Protein 2LHJ (pdb70)

InterPro domains:
  IPR009071 High mobility group box domain [PF00505] (23-92)
  IPR009071 High mobility group box domain [PS50118] (23-93)
  IPR009071 High mobility group box domain [SM00398] (22-94)
  IPR036910 High mobility group box domain superfamily [G3DSA:1.10.30.10] (9-97)
  IPR036910 High mobility group box domain superfamily [SSF47095] (10-92)
  IPR050342 High Mobility Group Box (HMGB) [PTHR48112] (13-94)

Structure (mmCIF, N/CA/C/O backbone):
data_2LHJ
#
_entry.id   2LHJ
#
loop_
_atom_site.group_PDB
_atom_site.id
_atom_site.type_symbol
_atom_site.label_atom_id
_atom_site.label_alt_id
_atom_site.label_comp_id
_atom_site.label_asym_id
_atom_site.label_entity_id
_atom_site.label_seq_id
_atom_site.pdbx_PDB_ins_code
_atom_site.Cartn_x
_atom_site.Cartn_y
_atom_site.Cartn_z
_atom_site.occupancy
_atom_site.B_iso_or_equiv
_atom_site.auth_seq_id
_atom_site.auth_comp_id
_atom_site.auth_asym_id
_atom_site.auth_atom_id
_atom_site.pdbx_PDB_model_num
ATOM 1 N N . MET A 1 1 ? 1.329 0.000 0.000 1.00 0.00 1 MET A N 1
ATOM 2 C CA . MET A 1 1 ? 2.093 -0.001 -1.242 1.00 52.33 1 MET A CA 1
ATOM 3 C C . MET A 1 1 ? 2.522 -1.416 -1.616 1.00 33.10 1 MET A C 1
ATOM 4 O O . MET A 1 1 ? 3.117 -2.128 -0.808 1.00 12.13 1 MET A O 1
ATOM 18 N N . ALA A 1 2 ? 2.215 -1.817 -2.845 1.00 60.43 2 ALA A N 1
ATOM 19 C CA . ALA A 1 2 ? 2.570 -3.147 -3.326 1.00 5.22 2 ALA A CA 1
ATOM 20 C C . ALA A 1 2 ? 4.079 -3.280 -3.508 1.00 54.53 2 ALA A C 1
ATOM 21 O O . ALA A 1 2 ? 4.831 -2.345 -3.237 1.00 42.11 2 ALA A O 1
ATOM 28 N N . GLY A 1 3 ? 4.514 -4.448 -3.969 1.00 71.33 3 GLY A N 1
ATOM 29 C CA . GLY A 1 3 ? 5.931 -4.682 -4.179 1.00 52.21 3 GLY A CA 1
ATOM 30 C C . GLY A 1 3 ? 6.590 -5.353 -2.990 1.00 50.15 3 GLY A C 1
ATOM 31 O O . GLY A 1 3 ? 7.790 -5.197 -2.768 1.00 63.33 3 GLY A O 1
ATOM 35 N N . ALA A 1 4 ? 5.803 -6.100 -2.223 1.00 61.24 4 ALA A N 1
ATOM 36 C CA . ALA A 1 4 ? 6.318 -6.797 -1.051 1.00 74.53 4 ALA A CA 1
ATOM 37 C C . ALA A 1 4 ? 7.303 -7.890 -1.451 1.00 62.24 4 ALA A C 1
ATOM 38 O O . ALA A 1 4 ? 8.172 -8.273 -0.668 1.00 3.50 4 ALA A O 1
ATOM 45 N N . SER A 1 5 ? 7.162 -8.389 -2.675 1.00 75.50 5 SER A N 1
ATOM 46 C CA . SER A 1 5 ? 8.037 -9.442 -3.177 1.00 51.03 5 SER A CA 1
ATOM 47 C C . SER A 1 5 ? 7.884 -10.716 -2.352 1.00 54.00 5 SER A C 1
ATOM 48 O O . SER A 1 5 ? 8.807 -11.526 -2.263 1.00 15.11 5 SER A O 1
ATOM 56 N N . ASP A 1 6 ? 6.711 -10.886 -1.750 1.00 45.24 6 ASP A N 1
ATOM 57 C CA . ASP A 1 6 ? 6.435 -12.061 -0.933 1.00 20.33 6 ASP A CA 1
ATOM 58 C C . ASP A 1 6 ? 5.422 -12.973 -1.617 1.00 71.43 6 ASP A C 1
ATOM 59 O O . ASP A 1 6 ? 5.464 -14.194 -1.459 1.00 10.51 6 ASP A O 1
ATOM 68 N N . ARG A 1 7 ? 4.512 -12.373 -2.377 1.00 72.24 7 ARG A N 1
ATOM 69 C CA . ARG A 1 7 ? 3.486 -13.131 -3.084 1.00 64.21 7 ARG A CA 1
ATOM 70 C C . ARG A 1 7 ? 3.673 -13.021 -4.595 1.00 20.15 7 ARG A C 1
ATOM 71 O O . ARG A 1 7 ? 4.595 -12.358 -5.071 1.00 11.10 7 ARG A O 1
ATOM 92 N N . THR A 1 8 ? 2.792 -13.676 -5.344 1.00 32.40 8 THR A N 1
ATOM 93 C CA . THR A 1 8 ? 2.860 -13.654 -6.800 1.00 10.14 8 THR A CA 1
ATOM 94 C C . THR A 1 8 ? 2.290 -12.355 -7.357 1.00 11.53 8 THR A C 1
ATOM 95 O O . THR A 1 8 ? 2.646 -11.929 -8.455 1.00 24.24 8 THR A O 1
ATOM 106 N N . GLY A 1 9 ? 1.402 -11.727 -6.591 1.00 52.15 9 GLY A N 1
ATOM 107 C CA . GLY A 1 9 ? 0.797 -10.481 -7.026 1.00 21.31 9 GLY A CA 1
ATOM 108 C C . GLY A 1 9 ? 0.150 -9.722 -5.885 1.00 0.13 9 GLY A C 1
ATOM 109 O O . GLY A 1 9 ? -1.075 -9.671 -5.779 1.00 55.33 9 GLY A O 1
ATOM 113 N N . VAL A 1 10 ? 0.975 -9.131 -5.026 1.00 30.32 10 VAL A N 1
ATOM 114 C CA . VAL A 1 10 ? 0.476 -8.371 -3.886 1.00 20.41 10 VAL A CA 1
ATOM 115 C C . VAL A 1 10 ? -0.326 -7.158 -4.343 1.00 31.22 10 VAL A C 1
ATOM 116 O O . VAL A 1 10 ? 0.174 -6.316 -5.089 1.00 13.12 10 VAL A O 1
ATOM 129 N N . ARG A 1 11 ? -1.573 -7.075 -3.890 1.00 22.21 11 ARG A N 1
ATOM 130 C CA . ARG A 1 11 ? -2.445 -5.965 -4.253 1.00 12.12 11 ARG A CA 1
ATOM 131 C C . ARG A 1 11 ? -2.285 -4.805 -3.274 1.00 33.42 11 ARG A C 1
ATOM 132 O O . ARG A 1 11 ? -1.830 -4.991 -2.145 1.00 72.31 11 ARG A O 1
ATOM 153 N N . ARG A 1 12 ? -2.662 -3.610 -3.714 1.00 40.55 12 ARG A N 1
ATOM 154 C CA . ARG A 1 12 ? -2.559 -2.420 -2.878 1.00 43.21 12 ARG A CA 1
ATOM 155 C C . ARG A 1 12 ? -3.942 -1.879 -2.529 1.00 51.11 12 ARG A C 1
ATOM 156 O O . ARG A 1 12 ? -4.916 -2.083 -3.254 1.00 13.51 12 ARG A O 1
ATOM 177 N N . PRO A 1 13 ? -4.032 -1.173 -1.392 1.00 73.10 13 PRO A N 1
ATOM 178 C CA . PRO A 1 13 ? -5.291 -0.588 -0.921 1.00 33.51 13 PRO A CA 1
ATOM 179 C C . PRO A 1 13 ? -5.753 0.573 -1.794 1.00 13.42 13 PRO A C 1
ATOM 180 O O . PRO A 1 13 ? -6.880 1.052 -1.661 1.00 5.54 13 PRO A O 1
ATOM 191 N N . ARG A 1 14 ? -4.877 1.021 -2.687 1.00 11.51 14 ARG A N 1
ATOM 192 C CA . ARG A 1 14 ? -5.196 2.128 -3.581 1.00 63.12 14 ARG A CA 1
ATOM 193 C C . ARG A 1 14 ? -6.112 1.667 -4.711 1.00 13.42 14 ARG A C 1
ATOM 194 O O . ARG A 1 14 ? -6.806 2.474 -5.331 1.00 4.23 14 ARG A O 1
ATOM 215 N N . LYS A 1 15 ? -6.110 0.365 -4.974 1.00 33.14 15 LYS A N 1
ATOM 216 C CA . LYS A 1 15 ? -6.941 -0.205 -6.028 1.00 13.25 15 LYS A CA 1
ATOM 217 C C . LYS A 1 15 ? -8.392 0.242 -5.878 1.00 11.02 15 LYS A C 1
ATOM 218 O O . LYS A 1 15 ? -8.995 0.080 -4.817 1.00 43.41 15 LYS A O 1
ATOM 237 N N . ALA A 1 16 ? -8.947 0.803 -6.947 1.00 51.11 16 ALA A N 1
ATOM 238 C CA . ALA A 1 16 ? -10.328 1.269 -6.935 1.00 50.51 16 ALA A CA 1
ATOM 239 C C . ALA A 1 16 ? -11.294 0.117 -6.681 1.00 54.51 16 ALA A C 1
ATOM 240 O O . ALA A 1 16 ? -12.262 0.258 -5.932 1.00 44.14 16 ALA A O 1
ATOM 247 N N . LYS A 1 17 ? -11.027 -1.022 -7.310 1.00 31.23 17 LYS A N 1
ATOM 248 C CA . LYS A 1 17 ? -11.872 -2.200 -7.152 1.00 53.11 17 LYS A CA 1
ATOM 249 C C . LYS A 1 17 ? -11.920 -2.644 -5.694 1.00 13.25 17 LYS A C 1
ATOM 250 O O . LYS A 1 17 ? -12.881 -3.279 -5.258 1.00 52.32 17 LYS A O 1
ATOM 269 N N . LYS A 1 18 ? -10.878 -2.305 -4.942 1.00 53.30 18 LYS A N 1
ATOM 270 C CA . LYS A 1 18 ? -10.802 -2.665 -3.531 1.00 71.43 18 LYS A CA 1
ATOM 271 C C . LYS A 1 18 ? -11.598 -1.685 -2.675 1.00 61.34 18 LYS A C 1
ATOM 272 O O . LYS A 1 18 ? -11.328 -0.484 -2.677 1.00 71.10 18 LYS A O 1
ATOM 291 N N . ASP A 1 19 ? -12.578 -2.206 -1.945 1.00 3.54 19 ASP A N 1
ATOM 292 C CA . ASP A 1 19 ? -13.411 -1.376 -1.082 1.00 31.33 19 ASP A CA 1
ATOM 293 C C . ASP A 1 19 ? -12.556 -0.588 -0.095 1.00 24.24 19 ASP A C 1
ATOM 294 O O . ASP A 1 19 ? -11.438 -0.978 0.245 1.00 51.40 19 ASP A O 1
ATOM 303 N N . PRO A 1 20 ? -13.091 0.548 0.377 1.00 24.31 20 PRO A N 1
ATOM 304 C CA . PRO A 1 20 ? -12.393 1.415 1.331 1.00 30.33 20 PRO A CA 1
ATOM 305 C C . PRO A 1 20 ? -12.277 0.780 2.713 1.00 3.51 20 PRO A C 1
ATOM 306 O O . PRO A 1 20 ? -11.266 0.939 3.396 1.00 64.22 20 PRO A O 1
ATOM 317 N N . ASN A 1 21 ? -13.318 0.062 3.119 1.00 74.42 21 ASN A N 1
ATOM 318 C CA . ASN A 1 21 ? -13.332 -0.597 4.420 1.00 14.21 21 ASN A CA 1
ATOM 319 C C . ASN A 1 21 ? -12.983 0.388 5.532 1.00 63.12 21 ASN A C 1
ATOM 320 O O . ASN A 1 21 ? -12.268 0.048 6.474 1.00 62.22 21 ASN A O 1
ATOM 331 N N . ALA A 1 22 ? -13.493 1.610 5.415 1.00 63.44 22 ALA A N 1
ATOM 332 C CA . ALA A 1 22 ? -13.237 2.643 6.410 1.00 21.23 22 ALA A CA 1
ATOM 333 C C . ALA A 1 22 ? -14.495 2.954 7.214 1.00 41.52 22 ALA A C 1
ATOM 334 O O . ALA A 1 22 ? -15.615 2.660 6.797 1.00 15.22 22 ALA A O 1
ATOM 341 N N . PRO A 1 23 ? -14.308 3.564 8.394 1.00 35.31 23 PRO A N 1
ATOM 342 C CA . PRO A 1 23 ? -15.417 3.928 9.281 1.00 55.22 23 PRO A CA 1
ATOM 343 C C . PRO A 1 23 ? -16.261 5.066 8.716 1.00 34.20 23 PRO A C 1
ATOM 344 O O . PRO A 1 23 ? -15.731 6.080 8.262 1.00 13.12 23 PRO A O 1
ATOM 355 N N . LYS A 1 24 ? -17.578 4.891 8.747 1.00 12.10 24 LYS A N 1
ATOM 356 C CA . LYS A 1 24 ? -18.497 5.903 8.240 1.00 1.50 24 LYS A CA 1
ATOM 357 C C . LYS A 1 24 ? -19.400 6.425 9.353 1.00 33.31 24 LYS A C 1
ATOM 358 O O . LYS A 1 24 ? -20.514 6.882 9.098 1.00 55.11 24 LYS A O 1
ATOM 377 N N . ARG A 1 25 ? -18.912 6.354 10.587 1.00 32.12 25 ARG A N 1
ATOM 37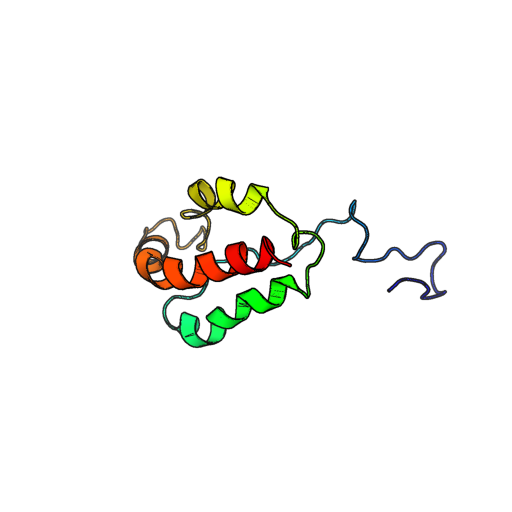8 C CA . ARG A 1 25 ? -19.676 6.819 11.739 1.00 41.03 25 ARG A CA 1
ATOM 379 C C . ARG A 1 25 ? -19.661 8.343 11.821 1.00 32.43 25 ARG A C 1
ATOM 380 O O . ARG A 1 25 ? -18.780 8.996 11.263 1.00 31.23 25 ARG A O 1
ATOM 401 N N . ALA A 1 26 ? -20.643 8.902 12.521 1.00 72.41 26 ALA A N 1
ATOM 402 C CA . ALA A 1 26 ? -20.742 10.347 12.678 1.00 53.32 26 ALA A CA 1
ATOM 403 C C . ALA A 1 26 ? -19.912 10.829 13.863 1.00 52.12 26 ALA A C 1
ATOM 404 O O . ALA A 1 26 ? -19.511 10.037 14.716 1.00 34.44 26 ALA A O 1
ATOM 411 N N . LEU A 1 27 ? -19.657 12.132 13.909 1.00 22.14 27 LEU A N 1
ATOM 412 C CA . LEU A 1 27 ? -18.873 12.720 14.990 1.00 31.34 27 LEU A CA 1
ATOM 413 C C . LEU A 1 27 ? -19.591 12.569 16.328 1.00 70.13 27 LEU A C 1
ATOM 414 O O . LEU A 1 27 ? -20.772 12.895 16.450 1.00 4.31 27 LEU A O 1
ATOM 430 N N . SER A 1 28 ? -18.869 12.074 17.328 1.00 14.24 28 SER A N 1
ATOM 431 C CA . SER A 1 28 ? -19.438 11.879 18.657 1.00 62.20 28 SER A CA 1
ATOM 432 C C . SER A 1 28 ? -20.112 13.155 19.153 1.00 63.34 28 SER A C 1
ATOM 433 O O . SER A 1 28 ? -19.893 14.237 18.609 1.00 45.01 28 SER A O 1
ATOM 441 N N . SER A 1 29 ? -20.933 13.018 20.189 1.00 40.52 29 SER A N 1
ATOM 442 C CA . SER A 1 29 ? -21.643 14.159 20.757 1.00 62.33 29 SER A CA 1
ATOM 443 C C . SER A 1 29 ? -20.697 15.037 21.570 1.00 41.21 29 SER A C 1
ATOM 444 O O . SER A 1 29 ? -20.438 16.187 21.212 1.00 23.54 29 SER A O 1
ATOM 452 N N . TYR A 1 30 ? -20.185 14.488 22.665 1.00 24.33 30 TYR A N 1
ATOM 453 C CA . TYR A 1 30 ? -19.269 15.221 23.532 1.00 73.22 30 TYR A CA 1
ATOM 454 C C . TYR A 1 30 ? -17.844 15.163 22.992 1.00 64.43 30 TYR A C 1
ATOM 455 O O . TYR A 1 30 ? -17.075 16.114 23.133 1.00 74.40 30 TYR A O 1
ATOM 473 N N . MET A 1 31 ? -17.498 14.039 22.372 1.00 71.11 31 MET A N 1
ATOM 474 C CA . MET A 1 31 ? -16.166 13.856 21.808 1.00 4.23 31 MET A CA 1
ATOM 475 C C . MET A 1 31 ? -16.011 14.645 20.512 1.00 43.10 31 MET A C 1
ATOM 476 O O . MET A 1 31 ? -14.927 14.693 19.929 1.00 55.33 31 MET A O 1
ATOM 490 N N . PHE A 1 32 ? -17.100 15.262 20.066 1.00 31.21 32 PHE A N 1
ATOM 491 C CA . PHE A 1 32 ? -17.085 16.048 18.838 1.00 71.53 32 PHE A CA 1
ATOM 492 C C . PHE A 1 32 ? -15.837 16.922 18.767 1.00 42.22 32 PHE A C 1
ATOM 493 O O . PHE A 1 32 ? -15.293 17.161 17.688 1.00 22.04 32 PHE A O 1
ATOM 510 N N . PHE A 1 33 ? -15.388 17.398 19.924 1.00 74.22 33 PHE A N 1
ATOM 511 C CA . PHE A 1 33 ? -14.205 18.248 19.994 1.00 34.51 33 PHE A CA 1
ATOM 512 C C . PHE A 1 33 ? -13.026 17.598 19.276 1.00 50.43 33 PHE A C 1
ATOM 513 O O . PHE A 1 33 ? -12.414 18.201 18.394 1.00 13.45 33 PHE A O 1
ATOM 530 N N . ALA A 1 34 ? -12.713 16.365 19.660 1.00 41.32 34 ALA A N 1
ATOM 531 C CA . ALA A 1 34 ? -11.609 15.633 19.052 1.00 4.23 34 ALA A CA 1
ATOM 532 C C . ALA A 1 34 ? -12.050 14.941 17.767 1.00 21.23 34 ALA A C 1
ATOM 533 O O . ALA A 1 34 ? -11.335 14.954 16.765 1.00 1.41 34 ALA A O 1
ATOM 540 N N . LYS A 1 35 ? -13.232 14.335 17.803 1.00 1.10 35 LYS A N 1
ATOM 541 C CA . LYS A 1 35 ? -13.770 13.637 16.641 1.00 10.15 35 LYS A CA 1
ATOM 542 C C . LYS A 1 35 ? -13.871 14.574 15.442 1.00 12.32 35 LYS A C 1
ATOM 543 O O . LYS A 1 35 ? -13.918 14.127 14.297 1.00 55.42 35 LYS A O 1
ATOM 562 N N . GLU A 1 36 ? -13.903 15.875 15.714 1.00 4.24 36 GLU A N 1
ATOM 563 C CA . GLU A 1 36 ? -13.997 16.874 14.656 1.00 14.14 36 GLU A CA 1
ATOM 564 C C . GLU A 1 36 ? -12.843 16.731 13.668 1.00 14.32 36 GLU A C 1
ATOM 565 O O . GLU A 1 36 ? -12.945 17.144 12.513 1.00 52.12 36 GLU A O 1
ATOM 577 N N . LYS A 1 37 ? -11.745 16.144 14.131 1.00 11.13 37 LYS A N 1
ATOM 578 C CA . LYS A 1 37 ? -10.571 15.945 13.290 1.00 3.14 37 LYS A CA 1
ATOM 579 C C . LYS A 1 37 ? -10.767 14.758 12.353 1.00 34.34 37 LYS A C 1
ATOM 580 O O . LYS A 1 37 ? -9.947 14.510 11.470 1.00 61.23 37 LYS A O 1
ATOM 599 N N . ARG A 1 38 ? -11.860 14.028 12.552 1.00 74.04 38 ARG A N 1
ATOM 600 C CA . ARG A 1 38 ? -12.164 12.867 11.724 1.00 74.02 38 ARG A CA 1
ATOM 601 C C . ARG A 1 38 ? -12.083 13.220 10.242 1.00 75.15 38 ARG A C 1
ATOM 602 O O . ARG A 1 38 ? -11.756 12.375 9.408 1.00 22.13 38 ARG A O 1
ATOM 623 N N . VAL A 1 39 ? -12.385 14.474 9.920 1.00 60.13 39 VAL A N 1
ATOM 624 C CA . VAL A 1 39 ? -12.346 14.939 8.538 1.00 0.25 39 VAL A CA 1
ATOM 625 C C . VAL A 1 39 ? -10.981 14.683 7.911 1.00 45.23 39 VAL A C 1
ATOM 626 O O . VAL A 1 39 ? -10.849 14.632 6.688 1.00 22.14 39 VAL A O 1
ATOM 639 N N . GLU A 1 40 ? -9.967 14.523 8.756 1.00 32.41 40 GLU A N 1
ATOM 640 C CA . GLU A 1 40 ? -8.611 14.272 8.283 1.00 61.01 40 GLU A CA 1
ATOM 641 C C . GLU A 1 40 ? -8.523 12.925 7.570 1.00 14.53 40 GLU A C 1
ATOM 642 O O . GLU A 1 40 ? -7.679 12.728 6.696 1.00 20.11 40 GLU A O 1
ATOM 654 N N . ILE A 1 41 ? -9.401 12.003 7.951 1.00 51.32 41 ILE A N 1
ATOM 655 C CA . ILE A 1 41 ? -9.424 10.676 7.348 1.00 4.24 41 ILE A CA 1
ATOM 656 C C . ILE A 1 41 ? -9.574 10.763 5.833 1.00 24.44 41 ILE A C 1
ATOM 657 O O . ILE A 1 41 ? -9.220 9.831 5.110 1.00 31.55 41 ILE A O 1
ATOM 673 N N . ILE A 1 42 ? -10.098 11.888 5.360 1.00 71.34 42 ILE A N 1
ATOM 674 C CA . ILE A 1 42 ? -10.292 12.097 3.930 1.00 22.02 42 ILE A CA 1
ATOM 675 C C . ILE A 1 42 ? -9.012 11.807 3.154 1.00 61.54 42 ILE A C 1
ATOM 676 O O . ILE A 1 42 ? -9.057 11.394 1.995 1.00 1.11 42 ILE A O 1
ATOM 692 N N . ALA A 1 43 ? -7.872 12.023 3.801 1.00 44.11 43 ALA A N 1
ATOM 693 C CA . ALA A 1 43 ? -6.579 11.781 3.173 1.00 62.13 43 ALA A CA 1
ATOM 694 C C . ALA A 1 43 ? -6.201 10.305 3.246 1.00 43.51 43 ALA A C 1
ATOM 695 O O . ALA A 1 43 ? -5.740 9.725 2.264 1.00 63.40 43 ALA A O 1
ATOM 702 N N . GLU A 1 44 ? -6.398 9.706 4.416 1.00 73.12 44 GLU A N 1
ATOM 703 C CA . GLU A 1 44 ? -6.076 8.298 4.616 1.00 61.01 44 GLU A CA 1
ATOM 704 C C . GLU A 1 44 ? -6.909 7.413 3.693 1.00 22.44 44 GLU A C 1
ATOM 705 O O . GLU A 1 44 ? -6.519 6.290 3.376 1.00 75.24 44 GLU A O 1
ATOM 717 N N . ASN A 1 45 ? -8.058 7.927 3.268 1.00 40.31 45 ASN A N 1
ATOM 718 C CA . ASN A 1 45 ? -8.947 7.184 2.383 1.00 73.31 45 ASN A CA 1
ATOM 719 C C . ASN A 1 45 ? -9.217 7.965 1.101 1.00 42.33 45 ASN A C 1
ATOM 720 O O . ASN A 1 45 ? -10.287 8.544 0.910 1.00 4.45 45 ASN A O 1
ATOM 731 N N . PRO A 1 46 ? -8.224 7.983 0.199 1.00 74.34 46 PRO A N 1
ATOM 732 C CA . PRO A 1 46 ? -8.331 8.688 -1.082 1.00 3.41 46 PRO A CA 1
ATOM 733 C C . PRO A 1 46 ? -9.316 8.018 -2.033 1.00 63.33 46 PRO A C 1
ATOM 734 O O . PRO A 1 46 ? -9.637 8.559 -3.091 1.00 11.15 46 PRO A O 1
ATOM 745 N N . GLU A 1 47 ? -9.791 6.837 -1.650 1.00 71.11 47 GLU A N 1
ATOM 746 C CA . GLU A 1 47 ? -10.740 6.093 -2.471 1.00 4.22 47 GLU A CA 1
ATOM 747 C C . GLU A 1 47 ? -12.033 6.881 -2.656 1.00 53.03 47 GLU A C 1
ATOM 748 O O . GLU A 1 47 ? -12.485 7.096 -3.781 1.00 53.14 47 GLU A O 1
ATOM 760 N N . ILE A 1 48 ? -12.624 7.308 -1.545 1.00 63.41 48 ILE A N 1
ATOM 761 C CA . ILE A 1 48 ? -13.864 8.072 -1.585 1.00 34.52 48 ILE A CA 1
ATOM 762 C C . ILE A 1 48 ? -13.599 9.561 -1.396 1.00 51.34 48 ILE A C 1
ATOM 763 O O . ILE A 1 48 ? -14.529 10.355 -1.260 1.00 52.54 48 ILE A O 1
ATOM 779 N N . ALA A 1 49 ? -12.323 9.933 -1.391 1.00 52.41 49 ALA A N 1
ATOM 780 C CA . ALA A 1 49 ? -11.935 11.328 -1.224 1.00 10.45 49 ALA A CA 1
ATOM 781 C C . ALA A 1 49 ? -12.567 12.207 -2.298 1.00 64.11 49 ALA A C 1
ATOM 782 O O . ALA A 1 49 ? -12.716 13.416 -2.118 1.00 73.40 49 ALA A O 1
ATOM 789 N N . LYS A 1 50 ? -12.935 11.592 -3.417 1.00 12.21 50 LYS A N 1
ATOM 790 C CA . LYS A 1 50 ? -13.551 12.317 -4.522 1.00 14.44 50 LYS A CA 1
ATOM 791 C C . LYS A 1 50 ? -15.036 11.983 -4.631 1.00 43.21 50 LYS A C 1
ATOM 792 O O . LYS A 1 50 ? -15.602 11.983 -5.724 1.00 75.10 50 LYS A O 1
ATOM 811 N N . ASP A 1 51 ? -15.659 11.701 -3.493 1.00 33.23 51 ASP A N 1
ATOM 812 C CA . ASP A 1 51 ? -17.079 11.368 -3.461 1.00 23.42 51 ASP A CA 1
ATOM 813 C C . ASP A 1 51 ? -17.934 12.617 -3.643 1.00 15.22 51 ASP A C 1
ATOM 814 O O . ASP A 1 51 ? -18.278 13.294 -2.673 1.00 61.14 51 ASP A O 1
ATOM 823 N N . VAL A 1 52 ? -18.275 12.918 -4.892 1.00 1.50 52 VAL A N 1
ATOM 824 C CA . VAL A 1 52 ? -19.090 14.087 -5.202 1.00 34.35 52 VAL A CA 1
ATOM 825 C C . VAL A 1 52 ? -20.568 13.809 -4.947 1.00 63.44 52 VAL A C 1
ATOM 826 O O . VAL A 1 52 ? -21.355 14.729 -4.730 1.00 43.43 52 VAL A O 1
ATOM 839 N N . ALA A 1 53 ? -20.937 12.532 -4.975 1.00 52.44 53 ALA A N 1
ATOM 840 C CA . ALA A 1 53 ? -22.320 12.132 -4.746 1.00 1.25 53 ALA A CA 1
ATOM 841 C C . ALA A 1 53 ? -22.636 12.080 -3.255 1.00 25.05 53 ALA A C 1
ATOM 842 O O . ALA A 1 53 ? -23.794 12.184 -2.852 1.00 4.33 53 ALA A O 1
ATOM 849 N N . ALA A 1 54 ? -21.598 11.917 -2.440 1.00 50.21 54 ALA A N 1
ATOM 850 C CA . ALA A 1 54 ? -21.765 11.852 -0.994 1.00 12.44 54 ALA A CA 1
ATOM 851 C C . ALA A 1 54 ? -22.505 13.079 -0.471 1.00 4.41 54 ALA A C 1
ATOM 852 O O . ALA A 1 54 ? -23.237 13.001 0.516 1.00 61.41 54 ALA A O 1
ATOM 859 N N . ILE A 1 55 ? -22.308 14.212 -1.138 1.00 23.42 55 ILE A N 1
ATOM 860 C CA . ILE A 1 55 ? -22.957 15.455 -0.740 1.00 25.31 55 ILE A CA 1
ATOM 861 C C . ILE A 1 55 ? -24.472 15.351 -0.874 1.00 50.21 55 ILE A C 1
ATOM 862 O O . ILE A 1 55 ? -25.216 15.889 -0.056 1.00 14.23 55 ILE A O 1
ATOM 878 N N . GLY A 1 56 ? -24.923 14.654 -1.913 1.00 24.45 56 GLY A N 1
ATOM 879 C CA . GLY A 1 56 ? -26.347 14.490 -2.134 1.00 54.24 56 GLY A CA 1
ATOM 880 C C . GLY A 1 56 ? -26.932 13.348 -1.328 1.00 75.43 56 GLY A C 1
ATOM 881 O O . GLY A 1 56 ? -28.115 13.362 -0.984 1.00 64.42 56 GLY A O 1
ATOM 885 N N . LYS A 1 57 ? -26.104 12.353 -1.027 1.00 12.41 57 LYS A N 1
ATOM 886 C CA . LYS A 1 57 ? -26.545 11.197 -0.257 1.00 30.54 57 LYS A CA 1
ATOM 887 C C . LYS A 1 57 ? -26.502 11.491 1.240 1.00 71.45 57 LYS A C 1
ATOM 888 O O . LYS A 1 57 ? -27.183 10.837 2.030 1.00 41.45 57 LYS A O 1
ATOM 907 N N . MET A 1 58 ? -25.699 12.478 1.621 1.00 42.30 58 MET A N 1
ATOM 908 C CA . MET A 1 58 ? -25.570 12.860 3.023 1.00 51.15 58 MET A CA 1
ATOM 909 C C . MET A 1 58 ? -26.941 13.089 3.652 1.00 43.33 58 MET A C 1
ATOM 910 O O . MET A 1 58 ? -27.129 12.870 4.849 1.00 44.23 58 MET A O 1
ATOM 924 N N . ILE A 1 59 ? -27.894 13.531 2.838 1.00 3.11 59 ILE A N 1
ATOM 925 C CA . ILE A 1 59 ? -29.246 13.789 3.316 1.00 75.31 59 ILE A CA 1
ATOM 926 C C . ILE A 1 59 ? -29.841 12.550 3.978 1.00 2.41 59 ILE A C 1
ATOM 927 O O . ILE A 1 59 ? -30.155 12.560 5.168 1.00 62.24 59 ILE A O 1
ATOM 943 N N . GLY A 1 60 ? -29.991 11.483 3.199 1.00 40.51 60 GLY A N 1
ATOM 944 C CA . GLY A 1 60 ? -30.546 10.251 3.727 1.00 24.14 60 GLY A CA 1
ATOM 945 C C . GLY A 1 60 ? -29.615 9.572 4.713 1.00 51.21 60 GLY A C 1
ATOM 946 O O . GLY A 1 60 ? -30.050 8.762 5.530 1.00 31.42 60 GLY A O 1
ATOM 950 N N . ALA A 1 61 ? -28.330 9.903 4.635 1.00 71.41 61 ALA A N 1
ATOM 951 C CA . ALA A 1 61 ? -27.336 9.319 5.527 1.00 0.42 61 ALA A CA 1
ATOM 952 C C . ALA A 1 61 ? -27.329 10.027 6.878 1.00 24.21 61 ALA A C 1
ATOM 953 O O . ALA A 1 61 ? -26.819 9.496 7.864 1.00 4.14 61 ALA A O 1
ATOM 960 N N . ALA A 1 62 ? -27.897 11.228 6.915 1.00 22.41 62 ALA A N 1
ATOM 961 C CA . ALA A 1 62 ? -27.956 12.007 8.146 1.00 74.15 62 ALA A CA 1
ATOM 962 C C . ALA A 1 62 ? -28.517 11.176 9.295 1.00 41.11 62 ALA A C 1
ATOM 963 O O . ALA A 1 62 ? -28.097 11.324 10.443 1.00 50.45 62 ALA A O 1
ATOM 970 N N . TRP A 1 63 ? -29.467 10.303 8.979 1.00 3.32 63 TRP A N 1
ATOM 971 C CA . TRP A 1 63 ? -30.085 9.449 9.987 1.00 52.21 63 TRP A CA 1
ATOM 972 C C . TRP A 1 63 ? -29.225 8.220 10.261 1.00 12.41 63 TRP A C 1
ATOM 973 O O . TRP A 1 63 ? -29.226 7.686 11.369 1.00 10.02 63 TRP A O 1
ATOM 994 N N . ASN A 1 64 ? -28.492 7.777 9.245 1.00 53.53 64 ASN A N 1
ATOM 995 C CA . ASN A 1 64 ? -27.628 6.611 9.377 1.00 24.53 64 ASN A CA 1
ATOM 996 C C . ASN A 1 64 ? -26.218 7.022 9.790 1.00 43.33 64 ASN A C 1
ATOM 997 O O . ASN A 1 64 ? -25.285 6.222 9.734 1.00 61.41 64 ASN A O 1
ATOM 1008 N N . ALA A 1 65 ? -26.071 8.276 10.204 1.00 2.43 65 ALA A N 1
ATOM 1009 C CA . ALA A 1 65 ? -24.776 8.794 10.629 1.00 50.13 65 ALA A CA 1
ATOM 1010 C C . ALA A 1 65 ? -24.376 8.227 11.987 1.00 74.03 65 ALA A C 1
ATOM 1011 O O . ALA A 1 65 ? -23.202 7.952 12.235 1.00 43.01 65 ALA A O 1
ATOM 1018 N N . LEU A 1 66 ? -25.360 8.055 12.863 1.00 22.21 66 LEU A N 1
ATOM 1019 C CA . LEU A 1 66 ? -25.111 7.521 14.198 1.00 65.45 66 LEU A CA 1
ATOM 1020 C C . LEU A 1 66 ? -25.246 6.001 14.210 1.00 51.40 66 LEU A C 1
ATOM 1021 O O . LEU A 1 66 ? -25.655 5.397 13.219 1.00 70.51 66 LEU A O 1
ATOM 1037 N N . SER A 1 67 ? -24.902 5.391 15.339 1.00 20.14 67 SER A N 1
ATOM 1038 C CA . SER A 1 67 ? -24.984 3.942 15.481 1.00 63.13 67 SER A CA 1
ATOM 1039 C C . SER A 1 67 ? -26.424 3.462 15.333 1.00 14.03 67 SER A C 1
ATOM 1040 O O . SER A 1 67 ? -27.364 4.152 15.729 1.00 2.42 67 SER A O 1
ATOM 1048 N N . ASP A 1 68 ? -26.590 2.275 14.761 1.00 31.31 68 ASP A N 1
ATOM 1049 C CA . ASP A 1 68 ? -27.916 1.700 14.562 1.00 44.45 68 ASP A CA 1
ATOM 1050 C C . ASP A 1 68 ? -28.547 1.315 15.896 1.00 54.15 68 ASP A C 1
ATOM 1051 O O . ASP A 1 68 ? -29.692 1.669 16.176 1.00 50.23 68 ASP A O 1
ATOM 1060 N N . GLU A 1 69 ? -27.793 0.587 16.713 1.00 15.03 69 GLU A N 1
ATOM 1061 C CA . GLU A 1 69 ? -28.281 0.152 18.017 1.00 55.41 69 GLU A CA 1
ATOM 1062 C C . GLU A 1 69 ? -28.702 1.348 18.867 1.00 44.11 69 GLU A C 1
ATOM 1063 O O . GLU A 1 69 ? -29.598 1.243 19.703 1.00 20.03 69 GLU A O 1
ATOM 1075 N N . GLU A 1 70 ? -28.046 2.483 18.646 1.00 54.43 70 GLU A N 1
ATOM 1076 C CA . GLU A 1 70 ? -28.351 3.698 19.392 1.00 10.33 70 GLU A CA 1
ATOM 1077 C C . GLU A 1 70 ? -29.339 4.574 18.627 1.00 44.23 70 GLU A C 1
ATOM 1078 O O . GLU A 1 70 ? -29.761 5.624 19.112 1.00 73.12 70 GLU A O 1
ATOM 1090 N N . LYS A 1 71 ? -29.702 4.135 17.426 1.00 12.44 71 LYS A N 1
ATOM 1091 C CA . LYS A 1 71 ? -30.640 4.877 16.592 1.00 72.11 71 LYS A CA 1
ATOM 1092 C C . LYS A 1 71 ? -32.077 4.458 16.885 1.00 55.50 71 LYS A C 1
ATOM 1093 O O . LYS A 1 71 ? -33.026 5.120 16.462 1.00 31.41 71 LYS A O 1
ATOM 1112 N N . LYS A 1 72 ? -32.232 3.357 17.612 1.00 4.45 72 LYS A N 1
ATOM 1113 C CA . LYS A 1 72 ? -33.553 2.852 17.965 1.00 21.42 72 LYS A CA 1
ATOM 1114 C C . LYS A 1 72 ? -34.275 3.819 18.898 1.00 25.32 72 LYS A C 1
ATOM 1115 O O . LYS A 1 72 ? -35.414 4.217 18.658 1.00 54.03 72 LYS A O 1
ATOM 1134 N N . PRO A 1 73 ? -33.597 4.208 19.988 1.00 24.43 73 PRO A N 1
ATOM 1135 C CA . PRO A 1 73 ? -34.154 5.135 20.978 1.00 25.50 73 PRO A CA 1
ATOM 1136 C C . PRO A 1 73 ? -34.285 6.553 20.434 1.00 74.10 73 PRO A C 1
ATOM 1137 O O . PRO A 1 73 ? -35.008 7.378 20.994 1.00 42.14 73 PRO A O 1
ATOM 1148 N N . TYR A 1 74 ? -33.584 6.830 19.340 1.00 30.54 74 TYR A N 1
ATOM 1149 C CA . TYR A 1 74 ? -33.622 8.149 18.722 1.00 45.42 74 TYR A CA 1
ATOM 1150 C C . TYR A 1 74 ? -33.035 9.205 19.654 1.00 31.13 74 TYR A C 1
ATOM 1151 O O . TYR A 1 74 ? -33.217 10.404 19.444 1.00 34.55 74 TYR A O 1
ATOM 1169 N N . GLU A 1 75 ? -32.329 8.749 20.685 1.00 75.35 75 GLU A N 1
ATOM 1170 C CA . GLU A 1 75 ? -31.716 9.653 21.650 1.00 40.33 75 GLU A CA 1
ATOM 1171 C C . GLU A 1 75 ? -30.390 10.193 21.123 1.00 43.45 75 GLU A C 1
ATOM 1172 O O . GLU A 1 75 ? -30.071 11.369 21.301 1.00 20.15 75 GLU A O 1
ATOM 1184 N N . ARG A 1 76 ? -29.621 9.326 20.472 1.00 22.15 76 ARG A N 1
ATOM 1185 C CA . ARG A 1 76 ? -28.328 9.714 19.921 1.00 55.33 76 ARG A CA 1
ATOM 1186 C C . ARG A 1 76 ? -28.500 10.420 18.579 1.00 72.24 76 ARG A C 1
ATOM 1187 O O . ARG A 1 76 ? -28.027 11.540 18.390 1.00 12.13 76 ARG A O 1
ATOM 1208 N N . MET A 1 77 ? -29.180 9.755 17.649 1.00 4.44 77 MET A N 1
ATOM 1209 C CA . MET A 1 77 ? -29.414 10.319 16.325 1.00 10.42 77 MET A CA 1
ATOM 1210 C C . MET A 1 77 ? -30.024 11.714 16.428 1.00 33.43 77 MET A C 1
ATOM 1211 O O . MET A 1 77 ? -29.835 12.551 15.546 1.00 32.11 77 MET A O 1
ATOM 1225 N N . SER A 1 78 ? -30.757 11.955 17.511 1.00 50.54 78 SER A N 1
ATOM 1226 C CA . SER A 1 78 ? -31.398 13.247 17.726 1.00 14.15 78 SER A CA 1
ATOM 1227 C C . SER A 1 78 ? -30.375 14.299 18.145 1.00 72.33 78 SER A C 1
ATOM 1228 O O . SER A 1 78 ? -30.328 15.393 17.583 1.00 71.04 78 SER A O 1
ATOM 1236 N N . ASP A 1 79 ? -29.558 13.958 19.135 1.00 43.31 79 ASP A N 1
ATOM 1237 C CA . ASP A 1 79 ? -28.534 14.871 19.629 1.00 3.52 79 ASP A CA 1
ATOM 1238 C C . ASP A 1 79 ? -27.560 15.249 18.517 1.00 22.04 79 ASP A C 1
ATOM 1239 O O . ASP A 1 79 ? -26.860 16.257 18.609 1.00 62.31 79 ASP A O 1
ATOM 1248 N N . GLU A 1 80 ? -27.521 14.432 17.469 1.00 2.31 80 GLU A N 1
ATOM 1249 C CA . GLU A 1 80 ? -26.631 14.680 16.341 1.00 42.50 80 GLU A CA 1
ATOM 1250 C C . GLU A 1 80 ? -26.973 16.002 15.659 1.00 44.11 80 GLU A C 1
ATOM 1251 O O . GLU A 1 80 ? -26.179 16.536 14.883 1.00 35.13 80 GLU A O 1
ATOM 1263 N N . ASP A 1 81 ? -28.158 16.523 15.953 1.00 14.43 81 ASP A N 1
ATOM 1264 C CA . ASP A 1 81 ? -28.606 17.783 15.370 1.00 73.43 81 ASP A CA 1
ATOM 1265 C C . ASP A 1 81 ? -27.539 18.862 15.522 1.00 13.22 81 ASP A C 1
ATOM 1266 O O . ASP A 1 81 ? -27.428 19.761 14.688 1.00 64.40 81 ASP A O 1
ATOM 1275 N N . ARG A 1 82 ? -26.758 18.768 16.593 1.00 33.14 82 ARG A N 1
ATOM 1276 C CA . ARG A 1 82 ? -25.702 19.738 16.856 1.00 30.34 82 ARG A CA 1
ATOM 1277 C C . ARG A 1 82 ? -24.421 19.359 16.120 1.00 45.03 82 ARG A C 1
ATOM 1278 O O . ARG A 1 82 ? -23.951 20.094 15.251 1.00 50.21 82 ARG A O 1
ATOM 1299 N N . VAL A 1 83 ? -23.859 18.207 16.473 1.00 10.22 83 VAL A N 1
ATOM 1300 C CA . VAL A 1 83 ? -22.632 17.730 15.846 1.00 54.23 83 VAL A CA 1
ATOM 1301 C C . VAL A 1 83 ? -22.768 17.700 14.327 1.00 4.34 83 VAL A C 1
ATOM 1302 O O . VAL A 1 83 ? -21.774 17.771 13.604 1.00 21.41 83 VAL A O 1
ATOM 1315 N N . ARG A 1 84 ? -24.004 17.596 13.851 1.00 62.11 84 ARG A N 1
ATOM 1316 C CA . ARG A 1 84 ? -24.269 17.556 12.418 1.00 74.01 84 ARG A CA 1
ATOM 1317 C C . ARG A 1 84 ? -23.542 18.688 11.698 1.00 25.34 84 ARG A C 1
ATOM 1318 O O . ARG A 1 84 ? -23.128 18.541 10.548 1.00 61.00 84 ARG A O 1
ATOM 1339 N N . TYR A 1 85 ? -23.389 19.816 12.383 1.00 34.31 85 TYR A N 1
ATOM 1340 C CA . TYR A 1 85 ? -22.714 20.973 11.809 1.00 54.43 85 TYR A CA 1
ATOM 1341 C C . TYR A 1 85 ? -21.248 20.663 11.522 1.00 34.24 85 TYR A C 1
ATOM 1342 O O . TYR A 1 85 ? -20.715 21.041 10.480 1.00 73.01 85 TYR A O 1
ATOM 1360 N N . GLU A 1 86 ? -20.604 19.971 12.456 1.00 24.34 86 GLU A N 1
ATOM 1361 C CA . GLU A 1 86 ? -19.199 19.609 12.305 1.00 71.00 86 GLU A CA 1
ATOM 1362 C C . GLU A 1 86 ? -19.049 18.365 11.434 1.00 24.35 86 GLU A C 1
ATOM 1363 O O . GLU A 1 86 ? -18.062 18.214 10.714 1.00 40.34 86 GLU A O 1
ATOM 1375 N N . ARG A 1 87 ? -20.034 17.476 11.508 1.00 63.31 87 ARG A N 1
ATOM 1376 C CA . ARG A 1 87 ? -20.011 16.244 10.729 1.00 63.33 87 ARG A CA 1
ATOM 1377 C C . ARG A 1 87 ? -20.000 16.546 9.233 1.00 3.42 87 ARG A C 1
ATOM 1378 O O . ARG A 1 87 ? -19.230 15.956 8.477 1.00 63.22 87 ARG A O 1
ATOM 1399 N N . GLU A 1 88 ? -20.860 17.470 8.815 1.00 22.02 88 GLU A N 1
ATOM 1400 C CA . GLU A 1 88 ? -20.949 17.849 7.410 1.00 12.31 88 GLU A CA 1
ATOM 1401 C C . GLU A 1 88 ? -19.596 18.323 6.887 1.00 30.31 88 GLU A C 1
ATOM 1402 O O . GLU A 1 88 ? -19.314 18.235 5.692 1.00 50.32 88 GLU A O 1
ATOM 1414 N N . LYS A 1 89 ? -18.762 18.825 7.791 1.00 10.32 89 LYS A N 1
ATOM 1415 C CA . LYS A 1 89 ? -17.438 19.313 7.424 1.00 62.42 89 LYS A CA 1
ATOM 1416 C C . LYS A 1 89 ? -16.666 18.254 6.642 1.00 52.41 89 LYS A C 1
ATOM 1417 O O . LYS A 1 89 ? -16.023 18.558 5.638 1.00 60.54 89 LYS A O 1
ATOM 1436 N N . ALA A 1 90 ? -16.736 17.012 7.109 1.00 53.04 90 ALA A N 1
ATOM 1437 C CA . ALA A 1 90 ? -16.047 15.909 6.451 1.00 72.23 90 ALA A CA 1
ATOM 1438 C C . ALA A 1 90 ? -16.394 15.851 4.967 1.00 53.50 90 ALA A C 1
ATOM 1439 O O . ALA A 1 90 ? -15.518 15.967 4.111 1.00 71.11 90 ALA A O 1
ATOM 1446 N N . GLU A 1 91 ? -17.678 15.672 4.671 1.00 62.14 91 GLU A N 1
ATOM 1447 C CA . GLU A 1 91 ? -18.139 15.598 3.289 1.00 20.33 91 GLU A CA 1
ATOM 1448 C C . GLU A 1 91 ? -17.772 16.866 2.524 1.00 24.12 91 GLU A C 1
ATOM 1449 O O . GLU A 1 91 ? -17.678 16.858 1.297 1.00 41.24 91 GLU A O 1
ATOM 1461 N N . TYR A 1 92 ? -17.565 17.954 3.258 1.00 34.43 92 TYR A N 1
ATOM 1462 C CA . TYR A 1 92 ? -17.211 19.230 2.650 1.00 53.50 92 TYR A CA 1
ATOM 1463 C C . TYR A 1 92 ? -15.746 19.245 2.227 1.00 63.53 92 TYR A C 1
ATOM 1464 O O . TYR A 1 92 ? -15.404 19.730 1.149 1.00 41.40 92 TYR A O 1
ATOM 1482 N N . ALA A 1 93 ? -14.884 18.707 3.084 1.00 61.13 93 ALA A N 1
ATOM 1483 C CA . ALA A 1 93 ? -13.455 18.654 2.799 1.00 54.30 93 ALA A CA 1
ATOM 1484 C C . ALA A 1 93 ? -13.147 17.612 1.730 1.00 64.40 93 ALA A C 1
ATOM 1485 O O . ALA A 1 93 ? -12.077 17.632 1.122 1.00 51.04 93 ALA A O 1
ATOM 1492 N N . GLN A 1 94 ? -14.090 16.702 1.508 1.00 64.24 94 GLN A N 1
ATOM 1493 C CA . GLN A 1 94 ? -13.916 15.650 0.513 1.00 52.25 94 GLN A CA 1
ATOM 1494 C C . GLN A 1 94 ? -14.132 16.193 -0.896 1.00 74.23 94 GLN A C 1
ATOM 1495 O O . GLN A 1 94 ? -13.351 15.914 -1.806 1.00 32.00 94 GLN A O 1
ATOM 1509 N N . ARG A 1 95 ? -15.198 16.969 -1.069 1.00 65.42 95 ARG A N 1
ATOM 1510 C CA . ARG A 1 95 ? -15.517 17.549 -2.368 1.00 12.01 95 ARG A CA 1
ATOM 1511 C C . ARG A 1 95 ? -14.312 18.286 -2.946 1.00 32.24 95 ARG A C 1
ATOM 1512 O O . ARG A 1 95 ? -14.148 18.372 -4.163 1.00 15.22 95 ARG A O 1
ATOM 1533 N N . LYS A 1 96 ? -13.471 18.816 -2.064 1.00 52.11 96 LYS A N 1
ATOM 1534 C CA . LYS A 1 96 ? -12.281 19.545 -2.485 1.00 4.13 96 LYS A CA 1
ATOM 1535 C C . LYS A 1 96 ? -11.103 18.596 -2.683 1.00 72.23 96 LYS A C 1
ATOM 1536 O O . LYS A 1 96 ? -10.415 18.649 -3.703 1.00 11.03 96 LYS A O 1
ATOM 1555 N N . VAL A 1 97 ? -10.878 17.726 -1.703 1.00 42.52 97 VAL A N 1
ATOM 1556 C CA . VAL A 1 97 ? -9.785 16.763 -1.772 1.00 14.42 97 VAL A CA 1
ATOM 1557 C C . VAL A 1 97 ? -10.312 15.333 -1.758 1.00 32.15 97 VAL A C 1
ATOM 1558 O O . VAL A 1 97 ? -10.115 14.578 -2.710 1.00 11.31 97 VAL A O 1
ATOM 1571 N N . MET A 1 1 ? 4.213 -4.506 0.748 1.00 51.25 1 MET A N 2
ATOM 1572 C CA . MET A 1 1 ? 4.787 -4.173 -0.551 1.00 73.02 1 MET A CA 2
ATOM 1573 C C . MET A 1 1 ? 4.581 -5.312 -1.544 1.00 70.34 1 MET A C 2
ATOM 1574 O O . MET A 1 1 ? 4.625 -6.485 -1.175 1.00 74.43 1 MET A O 2
ATOM 1588 N N . ALA A 1 2 ? 4.357 -4.959 -2.806 1.00 15.53 2 ALA A N 2
ATOM 1589 C CA . ALA A 1 2 ? 4.146 -5.952 -3.852 1.00 12.53 2 ALA A CA 2
ATOM 1590 C C . ALA A 1 2 ? 5.417 -6.754 -4.111 1.00 55.42 2 ALA A C 2
ATOM 1591 O O . ALA A 1 2 ? 6.412 -6.604 -3.404 1.00 41.21 2 ALA A O 2
ATOM 1598 N N . GLY A 1 3 ? 5.375 -7.607 -5.130 1.00 51.33 3 GLY A N 2
ATOM 1599 C CA . GLY A 1 3 ? 6.529 -8.420 -5.464 1.00 61.51 3 GLY A CA 2
ATOM 1600 C C . GLY A 1 3 ? 6.158 -9.861 -5.755 1.00 23.24 3 GLY A C 2
ATOM 1601 O O . GLY A 1 3 ? 6.570 -10.772 -5.036 1.00 54.13 3 GLY A O 2
ATOM 1605 N N . ALA A 1 4 ? 5.377 -10.068 -6.810 1.00 24.43 4 ALA A N 2
ATOM 1606 C CA . ALA A 1 4 ? 4.951 -11.409 -7.193 1.00 43.44 4 ALA A CA 2
ATOM 1607 C C . ALA A 1 4 ? 6.149 -12.337 -7.366 1.00 13.01 4 ALA A C 2
ATOM 1608 O O . ALA A 1 4 ? 6.837 -12.294 -8.385 1.00 65.42 4 ALA A O 2
ATOM 1615 N N . SER A 1 5 ? 6.392 -13.175 -6.363 1.00 15.42 5 SER A N 2
ATOM 1616 C CA . SER A 1 5 ? 7.509 -14.111 -6.402 1.00 1.51 5 SER A CA 2
ATOM 1617 C C . SER A 1 5 ? 7.020 -15.547 -6.248 1.00 31.41 5 SER A C 2
ATOM 1618 O O . SER A 1 5 ? 7.570 -16.470 -6.849 1.00 65.10 5 SER A O 2
ATOM 1626 N N . ASP A 1 6 ? 5.982 -15.729 -5.438 1.00 44.33 6 ASP A N 2
ATOM 1627 C CA . ASP A 1 6 ? 5.417 -17.053 -5.205 1.00 0.52 6 ASP A CA 2
ATOM 1628 C C . ASP A 1 6 ? 4.161 -17.263 -6.045 1.00 63.01 6 ASP A C 2
ATOM 1629 O O . ASP A 1 6 ? 4.150 -18.075 -6.970 1.00 25.40 6 ASP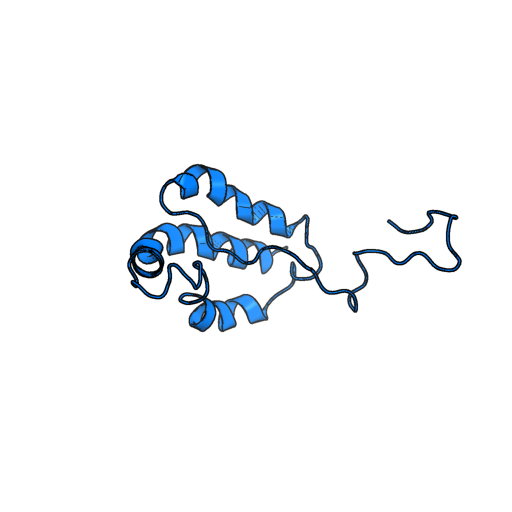 A O 2
ATOM 1638 N N . ARG A 1 7 ? 3.105 -16.527 -5.716 1.00 40.31 7 ARG A N 2
ATOM 1639 C CA . ARG A 1 7 ? 1.844 -16.634 -6.439 1.00 35.51 7 ARG A CA 2
ATOM 1640 C C . ARG A 1 7 ? 2.002 -16.163 -7.882 1.00 35.24 7 ARG A C 2
ATOM 1641 O O . ARG A 1 7 ? 3.103 -15.833 -8.322 1.00 24.32 7 ARG A O 2
ATOM 1662 N N . THR A 1 8 ? 0.893 -16.134 -8.614 1.00 74.33 8 THR A N 2
ATOM 1663 C CA . THR A 1 8 ? 0.908 -15.706 -10.007 1.00 53.51 8 THR A CA 2
ATOM 1664 C C . THR A 1 8 ? 1.023 -14.189 -10.114 1.00 70.34 8 THR A C 2
ATOM 1665 O O . THR A 1 8 ? 1.591 -13.666 -11.072 1.00 74.44 8 THR A O 2
ATOM 1676 N N . GLY A 1 9 ? 0.481 -13.487 -9.124 1.00 32.44 9 GLY A N 2
ATOM 1677 C CA . GLY A 1 9 ? 0.534 -12.037 -9.126 1.00 65.21 9 GLY A CA 2
ATOM 1678 C C . GLY A 1 9 ? 0.072 -11.438 -7.813 1.00 52.30 9 GLY A C 2
ATOM 1679 O O . GLY A 1 9 ? -1.123 -11.230 -7.604 1.00 15.11 9 GLY A O 2
ATOM 1683 N N . VAL A 1 10 ? 1.020 -11.160 -6.924 1.00 64.01 10 VAL A N 2
ATOM 1684 C CA . VAL A 1 10 ? 0.704 -10.581 -5.624 1.00 32.42 10 VAL A CA 2
ATOM 1685 C C . VAL A 1 10 ? 0.169 -9.161 -5.770 1.00 24.13 10 VAL A C 2
ATOM 1686 O O . VAL A 1 10 ? 0.806 -8.308 -6.389 1.00 32.14 10 VAL A O 2
ATOM 1699 N N . ARG A 1 11 ? -1.003 -8.914 -5.195 1.00 73.13 11 ARG A N 2
ATOM 1700 C CA . ARG A 1 11 ? -1.624 -7.597 -5.262 1.00 13.31 11 ARG A CA 2
ATOM 1701 C C . ARG A 1 11 ? -1.148 -6.712 -4.113 1.00 64.35 11 ARG A C 2
ATOM 1702 O O . ARG A 1 11 ? -0.617 -7.204 -3.117 1.00 51.03 11 ARG A O 2
ATOM 1723 N N . ARG A 1 12 ? -1.340 -5.406 -4.261 1.00 11.45 12 ARG A N 2
ATOM 1724 C CA . ARG A 1 12 ? -0.928 -4.453 -3.237 1.00 14.32 12 ARG A CA 2
ATOM 1725 C C . ARG A 1 12 ? -2.129 -3.680 -2.699 1.00 12.10 12 ARG A C 2
ATOM 1726 O O . ARG A 1 12 ? -3.147 -3.518 -3.373 1.00 4.30 12 ARG A O 2
ATOM 1747 N N . PRO A 1 13 ? -2.010 -3.192 -1.455 1.00 52.44 13 PRO A N 2
ATOM 1748 C CA . PRO A 1 13 ? -3.076 -2.428 -0.799 1.00 42.15 13 PRO A CA 2
ATOM 1749 C C . PRO A 1 13 ? -3.273 -1.052 -1.426 1.00 41.12 13 PRO A C 2
ATOM 1750 O O . PRO A 1 13 ? -4.227 -0.344 -1.104 1.00 51.32 13 PRO A O 2
ATOM 1761 N N . ARG A 1 14 ? -2.365 -0.680 -2.323 1.00 13.42 14 ARG A N 2
ATOM 1762 C CA . ARG A 1 14 ? -2.440 0.612 -2.994 1.00 43.50 14 ARG A CA 2
ATOM 1763 C C . ARG A 1 14 ? -3.426 0.565 -4.157 1.00 61.24 14 ARG A C 2
ATOM 1764 O O . ARG A 1 14 ? -3.854 1.601 -4.666 1.00 0.21 14 ARG A O 2
ATOM 1785 N N . LYS A 1 15 ? -3.782 -0.645 -4.575 1.00 33.32 15 LYS A N 2
ATOM 1786 C CA . LYS A 1 15 ? -4.718 -0.830 -5.677 1.00 53.15 15 LYS A CA 2
ATOM 1787 C C . LYS A 1 15 ? -5.988 -0.015 -5.455 1.00 54.02 15 LYS A C 2
ATOM 1788 O O . LYS A 1 15 ? -6.531 0.017 -4.351 1.00 74.13 15 LYS A O 2
ATOM 1807 N N . ALA A 1 16 ? -6.457 0.641 -6.511 1.00 54.35 16 ALA A N 2
ATOM 1808 C CA . ALA A 1 16 ? -7.665 1.453 -6.432 1.00 15.01 16 ALA A CA 2
ATOM 1809 C C . ALA A 1 16 ? -8.886 0.592 -6.123 1.00 41.34 16 ALA A C 2
ATOM 1810 O O . ALA A 1 16 ? -9.881 1.078 -5.585 1.00 21.53 16 ALA A O 2
ATOM 1817 N N . LYS A 1 17 ? -8.804 -0.688 -6.469 1.00 24.11 17 LYS A N 2
ATOM 1818 C CA . LYS A 1 17 ? -9.901 -1.618 -6.229 1.00 2.12 17 LYS A CA 2
ATOM 1819 C C . LYS A 1 17 ? -10.221 -1.709 -4.740 1.00 53.53 17 LYS A C 2
ATOM 1820 O O . LYS A 1 17 ? -11.367 -1.940 -4.354 1.00 72.22 17 LYS A O 2
ATOM 1839 N N . LYS A 1 18 ? -9.202 -1.523 -3.908 1.00 13.00 18 LYS A N 2
ATOM 1840 C CA . LYS A 1 18 ? -9.375 -1.581 -2.461 1.00 51.23 18 LYS A CA 2
ATOM 1841 C C . LYS A 1 18 ? -10.410 -0.562 -1.996 1.00 10.42 18 LYS A C 2
ATOM 1842 O O . LYS A 1 18 ? -10.288 0.632 -2.272 1.00 24.11 18 LYS A O 2
ATOM 1861 N N . ASP A 1 19 ? -11.427 -1.040 -1.288 1.00 13.43 19 ASP A N 2
ATOM 1862 C CA . ASP A 1 19 ? -12.482 -0.169 -0.781 1.00 73.35 19 ASP A CA 2
ATOM 1863 C C . ASP A 1 19 ? -11.900 0.940 0.089 1.00 55.43 19 ASP A C 2
ATOM 1864 O O . ASP A 1 19 ? -10.823 0.807 0.670 1.00 34.20 19 ASP A O 2
ATOM 1873 N N . PRO A 1 20 ? -12.628 2.064 0.181 1.00 61.43 20 PRO A N 2
ATOM 1874 C CA . PRO A 1 20 ? -12.203 3.219 0.977 1.00 34.42 20 PRO A CA 2
ATOM 1875 C C . PRO A 1 20 ? -12.261 2.942 2.476 1.00 42.13 20 PRO A C 2
ATOM 1876 O O . PRO A 1 20 ? -11.501 3.519 3.252 1.00 12.43 20 PRO A O 2
ATOM 1887 N N . ASN A 1 21 ? -13.166 2.055 2.875 1.00 55.02 21 ASN A N 2
ATOM 1888 C CA . ASN A 1 21 ? -13.323 1.702 4.281 1.00 3.12 21 ASN A CA 2
ATOM 1889 C C . ASN A 1 21 ? -13.635 2.937 5.121 1.00 40.35 21 ASN A C 2
ATOM 1890 O O . ASN A 1 21 ? -13.132 3.087 6.233 1.00 3.54 21 ASN A O 2
ATOM 1901 N N . ALA A 1 22 ? -14.469 3.819 4.579 1.00 72.32 22 ALA A N 2
ATOM 1902 C CA . ALA A 1 22 ? -14.851 5.039 5.278 1.00 1.22 22 ALA A CA 2
ATOM 1903 C C . ALA A 1 22 ? -15.441 4.725 6.649 1.00 75.24 22 ALA A C 2
ATOM 1904 O O . ALA A 1 22 ? -15.882 3.608 6.920 1.00 75.22 22 ALA A O 2
ATOM 1911 N N . PRO A 1 23 ? -15.451 5.732 7.535 1.00 62.51 23 PRO A N 2
ATOM 1912 C CA . PRO A 1 23 ? -15.984 5.586 8.892 1.00 15.14 23 PRO A CA 2
ATOM 1913 C C . PRO A 1 23 ? -17.501 5.431 8.905 1.00 33.44 23 PRO A C 2
ATOM 1914 O O . PRO A 1 23 ? -18.194 5.920 8.013 1.00 1.30 23 PRO A O 2
ATOM 1925 N N . LYS A 1 24 ? -18.013 4.746 9.923 1.00 4.11 24 LYS A N 2
ATOM 1926 C CA . LYS A 1 24 ? -19.448 4.527 10.054 1.00 11.01 24 LYS A CA 2
ATOM 1927 C C . LYS A 1 24 ? -19.985 5.181 11.324 1.00 64.25 24 LYS A C 2
ATOM 1928 O O . LYS A 1 24 ? -21.003 4.756 11.869 1.00 30.41 24 LYS A O 2
ATOM 1947 N N . ARG A 1 25 ? -19.294 6.217 11.787 1.00 3.14 25 ARG A N 2
ATOM 1948 C CA . ARG A 1 25 ? -19.702 6.929 12.992 1.00 5.44 25 ARG A CA 2
ATOM 1949 C C . ARG A 1 25 ? -19.743 8.435 12.746 1.00 31.32 25 ARG A C 2
ATOM 1950 O O . ARG A 1 25 ? -18.982 8.962 11.936 1.00 41.41 25 ARG A O 2
ATOM 1971 N N . ALA A 1 26 ? -20.638 9.120 13.451 1.00 63.22 26 ALA A N 2
ATOM 1972 C CA . ALA A 1 26 ? -20.778 10.564 13.310 1.00 24.10 26 ALA A CA 2
ATOM 1973 C C . ALA A 1 26 ? -20.088 11.296 14.456 1.00 13.51 26 ALA A C 2
ATOM 1974 O O . ALA A 1 26 ? -19.792 10.705 15.495 1.00 4.43 26 ALA A O 2
ATOM 1981 N N . LEU A 1 27 ? -19.835 12.586 14.261 1.00 72.25 27 LEU A N 2
ATOM 1982 C CA . LEU A 1 27 ? -19.180 13.400 15.278 1.00 24.23 27 LEU A CA 2
ATOM 1983 C C . LEU A 1 27 ? -19.880 13.255 16.626 1.00 41.14 27 LEU A C 2
ATOM 1984 O O . LEU A 1 27 ? -21.095 13.427 16.727 1.00 64.43 27 LEU A O 2
ATOM 2000 N N . SER A 1 28 ? -19.105 12.941 17.659 1.00 60.43 28 SER A N 2
ATOM 2001 C CA . SER A 1 28 ? -19.651 12.771 19.000 1.00 0.52 28 SER A CA 2
ATOM 2002 C C . SER A 1 28 ? -20.495 13.978 19.400 1.00 45.44 28 SER A C 2
ATOM 2003 O O . SER A 1 28 ? -20.421 15.036 18.773 1.00 21.44 28 SER A O 2
ATOM 2011 N N . SER A 1 29 ? -21.296 13.812 20.447 1.00 61.11 29 SER A N 2
ATOM 2012 C CA . SER A 1 29 ? -22.157 14.885 20.929 1.00 50.52 29 SER A CA 2
ATOM 2013 C C . SER A 1 29 ? -21.342 15.952 21.653 1.00 5.30 29 SER A C 2
ATOM 2014 O O . SER A 1 29 ? -21.249 17.093 21.200 1.00 51.35 29 SER A O 2
ATOM 2022 N N . TYR A 1 30 ? -20.752 15.573 22.781 1.00 30.42 30 TYR A N 2
ATOM 2023 C CA . TYR A 1 30 ? -19.946 16.496 23.571 1.00 40.23 30 TYR A CA 2
ATOM 2024 C C . TYR A 1 30 ? -18.528 16.593 23.016 1.00 30.11 30 TYR A C 2
ATOM 2025 O O . TYR A 1 30 ? -17.890 17.642 23.093 1.00 2.24 30 TYR A O 2
ATOM 2043 N N . MET A 1 31 ? -18.042 15.490 22.456 1.00 33.21 31 MET A N 2
ATOM 2044 C CA . MET A 1 31 ? -16.700 15.450 21.886 1.00 35.23 31 MET A CA 2
ATOM 2045 C C . MET A 1 31 ? -16.662 16.156 20.535 1.00 54.31 31 MET A C 2
ATOM 2046 O O . MET A 1 31 ? -15.598 16.315 19.936 1.00 14.32 31 MET A O 2
ATOM 2060 N N . PHE A 1 32 ? -17.830 16.578 20.060 1.00 64.14 32 PHE A N 2
ATOM 2061 C CA . PHE A 1 32 ? -17.929 17.266 18.778 1.00 54.40 32 PHE A CA 2
ATOM 2062 C C . PHE A 1 32 ? -16.822 18.306 18.632 1.00 54.44 32 PHE A C 2
ATOM 2063 O O . PHE A 1 32 ? -16.324 18.548 17.532 1.00 4.13 32 PHE A O 2
ATOM 2080 N N . PHE A 1 33 ? -16.444 18.920 19.748 1.00 24.41 33 PHE A N 2
ATOM 2081 C CA . PHE A 1 33 ? -15.397 19.935 19.745 1.00 10.02 33 PHE A CA 2
ATOM 2082 C C . PHE A 1 33 ? -14.134 19.413 19.067 1.00 72.45 33 PHE A C 2
ATOM 2083 O O . PHE A 1 33 ? -13.612 20.033 18.141 1.00 75.15 33 PHE A O 2
ATOM 2100 N N . ALA A 1 34 ? -13.648 18.268 19.535 1.00 72.20 34 ALA A N 2
ATOM 2101 C CA . ALA A 1 34 ? -12.448 17.661 18.973 1.00 31.43 34 ALA A CA 2
ATOM 2102 C C . ALA A 1 34 ? -12.782 16.818 17.747 1.00 45.33 34 ALA A C 2
ATOM 2103 O O . ALA A 1 34 ? -12.083 16.873 16.734 1.00 14.41 34 ALA A O 2
ATOM 2110 N N . LYS A 1 35 ? -13.853 16.038 17.844 1.00 44.00 35 LYS A N 2
ATOM 2111 C CA . LYS A 1 35 ? -14.280 15.184 16.742 1.00 30.45 35 LYS A CA 2
ATOM 2112 C C . LYS A 1 35 ? -14.530 16.005 15.482 1.00 14.40 35 LYS A C 2
ATOM 2113 O O . LYS A 1 35 ? -14.505 15.477 14.371 1.00 20.11 35 LYS A O 2
ATOM 2132 N N . GLU A 1 36 ? -14.771 17.300 15.663 1.00 3.31 36 GLU A N 2
ATOM 2133 C CA . GLU A 1 36 ? -15.025 18.194 14.539 1.00 23.12 36 GLU A CA 2
ATOM 2134 C C . GLU A 1 36 ? -13.867 18.161 13.545 1.00 32.33 36 GLU A C 2
ATOM 2135 O O . GLU A 1 36 ? -14.043 18.442 12.360 1.00 73.24 36 GLU A O 2
ATOM 2147 N N . LYS A 1 37 ? -12.682 17.816 14.038 1.00 73.34 37 LYS A N 2
ATOM 2148 C CA . LYS A 1 37 ? -11.494 17.744 13.195 1.00 55.40 37 LYS A CA 2
ATOM 2149 C C . LYS A 1 37 ? -11.518 16.491 12.326 1.00 54.12 37 LYS A C 2
ATOM 2150 O O . LYS A 1 37 ? -10.668 16.313 11.454 1.00 62.12 37 LYS A O 2
ATOM 2169 N N . ARG A 1 38 ? -12.498 15.627 12.568 1.00 34.25 38 ARG A N 2
ATOM 2170 C CA . ARG A 1 38 ? -12.633 14.391 11.807 1.00 23.44 38 ARG A CA 2
ATOM 2171 C C . ARG A 1 38 ? -12.564 14.665 10.308 1.00 44.10 38 ARG A C 2
ATOM 2172 O O . ARG A 1 38 ? -12.119 13.820 9.531 1.00 32.32 38 ARG A O 2
ATOM 2193 N N . VAL A 1 39 ? -13.007 15.853 9.908 1.00 71.31 39 VAL A N 2
ATOM 2194 C CA . VAL A 1 39 ? -12.995 16.239 8.502 1.00 13.21 39 VAL A CA 2
ATOM 2195 C C . VAL A 1 39 ? -11.609 16.057 7.894 1.00 53.13 39 VAL A C 2
ATOM 2196 O O . VAL A 1 39 ? -11.468 15.914 6.680 1.00 71.22 39 VAL A O 2
ATOM 2209 N N . GLU A 1 40 ? -10.589 16.064 8.746 1.00 32.52 40 GLU A N 2
ATOM 2210 C CA . GLU A 1 40 ? -9.214 15.899 8.291 1.00 4.24 40 GLU A CA 2
ATOM 2211 C C . GLU A 1 40 ? -9.021 14.543 7.619 1.00 71.01 40 GLU A C 2
ATOM 2212 O O . GLU A 1 40 ? -8.111 14.364 6.809 1.00 23.44 40 GLU A O 2
ATOM 2224 N N . ILE A 1 41 ? -9.884 13.592 7.961 1.00 41.13 41 ILE A N 2
ATOM 2225 C CA . ILE A 1 41 ? -9.810 12.253 7.390 1.00 24.22 41 ILE A CA 2
ATOM 2226 C C . ILE A 1 41 ? -9.870 12.300 5.867 1.00 31.12 41 ILE A C 2
ATOM 2227 O O . ILE A 1 41 ? -9.439 11.366 5.190 1.00 43.52 41 ILE A O 2
ATOM 2243 N N . ILE A 1 42 ? -10.406 13.393 5.335 1.00 14.15 42 ILE A N 2
ATOM 2244 C CA . ILE A 1 42 ? -10.520 13.563 3.892 1.00 13.13 42 ILE A CA 2
ATOM 2245 C C . ILE A 1 42 ? -9.179 13.333 3.204 1.00 10.31 42 ILE A C 2
ATOM 2246 O O . ILE A 1 42 ? -9.127 12.925 2.044 1.00 1.33 42 ILE A O 2
ATOM 2262 N N . ALA A 1 43 ? -8.096 13.596 3.928 1.00 10.50 43 ALA A N 2
ATOM 2263 C CA . ALA A 1 43 ? -6.754 13.415 3.389 1.00 71.32 43 ALA A CA 2
ATOM 2264 C C . ALA A 1 43 ? -6.337 11.949 3.437 1.00 71.32 43 ALA A C 2
ATOM 2265 O O . ALA A 1 43 ? -5.825 11.408 2.457 1.00 31.23 43 ALA A O 2
ATOM 2272 N N . GLU A 1 44 ? -6.559 11.312 4.583 1.00 52.15 44 GLU A N 2
ATOM 2273 C CA . GLU A 1 44 ? -6.204 9.909 4.757 1.00 34.41 44 GLU A CA 2
ATOM 2274 C C . GLU A 1 44 ? -6.965 9.028 3.769 1.00 2.25 44 GLU A C 2
ATOM 2275 O O . GLU A 1 44 ? -6.499 7.953 3.394 1.00 51.41 44 GLU A O 2
ATOM 2287 N N . ASN A 1 45 ? -8.139 9.493 3.354 1.00 44.02 45 ASN A N 2
ATOM 2288 C CA . ASN A 1 45 ? -8.965 8.748 2.411 1.00 51.11 45 ASN A CA 2
ATOM 2289 C C . ASN A 1 45 ? -9.123 9.515 1.102 1.00 42.44 45 ASN A C 2
ATOM 2290 O O . ASN A 1 45 ? -10.170 10.096 0.816 1.00 74.54 45 ASN A O 2
ATOM 2301 N N . PRO A 1 46 ? -8.058 9.519 0.286 1.00 70.00 46 PRO A N 2
ATOM 2302 C CA . PRO A 1 46 ? -8.054 10.210 -1.007 1.00 24.21 46 PRO A CA 2
ATOM 2303 C C . PRO A 1 46 ? -8.958 9.531 -2.030 1.00 1.10 46 PRO A C 2
ATOM 2304 O O . PRO A 1 46 ? -9.195 10.065 -3.113 1.00 1.42 46 PRO A O 2
ATOM 2315 N N . GLU A 1 47 ? -9.460 8.351 -1.679 1.00 11.32 47 GLU A N 2
ATOM 2316 C CA . GLU A 1 47 ? -10.338 7.600 -2.568 1.00 53.42 47 GLU A CA 2
ATOM 2317 C C . GLU A 1 47 ? -11.605 8.393 -2.879 1.00 3.00 47 GLU A C 2
ATOM 2318 O O . GLU A 1 47 ? -11.954 8.593 -4.043 1.00 13.04 47 GLU A O 2
ATOM 2330 N N . ILE A 1 48 ? -12.287 8.841 -1.831 1.00 34.13 48 ILE A N 2
ATOM 2331 C CA . ILE A 1 48 ? -13.514 9.612 -1.991 1.00 70.33 48 ILE A CA 2
ATOM 2332 C C . ILE A 1 48 ? -13.258 11.101 -1.788 1.00 41.23 48 ILE A C 2
ATOM 2333 O O . ILE A 1 48 ? -14.192 11.899 -1.727 1.00 55.45 48 ILE A O 2
ATOM 2349 N N . ALA A 1 49 ? -11.985 11.468 -1.686 1.00 2.51 49 ALA A N 2
ATOM 2350 C CA . ALA A 1 49 ? -11.605 12.863 -1.494 1.00 20.41 49 ALA A CA 2
ATOM 2351 C C . ALA A 1 49 ? -12.240 13.756 -2.555 1.00 22.54 49 ALA A C 2
ATOM 2352 O O . ALA A 1 49 ? -12.498 14.935 -2.315 1.00 4.32 49 ALA A O 2
ATOM 2359 N N . LYS A 1 50 ? -12.489 13.186 -3.729 1.00 32.12 50 LYS A N 2
ATOM 2360 C CA . LYS A 1 50 ? -13.095 13.930 -4.827 1.00 65.53 50 LYS A CA 2
ATOM 2361 C C . LYS A 1 50 ? -14.539 13.492 -5.050 1.00 2.35 50 LYS A C 2
ATOM 2362 O O . LYS A 1 50 ? -15.037 13.512 -6.175 1.00 60.12 50 LYS A O 2
ATOM 2381 N N . ASP A 1 51 ? -15.206 13.100 -3.970 1.00 60.30 51 ASP A N 2
ATOM 2382 C CA . ASP A 1 51 ? -16.594 12.660 -4.047 1.00 54.10 51 ASP A CA 2
ATOM 2383 C C . ASP A 1 51 ? -17.548 13.841 -3.891 1.00 24.11 51 ASP A C 2
ATOM 2384 O O . ASP A 1 51 ? -17.874 14.246 -2.775 1.00 21.51 51 ASP A O 2
ATOM 2393 N N . VAL A 1 52 ? -17.990 14.390 -5.017 1.00 54.54 52 VAL A N 2
ATOM 2394 C CA . VAL A 1 52 ? -18.906 15.525 -5.006 1.00 71.11 52 VAL A CA 2
ATOM 2395 C C . VAL A 1 52 ? -20.339 15.072 -4.748 1.00 2.10 52 VAL A C 2
ATOM 2396 O O . VAL A 1 52 ? -21.168 15.845 -4.268 1.00 62.31 52 VAL A O 2
ATOM 2409 N N . ALA A 1 53 ? -20.623 13.814 -5.069 1.00 40.34 53 ALA A N 2
ATOM 2410 C CA . ALA A 1 53 ? -21.955 13.257 -4.870 1.00 11.20 53 ALA A CA 2
ATOM 2411 C C . ALA A 1 53 ? -22.171 12.859 -3.414 1.00 32.11 53 ALA A C 2
ATOM 2412 O O . ALA A 1 53 ? -23.304 12.806 -2.937 1.00 13.33 53 ALA A O 2
ATOM 2419 N N . ALA A 1 54 ? -21.077 12.579 -2.713 1.00 73.33 54 ALA A N 2
ATOM 2420 C CA . ALA A 1 54 ? -21.148 12.186 -1.311 1.00 43.52 54 ALA A CA 2
ATOM 2421 C C . ALA A 1 54 ? -21.846 13.255 -0.477 1.00 22.14 54 ALA A C 2
ATOM 2422 O O . ALA A 1 54 ? -22.392 12.965 0.588 1.00 13.11 54 ALA A O 2
ATOM 2429 N N . ILE A 1 55 ? -21.823 14.490 -0.966 1.00 60.11 55 ILE A N 2
ATOM 2430 C CA . ILE A 1 55 ? -22.454 15.601 -0.265 1.00 33.12 55 ILE A CA 2
ATOM 2431 C C . ILE A 1 55 ? -23.972 15.541 -0.394 1.00 55.24 55 ILE A C 2
ATOM 2432 O O . ILE A 1 55 ? -24.699 16.063 0.450 1.00 31.33 55 ILE A O 2
ATOM 2448 N N . GLY A 1 56 ? -24.446 14.900 -1.459 1.00 25.43 56 GLY A N 2
ATOM 2449 C CA . GLY A 1 56 ? -25.875 14.782 -1.679 1.00 31.41 56 GLY A CA 2
ATOM 2450 C C . GLY A 1 56 ? -26.484 13.618 -0.922 1.00 72.23 56 GLY A C 2
ATOM 2451 O O . GLY A 1 56 ? -27.635 13.683 -0.490 1.00 30.44 56 GLY A O 2
ATOM 2455 N N . LYS A 1 57 ? -25.712 12.549 -0.763 1.00 23.40 57 LYS A N 2
ATOM 2456 C CA . LYS A 1 57 ? -26.181 11.364 -0.054 1.00 22.00 57 LYS A CA 2
ATOM 2457 C C . LYS A 1 57 ? -26.011 11.529 1.453 1.00 61.11 57 LYS A C 2
ATOM 2458 O O . LYS A 1 57 ? -26.683 10.862 2.239 1.00 24.31 57 LYS A O 2
ATOM 2477 N N . MET A 1 58 ? -25.110 12.422 1.848 1.00 41.41 58 MET A N 2
ATOM 2478 C CA . MET A 1 58 ? -24.855 12.676 3.261 1.00 5.21 58 MET A CA 2
ATOM 2479 C C . MET A 1 58 ? -26.156 12.947 4.009 1.00 53.14 58 MET A C 2
ATOM 2480 O O . MET A 1 58 ? -26.276 12.641 5.195 1.00 13.34 58 MET A O 2
ATOM 2494 N N . ILE A 1 59 ? -27.127 13.522 3.307 1.00 35.03 59 ILE A N 2
ATOM 2495 C CA . ILE A 1 59 ? -28.420 13.833 3.905 1.00 21.34 59 ILE A CA 2
ATOM 2496 C C . ILE A 1 59 ? -29.083 12.578 4.463 1.00 14.12 59 ILE A C 2
ATOM 2497 O O . ILE A 1 59 ? -29.339 12.479 5.663 1.00 40.35 59 ILE A O 2
ATOM 2513 N N . GLY A 1 60 ? -29.359 11.620 3.584 1.00 65.44 60 GLY A N 2
ATOM 2514 C CA . GLY A 1 60 ? -29.988 10.383 4.007 1.00 33.31 60 GLY A CA 2
ATOM 2515 C C . GLY A 1 60 ? -29.101 9.565 4.925 1.00 71.13 60 GLY A C 2
ATOM 2516 O O . GLY A 1 60 ? -29.585 8.716 5.673 1.00 53.32 60 GLY A O 2
ATOM 2520 N N . ALA A 1 61 ? -27.798 9.819 4.866 1.00 0.23 61 ALA A N 2
ATOM 2521 C CA . ALA A 1 61 ? -26.841 9.100 5.699 1.00 54.53 61 ALA A CA 2
ATOM 2522 C C . ALA A 1 61 ? -26.892 9.591 7.142 1.00 73.42 61 ALA A C 2
ATOM 2523 O O . ALA A 1 61 ? -26.465 8.892 8.060 1.00 32.41 61 ALA A O 2
ATOM 2530 N N . ALA A 1 62 ? -27.417 10.797 7.334 1.00 23.41 62 ALA A N 2
ATOM 2531 C CA . ALA A 1 62 ? -27.524 11.379 8.666 1.00 53.32 62 ALA A CA 2
ATOM 2532 C C . ALA A 1 62 ? -28.198 10.413 9.635 1.00 44.41 62 ALA A C 2
ATOM 2533 O O . ALA A 1 62 ? -27.914 10.423 10.833 1.00 41.03 62 ALA A O 2
ATOM 2540 N N . TRP A 1 63 ? -29.090 9.582 9.109 1.00 11.24 63 TRP A N 2
ATOM 2541 C CA . TRP A 1 63 ? -29.804 8.610 9.929 1.00 15.24 63 TRP A CA 2
ATOM 2542 C C . TRP A 1 63 ? -28.882 7.473 10.354 1.00 43.20 63 TRP A C 2
ATOM 2543 O O . TRP A 1 63 ? -28.935 7.011 11.493 1.00 44.31 63 TRP A O 2
ATOM 2564 N N . ASN A 1 64 ? -28.036 7.027 9.431 1.00 73.33 64 ASN A N 2
ATOM 2565 C CA . ASN A 1 64 ? -27.102 5.943 9.711 1.00 64.34 64 ASN A CA 2
ATOM 2566 C C . ASN A 1 64 ? -25.746 6.492 10.146 1.00 74.20 64 ASN A C 2
ATOM 2567 O O . ASN A 1 64 ? -24.758 5.761 10.200 1.00 44.32 64 ASN A O 2
ATOM 2578 N N . ALA A 1 65 ? -25.709 7.784 10.456 1.00 35.52 65 ALA A N 2
ATOM 2579 C CA . ALA A 1 65 ? -24.477 8.430 10.889 1.00 11.25 65 ALA A CA 2
ATOM 2580 C C . ALA A 1 65 ? -24.100 8.002 12.304 1.00 72.14 65 ALA A C 2
ATOM 2581 O O . ALA A 1 65 ? -22.921 7.841 12.621 1.00 20.40 65 ALA A O 2
ATOM 2588 N N . LEU A 1 66 ? -25.108 7.820 13.150 1.00 61.21 66 LEU A N 2
ATOM 2589 C CA . LEU A 1 66 ? -24.882 7.410 14.532 1.00 50.52 66 LEU A CA 2
ATOM 2590 C C . LEU A 1 66 ? -24.853 5.890 14.652 1.00 53.14 66 LEU A C 2
ATOM 2591 O O . LEU A 1 66 ? -25.097 5.176 13.679 1.00 44.11 66 LEU A O 2
ATOM 2607 N N . SER A 1 67 ? -24.556 5.402 15.852 1.00 74.24 67 SER A N 2
ATOM 2608 C CA . SER A 1 67 ? -24.494 3.966 16.099 1.00 75.03 67 SER A CA 2
ATOM 2609 C C . SER A 1 67 ? -25.854 3.315 15.863 1.00 11.12 67 SER A C 2
ATOM 2610 O O . SER A 1 67 ? -26.896 3.918 16.121 1.00 72.11 67 SER A O 2
ATOM 2618 N N . ASP A 1 68 ? -25.835 2.081 15.372 1.00 41.00 68 ASP A N 2
ATOM 2619 C CA . ASP A 1 68 ? -27.065 1.346 15.102 1.00 13.30 68 ASP A CA 2
ATOM 2620 C C . ASP A 1 68 ? -27.763 0.958 16.402 1.00 3.00 68 ASP A C 2
ATOM 2621 O O . ASP A 1 68 ? -28.961 1.185 16.566 1.00 42.30 68 ASP A O 2
ATOM 2630 N N . GLU A 1 69 ? -27.004 0.370 17.322 1.00 11.41 69 GLU A N 2
ATOM 2631 C CA . GLU A 1 69 ? -27.551 -0.051 18.607 1.00 42.04 69 GLU A CA 2
ATOM 2632 C C . GLU A 1 69 ? -28.180 1.128 19.343 1.00 75.00 69 GLU A C 2
ATOM 2633 O O . GLU A 1 69 ? -29.134 0.960 20.102 1.00 12.32 69 GLU A O 2
ATOM 2645 N N . GLU A 1 70 ? -27.639 2.320 19.112 1.00 23.14 70 GLU A N 2
ATOM 2646 C CA . GLU A 1 70 ? -28.147 3.526 19.755 1.00 45.30 70 GLU A CA 2
ATOM 2647 C C . GLU A 1 70 ? -29.152 4.240 18.855 1.00 24.04 70 GLU A C 2
ATOM 2648 O O . GLU A 1 70 ? -29.730 5.258 19.236 1.00 31.23 70 GLU A O 2
ATOM 2660 N N . LYS A 1 71 ? -29.354 3.699 17.659 1.00 70.01 71 LYS A N 2
ATOM 2661 C CA . LYS A 1 71 ? -30.289 4.282 16.704 1.00 62.55 71 LYS A CA 2
ATOM 2662 C C . LYS A 1 71 ? -31.695 3.729 16.912 1.00 71.40 71 LYS A C 2
ATOM 2663 O O . LYS A 1 71 ? -32.671 4.273 16.394 1.00 24.23 71 LYS A O 2
ATOM 2682 N N . LYS A 1 72 ? -31.793 2.645 17.674 1.00 23.24 72 LYS A N 2
ATOM 2683 C CA . LYS A 1 72 ? -33.080 2.019 17.954 1.00 4.04 72 LYS A CA 2
ATOM 2684 C C . LYS A 1 72 ? -33.966 2.945 18.781 1.00 74.20 72 LYS A C 2
ATOM 2685 O O . LYS A 1 72 ? -35.117 3.214 18.435 1.00 30.53 72 LYS A O 2
ATOM 2704 N N . PRO A 1 73 ? -33.420 3.446 19.899 1.00 53.22 73 PRO A N 2
ATOM 2705 C CA . PRO A 1 73 ? -34.144 4.351 20.796 1.00 13.43 73 PRO A CA 2
ATOM 2706 C C . PRO A 1 73 ? -34.372 5.725 20.174 1.00 31.23 73 PRO A C 2
ATOM 2707 O O . PRO A 1 73 ? -35.194 6.506 20.654 1.00 33.31 73 PRO A O 2
ATOM 2718 N N . TYR A 1 74 ? -33.640 6.013 19.104 1.00 3.23 74 TYR A N 2
ATOM 2719 C CA . TYR A 1 74 ? -33.761 7.294 18.418 1.00 62.22 74 TYR A CA 2
ATOM 2720 C C . TYR A 1 74 ? -33.328 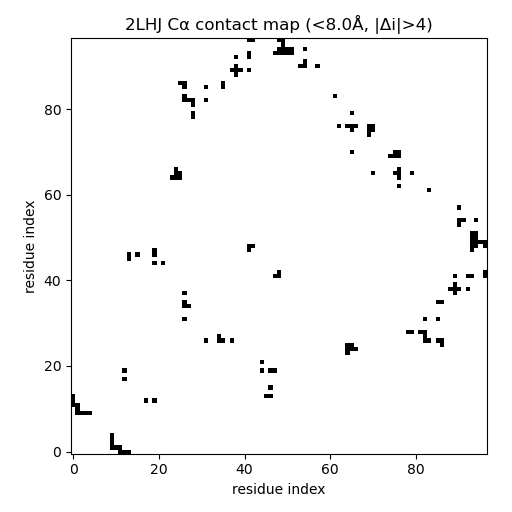8.441 19.325 1.00 44.40 74 TYR A C 2
ATOM 2721 O O . TYR A 1 74 ? -33.614 9.606 19.050 1.00 70.03 74 TYR A O 2
ATOM 2739 N N . GLU A 1 75 ? -32.635 8.102 20.408 1.00 43.14 75 GLU A N 2
ATOM 2740 C CA . GLU A 1 75 ? -32.162 9.104 21.356 1.00 63.30 75 GLU A CA 2
ATOM 2741 C C . GLU A 1 75 ? -30.872 9.753 20.863 1.00 2.21 75 GLU A C 2
ATOM 2742 O O . GLU A 1 75 ? -30.779 10.977 20.764 1.00 30.20 75 GLU A O 2
ATOM 2754 N N . ARG A 1 76 ? -29.879 8.925 20.556 1.00 21.12 76 ARG A N 2
ATOM 2755 C CA . ARG A 1 76 ? -28.594 9.418 20.076 1.00 63.45 76 ARG A CA 2
ATOM 2756 C C . ARG A 1 76 ? -28.742 10.080 18.709 1.00 51.20 76 ARG A C 2
ATOM 2757 O O . ARG A 1 76 ? -28.321 11.220 18.512 1.00 71.41 76 ARG A O 2
ATOM 2778 N N . MET A 1 77 ? -29.343 9.358 17.769 1.00 21.20 77 MET A N 2
ATOM 2779 C CA . MET A 1 77 ? -29.547 9.876 16.421 1.00 11.23 77 MET A CA 2
ATOM 2780 C C . MET A 1 77 ? -30.320 11.191 16.456 1.00 72.32 77 MET A C 2
ATOM 2781 O O . MET A 1 77 ? -30.223 12.003 15.536 1.00 12.01 77 MET A O 2
ATOM 2795 N N . SER A 1 78 ? -31.088 11.393 17.522 1.00 4.11 78 SER A N 2
ATOM 2796 C CA . SER A 1 78 ? -31.880 12.607 17.674 1.00 55.41 78 SER A CA 2
ATOM 2797 C C . SER A 1 78 ? -30.995 13.791 18.050 1.00 4.15 78 SER A C 2
ATOM 2798 O O . SER A 1 78 ? -31.066 14.855 17.435 1.00 74.10 78 SER A O 2
ATOM 2806 N N . ASP A 1 79 ? -30.160 13.598 19.066 1.00 61.44 79 ASP A N 2
ATOM 2807 C CA . ASP A 1 79 ? -29.258 14.648 19.525 1.00 34.20 79 ASP A CA 2
ATOM 2808 C C . ASP A 1 79 ? -28.306 15.073 18.411 1.00 34.52 79 ASP A C 2
ATOM 2809 O O . ASP A 1 79 ? -27.726 16.156 18.458 1.00 1.43 79 ASP A O 2
ATOM 2818 N N . GLU A 1 80 ? -28.151 14.210 17.411 1.00 11.24 80 GLU A N 2
ATOM 2819 C CA . GLU A 1 80 ? -27.268 14.496 16.287 1.00 3.31 80 GLU A CA 2
ATOM 2820 C C . GLU A 1 80 ? -27.732 15.739 15.533 1.00 3.32 80 GLU A C 2
ATOM 2821 O O . GLU A 1 80 ? -26.981 16.319 14.748 1.00 23.43 80 GLU A O 2
ATOM 2833 N N . ASP A 1 81 ? -28.974 16.142 15.777 1.00 3.51 81 ASP A N 2
ATOM 2834 C CA . ASP A 1 81 ? -29.539 17.317 15.122 1.00 21.45 81 ASP A CA 2
ATOM 2835 C C . ASP A 1 81 ? -28.595 18.510 15.237 1.00 60.44 81 ASP A C 2
ATOM 2836 O O . ASP A 1 81 ? -28.550 19.365 14.352 1.00 23.31 81 ASP A O 2
ATOM 2845 N N . ARG A 1 82 ? -27.844 18.561 16.332 1.00 61.42 82 ARG A N 2
ATOM 2846 C CA . ARG A 1 82 ? -26.903 19.650 16.563 1.00 63.13 82 ARG A CA 2
ATOM 2847 C C . ARG A 1 82 ? -25.564 19.364 15.889 1.00 71.24 82 ARG A C 2
ATOM 2848 O O . ARG A 1 82 ? -25.141 20.092 14.991 1.00 3.41 82 ARG A O 2
ATOM 2869 N N . VAL A 1 83 ? -24.902 18.298 16.328 1.00 43.31 83 VAL A N 2
ATOM 2870 C CA . VAL A 1 83 ? -23.612 17.915 15.767 1.00 4.30 83 VAL A CA 2
ATOM 2871 C C . VAL A 1 83 ? -23.685 17.801 14.249 1.00 65.05 83 VAL A C 2
ATOM 2872 O O . VAL A 1 83 ? -22.676 17.942 13.556 1.00 34.21 83 VAL A O 2
ATOM 2885 N N . ARG A 1 84 ? -24.884 17.545 13.737 1.00 52.31 84 ARG A N 2
ATOM 2886 C CA . ARG A 1 84 ? -25.089 17.411 12.300 1.00 50.23 84 ARG A CA 2
ATOM 2887 C C . ARG A 1 84 ? -24.456 18.579 11.549 1.00 1.20 84 ARG A C 2
ATOM 2888 O O . ARG A 1 84 ? -23.982 18.423 10.423 1.00 11.14 84 ARG A O 2
ATOM 2909 N N . TYR A 1 85 ? -24.452 19.748 12.180 1.00 52.35 85 TYR A N 2
ATOM 2910 C CA . TYR A 1 85 ? -23.880 20.943 11.570 1.00 13.34 85 TYR A CA 2
ATOM 2911 C C . TYR A 1 85 ? -22.380 20.777 11.348 1.00 72.30 85 TYR A C 2
ATOM 2912 O O . TYR A 1 85 ? -21.850 21.163 10.307 1.00 71.32 85 TYR A O 2
ATOM 2930 N N . GLU A 1 86 ? -21.703 20.198 12.335 1.00 42.32 86 GLU A N 2
ATOM 2931 C CA . GLU A 1 86 ? -20.264 19.980 12.247 1.00 3.44 86 GLU A CA 2
ATOM 2932 C C . GLU A 1 86 ? -19.952 18.720 11.446 1.00 20.42 86 GLU A C 2
ATOM 2933 O O . GLU A 1 86 ? -18.928 18.640 10.767 1.00 11.22 86 GLU A O 2
ATOM 2945 N N . ARG A 1 87 ? -20.842 17.736 11.531 1.00 11.44 87 ARG A N 2
ATOM 2946 C CA . ARG A 1 87 ? -20.662 16.479 10.816 1.00 21.35 87 ARG A CA 2
ATOM 2947 C C . ARG A 1 87 ? -20.655 16.707 9.308 1.00 42.12 87 ARG A C 2
ATOM 2948 O O . ARG A 1 87 ? -19.785 16.202 8.599 1.00 53.14 87 ARG A O 2
ATOM 2969 N N . GLU A 1 88 ? -21.630 17.471 8.825 1.00 33.44 88 GLU A N 2
ATOM 2970 C CA . GLU A 1 88 ? -21.736 17.764 7.401 1.00 53.00 88 GLU A CA 2
ATOM 2971 C C . GLU A 1 88 ? -20.456 18.413 6.883 1.00 54.55 88 GLU A C 2
ATOM 2972 O O . GLU A 1 88 ? -20.136 18.322 5.697 1.00 22.13 88 GLU A O 2
ATOM 2984 N N . LYS A 1 89 ? -19.729 19.071 7.779 1.00 25.30 89 LYS A N 2
ATOM 2985 C CA . LYS A 1 89 ? -18.483 19.736 7.415 1.00 71.31 89 LYS A CA 2
ATOM 2986 C C . LYS A 1 89 ? -17.552 18.780 6.676 1.00 40.25 89 LYS A C 2
ATOM 2987 O O . LYS A 1 89 ? -16.893 19.164 5.710 1.00 72.15 89 LYS A O 2
ATOM 3006 N N . ALA A 1 90 ? -17.504 17.534 7.135 1.00 2.11 90 ALA A N 2
ATOM 3007 C CA . ALA A 1 90 ? -16.656 16.523 6.515 1.00 53.31 90 ALA A CA 2
ATOM 3008 C C . ALA A 1 90 ? -16.891 16.458 5.010 1.00 51.54 90 ALA A C 2
ATOM 3009 O O . ALA A 1 90 ? -15.943 16.440 4.225 1.00 13.31 90 ALA A O 2
ATOM 3016 N N . GLU A 1 91 ? -18.160 16.423 4.614 1.00 1.21 91 GLU A N 2
ATOM 3017 C CA . GLU A 1 91 ? -18.518 16.359 3.202 1.00 65.41 91 GLU A CA 2
ATOM 3018 C C . GLU A 1 91 ? -18.295 17.707 2.522 1.00 23.51 91 GLU A C 2
ATOM 3019 O O . GLU A 1 91 ? -18.049 17.773 1.318 1.00 44.44 91 GLU A O 2
ATOM 3031 N N . TYR A 1 92 ? -18.384 18.778 3.303 1.00 65.35 92 TYR A N 2
ATOM 3032 C CA . TYR A 1 92 ? -18.195 20.124 2.776 1.00 1.45 92 TYR A CA 2
ATOM 3033 C C . TYR A 1 92 ? -16.754 20.334 2.320 1.00 54.11 92 TYR A C 2
ATOM 3034 O O . TYR A 1 92 ? -16.503 20.949 1.284 1.00 11.42 92 TYR A O 2
ATOM 3052 N N . ALA A 1 93 ? -15.812 19.817 3.101 1.00 22.01 93 ALA A N 2
ATOM 3053 C CA . ALA A 1 93 ? -14.396 19.944 2.777 1.00 14.31 93 ALA A CA 2
ATOM 3054 C C . ALA A 1 93 ? -13.976 18.912 1.736 1.00 34.13 93 ALA A C 2
ATOM 3055 O O . ALA A 1 93 ? -12.899 19.013 1.149 1.00 34.54 93 ALA A O 2
ATOM 3062 N N . GLN A 1 94 ? -14.833 17.920 1.514 1.00 52.53 94 GLN A N 2
ATOM 3063 C CA . GLN A 1 94 ? -14.549 16.869 0.544 1.00 0.13 94 GLN A CA 2
ATOM 3064 C C . GLN A 1 94 ? -14.718 17.383 -0.882 1.00 1.24 94 GLN A C 2
ATOM 3065 O O . GLN A 1 94 ? -13.923 17.063 -1.765 1.00 43.53 94 GLN A O 2
ATOM 3079 N N . ARG A 1 95 ? -15.759 18.181 -1.098 1.00 63.33 95 ARG A N 2
ATOM 3080 C CA . ARG A 1 95 ? -16.033 18.738 -2.417 1.00 62.35 95 ARG A CA 2
ATOM 3081 C C . ARG A 1 95 ? -14.851 19.564 -2.915 1.00 5.20 95 ARG A C 2
ATOM 3082 O O . ARG A 1 95 ? -14.624 19.682 -4.119 1.00 52.04 95 ARG A O 2
ATOM 3103 N N . LYS A 1 96 ? -14.100 20.136 -1.980 1.00 25.44 96 LYS A N 2
ATOM 3104 C CA . LYS A 1 96 ? -12.940 20.951 -2.321 1.00 61.12 96 LYS A CA 2
ATOM 3105 C C . LYS A 1 96 ? -11.883 20.119 -3.041 1.00 1.15 96 LYS A C 2
ATOM 3106 O O . LYS A 1 96 ? -11.516 20.413 -4.178 1.00 60.44 96 LYS A O 2
ATOM 3125 N N . VAL A 1 97 ? -11.398 19.079 -2.370 1.00 63.21 97 VAL A N 2
ATOM 3126 C CA . VAL A 1 97 ? -10.385 18.203 -2.947 1.00 22.24 97 VAL A CA 2
ATOM 3127 C C . VAL A 1 97 ? -10.980 17.314 -4.033 1.00 14.31 97 VAL A C 2
ATOM 3128 O O . VAL A 1 97 ? -10.841 17.594 -5.223 1.00 71.35 97 VAL A O 2
ATOM 3141 N N . MET A 1 1 ? 3.021 0.126 1.974 1.00 2.05 1 MET A N 3
ATOM 3142 C CA . MET A 1 1 ? 2.624 0.856 0.776 1.00 14.13 1 MET A CA 3
ATOM 3143 C C . MET A 1 1 ? 3.006 0.084 -0.483 1.00 2.34 1 MET A C 3
ATOM 3144 O O . MET A 1 1 ? 3.987 -0.659 -0.492 1.00 32.10 1 MET A O 3
ATOM 3158 N N . ALA A 1 2 ? 2.226 0.266 -1.543 1.00 34.22 2 ALA A N 3
ATOM 3159 C CA . ALA A 1 2 ? 2.484 -0.412 -2.807 1.00 23.21 2 ALA A CA 3
ATOM 3160 C C . ALA A 1 2 ? 3.802 0.051 -3.418 1.00 63.55 2 ALA A C 3
ATOM 3161 O O . ALA A 1 2 ? 4.505 0.882 -2.846 1.00 4.00 2 ALA A O 3
ATOM 3168 N N . GLY A 1 3 ? 4.132 -0.495 -4.586 1.00 12.43 3 GLY A N 3
ATOM 3169 C CA . GLY A 1 3 ? 5.366 -0.126 -5.255 1.00 15.42 3 GLY A CA 3
ATOM 3170 C C . GLY A 1 3 ? 6.548 -0.952 -4.788 1.00 53.40 3 GLY A C 3
ATOM 3171 O O . GLY A 1 3 ? 7.261 -0.560 -3.865 1.00 62.01 3 GLY A O 3
ATOM 3175 N N . ALA A 1 4 ? 6.755 -2.099 -5.426 1.00 53.00 4 ALA A N 3
ATOM 3176 C CA . ALA A 1 4 ? 7.859 -2.982 -5.071 1.00 35.10 4 ALA A CA 3
ATOM 3177 C C . ALA A 1 4 ? 8.500 -3.587 -6.315 1.00 75.33 4 ALA A C 3
ATOM 3178 O O . ALA A 1 4 ? 7.972 -3.461 -7.420 1.00 63.44 4 ALA A O 3
ATOM 3185 N N . SER A 1 5 ? 9.640 -4.244 -6.128 1.00 40.21 5 SER A N 3
ATOM 3186 C CA . SER A 1 5 ? 10.355 -4.865 -7.237 1.00 4.33 5 SER A CA 3
ATOM 3187 C C . SER A 1 5 ? 10.379 -6.383 -7.086 1.00 2.33 5 SER A C 3
ATOM 3188 O O . SER A 1 5 ? 11.419 -7.019 -7.260 1.00 53.33 5 SER A O 3
ATOM 3196 N N . ASP A 1 6 ? 9.226 -6.956 -6.760 1.00 62.40 6 ASP A N 3
ATOM 3197 C CA . ASP A 1 6 ? 9.113 -8.400 -6.586 1.00 54.20 6 ASP A CA 3
ATOM 3198 C C . ASP A 1 6 ? 8.092 -8.986 -7.557 1.00 43.41 6 ASP A C 3
ATOM 3199 O O . ASP A 1 6 ? 8.274 -10.088 -8.074 1.00 23.23 6 ASP A O 3
ATOM 3208 N N . ARG A 1 7 ? 7.019 -8.241 -7.800 1.00 14.12 7 ARG A N 3
ATOM 3209 C CA . ARG A 1 7 ? 5.968 -8.688 -8.707 1.00 2.52 7 ARG A CA 3
ATOM 3210 C C . ARG A 1 7 ? 5.718 -7.653 -9.800 1.00 60.13 7 ARG A C 3
ATOM 3211 O O . ARG A 1 7 ? 6.299 -6.567 -9.789 1.00 23.45 7 ARG A O 3
ATOM 3232 N N . THR A 1 8 ? 4.849 -7.997 -10.746 1.00 30.12 8 THR A N 3
ATOM 3233 C CA . THR A 1 8 ? 4.523 -7.100 -11.847 1.00 71.22 8 THR A CA 3
ATOM 3234 C C . THR A 1 8 ? 3.221 -6.353 -11.581 1.00 5.44 8 THR A C 3
ATOM 3235 O O . THR A 1 8 ? 2.535 -5.931 -12.510 1.00 74.22 8 THR A O 3
ATOM 3246 N N . GLY A 1 9 ? 2.888 -6.191 -10.304 1.00 1.54 9 GLY A N 3
ATOM 3247 C CA . GLY A 1 9 ? 1.669 -5.493 -9.938 1.00 4.41 9 GLY A CA 3
ATOM 3248 C C . GLY A 1 9 ? 1.258 -5.757 -8.503 1.00 43.11 9 GLY A C 3
ATOM 3249 O O . GLY A 1 9 ? 0.193 -6.320 -8.248 1.00 43.43 9 GLY A O 3
ATOM 3253 N N . VAL A 1 10 ? 2.105 -5.352 -7.562 1.00 41.51 10 VAL A N 3
ATOM 3254 C CA . VAL A 1 10 ? 1.825 -5.548 -6.145 1.00 34.21 10 VAL A CA 3
ATOM 3255 C C . VAL A 1 10 ? 0.524 -4.863 -5.742 1.00 11.41 10 VAL A C 3
ATOM 3256 O O . VAL A 1 10 ? 0.428 -3.635 -5.753 1.00 31.31 10 VAL A O 3
ATOM 3269 N N . ARG A 1 11 ? -0.475 -5.664 -5.386 1.00 10.43 11 ARG A N 3
ATOM 3270 C CA . ARG A 1 11 ? -1.771 -5.134 -4.979 1.00 72.14 11 ARG A CA 3
ATOM 3271 C C . ARG A 1 11 ? -1.647 -4.320 -3.695 1.00 35.13 11 ARG A C 3
ATOM 3272 O O . ARG A 1 11 ? -0.808 -4.611 -2.843 1.00 1.35 11 ARG A O 3
ATOM 3293 N N . ARG A 1 12 ? -2.489 -3.300 -3.564 1.00 2.34 12 ARG A N 3
ATOM 3294 C CA . ARG A 1 12 ? -2.472 -2.443 -2.384 1.00 54.32 12 ARG A CA 3
ATOM 3295 C C . ARG A 1 12 ? -3.800 -2.522 -1.636 1.00 21.10 12 ARG A C 3
ATOM 3296 O O . ARG A 1 12 ? -4.836 -2.881 -2.196 1.00 62.11 12 ARG A O 3
ATOM 3317 N N . PRO A 1 13 ? -3.770 -2.180 -0.339 1.00 50.04 13 PRO A N 3
ATOM 3318 C CA . PRO A 1 13 ? -4.962 -2.204 0.513 1.00 31.44 13 PRO A CA 3
ATOM 3319 C C . PRO A 1 13 ? -5.960 -1.111 0.147 1.00 44.12 13 PRO A C 3
ATOM 3320 O O . PRO A 1 13 ? -7.120 -1.153 0.557 1.00 63.22 13 PRO A O 3
ATOM 3331 N N . ARG A 1 14 ? -5.501 -0.133 -0.627 1.00 63.15 14 ARG A N 3
ATOM 3332 C CA . ARG A 1 14 ? -6.353 0.972 -1.048 1.00 53.05 14 ARG A CA 3
ATOM 3333 C C . ARG A 1 14 ? -6.940 0.710 -2.433 1.00 25.34 14 ARG A C 3
ATOM 3334 O O . ARG A 1 14 ? -7.327 1.639 -3.141 1.00 75.00 14 ARG A O 3
ATOM 3355 N N . LYS A 1 15 ? -7.001 -0.562 -2.812 1.00 64.12 15 LYS A N 3
ATOM 3356 C CA . LYS A 1 15 ? -7.540 -0.949 -4.111 1.00 3.43 15 LYS A CA 3
ATOM 3357 C C . LYS A 1 15 ? -8.952 -0.403 -4.297 1.00 70.55 15 LYS A C 3
ATOM 3358 O O . LYS A 1 15 ? -9.716 -0.292 -3.339 1.00 40.32 15 LYS A O 3
ATOM 3377 N N . ALA A 1 16 ? -9.292 -0.067 -5.537 1.00 74.13 16 ALA A N 3
ATOM 3378 C CA . ALA A 1 16 ? -10.614 0.463 -5.850 1.00 20.34 16 ALA A CA 3
ATOM 3379 C C . ALA A 1 16 ? -11.680 -0.622 -5.738 1.00 54.40 16 ALA A C 3
ATOM 3380 O O . ALA A 1 16 ? -12.717 -0.425 -5.103 1.00 40.24 16 ALA A O 3
ATOM 3387 N N . LYS A 1 17 ? -11.420 -1.767 -6.359 1.00 53.13 17 LYS A N 3
ATOM 3388 C CA . LYS A 1 17 ? -12.357 -2.884 -6.330 1.00 12.20 17 LYS A CA 3
ATOM 3389 C C . LYS A 1 17 ? -12.607 -3.347 -4.898 1.00 52.32 17 LYS A C 3
ATOM 3390 O O . LYS A 1 17 ? -13.655 -3.917 -4.593 1.00 63.20 17 LYS A O 3
ATOM 3409 N N . LYS A 1 18 ? -11.640 -3.096 -4.023 1.00 25.32 18 LYS A N 3
ATOM 3410 C CA . LYS A 1 18 ? -11.755 -3.485 -2.622 1.00 40.51 18 LYS A CA 3
ATOM 3411 C C . LYS A 1 18 ? -12.674 -2.529 -1.867 1.00 25.42 18 LYS A C 3
ATOM 3412 O O . LYS A 1 18 ? -12.524 -1.310 -1.954 1.00 73.42 18 LYS A O 3
ATOM 3431 N N . ASP A 1 19 ? -13.622 -3.091 -1.125 1.00 2.30 19 ASP A N 3
ATOM 3432 C CA . ASP A 1 19 ? -14.563 -2.289 -0.352 1.00 10.40 19 ASP A CA 3
ATOM 3433 C C . ASP A 1 19 ? -13.828 -1.403 0.649 1.00 1.12 19 ASP A C 3
ATOM 3434 O O . ASP A 1 19 ? -12.710 -1.697 1.072 1.00 64.52 19 ASP A O 3
ATOM 3443 N N . PRO A 1 20 ? -14.469 -0.291 1.038 1.00 42.40 20 PRO A N 3
ATOM 3444 C CA . PRO A 1 20 ? -13.894 0.661 1.993 1.00 12.15 20 PRO A CA 3
ATOM 3445 C C . PRO A 1 20 ? -13.821 0.092 3.406 1.00 33.32 20 PRO A C 3
ATOM 3446 O O . PRO A 1 20 ? -12.830 0.279 4.111 1.00 53.25 20 PRO A O 3
ATOM 3457 N N . ASN A 1 21 ? -14.877 -0.605 3.814 1.00 53.03 21 ASN A N 3
ATOM 3458 C CA . ASN A 1 21 ? -14.932 -1.202 5.143 1.00 14.12 21 ASN A CA 3
ATOM 3459 C C . ASN A 1 21 ? -14.605 -0.169 6.217 1.00 23.12 21 ASN A C 3
ATOM 3460 O O . ASN A 1 21 ? -13.819 -0.433 7.127 1.00 44.54 21 ASN A O 3
ATOM 3471 N N . ALA A 1 22 ? -15.214 1.007 6.105 1.00 65.20 22 ALA A N 3
ATOM 3472 C CA . ALA A 1 22 ? -14.989 2.078 7.067 1.00 1.33 22 ALA A CA 3
ATOM 3473 C C . ALA A 1 22 ? -16.196 2.256 7.982 1.00 3.43 22 ALA A C 3
ATOM 3474 O O . ALA A 1 22 ? -17.308 1.827 7.674 1.00 64.20 22 ALA A O 3
ATOM 3481 N N . PRO A 1 23 ? -15.974 2.904 9.136 1.00 53.13 23 PRO A N 3
ATOM 3482 C CA . PRO A 1 23 ? -17.032 3.153 10.119 1.00 13.53 23 PRO A CA 3
ATOM 3483 C C . PRO A 1 23 ? -18.052 4.175 9.628 1.00 42.34 23 PRO A C 3
ATOM 3484 O O . PRO A 1 23 ? -17.719 5.083 8.865 1.00 22.03 23 PRO A O 3
ATOM 3495 N N . LYS A 1 24 ? -19.296 4.022 10.069 1.00 42.52 24 LYS A N 3
ATOM 3496 C CA . LYS A 1 24 ? -20.365 4.933 9.676 1.00 62.34 24 LYS A CA 3
ATOM 3497 C C . LYS A 1 24 ? -20.885 5.713 10.879 1.00 40.05 24 LYS A C 3
ATOM 3498 O O . LYS A 1 24 ? -22.028 6.170 10.887 1.00 51.04 24 LYS A O 3
ATOM 3517 N N . ARG A 1 25 ? -20.038 5.863 11.892 1.00 74.10 25 ARG A N 3
ATOM 3518 C CA . ARG A 1 25 ? -20.413 6.588 13.100 1.00 52.53 25 ARG A CA 3
ATOM 3519 C C . ARG A 1 25 ? -20.111 8.077 12.955 1.00 2.15 25 ARG A C 3
ATOM 3520 O O . ARG A 1 25 ? -19.128 8.462 12.322 1.00 15.53 25 ARG A O 3
ATOM 3541 N N . ALA A 1 26 ? -20.962 8.909 13.547 1.00 72.41 26 ALA A N 3
ATOM 3542 C CA . ALA A 1 26 ? -20.785 10.354 13.486 1.00 54.23 26 ALA A CA 3
ATOM 3543 C C . ALA A 1 26 ? -19.936 10.853 14.650 1.00 52.22 26 ALA A C 3
ATOM 3544 O O . ALA A 1 26 ? -19.724 10.136 15.629 1.00 45.33 26 ALA A O 3
ATOM 3551 N N . LEU A 1 27 ? -19.452 12.085 14.538 1.00 54.25 27 LEU A N 3
ATOM 3552 C CA . LEU A 1 27 ? -18.625 12.680 15.581 1.00 1.42 27 LEU A CA 3
ATOM 3553 C C . LEU A 1 27 ? -19.370 12.719 16.911 1.00 34.14 27 LEU A C 3
ATOM 3554 O O . LEU A 1 27 ? -20.509 13.181 16.983 1.00 1.42 27 LEU A O 3
ATOM 3570 N N . SER A 1 28 ? -18.720 12.232 17.963 1.00 64.40 28 SER A N 3
ATOM 3571 C CA . SER A 1 28 ? -19.321 12.209 19.291 1.00 34.20 28 SER A CA 3
ATOM 3572 C C . SER A 1 28 ? -19.857 13.587 19.668 1.00 20.45 28 SER A C 3
ATOM 3573 O O . SER A 1 28 ? -19.560 14.582 19.009 1.00 45.40 28 SER A O 3
ATOM 3581 N N . SER A 1 29 ? -20.649 13.635 20.735 1.00 71.22 29 SER A N 3
ATOM 3582 C CA . SER A 1 29 ? -21.230 14.889 21.199 1.00 33.02 29 SER A CA 3
ATOM 3583 C C . SER A 1 29 ? -20.184 15.742 21.911 1.00 34.30 29 SER A C 3
ATOM 3584 O O . SER A 1 29 ? -19.818 16.818 21.438 1.00 61.30 29 SER A O 3
ATOM 3592 N N . TYR A 1 30 ? -19.708 15.253 23.051 1.00 71.04 30 TYR A N 3
ATOM 3593 C CA . TYR A 1 30 ? -18.706 15.970 23.830 1.00 12.23 30 TYR A CA 3
ATOM 3594 C C . TYR A 1 30 ? -17.305 15.712 23.285 1.00 3.24 30 TYR A C 3
ATOM 3595 O O . TYR A 1 30 ? -16.448 16.595 23.303 1.00 42.20 30 TYR A O 3
ATOM 3613 N N . MET A 1 31 ? -17.080 14.495 22.801 1.00 11.12 31 MET A N 3
ATOM 3614 C CA . MET A 1 31 ? -15.784 14.120 22.249 1.00 45.11 31 MET A CA 3
ATOM 3615 C C . MET A 1 31 ? -15.573 14.754 20.877 1.00 21.35 31 MET A C 3
ATOM 3616 O O . MET A 1 31 ? -14.499 14.636 20.287 1.00 51.33 31 MET A O 3
ATOM 3630 N N . PHE A 1 32 ? -16.604 15.425 20.376 1.00 14.11 32 PHE A N 3
ATOM 3631 C CA . PHE A 1 32 ? -16.532 16.076 19.073 1.00 12.22 32 PHE A CA 3
ATOM 3632 C C . PHE A 1 32 ? -15.212 16.824 18.911 1.00 12.45 32 PHE A C 3
ATOM 3633 O O . PHE A 1 32 ? -14.666 16.913 17.811 1.00 35.33 32 PHE A O 3
ATOM 3650 N N . PHE A 1 33 ? -14.705 17.362 20.016 1.00 43.24 33 PHE A N 3
ATOM 3651 C CA . PHE A 1 33 ? -13.450 18.105 19.997 1.00 23.53 33 PHE A CA 3
ATOM 3652 C C . PHE A 1 33 ? -12.348 17.293 19.322 1.00 3.13 33 PHE A C 3
ATOM 3653 O O . PHE A 1 33 ? -11.680 17.774 18.407 1.00 73.21 33 PHE A O 3
ATOM 3670 N N . ALA A 1 34 ? -12.163 16.060 19.782 1.00 30.11 34 ALA A N 3
ATOM 3671 C CA . ALA A 1 34 ? -11.144 15.181 19.223 1.00 62.22 34 ALA A CA 3
ATOM 3672 C C . ALA A 1 34 ? -11.661 14.461 17.982 1.00 22.51 34 ALA A C 3
ATOM 3673 O O . ALA A 1 34 ? -10.944 14.315 16.992 1.00 41.23 34 ALA A O 3
ATOM 3680 N N . LYS A 1 35 ? -12.909 14.010 18.042 1.00 14.23 35 LYS A N 3
ATOM 3681 C CA . LYS A 1 35 ? -13.524 13.305 16.924 1.00 62.02 35 LYS A CA 3
ATOM 3682 C C . LYS A 1 35 ? -13.535 14.176 15.672 1.00 62.15 35 LYS A C 3
ATOM 3683 O O . LYS A 1 35 ? -13.640 13.670 14.555 1.00 45.44 35 LYS A O 3
ATOM 3702 N N . GLU A 1 36 ? -13.425 15.486 15.866 1.00 4.34 36 GLU A N 3
ATOM 3703 C CA . GLU A 1 36 ? -13.421 16.426 14.752 1.00 54.15 36 GLU A CA 3
ATOM 3704 C C . GLU A 1 36 ? -12.298 16.102 13.770 1.00 15.43 36 GLU A C 3
ATOM 3705 O O . GLU A 1 36 ? -12.367 16.454 12.592 1.00 21.23 36 GLU A O 3
ATOM 3717 N N . LYS A 1 37 ? -11.264 15.430 14.265 1.00 53.43 37 LYS A N 3
ATOM 3718 C CA . LYS A 1 37 ? -10.126 15.058 13.434 1.00 63.43 37 LYS A CA 3
ATOM 3719 C C . LYS A 1 37 ? -10.458 13.848 12.566 1.00 32.34 37 LYS A C 3
ATOM 3720 O O . LYS A 1 37 ? -9.679 13.466 11.693 1.00 73.41 37 LYS A O 3
ATOM 3739 N N . ARG A 1 38 ? -11.620 13.250 12.812 1.00 5.23 38 ARG A N 3
ATOM 3740 C CA . ARG A 1 38 ? -12.055 12.084 12.053 1.00 25.13 38 ARG A CA 3
ATOM 3741 C C . ARG A 1 38 ? -11.946 12.340 10.553 1.00 43.10 38 ARG A C 3
ATOM 3742 O O . ARG A 1 38 ? -11.724 11.417 9.769 1.00 34.23 38 ARG A O 3
ATOM 3763 N N . VAL A 1 39 ? -12.103 13.600 10.160 1.00 12.20 39 VAL A N 3
ATOM 3764 C CA . VAL A 1 39 ? -12.022 13.978 8.754 1.00 11.42 39 VAL A CA 3
ATOM 3765 C C . VAL A 1 39 ? -10.713 13.506 8.133 1.00 44.23 39 VAL A C 3
ATOM 3766 O O . VAL A 1 39 ? -10.612 13.352 6.916 1.00 11.11 39 VAL A O 3
ATOM 3779 N N . GLU A 1 40 ? -9.712 13.278 8.977 1.00 25.22 40 GLU A N 3
ATOM 3780 C CA . GLU A 1 40 ? -8.407 12.823 8.510 1.00 53.14 40 GLU A CA 3
ATOM 3781 C C . GLU A 1 40 ? -8.513 11.450 7.852 1.00 55.32 40 GLU A C 3
ATOM 3782 O O . GLU A 1 40 ? -7.690 11.088 7.011 1.00 50.10 40 GLU A O 3
ATOM 3794 N N . ILE A 1 41 ? -9.532 10.691 8.241 1.00 12.43 41 ILE A N 3
ATOM 3795 C CA . ILE A 1 41 ? -9.747 9.359 7.690 1.00 45.33 41 ILE A CA 3
ATOM 3796 C C . ILE A 1 41 ? -9.899 9.410 6.173 1.00 10.33 41 ILE A C 3
ATOM 3797 O O . ILE A 1 41 ? -9.715 8.405 5.487 1.00 64.22 41 ILE A O 3
ATOM 3813 N N . ILE A 1 42 ? -10.235 10.588 5.657 1.00 20.33 42 ILE A N 3
ATOM 3814 C CA . ILE A 1 42 ? -10.409 10.770 4.222 1.00 51.43 42 ILE A CA 3
ATOM 3815 C C . ILE A 1 42 ? -9.198 10.255 3.451 1.00 13.11 42 ILE A C 3
ATOM 3816 O O . ILE A 1 42 ? -9.319 9.814 2.309 1.00 63.33 42 ILE A O 3
ATOM 3832 N N . ALA A 1 43 ? -8.032 10.313 4.085 1.00 2.12 43 ALA A N 3
ATOM 3833 C CA . ALA A 1 43 ? -6.799 9.849 3.461 1.00 31.20 43 ALA A CA 3
ATOM 3834 C C . ALA A 1 43 ? -6.678 8.331 3.547 1.00 1.22 43 ALA A C 3
ATOM 3835 O O . ALA A 1 43 ? -6.444 7.661 2.542 1.00 20.44 43 ALA A O 3
ATOM 3842 N N . GLU A 1 44 ? -6.838 7.797 4.754 1.00 71.11 44 GLU A N 3
ATOM 3843 C CA . GLU A 1 44 ? -6.745 6.358 4.970 1.00 64.21 44 GLU A CA 3
ATOM 3844 C C . GLU A 1 44 ? -7.761 5.612 4.110 1.00 23.51 44 GLU A C 3
ATOM 3845 O O . GLU A 1 44 ? -7.569 4.443 3.777 1.00 25.13 44 GLU A O 3
ATOM 3857 N N . ASN A 1 45 ? -8.843 6.296 3.755 1.00 41.43 45 ASN A N 3
ATOM 3858 C CA . ASN A 1 45 ? -9.891 5.699 2.935 1.00 65.23 45 ASN A CA 3
ATOM 3859 C C . ASN A 1 45 ? -10.017 6.426 1.599 1.00 31.43 45 ASN A C 3
ATOM 3860 O O . ASN A 1 45 ? -10.951 7.194 1.368 1.00 32.43 45 ASN A O 3
ATOM 3871 N N . PRO A 1 46 ? -9.055 6.178 0.698 1.00 54.24 46 PRO A N 3
ATOM 3872 C CA . PRO A 1 46 ? -9.037 6.798 -0.631 1.00 33.03 46 PRO A CA 3
ATOM 3873 C C . PRO A 1 46 ? -10.152 6.274 -1.530 1.00 64.12 46 PRO A C 3
ATOM 3874 O O . PRO A 1 46 ? -10.378 6.796 -2.621 1.00 44.22 46 PRO A O 3
ATOM 3885 N N . GLU A 1 47 ? -10.845 5.240 -1.064 1.00 62.45 47 GLU A N 3
ATOM 3886 C CA . GLU A 1 47 ? -11.936 4.646 -1.829 1.00 25.45 47 GLU A CA 3
ATOM 3887 C C . GLU A 1 47 ? -13.044 5.664 -2.076 1.00 15.43 47 GLU A C 3
ATOM 3888 O O . GLU A 1 47 ? -13.463 5.878 -3.214 1.00 4.30 47 GLU A O 3
ATOM 3900 N N . ILE A 1 48 ? -13.516 6.289 -1.002 1.00 32.32 48 ILE A N 3
ATOM 3901 C CA . ILE A 1 48 ? -14.576 7.285 -1.102 1.00 23.33 48 ILE A CA 3
ATOM 3902 C C . ILE A 1 48 ? -14.015 8.698 -0.982 1.00 21.32 48 ILE A C 3
ATOM 3903 O O . ILE A 1 48 ? -14.765 9.668 -0.886 1.00 54.33 48 ILE A O 3
ATOM 3919 N N . ALA A 1 49 ? -12.690 8.805 -0.989 1.00 53.32 49 ALA A N 3
ATOM 3920 C CA . ALA A 1 49 ? -12.028 10.100 -0.885 1.00 74.22 49 ALA A CA 3
ATOM 3921 C C . ALA A 1 49 ? -12.590 11.087 -1.903 1.00 61.21 49 ALA A C 3
ATOM 3922 O O . ALA A 1 49 ? -13.066 12.164 -1.543 1.00 23.45 49 ALA A O 3
ATOM 3929 N N . LYS A 1 50 ? -12.531 10.714 -3.177 1.00 21.51 50 LYS A N 3
ATOM 3930 C CA . LYS A 1 50 ? -13.034 11.565 -4.248 1.00 42.13 50 LYS A CA 3
ATOM 3931 C C . LYS A 1 50 ? -14.445 11.152 -4.655 1.00 2.24 50 LYS A C 3
ATOM 3932 O O . LYS A 1 50 ? -14.830 11.284 -5.816 1.00 52.34 50 LYS A O 3
ATOM 3951 N N . ASP A 1 51 ? -15.211 10.653 -3.691 1.00 1.53 51 ASP A N 3
ATOM 3952 C CA . ASP A 1 51 ? -16.581 10.224 -3.948 1.00 24.21 51 ASP A CA 3
ATOM 3953 C C . ASP A 1 51 ? -17.491 11.424 -4.187 1.00 0.34 51 ASP A C 3
ATOM 3954 O O . ASP A 1 51 ? -17.814 12.166 -3.259 1.00 5.43 51 ASP A O 3
ATOM 3963 N N . VAL A 1 52 ? -17.901 11.610 -5.437 1.00 75.02 52 VAL A N 3
ATOM 3964 C CA . VAL A 1 52 ? -18.775 12.720 -5.798 1.00 43.34 52 VAL A CA 3
ATOM 3965 C C . VAL A 1 52 ? -20.227 12.413 -5.451 1.00 21.12 52 VAL A C 3
ATOM 3966 O O . VAL A 1 52 ? -21.032 13.321 -5.246 1.00 31.43 52 VAL A O 3
ATOM 3979 N N . ALA A 1 53 ? -20.554 11.127 -5.386 1.00 34.43 53 ALA A N 3
ATOM 3980 C CA . ALA A 1 53 ? -21.909 10.699 -5.060 1.00 73.12 53 ALA A CA 3
ATOM 3981 C C . ALA A 1 53 ? -22.158 10.760 -3.557 1.00 11.00 53 ALA A C 3
ATOM 3982 O O . ALA A 1 53 ? -23.300 10.874 -3.111 1.00 65.24 53 ALA A O 3
ATOM 3989 N N . ALA A 1 54 ? -21.082 10.683 -2.780 1.00 55.02 54 ALA A N 3
ATOM 3990 C CA . ALA A 1 54 ? -21.185 10.731 -1.327 1.00 44.00 54 ALA A CA 3
ATOM 3991 C C . ALA A 1 54 ? -21.846 12.025 -0.866 1.00 14.04 54 ALA A C 3
ATOM 3992 O O . ALA A 1 54 ? -22.397 12.094 0.234 1.00 64.11 54 ALA A O 3
ATOM 3999 N N . ILE A 1 55 ? -21.789 13.048 -1.712 1.00 24.14 55 ILE A N 3
ATOM 4000 C CA . ILE A 1 55 ? -22.383 14.339 -1.390 1.00 10.32 55 ILE A CA 3
ATOM 4001 C C . ILE A 1 55 ? -23.905 14.278 -1.465 1.00 42.24 55 ILE A C 3
ATOM 4002 O O . ILE A 1 55 ? -24.602 14.985 -0.739 1.00 21.24 55 ILE A O 3
ATOM 4018 N N . GLY A 1 56 ? -24.414 13.426 -2.350 1.00 54.20 56 GLY A N 3
ATOM 4019 C CA . GLY A 1 56 ? -25.851 13.287 -2.503 1.00 63.34 56 GLY A CA 3
ATOM 4020 C C . GLY A 1 56 ? -26.451 12.329 -1.494 1.00 33.31 56 GLY A C 3
ATOM 4021 O O . GLY A 1 56 ? -27.603 12.484 -1.088 1.00 32.22 56 GLY A O 3
ATOM 4025 N N . LYS A 1 57 ? -25.670 11.333 -1.088 1.00 12.41 57 LYS A N 3
ATOM 4026 C CA . LYS A 1 57 ? -26.131 10.345 -0.120 1.00 25.12 57 LYS A CA 3
ATOM 4027 C C . LYS A 1 57 ? -25.963 10.861 1.306 1.00 74.21 57 LYS A C 3
ATOM 4028 O O . LYS A 1 57 ? -26.619 10.381 2.230 1.00 13.21 57 LYS A O 3
ATOM 4047 N N . MET A 1 58 ? -25.083 11.841 1.476 1.00 3.41 58 MET A N 3
ATOM 4048 C CA . MET A 1 58 ? -24.832 12.424 2.789 1.00 33.34 58 MET A CA 3
ATOM 4049 C C . MET A 1 58 ? -26.141 12.808 3.472 1.00 50.50 58 MET A C 3
ATOM 4050 O O . MET A 1 58 ? -26.243 12.781 4.699 1.00 51.22 58 MET A O 3
ATOM 4064 N N . ILE A 1 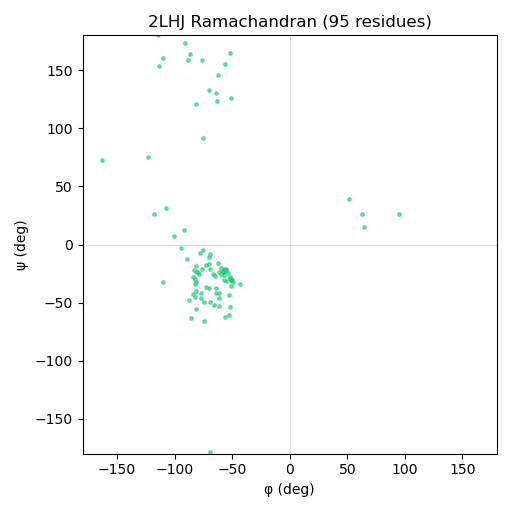59 ? -27.138 13.167 2.670 1.00 33.43 59 ILE A N 3
ATOM 4065 C CA . ILE A 1 59 ? -28.440 13.556 3.198 1.00 20.11 59 ILE A CA 3
ATOM 4066 C C . ILE A 1 59 ? -28.987 12.496 4.148 1.00 11.24 59 ILE A C 3
ATOM 4067 O O . ILE A 1 59 ? -29.192 12.756 5.333 1.00 13.32 59 ILE A O 3
ATOM 4083 N N . GLY A 1 60 ? -29.220 11.298 3.620 1.00 41.40 60 GLY A N 3
ATOM 4084 C CA . GLY A 1 60 ? -29.739 10.216 4.435 1.00 14.23 60 GLY A CA 3
ATOM 4085 C C . GLY A 1 60 ? -28.722 9.703 5.435 1.00 1.40 60 GLY A C 3
ATOM 4086 O O . GLY A 1 60 ? -29.082 9.086 6.437 1.00 74.15 60 GLY A O 3
ATOM 4090 N N . ALA A 1 61 ? -27.446 9.958 5.162 1.00 14.22 61 ALA A N 3
ATOM 4091 C CA . ALA A 1 61 ? -26.374 9.518 6.046 1.00 44.34 61 ALA A CA 3
ATOM 4092 C C . ALA A 1 61 ? -26.228 10.454 7.241 1.00 50.33 61 ALA A C 3
ATOM 4093 O O . ALA A 1 61 ? -25.608 10.103 8.244 1.00 43.41 61 ALA A O 3
ATOM 4100 N N . ALA A 1 62 ? -26.803 11.647 7.126 1.00 71.11 62 ALA A N 3
ATOM 4101 C CA . ALA A 1 62 ? -26.738 12.633 8.198 1.00 71.44 62 ALA A CA 3
ATOM 4102 C C . ALA A 1 62 ? -27.290 12.064 9.501 1.00 42.14 62 ALA A C 3
ATOM 4103 O O . ALA A 1 62 ? -26.591 12.015 10.513 1.00 45.44 62 ALA A O 3
ATOM 4110 N N . TRP A 1 63 ? -28.547 11.636 9.468 1.00 4.45 63 TRP A N 3
ATOM 4111 C CA . TRP A 1 63 ? -29.192 11.072 10.648 1.00 20.33 63 TRP A CA 3
ATOM 4112 C C . TRP A 1 63 ? -28.850 9.594 10.801 1.00 72.32 63 TRP A C 3
ATOM 4113 O O . TRP A 1 63 ? -28.881 9.051 11.904 1.00 10.04 63 TRP A O 3
ATOM 4134 N N . ASN A 1 64 ? -28.524 8.948 9.686 1.00 74.12 64 ASN A N 3
ATOM 4135 C CA . ASN A 1 64 ? -28.177 7.531 9.697 1.00 51.53 64 ASN A CA 3
ATOM 4136 C C . ASN A 1 64 ? -26.731 7.329 10.140 1.00 52.44 64 ASN A C 3
ATOM 4137 O O . ASN A 1 64 ? -26.267 6.198 10.281 1.00 10.52 64 ASN A O 3
ATOM 4148 N N . ALA A 1 65 ? -26.025 8.434 10.357 1.00 21.13 65 ALA A N 3
ATOM 4149 C CA . ALA A 1 65 ? -24.633 8.378 10.787 1.00 51.42 65 ALA A CA 3
ATOM 4150 C C . ALA A 1 65 ? -24.525 7.934 12.242 1.00 43.54 65 ALA A C 3
ATOM 4151 O O . ALA A 1 65 ? -23.518 7.355 12.651 1.00 31.33 65 ALA A O 3
ATOM 4158 N N . LEU A 1 66 ? -25.566 8.210 13.019 1.00 53.55 66 LEU A N 3
ATOM 4159 C CA . LEU A 1 66 ? -25.588 7.840 14.429 1.00 30.23 66 LEU A CA 3
ATOM 4160 C C . LEU A 1 66 ? -25.911 6.359 14.598 1.00 32.23 66 LEU A C 3
ATOM 4161 O O . LEU A 1 66 ? -26.166 5.653 13.622 1.00 2.42 66 LEU A O 3
ATOM 4177 N N . SER A 1 67 ? -25.901 5.894 15.844 1.00 41.52 67 SER A N 3
ATOM 4178 C CA . SER A 1 67 ? -26.191 4.497 16.141 1.00 74.31 67 SER A CA 3
ATOM 4179 C C . SER A 1 67 ? -27.613 4.136 15.720 1.00 22.10 67 SER A C 3
ATOM 4180 O O . SER A 1 67 ? -28.515 4.973 15.759 1.00 62.22 67 SER A O 3
ATOM 4188 N N . ASP A 1 68 ? -27.804 2.884 15.318 1.00 11.30 68 ASP A N 3
ATOM 4189 C CA . ASP A 1 68 ? -29.115 2.411 14.890 1.00 33.54 68 ASP A CA 3
ATOM 4190 C C . ASP A 1 68 ? -30.033 2.195 16.090 1.00 61.21 68 ASP A C 3
ATOM 4191 O O . ASP A 1 68 ? -31.151 2.708 16.128 1.00 63.32 68 ASP A O 3
ATOM 4200 N N . GLU A 1 69 ? -29.552 1.432 17.067 1.00 73.34 69 GLU A N 3
ATOM 4201 C CA . GLU A 1 69 ? -30.331 1.147 18.266 1.00 20.01 69 GLU A CA 3
ATOM 4202 C C . GLU A 1 69 ? -30.733 2.438 18.973 1.00 5.23 69 GLU A C 3
ATOM 4203 O O . GLU A 1 69 ? -31.759 2.494 19.649 1.00 33.21 69 GLU A O 3
ATOM 4215 N N . GLU A 1 70 ? -29.914 3.474 18.812 1.00 73.50 70 GLU A N 3
ATOM 4216 C CA . GLU A 1 70 ? -30.184 4.764 19.436 1.00 24.41 70 GLU A CA 3
ATOM 4217 C C . GLU A 1 70 ? -30.921 5.690 18.474 1.00 50.24 70 GLU A C 3
ATOM 4218 O O . GLU A 1 70 ? -31.276 6.815 18.826 1.00 15.10 70 GLU A O 3
ATOM 4230 N N . LYS A 1 71 ? -31.147 5.210 17.256 1.00 73.33 71 LYS A N 3
ATOM 4231 C CA . LYS A 1 71 ? -31.843 5.992 16.241 1.00 44.41 71 LYS A CA 3
ATOM 4232 C C . LYS A 1 71 ? -33.352 5.792 16.338 1.00 4.15 71 LYS A C 3
ATOM 4233 O O . LYS A 1 71 ? -34.128 6.547 15.753 1.00 1.40 71 LYS A O 3
ATOM 4252 N N . LYS A 1 72 ? -33.761 4.771 17.083 1.00 73.41 72 LYS A N 3
ATOM 4253 C CA . LYS A 1 72 ? -35.177 4.472 17.260 1.00 34.02 72 LYS A CA 3
ATOM 4254 C C . LYS A 1 72 ? -35.878 5.591 18.024 1.00 51.34 72 LYS A C 3
ATOM 4255 O O . LYS A 1 72 ? -36.902 6.123 17.593 1.00 20.52 72 LYS A O 3
ATOM 4274 N N . PRO A 1 73 ? -35.315 5.961 19.183 1.00 23.45 73 PRO A N 3
ATOM 4275 C CA . PRO A 1 73 ? -35.868 7.022 20.030 1.00 70.12 73 PRO A CA 3
ATOM 4276 C C . PRO A 1 73 ? -35.714 8.403 19.402 1.00 11.15 73 PRO A C 3
ATOM 4277 O O . PRO A 1 73 ? -36.331 9.371 19.849 1.00 74.54 73 PRO A O 3
ATOM 4288 N N . TYR A 1 74 ? -34.888 8.488 18.366 1.00 41.11 74 TYR A N 3
ATOM 4289 C CA . TYR A 1 74 ? -34.652 9.752 17.678 1.00 24.04 74 TYR A CA 3
ATOM 4290 C C . TYR A 1 74 ? -33.967 10.755 18.602 1.00 30.10 74 TYR A C 3
ATOM 4291 O O . TYR A 1 74 ? -33.918 11.949 18.311 1.00 52.50 74 TYR A O 3
ATOM 4309 N N . GLU A 1 75 ? -33.439 10.258 19.717 1.00 51.54 75 GLU A N 3
ATOM 4310 C CA . GLU A 1 75 ? -32.757 11.111 20.684 1.00 73.35 75 GLU A CA 3
ATOM 4311 C C . GLU A 1 75 ? -31.316 11.374 20.256 1.00 53.13 75 GLU A C 3
ATOM 4312 O O . GLU A 1 75 ? -30.881 12.523 20.178 1.00 2.02 75 GLU A O 3
ATOM 4324 N N . ARG A 1 76 ? -30.582 10.301 19.980 1.00 42.52 76 ARG A N 3
ATOM 4325 C CA . ARG A 1 76 ? -29.190 10.416 19.562 1.00 62.43 76 ARG A CA 3
ATOM 4326 C C . ARG A 1 76 ? -29.077 11.193 18.254 1.00 40.24 76 ARG A C 3
ATOM 4327 O O . ARG A 1 76 ? -28.380 12.205 18.180 1.00 74.12 76 ARG A O 3
ATOM 4348 N N . MET A 1 77 ? -29.767 10.713 17.224 1.00 23.53 77 MET A N 3
ATOM 4349 C CA . MET A 1 77 ? -29.744 11.363 15.919 1.00 12.13 77 MET A CA 3
ATOM 4350 C C . MET A 1 77 ? -30.175 12.822 16.032 1.00 52.03 77 MET A C 3
ATOM 4351 O O . MET A 1 77 ? -29.832 13.647 15.185 1.00 10.33 77 MET A O 3
ATOM 4365 N N . SER A 1 78 ? -30.929 13.133 17.081 1.00 31.44 78 SER A N 3
ATOM 4366 C CA . SER A 1 78 ? -31.410 14.491 17.302 1.00 52.44 78 SER A CA 3
ATOM 4367 C C . SER A 1 78 ? -30.281 15.396 17.786 1.00 30.32 78 SER A C 3
ATOM 4368 O O . SER A 1 78 ? -30.060 16.478 17.242 1.00 72.44 78 SER A O 3
ATOM 4376 N N . ASP A 1 79 ? -29.570 14.944 18.813 1.00 4.32 79 ASP A N 3
ATOM 4377 C CA . ASP A 1 79 ? -28.462 15.711 19.372 1.00 60.11 79 ASP A CA 3
ATOM 4378 C C . ASP A 1 79 ? -27.388 15.962 18.318 1.00 72.53 79 ASP A C 3
ATOM 4379 O O . ASP A 1 79 ? -26.570 16.870 18.456 1.00 22.23 79 ASP A O 3
ATOM 4388 N N . GLU A 1 80 ? -27.398 15.149 17.265 1.00 0.24 80 GLU A N 3
ATOM 4389 C CA . GLU A 1 80 ? -26.423 15.283 16.189 1.00 32.42 80 GLU A CA 3
ATOM 4390 C C . GLU A 1 80 ? -26.558 16.636 15.498 1.00 3.40 80 GLU A C 3
ATOM 4391 O O . GLU A 1 80 ? -25.663 17.065 14.769 1.00 71.43 80 GLU A O 3
ATOM 4403 N N . ASP A 1 81 ? -27.682 17.304 15.733 1.00 43.54 81 ASP A N 3
ATOM 4404 C CA . ASP A 1 81 ? -27.934 18.610 15.134 1.00 74.13 81 ASP A CA 3
ATOM 4405 C C . ASP A 1 81 ? -26.751 19.547 15.353 1.00 22.23 81 ASP A C 3
ATOM 4406 O O . ASP A 1 81 ? -26.485 20.429 14.537 1.00 14.40 81 ASP A O 3
ATOM 4415 N N . ARG A 1 82 ? -26.044 19.349 16.461 1.00 2.21 82 ARG A N 3
ATOM 4416 C CA . ARG A 1 82 ? -24.890 20.178 16.789 1.00 20.21 82 ARG A CA 3
ATOM 4417 C C . ARG A 1 82 ? -23.630 19.650 16.109 1.00 32.51 82 ARG A C 3
ATOM 4418 O O . ARG A 1 82 ? -23.034 20.326 15.272 1.00 43.45 82 ARG A O 3
ATOM 4439 N N . VAL A 1 83 ? -23.231 18.436 16.476 1.00 64.12 83 VAL A N 3
ATOM 4440 C CA . VAL A 1 83 ? -22.042 17.816 15.901 1.00 14.23 83 VAL A CA 3
ATOM 4441 C C . VAL A 1 83 ? -22.103 17.820 14.378 1.00 43.10 83 VAL A C 3
ATOM 4442 O O . VAL A 1 83 ? -21.071 17.803 13.706 1.00 54.42 83 VAL A O 3
ATOM 4455 N N . ARG A 1 84 ? -23.317 17.843 13.839 1.00 34.24 84 ARG A N 3
ATOM 4456 C CA . ARG A 1 84 ? -23.513 17.848 12.395 1.00 44.34 84 ARG A CA 3
ATOM 4457 C C . ARG A 1 84 ? -22.637 18.907 11.732 1.00 44.34 84 ARG A C 3
ATOM 4458 O O . ARG A 1 84 ? -22.171 18.727 10.606 1.00 75.00 84 ARG A O 3
ATOM 4479 N N . TYR A 1 85 ? -22.416 20.011 12.437 1.00 54.33 85 TYR A N 3
ATOM 4480 C CA . TYR A 1 85 ? -21.599 21.101 11.916 1.00 60.52 85 TYR A CA 3
ATOM 4481 C C . TYR A 1 85 ? -20.169 20.634 11.660 1.00 51.34 85 TYR A C 3
ATOM 4482 O O . TYR A 1 85 ? -19.574 20.960 10.633 1.00 5.13 85 TYR A O 3
ATOM 4500 N N . GLU A 1 86 ? -19.626 19.869 12.601 1.00 64.22 86 GLU A N 3
ATOM 4501 C CA . GLU A 1 86 ? -18.266 19.357 12.477 1.00 4.34 86 GLU A CA 3
ATOM 4502 C C . GLU A 1 86 ? -18.231 18.108 11.601 1.00 14.51 86 GLU A C 3
ATOM 4503 O O . GLU A 1 86 ? -17.263 17.870 10.880 1.00 62.13 86 GLU A O 3
ATOM 4515 N N . ARG A 1 87 ? -19.295 17.315 11.670 1.00 32.03 87 ARG A N 3
ATOM 4516 C CA . ARG A 1 87 ? -19.387 16.090 10.885 1.00 21.24 87 ARG A CA 3
ATOM 4517 C C . ARG A 1 87 ? -19.372 16.399 9.391 1.00 4.12 87 ARG A C 3
ATOM 4518 O O . ARG A 1 87 ? -18.638 15.774 8.626 1.00 31.23 87 ARG A O 3
ATOM 4539 N N . GLU A 1 88 ? -20.187 17.367 8.984 1.00 3.10 88 GLU A N 3
ATOM 4540 C CA . GLU A 1 88 ? -20.267 17.757 7.581 1.00 11.53 88 GLU A CA 3
ATOM 4541 C C . GLU A 1 88 ? -18.887 18.111 7.035 1.00 2.00 88 GLU A C 3
ATOM 4542 O O . GLU A 1 88 ? -18.629 17.985 5.838 1.00 52.34 88 GLU A O 3
ATOM 4554 N N . LYS A 1 89 ? -18.002 18.555 7.921 1.00 31.35 89 LYS A N 3
ATOM 4555 C CA . LYS A 1 89 ? -16.647 18.927 7.531 1.00 74.41 89 LYS A CA 3
ATOM 4556 C C . LYS A 1 89 ? -15.971 17.793 6.767 1.00 61.21 89 LYS A C 3
ATOM 4557 O O . LYS A 1 89 ? -15.289 18.025 5.769 1.00 73.42 89 LYS A O 3
ATOM 4576 N N . ALA A 1 90 ? -16.165 16.567 7.242 1.00 72.13 90 ALA A N 3
ATOM 4577 C CA . ALA A 1 90 ? -15.577 15.397 6.601 1.00 43.30 90 ALA A CA 3
ATOM 4578 C C . ALA A 1 90 ? -15.916 15.357 5.115 1.00 71.51 90 ALA A C 3
ATOM 4579 O O . ALA A 1 90 ? -15.026 15.358 4.266 1.00 44.02 90 ALA A O 3
ATOM 4586 N N . GLU A 1 91 ? -17.209 15.319 4.809 1.00 52.44 91 GLU A N 3
ATOM 4587 C CA . GLU A 1 91 ? -17.665 15.276 3.424 1.00 3.41 91 GLU A CA 3
ATOM 4588 C C . GLU A 1 91 ? -17.192 16.508 2.657 1.00 14.45 91 GLU A C 3
ATOM 4589 O O . GLU A 1 91 ? -17.137 16.504 1.427 1.00 2.15 91 GLU A O 3
ATOM 4601 N N . TYR A 1 92 ? -16.854 17.561 3.393 1.00 41.51 92 TYR A N 3
ATOM 4602 C CA . TYR A 1 92 ? -16.389 18.802 2.783 1.00 32.14 92 TYR A CA 3
ATOM 4603 C C . TYR A 1 92 ? -14.913 18.706 2.410 1.00 20.13 92 TYR A C 3
ATOM 4604 O O . TYR A 1 92 ? -14.461 19.335 1.454 1.00 61.41 92 TYR A O 3
ATOM 4622 N N . ALA A 1 93 ? -14.167 17.913 3.173 1.00 51.21 93 ALA A N 3
ATOM 4623 C CA . ALA A 1 93 ? -12.743 17.732 2.922 1.00 23.41 93 ALA A CA 3
ATOM 4624 C C . ALA A 1 93 ? -12.504 16.654 1.870 1.00 44.23 93 ALA A C 3
ATOM 4625 O O . ALA A 1 93 ? -11.430 16.585 1.273 1.00 43.43 93 ALA A O 3
ATOM 4632 N N . GLN A 1 94 ? -13.511 15.816 1.649 1.00 63.53 94 GLN A N 3
ATOM 4633 C CA . GLN A 1 94 ? -13.408 14.741 0.669 1.00 60.41 94 GLN A CA 3
ATOM 4634 C C . GLN A 1 94 ? -13.528 15.285 -0.751 1.00 24.22 94 GLN A C 3
ATOM 4635 O O . GLN A 1 94 ? -12.911 14.763 -1.680 1.00 4.32 94 GLN A O 3
ATOM 4649 N N . ARG A 1 95 ? -14.325 16.335 -0.911 1.00 53.52 95 ARG A N 3
ATOM 4650 C CA . ARG A 1 95 ? -14.527 16.949 -2.218 1.00 40.22 95 ARG A CA 3
ATOM 4651 C C . ARG A 1 95 ? -13.333 17.820 -2.600 1.00 15.12 95 ARG A C 3
ATOM 4652 O O . ARG A 1 95 ? -13.067 18.045 -3.781 1.00 14.14 95 ARG A O 3
ATOM 4673 N N . LYS A 1 96 ? -12.618 18.308 -1.592 1.00 42.34 96 LYS A N 3
ATOM 4674 C CA . LYS A 1 96 ? -11.452 19.154 -1.821 1.00 31.15 96 LYS A CA 3
ATOM 4675 C C . LYS A 1 96 ? -10.163 18.346 -1.707 1.00 53.10 96 LYS A C 3
ATOM 4676 O O . LYS A 1 96 ? -9.065 18.899 -1.768 1.00 61.35 96 LYS A O 3
ATOM 4695 N N . VAL A 1 97 ? -10.305 17.035 -1.542 1.00 63.45 97 VAL A N 3
ATOM 4696 C CA . VAL A 1 97 ? -9.152 16.150 -1.423 1.00 45.32 97 VAL A CA 3
ATOM 4697 C C . VAL A 1 97 ? -8.173 16.366 -2.572 1.00 5.02 97 VAL A C 3
ATOM 4698 O O . VAL A 1 97 ? -8.568 16.738 -3.677 1.00 21.15 97 VAL A O 3
ATOM 4711 N N . MET A 1 1 ? 3.655 -4.474 -3.861 1.00 10.42 1 MET A N 4
ATOM 4712 C CA . MET A 1 1 ? 4.559 -5.588 -3.601 1.00 42.13 1 MET A CA 4
ATOM 4713 C C . MET A 1 1 ? 3.796 -6.793 -3.060 1.00 50.32 1 MET A C 4
ATOM 4714 O O . MET A 1 1 ? 3.960 -7.174 -1.902 1.00 3.13 1 MET A O 4
ATOM 4728 N N . ALA A 1 2 ? 2.961 -7.387 -3.906 1.00 63.51 2 ALA A N 4
ATOM 4729 C CA . ALA A 1 2 ? 2.174 -8.550 -3.513 1.00 5.33 2 ALA A CA 4
ATOM 4730 C C . ALA A 1 2 ? 3.001 -9.828 -3.601 1.00 42.05 2 ALA A C 4
ATOM 4731 O O . ALA A 1 2 ? 4.170 -9.798 -3.985 1.00 53.32 2 ALA A O 4
ATOM 4738 N N . GLY A 1 3 ? 2.386 -10.951 -3.243 1.00 65.31 3 GLY A N 4
ATOM 4739 C CA . GLY A 1 3 ? 3.082 -12.224 -3.289 1.00 35.42 3 GLY A CA 4
ATOM 4740 C C . GLY A 1 3 ? 3.964 -12.447 -2.077 1.00 4.31 3 GLY A C 4
ATOM 4741 O O . GLY A 1 3 ? 5.101 -12.900 -2.204 1.00 24.22 3 GLY A O 4
ATOM 4745 N N . ALA A 1 4 ? 3.441 -12.125 -0.898 1.00 70.24 4 ALA A N 4
ATOM 4746 C CA . ALA A 1 4 ? 4.189 -12.293 0.341 1.00 3.22 4 ALA A CA 4
ATOM 4747 C C . ALA A 1 4 ? 3.888 -13.641 0.986 1.00 22.41 4 ALA A C 4
ATOM 4748 O O . ALA A 1 4 ? 4.725 -14.203 1.693 1.00 10.43 4 ALA A O 4
ATOM 4755 N N . SER A 1 5 ? 2.688 -14.156 0.738 1.00 10.02 5 SER A N 4
ATOM 4756 C CA . SER A 1 5 ? 2.275 -15.437 1.299 1.00 71.21 5 SER A CA 4
ATOM 4757 C C . SER A 1 5 ? 2.236 -15.376 2.823 1.00 54.12 5 SER A C 4
ATOM 4758 O O . SER A 1 5 ? 2.595 -16.337 3.503 1.00 4.22 5 SER A O 4
ATOM 4766 N N . ASP A 1 6 ? 1.796 -14.239 3.352 1.00 61.35 6 ASP A N 4
ATOM 4767 C CA . ASP A 1 6 ? 1.708 -14.051 4.795 1.00 61.20 6 ASP A CA 4
ATOM 4768 C C . ASP A 1 6 ? 0.253 -13.944 5.241 1.00 3.13 6 ASP A C 4
ATOM 4769 O O . ASP A 1 6 ? -0.155 -14.572 6.218 1.00 25.32 6 ASP A O 4
ATOM 4778 N N . ARG A 1 7 ? -0.524 -13.143 4.520 1.00 51.02 7 ARG A N 4
ATOM 4779 C CA . ARG A 1 7 ? -1.933 -12.951 4.843 1.00 62.50 7 ARG A CA 4
ATOM 4780 C C . ARG A 1 7 ? -2.825 -13.615 3.798 1.00 33.33 7 ARG A C 4
ATOM 4781 O O . ARG A 1 7 ? -2.341 -14.149 2.800 1.00 64.20 7 ARG A O 4
ATOM 4802 N N . THR A 1 8 ? -4.133 -13.579 4.035 1.00 10.23 8 THR A N 4
ATOM 4803 C CA . THR A 1 8 ? -5.093 -14.178 3.117 1.00 52.31 8 THR A CA 4
ATOM 4804 C C . THR A 1 8 ? -4.982 -13.562 1.727 1.00 63.53 8 THR A C 4
ATOM 4805 O O . THR A 1 8 ? -5.333 -14.191 0.729 1.00 1.11 8 THR A O 4
ATOM 4816 N N . GLY A 1 9 ? -4.489 -12.329 1.668 1.00 14.41 9 GLY A N 4
ATOM 4817 C CA . GLY A 1 9 ? -4.340 -11.649 0.394 1.00 20.34 9 GLY A CA 4
ATOM 4818 C C . GLY A 1 9 ? -3.591 -10.337 0.521 1.00 34.44 9 GLY A C 4
ATOM 4819 O O . GLY A 1 9 ? -4.196 -9.289 0.746 1.00 3.41 9 GLY A O 4
ATOM 4823 N N . VAL A 1 10 ? -2.271 -10.395 0.379 1.00 50.12 10 VAL A N 4
ATOM 4824 C CA . VAL A 1 10 ? -1.439 -9.202 0.480 1.00 65.25 10 VAL A CA 4
ATOM 4825 C C . VAL A 1 10 ? -1.939 -8.103 -0.450 1.00 51.43 10 VAL A C 4
ATOM 4826 O O . VAL A 1 10 ? -2.122 -8.323 -1.648 1.00 25.44 10 VAL A O 4
ATOM 4839 N N . ARG A 1 11 ? -2.159 -6.917 0.109 1.00 61.12 11 ARG A N 4
ATOM 4840 C CA . ARG A 1 11 ? -2.639 -5.782 -0.670 1.00 72.22 11 ARG A CA 4
ATOM 4841 C C . ARG A 1 11 ? -1.574 -5.309 -1.656 1.00 33.54 11 ARG A C 4
ATOM 4842 O O . ARG A 1 11 ? -0.383 -5.312 -1.346 1.00 1.25 11 ARG A O 4
ATOM 4863 N N . ARG A 1 12 ? -2.012 -4.905 -2.843 1.00 73.44 12 ARG A N 4
ATOM 4864 C CA . ARG A 1 12 ? -1.097 -4.432 -3.875 1.00 1.24 12 ARG A CA 4
ATOM 4865 C C . ARG A 1 12 ? -1.531 -3.067 -4.402 1.00 73.52 12 ARG A C 4
ATOM 4866 O O . ARG A 1 12 ? -2.694 -2.676 -4.300 1.00 32.35 12 ARG A O 4
ATOM 4887 N N . PRO A 1 13 ? -0.576 -2.325 -4.980 1.00 43.34 13 PRO A N 4
ATOM 4888 C CA . PRO A 1 13 ? -0.835 -0.993 -5.535 1.00 75.04 13 PRO A CA 4
ATOM 4889 C C . PRO A 1 13 ? -1.693 -1.047 -6.795 1.00 64.34 13 PRO A C 4
ATOM 4890 O O . PRO A 1 13 ? -2.289 -0.047 -7.195 1.00 62.14 13 PRO A O 4
ATOM 4901 N N . ARG A 1 14 ? -1.750 -2.221 -7.416 1.00 52.12 14 ARG A N 4
ATOM 4902 C CA . ARG A 1 14 ? -2.534 -2.405 -8.632 1.00 13.44 14 ARG A CA 4
ATOM 4903 C C . ARG A 1 14 ? -3.859 -3.096 -8.324 1.00 55.13 14 ARG A C 4
ATOM 4904 O O . ARG A 1 14 ? -4.471 -3.708 -9.200 1.00 63.23 14 ARG A O 4
ATOM 4925 N N . LYS A 1 15 ? -4.298 -2.994 -7.074 1.00 60.12 15 LYS A N 4
ATOM 4926 C CA . LYS A 1 15 ? -5.551 -3.608 -6.650 1.00 24.11 15 LYS A CA 4
ATOM 4927 C C . LYS A 1 15 ? -6.697 -3.196 -7.568 1.00 0.33 15 LYS A C 4
ATOM 4928 O O . LYS A 1 15 ? -7.111 -2.037 -7.577 1.00 45.32 15 LYS A O 4
ATOM 4947 N N . ALA A 1 16 ? -7.207 -4.152 -8.337 1.00 22.23 16 ALA A N 4
ATOM 4948 C CA . ALA A 1 16 ? -8.308 -3.889 -9.255 1.00 3.41 16 ALA A CA 4
ATOM 4949 C C . ALA A 1 16 ? -9.535 -3.377 -8.508 1.00 60.32 16 ALA A C 4
ATOM 4950 O O . ALA A 1 16 ? -10.413 -2.744 -9.095 1.00 43.00 16 ALA A O 4
ATOM 4957 N N . LYS A 1 17 ? -9.591 -3.656 -7.210 1.00 61.43 17 LYS A N 4
ATOM 4958 C CA . LYS A 1 17 ? -10.710 -3.225 -6.382 1.00 14.51 17 LYS A CA 4
ATOM 4959 C C . LYS A 1 17 ? -10.403 -1.894 -5.702 1.00 24.31 17 LYS A C 4
ATOM 4960 O O . LYS A 1 17 ? -10.739 -1.689 -4.535 1.00 41.14 17 LYS A O 4
ATOM 4979 N N . LYS A 1 18 ? -9.763 -0.993 -6.439 1.00 4.45 18 LYS A N 4
ATOM 4980 C CA . LYS A 1 18 ? -9.412 0.320 -5.908 1.00 64.54 18 LYS A CA 4
ATOM 4981 C C . LYS A 1 18 ? -10.629 1.001 -5.292 1.00 32.32 18 LYS A C 4
ATOM 4982 O O . LYS A 1 18 ? -11.532 1.443 -6.003 1.00 64.42 18 LYS A O 4
ATOM 5001 N N . ASP A 1 19 ? -10.647 1.083 -3.966 1.00 40.21 19 ASP A N 4
ATOM 5002 C CA . ASP A 1 19 ? -11.753 1.713 -3.254 1.00 2.10 19 ASP A CA 4
ATOM 5003 C C . ASP A 1 19 ? -11.236 2.686 -2.199 1.00 3.11 19 ASP A C 4
ATOM 5004 O O . ASP A 1 19 ? -10.117 2.562 -1.700 1.00 43.54 19 ASP A O 4
ATOM 5013 N N . PRO A 1 20 ? -12.068 3.679 -1.850 1.00 62.43 20 PRO A N 4
ATOM 5014 C CA . PRO A 1 20 ? -11.716 4.693 -0.852 1.00 31.42 20 PRO A CA 4
ATOM 5015 C C . PRO A 1 20 ? -11.652 4.119 0.560 1.00 70.45 20 PRO A C 4
ATOM 5016 O O . PRO A 1 20 ? -10.774 4.473 1.344 1.00 4.14 20 PRO A O 4
ATOM 5027 N N . ASN A 1 21 ? -12.589 3.230 0.875 1.00 65.20 21 ASN A N 4
ATOM 5028 C CA . ASN A 1 21 ? -12.638 2.607 2.193 1.00 60.34 21 ASN A CA 4
ATOM 5029 C C . ASN A 1 21 ? -12.615 3.662 3.295 1.00 72.35 21 ASN A C 4
ATOM 5030 O O . ASN A 1 21 ? -12.096 3.424 4.385 1.00 51.13 21 ASN A O 4
ATOM 5041 N N . ALA A 1 22 ? -13.182 4.827 3.002 1.00 52.52 22 ALA A N 4
ATOM 5042 C CA . ALA A 1 22 ? -13.230 5.918 3.968 1.00 64.11 22 ALA A CA 4
ATOM 5043 C C . ALA A 1 22 ? -14.125 5.565 5.151 1.00 70.13 22 ALA A C 4
ATOM 5044 O O . ALA A 1 22 ? -14.969 4.672 5.077 1.00 61.55 22 ALA A O 4
ATOM 5051 N N . PRO A 1 23 ? -13.939 6.281 6.269 1.00 3.14 23 PRO A N 4
ATOM 5052 C CA . PRO A 1 23 ? -14.721 6.061 7.490 1.00 65.14 23 PRO A CA 4
ATOM 5053 C C . PRO A 1 23 ? -16.173 6.499 7.334 1.00 20.44 23 PRO A C 4
ATOM 5054 O O . PRO A 1 23 ? -16.469 7.469 6.636 1.00 21.34 23 PRO A O 4
ATOM 5065 N N . LYS A 1 24 ? -17.077 5.778 7.990 1.00 65.44 24 LYS A N 4
ATOM 5066 C CA . LYS A 1 24 ? -18.499 6.092 7.926 1.00 21.14 24 LYS A CA 4
ATOM 5067 C C . LYS A 1 24 ? -19.069 6.315 9.323 1.00 35.13 24 LYS A C 4
ATOM 5068 O O . LYS A 1 24 ? -20.268 6.145 9.549 1.00 63.20 24 LYS A O 4
ATOM 5087 N N . ARG A 1 25 ? -18.204 6.698 10.257 1.00 73.23 25 ARG A N 4
ATOM 5088 C CA . ARG A 1 25 ? -18.623 6.944 11.631 1.00 1.43 25 ARG A CA 4
ATOM 5089 C C . ARG A 1 25 ? -18.712 8.442 11.912 1.00 32.41 25 ARG A C 4
ATOM 5090 O O . ARG A 1 25 ? -17.722 9.164 11.801 1.00 53.12 25 ARG A O 4
ATOM 5111 N N . ALA A 1 26 ? -19.905 8.900 12.276 1.00 74.10 26 ALA A N 4
ATOM 5112 C CA . ALA A 1 26 ? -20.124 10.310 12.574 1.00 23.00 26 ALA A CA 4
ATOM 5113 C C . ALA A 1 26 ? -19.346 10.736 13.815 1.00 61.34 26 ALA A C 4
ATOM 5114 O O . ALA A 1 26 ? -19.045 9.916 14.683 1.00 64.41 26 ALA A O 4
ATOM 5121 N N . LEU A 1 27 ? -19.023 12.022 13.892 1.00 64.21 27 LEU A N 4
ATOM 5122 C CA . LEU A 1 27 ? -18.278 12.557 15.027 1.00 74.21 27 LEU A CA 4
ATOM 5123 C C . LEU A 1 27 ? -18.939 12.165 16.345 1.00 71.03 27 LEU A C 4
ATOM 5124 O O . LEU A 1 27 ? -20.127 12.411 16.552 1.00 12.22 27 LEU A O 4
ATOM 5140 N N . SER A 1 28 ? -18.160 11.555 17.233 1.00 55.51 28 SER A N 4
ATOM 5141 C CA . SER A 1 28 ? -18.670 11.128 18.531 1.00 53.15 28 SER A CA 4
ATOM 5142 C C . SER A 1 28 ? -19.383 12.276 19.239 1.00 2.11 28 SER A C 4
ATOM 5143 O O . SER A 1 28 ? -19.295 13.430 18.818 1.00 34.44 28 SER A O 4
ATOM 5151 N N . SER A 1 29 ? -20.088 11.951 20.318 1.00 71.32 29 SER A N 4
ATOM 5152 C CA . SER A 1 29 ? -20.819 12.953 21.084 1.00 74.01 29 SER A CA 4
ATOM 5153 C C . SER A 1 29 ? -19.866 13.793 21.929 1.00 35.41 29 SER A C 4
ATOM 5154 O O . SER A 1 29 ? -19.707 14.992 21.699 1.00 31.31 29 SER A O 4
ATOM 5162 N N . TYR A 1 30 ? -19.235 13.154 22.908 1.00 14.11 30 TYR A N 4
ATOM 5163 C CA . TYR A 1 30 ? -18.300 13.841 23.790 1.00 2.33 30 TYR A CA 4
ATOM 5164 C C . TYR A 1 30 ? -16.919 13.942 23.148 1.00 34.33 30 TYR A C 4
ATOM 5165 O O . TYR A 1 30 ? -16.204 14.924 23.340 1.00 42.42 30 TYR A O 4
ATOM 5183 N N . MET A 1 31 ? -16.553 12.917 22.385 1.00 11.31 31 MET A N 4
ATOM 5184 C CA . MET A 1 31 ? -15.259 12.890 21.713 1.00 54.04 31 MET A CA 4
ATOM 5185 C C . MET A 1 31 ? -15.247 13.839 20.518 1.00 13.05 31 MET A C 4
ATOM 5186 O O . MET A 1 31 ? -14.214 14.033 19.878 1.00 51.32 31 MET A O 4
ATOM 5200 N N . PHE A 1 32 ? -16.402 14.427 20.224 1.00 0.43 32 PHE A N 4
ATOM 5201 C CA . PHE A 1 32 ? -16.524 15.355 19.106 1.00 50.31 32 PHE A CA 4
ATOM 5202 C C . PHE A 1 32 ? -15.348 16.328 19.075 1.00 35.32 32 PHE A C 4
ATOM 5203 O O . PHE A 1 32 ? -14.910 16.756 18.007 1.00 20.43 32 PHE A O 4
ATOM 5220 N N . PHE A 1 33 ? -14.843 16.673 20.255 1.00 60.13 33 PHE A N 4
ATOM 5221 C CA . PHE A 1 33 ? -13.719 17.596 20.364 1.00 33.13 33 PHE A CA 4
ATOM 5222 C C . PHE A 1 33 ? -12.561 17.150 19.477 1.00 41.43 33 PHE A C 4
ATOM 5223 O O . PHE A 1 33 ? -12.033 17.933 18.688 1.00 41.24 33 PHE A O 4
ATOM 5240 N N . ALA A 1 34 ? -12.171 15.887 19.613 1.00 41.21 34 ALA A N 4
ATOM 5241 C CA . ALA A 1 34 ? -11.077 15.336 18.823 1.00 4.22 34 ALA A CA 4
ATOM 5242 C C . ALA A 1 34 ? -11.569 14.859 17.461 1.00 23.42 34 ALA A C 4
ATOM 5243 O O . ALA A 1 34 ? -10.922 15.091 16.439 1.00 33.43 34 ALA A O 4
ATOM 5250 N N . LYS A 1 35 ? -12.717 14.189 17.453 1.00 4.44 35 LYS A N 4
ATOM 5251 C CA . LYS A 1 35 ? -13.297 13.679 16.217 1.00 23.20 35 LYS A CA 4
ATOM 5252 C C . LYS A 1 35 ? -13.554 14.811 15.228 1.00 2.43 35 LYS A C 4
ATOM 5253 O O . LYS A 1 35 ? -13.672 14.582 14.025 1.00 23.32 35 LYS A O 4
ATOM 5272 N N . GLU A 1 36 ? -13.638 16.034 15.744 1.00 31.32 36 GLU A N 4
ATOM 5273 C CA . GLU A 1 36 ? -13.880 17.201 14.905 1.00 15.30 36 GLU A CA 4
ATOM 5274 C C . GLU A 1 36 ? -12.808 17.329 13.827 1.00 21.31 36 GLU A C 4
ATOM 5275 O O . GLU A 1 36 ? -13.032 17.938 12.781 1.00 44.20 36 GLU A O 4
ATOM 5287 N N . LYS A 1 37 ? -11.641 16.750 14.090 1.00 33.43 37 LYS A N 4
ATOM 5288 C CA . LYS A 1 37 ? -10.533 16.796 13.144 1.00 3.34 37 LYS A CA 4
ATOM 5289 C C . LYS A 1 37 ? -10.730 15.780 12.024 1.00 21.34 37 LYS A C 4
ATOM 5290 O O . LYS A 1 37 ? -9.974 15.758 11.053 1.00 52.43 37 LYS A O 4
ATOM 5309 N N . ARG A 1 38 ? -11.750 14.940 12.166 1.00 31.15 38 ARG A N 4
ATOM 5310 C CA . ARG A 1 38 ? -12.046 13.921 11.166 1.00 12.43 38 ARG A CA 4
ATOM 5311 C C . ARG A 1 38 ? -12.131 14.536 9.773 1.00 52.55 38 ARG A C 4
ATOM 5312 O O . ARG A 1 38 ? -11.819 13.886 8.775 1.00 32.21 38 ARG A O 4
ATOM 5333 N N . VAL A 1 39 ? -12.556 15.795 9.711 1.00 33.54 39 VAL A N 4
ATOM 5334 C CA . VAL A 1 39 ? -12.682 16.498 8.441 1.00 51.14 39 VAL A CA 4
ATOM 5335 C C . VAL A 1 39 ? -11.357 16.512 7.687 1.00 40.22 39 VAL A C 4
ATOM 5336 O O . VAL A 1 39 ? -11.325 16.710 6.473 1.00 60.43 39 VAL A O 4
ATOM 5349 N N . GLU A 1 40 ? -10.265 16.301 8.416 1.00 54.14 40 GLU A N 4
ATOM 5350 C CA . GLU A 1 40 ? -8.937 16.290 7.815 1.00 41.02 40 GLU A CA 4
ATOM 5351 C C . GLU A 1 40 ? -8.779 15.105 6.866 1.00 43.52 40 GLU A C 4
ATOM 5352 O O . GLU A 1 40 ? -7.989 15.154 5.922 1.00 20.23 40 GLU A O 4
ATOM 5364 N N . ILE A 1 41 ? -9.535 14.044 7.124 1.00 64.44 41 ILE A N 4
ATOM 5365 C CA . ILE A 1 41 ? -9.479 12.847 6.293 1.00 50.11 41 ILE A CA 4
ATOM 5366 C C . ILE A 1 41 ? -9.744 13.182 4.829 1.00 61.41 41 ILE A C 4
ATOM 5367 O O . ILE A 1 41 ? -9.351 12.436 3.931 1.00 51.42 41 ILE A O 4
ATOM 5383 N N . ILE A 1 42 ? -10.411 14.307 4.596 1.00 5.22 42 ILE A N 4
ATOM 5384 C CA . ILE A 1 42 ? -10.725 14.742 3.241 1.00 70.21 42 ILE A CA 4
ATOM 5385 C C . ILE A 1 42 ? -9.480 14.743 2.361 1.00 24.00 42 ILE A C 4
ATOM 5386 O O . ILE A 1 42 ? -9.563 14.542 1.150 1.00 42.12 42 ILE A O 4
ATOM 5402 N N . ALA A 1 43 ? -8.325 14.969 2.979 1.00 31.14 43 ALA A N 4
ATOM 5403 C CA . ALA A 1 43 ? -7.061 14.992 2.253 1.00 14.24 43 ALA A CA 4
ATOM 5404 C C . ALA A 1 43 ? -6.528 13.581 2.035 1.00 23.50 43 ALA A C 4
ATOM 5405 O O . ALA A 1 43 ? -6.121 13.226 0.929 1.00 22.23 43 ALA A O 4
ATOM 5412 N N . GLU A 1 44 ? -6.532 12.780 3.097 1.00 40.34 44 GLU A N 4
ATOM 5413 C CA . GLU A 1 44 ? -6.046 11.408 3.019 1.00 32.55 44 GLU A CA 4
ATOM 5414 C C . GLU A 1 44 ? -6.842 10.606 1.994 1.00 60.44 44 GLU A C 4
ATOM 5415 O O . GLU A 1 44 ? -6.351 9.621 1.444 1.00 60.30 44 GLU A O 4
ATOM 5427 N N . ASN A 1 45 ? -8.074 11.036 1.742 1.00 72.41 45 ASN A N 4
ATOM 5428 C CA . ASN A 1 45 ? -8.939 10.358 0.783 1.00 33.43 45 ASN A CA 4
ATOM 5429 C C . ASN A 1 45 ? -9.365 11.307 -0.332 1.00 45.53 45 ASN A C 4
ATOM 5430 O O . ASN A 1 45 ? -10.494 11.797 -0.368 1.00 4.11 45 ASN A O 4
ATOM 5441 N N . PRO A 1 46 ? -8.440 11.575 -1.266 1.00 62.34 46 PRO A N 4
ATOM 5442 C CA . PRO A 1 46 ? -8.696 12.467 -2.401 1.00 63.43 46 PRO A CA 4
ATOM 5443 C C . PRO A 1 46 ? -9.675 11.864 -3.403 1.00 22.01 46 PRO A C 4
ATOM 5444 O O . PRO A 1 46 ? -10.117 12.537 -4.333 1.00 54.01 46 PRO A O 4
ATOM 5455 N N . GLU A 1 47 ? -10.009 10.592 -3.205 1.00 42.45 47 GLU A N 4
ATOM 5456 C CA . GLU A 1 47 ? -10.936 9.900 -4.093 1.00 1.20 47 GLU A CA 4
ATOM 5457 C C . GLU A 1 47 ? -12.305 10.575 -4.083 1.00 64.23 47 GLU A C 4
ATOM 5458 O O . GLU A 1 47 ? -12.840 10.931 -5.133 1.00 41.14 47 GLU A O 4
ATOM 5470 N N . ILE A 1 48 ? -12.865 10.746 -2.891 1.00 22.13 48 ILE A N 4
ATOM 5471 C CA . ILE A 1 48 ? -14.170 11.378 -2.744 1.00 32.31 48 ILE A CA 4
ATOM 5472 C C . ILE A 1 48 ? -14.032 12.822 -2.276 1.00 12.33 48 ILE A C 4
ATOM 5473 O O . ILE A 1 48 ? -15.023 13.482 -1.965 1.00 13.04 48 ILE A O 4
ATOM 5489 N N . ALA A 1 49 ? -12.796 13.308 -2.230 1.00 10.22 49 ALA A N 4
ATOM 5490 C CA . ALA A 1 49 ? -12.528 14.676 -1.804 1.00 12.15 49 ALA A CA 4
ATOM 5491 C C . ALA A 1 49 ? -13.422 15.666 -2.542 1.00 14.31 49 ALA A C 4
ATOM 5492 O O . ALA A 1 49 ? -14.120 16.470 -1.923 1.00 40.21 49 ALA A O 4
ATOM 5499 N N . LYS A 1 50 ? -13.397 15.604 -3.869 1.00 21.41 50 LYS A N 4
ATOM 5500 C CA . LYS A 1 50 ? -14.205 16.494 -4.693 1.00 55.11 50 LYS A CA 4
ATOM 5501 C C . LYS A 1 50 ? -15.492 15.805 -5.138 1.00 44.31 50 LYS A C 4
ATOM 5502 O O . LYS A 1 50 ? -16.011 16.079 -6.220 1.00 14.40 50 LYS A O 4
ATOM 5521 N N . ASP A 1 51 ? -16.000 14.912 -4.297 1.00 33.21 51 ASP A N 4
ATOM 5522 C CA . ASP A 1 51 ? -17.227 14.186 -4.603 1.00 34.32 51 ASP A CA 4
ATOM 5523 C C . ASP A 1 51 ? -18.441 15.104 -4.504 1.00 14.33 51 ASP A C 4
ATOM 5524 O O . ASP A 1 51 ? -18.828 15.524 -3.413 1.00 32.22 51 ASP A O 4
ATOM 5533 N N . VAL A 1 52 ? -19.038 15.414 -5.650 1.00 71.14 52 VAL A N 4
ATOM 5534 C CA . VAL A 1 52 ? -20.208 16.283 -5.693 1.00 71.22 52 VAL A CA 4
ATOM 5535 C C . VAL A 1 52 ? -21.469 15.527 -5.290 1.00 71.22 52 VAL A C 4
ATOM 5536 O O . VAL A 1 52 ? -22.413 16.112 -4.759 1.00 62.45 52 VAL A O 4
ATOM 5549 N N . ALA A 1 53 ? -21.478 14.223 -5.546 1.00 25.43 53 ALA A N 4
ATOM 5550 C CA . ALA A 1 53 ? -22.622 13.385 -5.207 1.00 44.22 53 ALA A CA 4
ATOM 5551 C C . ALA A 1 53 ? -22.722 13.176 -3.700 1.00 51.10 53 ALA A C 4
ATOM 5552 O O . ALA A 1 53 ? -23.801 12.911 -3.171 1.00 53.43 53 ALA A O 4
ATOM 5559 N N . ALA A 1 54 ? -21.590 13.296 -3.014 1.00 13.01 54 ALA A N 4
ATOM 5560 C CA . ALA A 1 54 ? -21.552 13.121 -1.567 1.00 43.33 54 ALA A CA 4
ATOM 5561 C C . ALA A 1 54 ? -22.474 14.116 -0.870 1.00 23.55 54 ALA A C 4
ATOM 5562 O O . ALA A 1 54 ? -22.948 13.864 0.239 1.00 42.12 54 ALA A O 4
ATOM 5569 N N . ILE A 1 55 ? -22.723 15.244 -1.525 1.00 0.45 55 ILE A N 4
ATOM 5570 C CA . ILE A 1 55 ? -23.589 16.276 -0.966 1.00 64.33 55 ILE A CA 4
ATOM 5571 C C . ILE A 1 55 ? -25.058 15.891 -1.098 1.00 72.43 55 ILE A C 4
ATOM 5572 O O . ILE A 1 55 ? -25.892 16.297 -0.291 1.00 13.43 55 ILE A O 4
ATOM 5588 N N . GLY A 1 56 ? -25.368 15.101 -2.122 1.00 41.24 56 GLY A N 4
ATOM 5589 C CA . GLY A 1 56 ? -26.737 14.672 -2.341 1.00 10.41 56 GLY A CA 4
ATOM 5590 C C . GLY A 1 56 ? -27.102 13.454 -1.516 1.00 3.22 56 GLY A C 4
ATOM 5591 O O . GLY A 1 56 ? -28.254 13.288 -1.115 1.00 0.31 56 GLY A O 4
ATOM 5595 N N . LYS A 1 57 ? -26.118 12.598 -1.262 1.00 33.41 57 LYS A N 4
ATOM 5596 C CA . LYS A 1 57 ? -26.340 11.387 -0.480 1.00 11.34 57 LYS A CA 4
ATOM 5597 C C . LYS A 1 57 ? -26.267 11.684 1.015 1.00 40.32 57 LYS A C 4
ATOM 5598 O O . LYS A 1 57 ? -26.801 10.936 1.833 1.00 71.35 57 LYS A O 4
ATOM 5617 N N . MET A 1 58 ? -25.604 12.782 1.364 1.00 63.15 58 MET A N 4
ATOM 5618 C CA . MET A 1 58 ? -25.464 13.179 2.760 1.00 61.51 58 MET A CA 4
ATOM 5619 C C . MET A 1 58 ? -26.820 13.194 3.459 1.00 44.30 58 MET A C 4
ATOM 5620 O O . MET A 1 58 ? -26.910 12.949 4.662 1.00 35.02 58 MET A O 4
ATOM 5634 N N . ILE A 1 59 ? -27.869 13.484 2.698 1.00 54.31 59 ILE A N 4
ATOM 5635 C CA . ILE A 1 59 ? -29.220 13.531 3.245 1.00 25.11 59 ILE A CA 4
ATOM 5636 C C . ILE A 1 59 ? -29.621 12.183 3.835 1.00 65.03 59 ILE A C 4
ATOM 5637 O O . ILE A 1 59 ? -29.984 12.089 5.006 1.00 11.53 59 ILE A O 4
ATOM 5653 N N . GLY A 1 60 ? -29.550 11.139 3.014 1.00 42.31 60 GLY A N 4
ATOM 5654 C CA . GLY A 1 60 ? -29.907 9.809 3.472 1.00 2.52 60 GLY A CA 4
ATOM 5655 C C . GLY A 1 60 ? -28.842 9.197 4.361 1.00 51.24 60 GLY A C 4
ATOM 5656 O O . GLY A 1 60 ? -29.124 8.291 5.144 1.00 1.34 60 GLY A O 4
ATOM 5660 N N . ALA A 1 61 ? -27.615 9.691 4.237 1.00 4.51 61 ALA A N 4
ATOM 5661 C CA . ALA A 1 61 ? -26.504 9.187 5.035 1.00 12.35 61 ALA A CA 4
ATOM 5662 C C . ALA A 1 61 ? -26.481 9.837 6.415 1.00 23.40 61 ALA A C 4
ATOM 5663 O O . ALA A 1 61 ? -25.852 9.325 7.341 1.00 11.53 61 ALA A O 4
ATOM 5670 N N . ALA A 1 62 ? -27.169 10.966 6.544 1.00 1.21 62 ALA A N 4
ATOM 5671 C CA . ALA A 1 62 ? -27.228 11.684 7.811 1.00 3.41 62 ALA A CA 4
ATOM 5672 C C . ALA A 1 62 ? -27.628 10.754 8.951 1.00 10.43 62 ALA A C 4
ATOM 5673 O O . ALA A 1 62 ? -26.937 10.669 9.967 1.00 72.04 62 ALA A O 4
ATOM 5680 N N . TRP A 1 63 ? -28.747 10.061 8.777 1.00 21.42 63 TRP A N 4
ATOM 5681 C CA . TRP A 1 63 ? -29.239 9.137 9.793 1.00 13.00 63 TRP A CA 4
ATOM 5682 C C . TRP A 1 63 ? -28.355 7.898 9.876 1.00 32.42 63 TRP A C 4
ATOM 5683 O O . TRP A 1 63 ? -28.302 7.230 10.908 1.00 1.54 63 TRP A O 4
ATOM 5704 N N . ASN A 1 64 ? -27.663 7.595 8.783 1.00 43.42 64 ASN A N 4
ATOM 5705 C CA . ASN A 1 64 ? -26.781 6.435 8.733 1.00 23.01 64 ASN A CA 4
ATOM 5706 C C . ASN A 1 64 ? -25.355 6.819 9.117 1.00 21.43 64 ASN A C 4
ATOM 5707 O O . ASN A 1 64 ? -24.419 6.044 8.921 1.00 3.31 64 ASN A O 4
ATOM 5718 N N . ALA A 1 65 ? -25.198 8.019 9.666 1.00 34.22 65 ALA A N 4
ATOM 5719 C CA . ALA A 1 65 ? -23.888 8.504 10.080 1.00 1.35 65 ALA A CA 4
ATOM 5720 C C . ALA A 1 65 ? -23.412 7.792 11.342 1.00 71.31 65 ALA A C 4
ATOM 5721 O O . ALA A 1 65 ? -22.220 7.528 11.506 1.00 11.23 65 ALA A O 4
ATOM 5728 N N . LEU A 1 66 ? -24.350 7.483 12.231 1.00 61.24 66 LEU A N 4
ATOM 5729 C CA . LEU A 1 66 ? -24.026 6.801 13.479 1.00 71.32 66 LEU A CA 4
ATOM 5730 C C . LEU A 1 66 ? -24.000 5.288 13.282 1.00 12.31 66 LEU A C 4
ATOM 5731 O O . LEU A 1 66 ? -24.265 4.790 12.188 1.00 12.02 66 LEU A O 4
ATOM 5747 N N . SER A 1 67 ? -23.681 4.563 14.349 1.00 11.34 67 SER A N 4
ATOM 5748 C CA . SER A 1 67 ? -23.619 3.107 14.294 1.00 52.41 67 SER A CA 4
ATOM 5749 C C . SER A 1 67 ? -24.985 2.518 13.955 1.00 10.11 67 SER A C 4
ATOM 5750 O O . SER A 1 67 ? -26.020 3.056 14.349 1.00 33.52 67 SER A O 4
ATOM 5758 N N . ASP A 1 68 ? -24.979 1.410 13.222 1.00 1.31 68 ASP A N 4
ATOM 5759 C CA . ASP A 1 68 ? -26.216 0.746 12.830 1.00 35.11 68 ASP A CA 4
ATOM 5760 C C . ASP A 1 68 ? -26.872 0.068 14.029 1.00 73.32 68 ASP A C 4
ATOM 5761 O O . ASP A 1 68 ? -28.049 0.291 14.313 1.00 45.11 68 ASP A O 4
ATOM 5770 N N . GLU A 1 69 ? -26.103 -0.762 14.727 1.00 12.11 69 GLU A N 4
ATOM 5771 C CA . GLU A 1 69 ? -26.611 -1.474 15.894 1.00 52.12 69 GLU A CA 4
ATOM 5772 C C . GLU A 1 69 ? -27.126 -0.496 16.946 1.00 33.21 69 GLU A C 4
ATOM 5773 O O . GLU A 1 69 ? -28.000 -0.832 17.745 1.00 62.30 69 GLU A O 4
ATOM 5785 N N . GLU A 1 70 ? -26.578 0.715 16.939 1.00 23.34 70 GLU A N 4
ATOM 5786 C CA . GLU A 1 70 ? -26.981 1.741 17.894 1.00 23.51 70 GLU A CA 4
ATOM 5787 C C . GLU A 1 70 ? -28.053 2.648 17.298 1.00 62.14 70 GLU A C 4
ATOM 5788 O O . GLU A 1 70 ? -28.562 3.549 17.965 1.00 71.32 70 GLU A O 4
ATOM 5800 N N . LYS A 1 71 ? -28.391 2.404 16.036 1.00 43.21 71 LYS A N 4
ATOM 5801 C CA . LYS A 1 71 ? -29.402 3.197 15.347 1.00 11.13 71 LYS A CA 4
ATOM 5802 C C . LYS A 1 71 ? -30.792 2.604 15.554 1.00 71.34 71 LYS A C 4
ATOM 5803 O O . LYS A 1 71 ? -31.802 3.241 15.252 1.00 64.20 71 LYS A O 4
ATOM 5822 N N . LYS A 1 72 ? -30.837 1.381 16.071 1.00 74.44 72 LYS A N 4
ATOM 5823 C CA . LYS A 1 72 ? -32.103 0.701 16.320 1.00 13.54 72 LYS A CA 4
ATOM 5824 C C . LYS A 1 72 ? -32.902 1.421 17.402 1.00 34.35 72 LYS A C 4
ATOM 5825 O O . LYS A 1 72 ? -34.077 1.746 17.228 1.00 41.03 72 LYS A O 4
ATOM 5844 N N . PRO A 1 73 ? -32.253 1.677 18.547 1.00 25.15 73 PRO A N 4
ATOM 5845 C CA . PRO A 1 73 ? -32.883 2.362 19.679 1.00 13.44 73 PRO A CA 4
ATOM 5846 C C . PRO A 1 73 ? -33.153 3.835 19.388 1.00 25.24 73 PRO A C 4
ATOM 5847 O O . PRO A 1 73 ? -33.909 4.491 20.105 1.00 71.13 73 PRO A O 4
ATOM 5858 N N . TYR A 1 74 ? -32.530 4.348 18.333 1.00 25.04 74 TYR A N 4
ATOM 5859 C CA . TYR A 1 74 ? -32.701 5.744 17.949 1.00 3.01 74 TYR A CA 4
ATOM 5860 C C . TYR A 1 74 ? -32.166 6.677 19.031 1.00 23.35 74 TYR A C 4
ATOM 5861 O O . TYR A 1 74 ? -32.467 7.870 19.042 1.00 64.34 74 TYR A O 4
ATOM 5879 N N . GLU A 1 75 ? -31.370 6.122 19.941 1.00 41.33 75 GLU A N 4
ATOM 5880 C CA . GLU A 1 75 ? -30.793 6.904 21.028 1.00 44.01 75 GLU A CA 4
ATOM 5881 C C . GLU A 1 75 ? -29.552 7.658 20.557 1.00 30.50 75 GLU A C 4
ATOM 5882 O O . GLU A 1 75 ? -29.475 8.881 20.672 1.00 71.14 75 GLU A O 4
ATOM 5894 N N . ARG A 1 76 ? -28.583 6.918 20.028 1.00 71.23 76 ARG A N 4
ATOM 5895 C CA . ARG A 1 76 ? -27.345 7.515 19.541 1.00 32.21 76 ARG A CA 4
ATOM 5896 C C . ARG A 1 76 ? -27.617 8.444 18.361 1.00 24.24 76 ARG A C 4
ATOM 5897 O O . ARG A 1 76 ? -27.220 9.609 18.372 1.00 35.24 76 ARG A O 4
ATOM 5918 N N . MET A 1 77 ? -28.294 7.919 17.345 1.00 0.24 77 MET A N 4
ATOM 5919 C CA . MET A 1 77 ? -28.619 8.702 16.159 1.00 63.14 77 MET A CA 4
ATOM 5920 C C . MET A 1 77 ? -29.361 9.980 16.537 1.00 44.05 77 MET A C 4
ATOM 5921 O O . MET A 1 77 ? -29.311 10.975 15.813 1.00 74.52 77 MET A O 4
ATOM 5935 N N . SER A 1 78 ? -30.048 9.946 17.674 1.00 63.11 78 SER A N 4
ATOM 5936 C CA . SER A 1 78 ? -30.803 11.101 18.145 1.00 32.44 78 SER A CA 4
ATOM 5937 C C . SER A 1 78 ? -29.869 12.170 18.703 1.00 51.32 78 SER A C 4
ATOM 5938 O O . SER A 1 78 ? -29.972 13.345 18.350 1.00 53.31 78 SER A O 4
ATOM 5946 N N . ASP A 1 79 ? -28.958 11.754 19.575 1.00 2.53 79 ASP A N 4
ATOM 5947 C CA . ASP A 1 79 ? -28.004 12.676 20.182 1.00 63.41 79 ASP A CA 4
ATOM 5948 C C . ASP A 1 79 ? -27.155 13.359 19.115 1.00 43.33 79 ASP A C 4
ATOM 5949 O O . ASP A 1 79 ? -26.563 14.410 19.359 1.00 53.34 79 ASP A O 4
ATOM 5958 N N . GLU A 1 80 ? -27.099 12.754 17.932 1.00 13.13 80 GLU A N 4
ATOM 5959 C CA . GLU A 1 80 ? -26.321 13.305 16.829 1.00 63.50 80 GLU A CA 4
ATOM 5960 C C . GLU A 1 80 ? -26.850 14.676 16.420 1.00 14.14 80 GLU A C 4
ATOM 5961 O O . GLU A 1 80 ? -26.174 15.431 15.722 1.00 53.53 80 GLU A O 4
ATOM 5973 N N . ASP A 1 81 ? -28.064 14.990 16.860 1.00 2.15 81 ASP A N 4
ATOM 5974 C CA . ASP A 1 81 ? -28.685 16.270 16.542 1.00 51.33 81 ASP A CA 4
ATOM 5975 C C . ASP A 1 81 ? -27.738 17.426 16.849 1.00 23.30 81 ASP A C 4
ATOM 5976 O O . ASP A 1 81 ? -27.785 18.470 16.199 1.00 60.14 81 ASP A O 4
ATOM 5985 N N . ARG A 1 82 ? -26.879 17.231 17.845 1.00 51.43 82 ARG A N 4
ATOM 5986 C CA . ARG A 1 82 ? -25.922 18.258 18.240 1.00 72.03 82 ARG A CA 4
ATOM 5987 C C . ARG A 1 82 ? -24.660 18.182 17.386 1.00 41.12 82 ARG A C 4
ATOM 5988 O O . ARG A 1 82 ? -24.335 19.118 16.655 1.00 4.13 82 ARG A O 4
ATOM 6009 N N . VAL A 1 83 ? -23.952 17.061 17.484 1.00 41.34 83 VAL A N 4
ATOM 6010 C CA . VAL A 1 83 ? -22.726 16.863 16.720 1.00 23.43 83 VAL A CA 4
ATOM 6011 C C . VAL A 1 83 ? -22.962 17.091 15.232 1.00 70.34 83 VAL A C 4
ATOM 6012 O O . VAL A 1 83 ? -22.035 17.411 14.487 1.00 11.15 83 VAL A O 4
ATOM 6025 N N . ARG A 1 84 ? -24.209 16.924 14.804 1.00 72.13 84 ARG A N 4
ATOM 6026 C CA . ARG A 1 84 ? -24.568 17.111 13.403 1.00 22.00 84 ARG A CA 4
ATOM 6027 C C . ARG A 1 84 ? -24.017 18.432 12.873 1.00 74.44 84 ARG A C 4
ATOM 6028 O O . ARG A 1 84 ? -23.671 18.544 11.696 1.00 33.13 84 ARG A O 4
ATOM 6049 N N . TYR A 1 85 ? -23.940 19.428 13.747 1.00 10.14 85 TYR A N 4
ATOM 6050 C CA . TYR A 1 85 ? -23.435 20.742 13.367 1.00 62.22 85 TYR A CA 4
ATOM 6051 C C . TYR A 1 85 ? -21.973 20.660 12.937 1.00 74.24 85 TYR A C 4
ATOM 6052 O O . TYR A 1 85 ? -21.570 21.277 11.951 1.00 31.24 85 TYR A O 4
ATOM 6070 N N . GLU A 1 86 ? -21.186 19.892 13.683 1.00 4.24 86 GLU A N 4
ATOM 6071 C CA . GLU A 1 86 ? -19.769 19.729 13.380 1.00 42.13 86 GLU A CA 4
ATOM 6072 C C . GLU A 1 86 ? -19.564 18.685 12.286 1.00 45.12 86 GLU A C 4
ATOM 6073 O O . GLU A 1 86 ? -18.621 18.773 11.499 1.00 71.54 86 GLU A O 4
ATOM 6085 N N . ARG A 1 87 ? -20.452 17.698 12.244 1.00 32.21 87 ARG A N 4
ATOM 6086 C CA . ARG A 1 87 ? -20.368 16.636 11.249 1.00 72.22 87 ARG A CA 4
ATOM 6087 C C . ARG A 1 87 ? -20.490 17.203 9.837 1.00 23.44 87 ARG A C 4
ATOM 6088 O O . ARG A 1 87 ? -19.741 16.821 8.939 1.00 45.01 87 ARG A O 4
ATOM 6109 N N . GLU A 1 88 ? -21.439 18.115 9.651 1.00 22.30 88 GLU A N 4
ATOM 6110 C CA . GLU A 1 88 ? -21.659 18.732 8.349 1.00 45.35 88 GLU A CA 4
ATOM 6111 C C . GLU A 1 88 ? -20.395 19.434 7.859 1.00 62.42 88 GLU A C 4
ATOM 6112 O O . GLU A 1 88 ? -20.195 19.612 6.657 1.00 75.41 88 GLU A O 4
ATOM 6124 N N . LYS A 1 89 ? -19.544 19.831 8.799 1.00 64.43 89 LYS A N 4
ATOM 6125 C CA . LYS A 1 89 ? -18.298 20.512 8.465 1.00 34.05 89 LYS A CA 4
ATOM 6126 C C . LYS A 1 89 ? -17.487 19.702 7.459 1.00 55.11 89 LYS A C 4
ATOM 6127 O O . LYS A 1 89 ? -16.947 20.250 6.499 1.00 42.21 89 LYS A O 4
ATOM 6146 N N . ALA A 1 90 ? -17.408 18.395 7.685 1.00 75.25 90 ALA A N 4
ATOM 6147 C CA . ALA A 1 90 ? -16.667 17.510 6.795 1.00 22.53 90 ALA A CA 4
ATOM 6148 C C . ALA A 1 90 ? -17.097 17.702 5.345 1.00 30.10 90 ALA A C 4
ATOM 6149 O O . ALA A 1 90 ? -16.289 18.068 4.492 1.00 10.34 90 ALA A O 4
ATOM 6156 N N . GLU A 1 91 ? -18.374 17.452 5.073 1.00 30.32 91 GLU A N 4
ATOM 6157 C CA . GLU A 1 91 ? -18.910 17.596 3.725 1.00 42.53 91 GLU A CA 4
ATOM 6158 C C . GLU A 1 91 ? -18.730 19.025 3.218 1.00 20.32 91 GLU A C 4
ATOM 6159 O O . GLU A 1 91 ? -18.739 19.273 2.012 1.00 21.13 91 GLU A O 4
ATOM 6171 N N . TYR A 1 92 ? -18.568 19.959 4.148 1.00 44.52 92 TYR A N 4
ATOM 6172 C CA . TYR A 1 92 ? -18.389 21.363 3.797 1.00 42.41 92 TYR A CA 4
ATOM 6173 C C . TYR A 1 92 ? -16.957 21.634 3.345 1.00 70.22 92 TYR A C 4
ATOM 6174 O O . TYR A 1 92 ? -16.712 22.503 2.509 1.00 60.12 92 TYR A O 4
ATOM 6192 N N . ALA A 1 93 ? -16.015 20.882 3.904 1.00 61.51 93 ALA A N 4
ATOM 6193 C CA . ALA A 1 93 ? -14.608 21.037 3.557 1.00 24.15 93 ALA A CA 4
ATOM 6194 C C . ALA A 1 93 ? -14.262 20.251 2.297 1.00 35.43 93 ALA A C 4
ATOM 6195 O O . ALA A 1 93 ? -13.244 20.506 1.656 1.00 63.21 93 ALA A O 4
ATOM 6202 N N . GLN A 1 94 ? -15.117 19.294 1.950 1.00 72.04 94 GLN A N 4
ATOM 6203 C CA . GLN A 1 94 ? -14.901 18.470 0.766 1.00 25.24 94 GLN A CA 4
ATOM 6204 C C . GLN A 1 94 ? -15.283 19.226 -0.501 1.00 45.55 94 GLN A C 4
ATOM 6205 O O . GLN A 1 94 ? -14.735 18.975 -1.575 1.00 20.30 94 GLN A O 4
ATOM 6219 N N . ARG A 1 95 ? -16.225 20.154 -0.370 1.00 33.12 95 ARG A N 4
ATOM 6220 C CA . ARG A 1 95 ? -16.682 20.946 -1.505 1.00 44.14 95 ARG A CA 4
ATOM 6221 C C . ARG A 1 95 ? -15.739 22.117 -1.765 1.00 43.41 95 ARG A C 4
ATOM 6222 O O . ARG A 1 95 ? -15.635 22.608 -2.890 1.00 20.33 95 ARG A O 4
ATOM 6243 N N . LYS A 1 96 ? -15.053 22.562 -0.717 1.00 72.13 96 LYS A N 4
ATOM 6244 C CA . LYS A 1 96 ? -14.118 23.675 -0.830 1.00 71.14 96 LYS A CA 4
ATOM 6245 C C . LYS A 1 96 ? -12.689 23.170 -1.001 1.00 70.42 96 LYS A C 4
ATOM 6246 O O . LYS A 1 96 ? -11.740 23.954 -1.013 1.00 21.41 96 LYS A O 4
ATOM 6265 N N . VAL A 1 97 ? -12.543 21.855 -1.135 1.00 2.13 97 VAL A N 4
ATOM 6266 C CA . VAL A 1 97 ? -11.230 21.246 -1.308 1.00 23.44 97 VAL A CA 4
ATOM 6267 C C . VAL A 1 97 ? -10.521 21.806 -2.536 1.00 11.14 97 VAL A C 4
ATOM 6268 O O . VAL A 1 97 ? -9.301 21.968 -2.541 1.00 61.42 97 VAL A O 4
ATOM 6281 N N . MET A 1 1 ? -10.996 -2.354 9.285 1.00 53.32 1 MET A N 5
ATOM 6282 C CA . MET A 1 1 ? -9.842 -2.783 10.066 1.00 33.20 1 MET A CA 5
ATOM 6283 C C . MET A 1 1 ? -8.598 -1.990 9.679 1.00 60.44 1 MET A C 5
ATOM 6284 O O . MET A 1 1 ? -7.705 -1.780 10.499 1.00 40.54 1 MET A O 5
ATOM 6298 N N . ALA A 1 2 ? -8.546 -1.554 8.424 1.00 35.23 2 ALA A N 5
ATOM 6299 C CA . ALA A 1 2 ? -7.412 -0.784 7.930 1.00 55.55 2 ALA A CA 5
ATOM 6300 C C . ALA A 1 2 ? -7.230 0.500 8.732 1.00 44.55 2 ALA A C 5
ATOM 6301 O O . ALA A 1 2 ? -7.971 0.764 9.677 1.00 23.05 2 ALA A O 5
ATOM 6308 N N . GLY A 1 3 ? -6.236 1.297 8.347 1.00 35.31 3 GLY A N 5
ATOM 6309 C CA . GLY A 1 3 ? -5.974 2.543 9.042 1.00 42.40 3 GLY A CA 5
ATOM 6310 C C . GLY A 1 3 ? -5.664 2.334 10.511 1.00 42.21 3 GLY A C 5
ATOM 6311 O O . GLY A 1 3 ? -6.572 2.215 11.333 1.00 62.51 3 GLY A O 5
ATOM 6315 N N . ALA A 1 4 ? -4.377 2.288 10.842 1.00 55.41 4 ALA A N 5
ATOM 6316 C CA . ALA A 1 4 ? -3.950 2.092 12.222 1.00 52.44 4 ALA A CA 5
ATOM 6317 C C . ALA A 1 4 ? -2.479 2.454 12.397 1.00 32.34 4 ALA A C 5
ATOM 6318 O O . ALA A 1 4 ? -1.699 2.399 11.447 1.00 62.20 4 ALA A O 5
ATOM 6325 N N . SER A 1 5 ? -2.107 2.824 13.619 1.00 73.04 5 SER A N 5
ATOM 6326 C CA . SER A 1 5 ? -0.730 3.199 13.918 1.00 73.04 5 SER A CA 5
ATOM 6327 C C . SER A 1 5 ? 0.003 2.060 14.619 1.00 31.33 5 SER A C 5
ATOM 6328 O O . SER A 1 5 ? 0.623 2.256 15.664 1.00 0.55 5 SER A O 5
ATOM 6336 N N . ASP A 1 6 ? -0.073 0.868 14.037 1.00 53.33 6 ASP A N 5
ATOM 6337 C CA . ASP A 1 6 ? 0.583 -0.304 14.604 1.00 3.32 6 ASP A CA 5
ATOM 6338 C C . ASP A 1 6 ? 1.456 -0.996 13.562 1.00 52.24 6 ASP A C 5
ATOM 6339 O O . ASP A 1 6 ? 2.651 -1.200 13.775 1.00 50.01 6 ASP A O 5
ATOM 6348 N N . ARG A 1 7 ? 0.850 -1.355 12.435 1.00 72.32 7 ARG A N 5
ATOM 6349 C CA . ARG A 1 7 ? 1.571 -2.027 11.360 1.00 11.32 7 ARG A CA 5
ATOM 6350 C C . ARG A 1 7 ? 2.146 -1.013 10.375 1.00 24.05 7 ARG A C 5
ATOM 6351 O O . ARG A 1 7 ? 1.742 0.150 10.357 1.00 4.20 7 ARG A O 5
ATOM 6372 N N . THR A 1 8 ? 3.093 -1.462 9.557 1.00 24.14 8 THR A N 5
ATOM 6373 C CA . THR A 1 8 ? 3.726 -0.595 8.572 1.00 51.05 8 THR A CA 5
ATOM 6374 C C . THR A 1 8 ? 2.814 -0.372 7.370 1.00 3.23 8 THR A C 5
ATOM 6375 O O . THR A 1 8 ? 2.946 0.620 6.654 1.00 23.13 8 THR A O 5
ATOM 6386 N N . GLY A 1 9 ? 1.888 -1.301 7.155 1.00 31.02 9 GLY A N 5
ATOM 6387 C CA . GLY A 1 9 ? 0.967 -1.186 6.039 1.00 22.44 9 GLY A CA 5
ATOM 6388 C C . GLY A 1 9 ? -0.323 -1.948 6.271 1.00 24.13 9 GLY A C 5
ATOM 6389 O O . GLY A 1 9 ? -0.440 -3.114 5.893 1.00 14.31 9 GLY A O 5
ATOM 6393 N N . VAL A 1 10 ? -1.293 -1.289 6.897 1.00 71.23 10 VAL A N 5
ATOM 6394 C CA . VAL A 1 10 ? -2.581 -1.912 7.179 1.00 2.24 10 VAL A CA 5
ATOM 6395 C C . VAL A 1 10 ? -3.515 -1.810 5.979 1.00 35.43 10 VAL A C 5
ATOM 6396 O O . VAL A 1 10 ? -4.629 -1.296 6.088 1.00 23.23 10 VAL A O 5
ATOM 6409 N N . ARG A 1 11 ? -3.056 -2.305 4.835 1.00 45.24 11 ARG A N 5
ATOM 6410 C CA . ARG A 1 11 ? -3.850 -2.269 3.613 1.00 73.41 11 ARG A CA 5
ATOM 6411 C C . ARG A 1 11 ? -5.109 -3.120 3.758 1.00 24.30 11 ARG A C 5
ATOM 6412 O O . ARG A 1 11 ? -5.127 -4.095 4.510 1.00 54.11 11 ARG A O 5
ATOM 6433 N N . ARG A 1 12 ? -6.158 -2.744 3.034 1.00 64.41 12 ARG A N 5
ATOM 6434 C CA . ARG A 1 12 ? -7.420 -3.472 3.083 1.00 12.33 12 ARG A CA 5
ATOM 6435 C C . ARG A 1 12 ? -7.864 -3.886 1.683 1.00 13.25 12 ARG A C 5
ATOM 6436 O O . ARG A 1 12 ? -7.520 -3.254 0.684 1.00 31.41 12 ARG A O 5
ATOM 6457 N N . PRO A 1 13 ? -8.647 -4.973 1.608 1.00 42.41 13 PRO A N 5
ATOM 6458 C CA . PRO A 1 13 ? -9.155 -5.495 0.336 1.00 23.51 13 PRO A CA 5
ATOM 6459 C C . PRO A 1 13 ? -10.200 -4.579 -0.292 1.00 25.25 13 PRO A C 5
ATOM 6460 O O . PRO A 1 13 ? -10.556 -4.737 -1.459 1.00 71.12 13 PRO A O 5
ATOM 6471 N N . ARG A 1 14 ? -10.686 -3.621 0.491 1.00 72.33 14 ARG A N 5
ATOM 6472 C CA . ARG A 1 14 ? -11.691 -2.680 0.011 1.00 30.10 14 ARG A CA 5
ATOM 6473 C C . ARG A 1 14 ? -11.038 -1.391 -0.480 1.00 32.31 14 ARG A C 5
ATOM 6474 O O . ARG A 1 14 ? -11.677 -0.340 -0.535 1.00 75.52 14 ARG A O 5
ATOM 6495 N N . LYS A 1 15 ? -9.761 -1.479 -0.835 1.00 22.21 15 LYS A N 5
ATOM 6496 C CA . LYS A 1 15 ? -9.020 -0.322 -1.322 1.00 12.50 15 LYS A CA 5
ATOM 6497 C C . LYS A 1 15 ? -9.771 0.367 -2.457 1.00 74.32 15 LYS A C 5
ATOM 6498 O O . LYS A 1 15 ? -10.565 -0.260 -3.158 1.00 53.11 15 LYS A O 5
ATOM 6517 N N . ALA A 1 16 ? -9.514 1.659 -2.633 1.00 61.43 16 ALA A N 5
ATOM 6518 C CA . ALA A 1 16 ? -10.163 2.430 -3.686 1.00 12.43 16 ALA A CA 5
ATOM 6519 C C . ALA A 1 16 ? -9.803 1.889 -5.065 1.00 51.21 16 ALA A C 5
ATOM 6520 O O . ALA A 1 16 ? -10.512 2.129 -6.042 1.00 53.34 16 ALA A O 5
ATOM 6527 N N . LYS A 1 17 ? -8.696 1.158 -5.138 1.00 50.01 17 LYS A N 5
ATOM 6528 C CA . LYS A 1 17 ? -8.241 0.582 -6.398 1.00 20.42 17 LYS A CA 5
ATOM 6529 C C . LYS A 1 17 ? -9.289 -0.366 -6.972 1.00 62.34 17 LYS A C 5
ATOM 6530 O O . LYS A 1 17 ? -9.350 -0.581 -8.183 1.00 43.22 17 LYS A O 5
ATOM 6549 N N . LYS A 1 18 ? -10.113 -0.931 -6.096 1.00 53.55 18 LYS A N 5
ATOM 6550 C CA . LYS A 1 18 ? -11.161 -1.854 -6.516 1.00 52.51 18 LYS A CA 5
ATOM 6551 C C . LYS A 1 18 ? -12.465 -1.110 -6.787 1.00 10.31 18 LYS A C 5
ATOM 6552 O O . LYS A 1 18 ? -12.851 -0.913 -7.939 1.00 44.04 18 LYS A O 5
ATOM 6571 N N . ASP A 1 19 ? -13.138 -0.698 -5.719 1.00 15.45 19 ASP A N 5
ATOM 6572 C CA . ASP A 1 19 ? -14.398 0.027 -5.841 1.00 40.23 19 ASP A CA 5
ATOM 6573 C C . ASP A 1 19 ? -14.495 1.129 -4.791 1.00 53.20 19 ASP A C 5
ATOM 6574 O O . ASP A 1 19 ? -13.873 1.067 -3.730 1.00 71.45 19 ASP A O 5
ATOM 6583 N N . PRO A 1 20 ? -15.294 2.164 -5.091 1.00 44.43 20 PRO A N 5
ATOM 6584 C CA . PRO A 1 20 ? -15.491 3.301 -4.186 1.00 62.42 20 PRO A CA 5
ATOM 6585 C C . PRO A 1 20 ? -16.288 2.920 -2.943 1.00 61.02 20 PRO A C 5
ATOM 6586 O O . PRO A 1 20 ? -16.412 3.710 -2.008 1.00 73.24 20 PRO A O 5
ATOM 6597 N N . ASN A 1 21 ? -16.826 1.705 -2.940 1.00 23.51 21 ASN A N 5
ATOM 6598 C CA . ASN A 1 21 ? -17.611 1.219 -1.811 1.00 53.40 21 ASN A CA 5
ATOM 6599 C C . ASN A 1 21 ? -16.776 1.202 -0.534 1.00 40.15 21 ASN A C 5
ATOM 6600 O O . ASN A 1 21 ? -16.031 0.256 -0.281 1.00 42.20 21 ASN A O 5
ATOM 6611 N N . ALA A 1 22 ? -16.907 2.255 0.266 1.00 22.21 22 ALA A N 5
ATOM 6612 C CA . ALA A 1 22 ? -16.167 2.360 1.517 1.00 24.44 22 ALA A CA 5
ATOM 6613 C C . ALA A 1 22 ? -17.101 2.664 2.684 1.00 65.51 22 ALA A C 5
ATOM 6614 O O . ALA A 1 22 ? -18.226 3.130 2.504 1.00 22.34 22 ALA A O 5
ATOM 6621 N N . PRO A 1 23 ? -16.626 2.393 3.909 1.00 42.51 23 PRO A N 5
ATOM 6622 C CA . PRO A 1 23 ? -17.403 2.630 5.129 1.00 10.31 23 PRO A CA 5
ATOM 6623 C C . PRO A 1 23 ? -17.586 4.116 5.421 1.00 70.24 23 PRO A C 5
ATOM 6624 O O . PRO A 1 23 ? -16.619 4.877 5.450 1.00 50.42 23 PRO A O 5
ATOM 6635 N N . LYS A 1 24 ? -18.832 4.522 5.636 1.00 14.45 24 LYS A N 5
ATOM 6636 C CA . LYS A 1 24 ? -19.143 5.917 5.928 1.00 72.12 24 LYS A CA 5
ATOM 6637 C C . LYS A 1 24 ? -19.263 6.145 7.431 1.00 2.02 24 LYS A C 5
ATOM 6638 O O . LYS A 1 24 ? -19.965 7.053 7.877 1.00 71.32 24 LYS A O 5
ATOM 6657 N N . ARG A 1 25 ? -18.572 5.317 8.208 1.00 61.23 25 ARG A N 5
ATOM 6658 C CA . ARG A 1 25 ? -18.601 5.429 9.661 1.00 41.10 25 ARG A CA 5
ATOM 6659 C C . ARG A 1 25 ? -18.245 6.845 10.104 1.00 4.01 25 ARG A C 5
ATOM 6660 O O . ARG A 1 25 ? -17.097 7.273 9.984 1.00 12.31 25 ARG A O 5
ATOM 6681 N N . ALA A 1 26 ? -19.236 7.566 10.616 1.00 14.51 26 ALA A N 5
ATOM 6682 C CA . ALA A 1 26 ? -19.027 8.933 11.078 1.00 34.03 26 ALA A CA 5
ATOM 6683 C C . ALA A 1 26 ? -17.849 9.012 12.043 1.00 42.13 26 ALA A C 5
ATOM 6684 O O . ALA A 1 26 ? -17.397 7.996 12.572 1.00 32.31 26 ALA A O 5
ATOM 6691 N N . LEU A 1 27 ? -17.354 10.224 12.266 1.00 0.44 27 LEU A N 5
ATOM 6692 C CA . LEU A 1 27 ? -16.226 10.436 13.167 1.00 13.33 27 LEU A CA 5
ATOM 6693 C C . LEU A 1 27 ? -16.591 10.049 14.597 1.00 71.12 27 LEU A C 5
ATOM 6694 O O . LEU A 1 27 ? -17.587 10.523 15.144 1.00 23.20 27 LEU A O 5
ATOM 6710 N N . SER A 1 28 ? -15.777 9.186 15.197 1.00 52.22 28 SER A N 5
ATOM 6711 C CA . SER A 1 28 ? -16.015 8.734 16.562 1.00 20.15 28 SER A CA 5
ATOM 6712 C C . SER A 1 28 ? -16.211 9.920 17.501 1.00 0.43 28 SER A C 5
ATOM 6713 O O . SER A 1 28 ? -15.945 11.065 17.136 1.00 1.54 28 SER A O 5
ATOM 6721 N N . SER A 1 29 ? -16.679 9.637 18.713 1.00 45.30 29 SER A N 5
ATOM 6722 C CA . SER A 1 29 ? -16.914 10.680 19.704 1.00 14.42 29 SER A CA 5
ATOM 6723 C C . SER A 1 29 ? -15.597 11.193 20.278 1.00 62.30 29 SER A C 5
ATOM 6724 O O . SER A 1 29 ? -15.226 12.349 20.075 1.00 14.21 29 SER A O 5
ATOM 6732 N N . TYR A 1 30 ? -14.894 10.323 20.995 1.00 3.41 30 TYR A N 5
ATOM 6733 C CA . TYR A 1 30 ? -13.618 10.687 21.601 1.00 13.01 30 TYR A CA 5
ATOM 6734 C C . TYR A 1 30 ? -12.482 10.568 20.590 1.00 5.55 30 TYR A C 5
ATOM 6735 O O . TYR A 1 30 ? -11.515 11.329 20.635 1.00 22.53 30 TYR A O 5
ATOM 6753 N N . MET A 1 31 ? -12.606 9.609 19.679 1.00 14.12 31 MET A N 5
ATOM 6754 C CA . MET A 1 31 ? -11.591 9.391 18.656 1.00 41.25 31 MET A CA 5
ATOM 6755 C C . MET A 1 31 ? -11.671 10.463 17.573 1.00 35.10 31 MET A C 5
ATOM 6756 O O . MET A 1 31 ? -10.833 10.515 16.673 1.00 22.51 31 MET A O 5
ATOM 6770 N N . PHE A 1 32 ? -12.686 11.317 17.666 1.00 23.41 32 PHE A N 5
ATOM 6771 C CA . PHE A 1 32 ? -12.876 12.386 16.694 1.00 51.43 32 PHE A CA 5
ATOM 6772 C C . PHE A 1 32 ? -11.555 13.086 16.389 1.00 43.00 32 PHE A C 5
ATOM 6773 O O . PHE A 1 32 ? -11.326 13.546 15.270 1.00 73.21 32 PHE A O 5
ATOM 6790 N N . PHE A 1 33 ? -10.688 13.163 17.393 1.00 3.12 33 PHE A N 5
ATOM 6791 C CA . PHE A 1 33 ? -9.389 13.808 17.234 1.00 34.24 33 PHE A CA 5
ATOM 6792 C C . PHE A 1 33 ? -8.641 13.235 16.035 1.00 64.43 33 PHE A C 5
ATOM 6793 O O . PHE A 1 33 ? -8.180 13.974 15.166 1.00 3.30 33 PHE A O 5
ATOM 6810 N N . ALA A 1 34 ? -8.523 11.911 15.995 1.00 14.42 34 ALA A N 5
ATOM 6811 C CA . ALA A 1 34 ? -7.832 11.238 14.903 1.00 54.04 34 ALA A CA 5
ATOM 6812 C C . ALA A 1 34 ? -8.763 11.024 13.714 1.00 71.42 34 ALA A C 5
ATOM 6813 O O . ALA A 1 34 ? -8.375 11.227 12.563 1.00 22.02 34 ALA A O 5
ATOM 6820 N N . LYS A 1 35 ? -9.993 10.611 13.999 1.00 75.25 35 LYS A N 5
ATOM 6821 C CA . LYS A 1 35 ? -10.981 10.369 12.953 1.00 20.14 35 LYS A CA 5
ATOM 6822 C C . LYS A 1 35 ? -11.220 11.629 12.128 1.00 3.31 35 LYS A C 5
ATOM 6823 O O . LYS A 1 35 ? -11.694 11.559 10.995 1.00 33.20 35 LYS A O 5
ATOM 6842 N N . GLU A 1 36 ? -10.886 12.780 12.704 1.00 50.24 36 GLU A N 5
ATOM 6843 C CA . GLU A 1 36 ? -11.064 14.056 12.019 1.00 32.54 36 GLU A CA 5
ATOM 6844 C C . GLU A 1 36 ? -10.305 14.074 10.696 1.00 61.41 36 GLU A C 5
ATOM 6845 O O . GLU A 1 36 ? -10.643 14.827 9.783 1.00 41.40 36 GLU A O 5
ATOM 6857 N N . LYS A 1 37 ? -9.276 13.238 10.599 1.00 11.34 37 LYS A N 5
ATOM 6858 C CA . LYS A 1 37 ? -8.468 13.156 9.389 1.00 43.03 37 LYS A CA 5
ATOM 6859 C C . LYS A 1 37 ? -9.171 12.325 8.320 1.00 21.14 37 LYS A C 5
ATOM 6860 O O . LYS A 1 37 ? -8.714 12.248 7.180 1.00 50.32 37 LYS A O 5
ATOM 6879 N N . ARG A 1 38 ? -10.285 11.705 8.697 1.00 3.41 38 ARG A N 5
ATOM 6880 C CA . ARG A 1 38 ? -11.051 10.880 7.771 1.00 43.42 38 ARG A CA 5
ATOM 6881 C C . ARG A 1 38 ? -11.350 11.643 6.483 1.00 21.14 38 ARG A C 5
ATOM 6882 O O . ARG A 1 38 ? -11.386 11.061 5.399 1.00 54.30 38 ARG A O 5
ATOM 6903 N N . VAL A 1 39 ? -11.564 12.949 6.611 1.00 31.42 39 VAL A N 5
ATOM 6904 C CA . VAL A 1 39 ? -11.860 13.791 5.459 1.00 43.34 39 VAL A CA 5
ATOM 6905 C C . VAL A 1 39 ? -10.762 13.686 4.405 1.00 15.34 39 VAL A C 5
ATOM 6906 O O . VAL A 1 39 ? -10.979 14.002 3.236 1.00 34.10 39 VAL A O 5
ATOM 6919 N N . GLU A 1 40 ? -9.584 13.240 4.829 1.00 41.32 40 GLU A N 5
ATOM 6920 C CA . GLU A 1 40 ? -8.452 13.094 3.921 1.00 52.20 40 GLU A CA 5
ATOM 6921 C C . GLU A 1 40 ? -8.711 11.987 2.903 1.00 25.23 40 GLU A C 5
ATOM 6922 O O . GLU A 1 40 ? -8.176 12.012 1.794 1.00 33.01 40 GLU A O 5
ATOM 6934 N N . ILE A 1 41 ? -9.532 11.017 3.289 1.00 32.44 41 ILE A N 5
ATOM 6935 C CA . ILE A 1 41 ? -9.862 9.901 2.411 1.00 22.13 41 ILE A CA 5
ATOM 6936 C C . ILE A 1 41 ? -10.352 10.395 1.055 1.00 41.25 41 ILE A C 5
ATOM 6937 O O . ILE A 1 41 ? -10.235 9.695 0.048 1.00 0.04 41 ILE A O 5
ATOM 6953 N N . ILE A 1 42 ? -10.899 11.606 1.035 1.00 61.15 42 ILE A N 5
ATOM 6954 C CA . ILE A 1 42 ? -11.404 12.195 -0.199 1.00 41.23 42 ILE A CA 5
ATOM 6955 C C . ILE A 1 42 ? -10.358 12.130 -1.308 1.00 15.24 42 ILE A C 5
ATOM 6956 O O . ILE A 1 42 ? -10.695 12.045 -2.488 1.00 72.51 42 ILE A O 5
ATOM 6972 N N . ALA A 1 43 ? -9.088 12.170 -0.919 1.00 34.35 43 ALA A N 5
ATOM 6973 C CA . ALA A 1 43 ? -7.993 12.111 -1.879 1.00 11.34 43 ALA A CA 5
ATOM 6974 C C . ALA A 1 43 ? -7.730 10.677 -2.325 1.00 1.15 43 ALA A C 5
ATOM 6975 O O . ALA A 1 43 ? -7.539 10.412 -3.511 1.00 11.01 43 ALA A O 5
ATOM 6982 N N . GLU A 1 44 ? -7.720 9.756 -1.366 1.00 14.33 44 GLU A N 5
ATOM 6983 C CA . GLU A 1 44 ? -7.479 8.349 -1.661 1.00 63.04 44 GLU A CA 5
ATOM 6984 C C . GLU A 1 44 ? -8.580 7.783 -2.553 1.00 52.43 44 GLU A C 5
ATOM 6985 O O . GLU A 1 44 ? -8.362 6.827 -3.296 1.00 11.30 44 GLU A O 5
ATOM 6997 N N . ASN A 1 45 ? -9.764 8.382 -2.473 1.00 32.11 45 ASN A N 5
ATOM 6998 C CA . ASN A 1 45 ? -10.901 7.938 -3.272 1.00 22.25 45 ASN A CA 5
ATOM 6999 C C . ASN A 1 45 ? -11.352 9.034 -4.232 1.00 60.33 45 ASN A C 5
ATOM 7000 O O . ASN A 1 45 ? -12.393 9.665 -4.048 1.00 42.14 45 ASN A O 5
ATOM 7011 N N . PRO A 1 46 ? -10.551 9.266 -5.283 1.00 73.31 46 PRO A N 5
ATOM 7012 C CA . PRO A 1 46 ? -10.848 10.284 -6.295 1.00 0.54 46 PRO A CA 5
ATOM 7013 C C . PRO A 1 46 ? -12.043 9.908 -7.164 1.00 21.23 46 PRO A C 5
ATOM 7014 O O . PRO A 1 46 ? -12.520 10.714 -7.961 1.00 11.40 46 PRO A O 5
ATOM 7025 N N . GLU A 1 47 ? -12.521 8.678 -7.003 1.00 73.13 47 GLU A N 5
ATOM 7026 C CA . GLU A 1 47 ? -13.661 8.196 -7.775 1.00 20.43 47 GLU A CA 5
ATOM 7027 C C . GLU A 1 47 ? -14.906 9.029 -7.485 1.00 41.31 47 GLU A C 5
ATOM 7028 O O . GLU A 1 47 ? -15.548 9.543 -8.401 1.00 54.13 47 GLU A O 5
ATOM 7040 N N . ILE A 1 48 ? -15.240 9.158 -6.206 1.00 20.05 48 ILE A N 5
ATOM 7041 C CA . ILE A 1 48 ? -16.407 9.929 -5.795 1.00 61.00 48 ILE A CA 5
ATOM 7042 C C . ILE A 1 48 ? -16.004 11.315 -5.302 1.00 35.55 48 ILE A C 5
ATOM 7043 O O . ILE A 1 48 ? -16.831 12.063 -4.781 1.00 3.30 48 ILE A O 5
ATOM 7059 N N . ALA A 1 49 ? -14.730 11.650 -5.471 1.00 24.45 49 ALA A N 5
ATOM 7060 C CA . ALA A 1 49 ? -14.218 12.947 -5.046 1.00 21.20 49 ALA A CA 5
ATOM 7061 C C . ALA A 1 49 ? -15.011 14.084 -5.681 1.00 1.23 49 ALA A C 5
ATOM 7062 O O . ALA A 1 49 ? -15.072 15.189 -5.141 1.00 42.33 49 ALA A O 5
ATOM 7069 N N . LYS A 1 50 ? -15.617 13.807 -6.830 1.00 52.10 50 LYS A N 5
ATOM 7070 C CA . LYS A 1 50 ? -16.408 14.806 -7.539 1.00 45.31 50 LYS A CA 5
ATOM 7071 C C . LYS A 1 50 ? -17.900 14.533 -7.380 1.00 63.23 50 LYS A C 5
ATOM 7072 O O . LYS A 1 50 ? -18.692 14.817 -8.279 1.00 64.43 50 LYS A O 5
ATOM 7091 N N . ASP A 1 51 ? -18.276 13.982 -6.232 1.00 35.22 51 ASP A N 5
ATOM 7092 C CA . ASP A 1 51 ? -19.674 13.673 -5.954 1.00 73.43 51 ASP A CA 5
ATOM 7093 C C . ASP A 1 51 ? -20.459 14.942 -5.637 1.00 20.33 51 ASP A C 5
ATOM 7094 O O . ASP A 1 51 ? -20.865 15.164 -4.496 1.00 74.21 51 ASP A O 5
ATOM 7103 N N . VAL A 1 52 ? -20.668 15.772 -6.653 1.00 45.53 52 VAL A N 5
ATOM 7104 C CA . VAL A 1 52 ? -21.403 17.020 -6.483 1.00 33.42 52 VAL A CA 5
ATOM 7105 C C . VAL A 1 52 ? -22.811 16.760 -5.959 1.00 31.15 52 VAL A C 5
ATOM 7106 O O . VAL A 1 52 ? -23.442 17.644 -5.381 1.00 13.42 52 VAL A O 5
ATOM 7119 N N . ALA A 1 53 ? -23.297 15.540 -6.164 1.00 13.22 53 ALA A N 5
ATOM 7120 C CA . ALA A 1 53 ? -24.630 15.163 -5.710 1.00 21.45 53 ALA A CA 5
ATOM 7121 C C . ALA A 1 53 ? -24.607 14.716 -4.252 1.00 1.34 53 ALA A C 5
ATOM 7122 O O . ALA A 1 53 ? -25.597 14.857 -3.534 1.00 62.41 53 ALA A O 5
ATOM 7129 N N . ALA A 1 54 ? -23.471 14.178 -3.820 1.00 72.53 54 ALA A N 5
ATOM 7130 C CA . ALA A 1 54 ? -23.319 13.712 -2.447 1.00 75.25 54 ALA A CA 5
ATOM 7131 C C . ALA A 1 54 ? -23.692 14.806 -1.452 1.00 72.44 54 ALA A C 5
ATOM 7132 O O . ALA A 1 54 ? -24.172 14.521 -0.354 1.00 43.44 54 ALA A O 5
ATOM 7139 N N . ILE A 1 55 ? -23.468 16.056 -1.843 1.00 73.31 55 ILE A N 5
ATOM 7140 C CA . ILE A 1 55 ? -23.781 17.191 -0.985 1.00 14.43 55 ILE A CA 5
ATOM 7141 C C . ILE A 1 55 ? -25.280 17.282 -0.718 1.00 30.03 55 ILE A C 5
ATOM 7142 O O . ILE A 1 55 ? -25.705 17.630 0.383 1.00 52.20 55 ILE A O 5
ATOM 7158 N N . GLY A 1 56 ? -26.077 16.964 -1.733 1.00 51.04 56 GLY A N 5
ATOM 7159 C CA . GLY A 1 56 ? -27.520 17.014 -1.588 1.00 11.21 56 GLY A CA 5
ATOM 7160 C C . GLY A 1 56 ? -28.085 15.750 -0.971 1.00 2.13 56 GLY A C 5
ATOM 7161 O O . GLY A 1 56 ? -29.131 15.780 -0.322 1.00 50.13 56 GLY A O 5
ATOM 7165 N N . LYS A 1 57 ? -27.392 14.634 -1.173 1.00 53.32 57 LYS A N 5
ATOM 7166 C CA . LYS A 1 57 ? -27.830 13.353 -0.633 1.00 30.23 57 LYS A CA 5
ATOM 7167 C C . LYS A 1 57 ? -27.384 13.193 0.817 1.00 14.24 57 LYS A C 5
ATOM 7168 O O . LYS A 1 57 ? -27.955 12.402 1.568 1.00 3.30 57 LYS A O 5
ATOM 7187 N N . MET A 1 58 ? -26.363 13.950 1.205 1.00 50.35 58 MET A N 5
ATOM 7188 C CA . MET A 1 58 ? -25.843 13.894 2.566 1.00 74.00 58 MET A CA 5
ATOM 7189 C C . MET A 1 58 ? -26.969 14.046 3.584 1.00 0.42 58 MET A C 5
ATOM 7190 O O . MET A 1 58 ? -26.884 13.529 4.698 1.00 14.24 58 MET A O 5
ATOM 7204 N N . ILE A 1 59 ? -28.021 14.759 3.195 1.00 63.24 59 ILE A N 5
ATOM 7205 C CA . ILE A 1 59 ? -29.162 14.978 4.074 1.00 75.22 59 ILE A CA 5
ATOM 7206 C C . ILE A 1 59 ? -29.655 13.665 4.673 1.00 23.20 59 ILE A C 5
ATOM 7207 O O . ILE A 1 59 ? -29.985 13.595 5.856 1.00 4.42 59 ILE A O 5
ATOM 7223 N N . GLY A 1 60 ? -29.700 12.624 3.847 1.00 22.42 60 GLY A N 5
ATOM 7224 C CA . GLY A 1 60 ? -30.151 11.326 4.314 1.00 71.31 60 GLY A CA 5
ATOM 7225 C C . GLY A 1 60 ? -29.055 10.548 5.014 1.00 25.11 60 GLY A C 5
ATOM 7226 O O . GLY A 1 60 ? -29.331 9.635 5.791 1.00 33.31 60 GLY A O 5
ATOM 7230 N N . ALA A 1 61 ? -27.806 10.909 4.737 1.00 2.15 61 ALA A N 5
ATOM 7231 C CA . ALA A 1 61 ? -26.664 10.239 5.347 1.00 61.22 61 ALA A CA 5
ATOM 7232 C C . ALA A 1 61 ? -26.420 10.748 6.763 1.00 0.33 61 ALA A C 5
ATOM 7233 O O . ALA A 1 61 ? -25.726 10.108 7.552 1.00 32.35 61 ALA A O 5
ATOM 7240 N N . ALA A 1 62 ? -26.994 11.905 7.078 1.00 33.44 62 ALA A N 5
ATOM 7241 C CA . ALA A 1 62 ? -26.840 12.499 8.400 1.00 0.03 62 ALA A CA 5
ATOM 7242 C C . ALA A 1 62 ? -27.158 11.488 9.497 1.00 0.51 62 ALA A C 5
ATOM 7243 O O . ALA A 1 62 ? -26.379 11.309 10.433 1.00 10.03 62 ALA A O 5
ATOM 7250 N N . TRP A 1 63 ? -28.306 10.832 9.375 1.00 0.13 63 TRP A N 5
ATOM 7251 C CA . TRP A 1 63 ? -28.727 9.840 10.358 1.00 62.32 63 TRP A CA 5
ATOM 7252 C C . TRP A 1 63 ? -28.076 8.489 10.080 1.00 2.15 63 TRP A C 5
ATOM 7253 O O . TRP A 1 63 ? -28.016 7.627 10.956 1.00 15.22 63 TRP A O 5
ATOM 7274 N N . ASN A 1 64 ? -27.589 8.312 8.857 1.00 64.03 64 ASN A N 5
ATOM 7275 C CA . ASN A 1 64 ? -26.942 7.065 8.465 1.00 61.14 64 ASN A CA 5
ATOM 7276 C C . ASN A 1 64 ? -25.430 7.157 8.644 1.00 24.42 64 ASN A C 5
ATOM 7277 O O . ASN A 1 64 ? -24.684 6.308 8.156 1.00 42.55 64 ASN A O 5
ATOM 7288 N N . ALA A 1 65 ? -24.985 8.192 9.349 1.00 24.42 65 ALA A N 5
ATOM 7289 C CA . ALA A 1 65 ? -23.562 8.393 9.596 1.00 72.11 65 ALA A CA 5
ATOM 7290 C C . ALA A 1 65 ? -23.033 7.385 10.610 1.00 22.41 65 ALA A C 5
ATOM 7291 O O . ALA A 1 65 ? -21.902 6.909 10.496 1.00 74.21 65 ALA A O 5
ATOM 7298 N N . LEU A 1 66 ? -23.856 7.063 11.602 1.00 5.12 66 LEU A N 5
ATOM 7299 C CA . LEU A 1 66 ? -23.470 6.111 12.638 1.00 43.00 66 LEU A CA 5
ATOM 7300 C C . LEU A 1 66 ? -23.950 4.705 12.292 1.00 51.32 66 LEU A C 5
ATOM 7301 O O . LEU A 1 66 ? -24.609 4.497 11.273 1.00 1.00 66 LEU A O 5
ATOM 7317 N N . SER A 1 67 ? -23.617 3.744 13.148 1.00 53.25 67 SER A N 5
ATOM 7318 C CA . SER A 1 67 ? -24.013 2.358 12.931 1.00 34.45 67 SER A CA 5
ATOM 7319 C C . SER A 1 67 ? -25.533 2.220 12.932 1.00 42.22 67 SER A C 5
ATOM 7320 O O . SER A 1 67 ? -26.231 2.932 13.653 1.00 14.43 67 SER A O 5
ATOM 7328 N N . ASP A 1 68 ? -26.037 1.300 12.118 1.00 73.33 68 ASP A N 5
ATOM 7329 C CA . ASP A 1 68 ? -27.474 1.067 12.024 1.00 62.24 68 ASP A CA 5
ATOM 7330 C C . ASP A 1 68 ? -27.999 0.392 13.287 1.00 1.10 68 ASP A C 5
ATOM 7331 O O . ASP A 1 68 ? -28.956 0.863 13.901 1.00 63.20 68 ASP A O 5
ATOM 7340 N N . GLU A 1 69 ? -27.366 -0.713 13.668 1.00 35.40 69 GLU A N 5
ATOM 7341 C CA . GLU A 1 69 ? -27.772 -1.453 14.857 1.00 30.33 69 GLU A CA 5
ATOM 7342 C C . GLU A 1 69 ? -27.722 -0.563 16.095 1.00 14.34 69 GLU A C 5
ATOM 7343 O O . GLU A 1 69 ? -28.457 -0.781 17.058 1.00 3.45 69 GLU A O 5
ATOM 7355 N N . GLU A 1 70 ? -26.851 0.440 16.061 1.00 2.51 70 GLU A N 5
ATOM 7356 C CA . GLU A 1 70 ? -26.704 1.363 17.181 1.00 54.02 70 GLU A CA 5
ATOM 7357 C C . GLU A 1 70 ? -27.557 2.612 16.972 1.00 24.41 70 GLU A C 5
ATOM 7358 O O . GLU A 1 70 ? -27.611 3.491 17.832 1.00 42.44 70 GLU A O 5
ATOM 7370 N N . LYS A 1 71 ? -28.221 2.682 15.824 1.00 61.05 71 LYS A N 5
ATOM 7371 C CA . LYS A 1 71 ? -29.072 3.821 15.500 1.00 64.04 71 LYS A CA 5
ATOM 7372 C C . LYS A 1 71 ? -30.494 3.599 16.005 1.00 63.04 71 LYS A C 5
ATOM 7373 O O . LYS A 1 71 ? -31.300 4.528 16.048 1.00 55.01 71 LYS A O 5
ATOM 7392 N N . LYS A 1 72 ? -30.795 2.363 16.387 1.00 25.42 72 LYS A N 5
ATOM 7393 C CA . LYS A 1 72 ? -32.118 2.018 16.892 1.00 12.22 72 LYS A CA 5
ATOM 7394 C C . LYS A 1 72 ? -32.401 2.734 18.209 1.00 31.44 72 LYS A C 5
ATOM 7395 O O . LYS A 1 72 ? -33.430 3.389 18.379 1.00 23.55 72 LYS A O 5
ATOM 7414 N N . PRO A 1 73 ? -31.467 2.608 19.164 1.00 15.23 73 PRO A N 5
ATOM 7415 C CA . PRO A 1 73 ? -31.594 3.238 20.482 1.00 25.31 73 PRO A CA 5
ATOM 7416 C C . PRO A 1 73 ? -31.461 4.755 20.415 1.00 50.33 73 PRO A C 5
ATOM 7417 O O . PRO A 1 73 ? -31.819 5.462 21.357 1.00 31.13 73 PRO A O 5
ATOM 7428 N N . TYR A 1 74 ? -30.945 5.250 19.295 1.00 12.22 74 TYR A N 5
ATOM 7429 C CA . TYR A 1 74 ? -30.764 6.684 19.106 1.00 42.50 74 TYR A CA 5
ATOM 7430 C C . TYR A 1 74 ? -29.763 7.244 20.112 1.00 2.40 74 TYR A C 5
ATOM 7431 O O . TYR A 1 74 ? -29.685 8.455 20.318 1.00 14.00 74 TYR A O 5
ATOM 7449 N N . GLU A 1 75 ? -28.998 6.353 20.735 1.00 72.00 75 GLU A N 5
ATOM 7450 C CA . GLU A 1 75 ? -28.002 6.758 21.720 1.00 61.42 75 GLU A CA 5
ATOM 7451 C C . GLU A 1 75 ? -26.717 7.217 21.037 1.00 51.54 75 GLU A C 5
ATOM 7452 O O . GLU A 1 75 ? -26.223 8.315 21.295 1.00 22.00 75 GLU A O 5
ATOM 7464 N N . ARG A 1 76 ? -26.182 6.370 20.164 1.00 23.23 76 ARG A N 5
ATOM 7465 C CA . ARG A 1 76 ? -24.954 6.687 19.445 1.00 1.52 76 ARG A CA 5
ATOM 7466 C C . ARG A 1 76 ? -25.187 7.814 18.443 1.00 2.52 76 ARG A C 5
ATOM 7467 O O . ARG A 1 76 ? -24.451 8.801 18.422 1.00 71.34 76 ARG A O 5
ATOM 7488 N N . MET A 1 77 ? -26.215 7.660 17.615 1.00 23.01 77 MET A N 5
ATOM 7489 C CA . MET A 1 77 ? -26.545 8.665 16.611 1.00 4.13 77 MET A CA 5
ATOM 7490 C C . MET A 1 77 ? -26.816 10.017 17.264 1.00 23.20 77 MET A C 5
ATOM 7491 O O . MET A 1 77 ? -26.723 11.059 16.616 1.00 0.30 77 MET A O 5
ATOM 7505 N N . SER A 1 78 ? -27.151 9.991 18.550 1.00 52.41 78 SER A N 5
ATOM 7506 C CA . SER A 1 78 ? -27.440 11.215 19.289 1.00 62.11 78 SER A CA 5
ATOM 7507 C C . SER A 1 78 ? -26.156 11.982 19.593 1.00 73.43 78 SER A C 5
ATOM 7508 O O . SER A 1 78 ? -26.061 13.181 19.334 1.00 44.45 78 SER A O 5
ATOM 7516 N N . ASP A 1 79 ? -25.172 11.280 20.144 1.00 51.01 79 ASP A N 5
ATOM 7517 C CA . ASP A 1 79 ? -23.893 11.893 20.483 1.00 61.22 79 ASP A CA 5
ATOM 7518 C C . ASP A 1 79 ? -23.228 12.483 19.243 1.00 24.22 79 ASP A C 5
ATOM 7519 O O . ASP A 1 79 ? -22.352 13.341 19.347 1.00 52.32 79 ASP A O 5
ATOM 7528 N N . GLU A 1 80 ? -23.649 12.015 18.072 1.00 1.13 80 GLU A N 5
ATOM 7529 C CA . GLU A 1 80 ? -23.092 12.496 16.813 1.00 22.34 80 GLU A CA 5
ATOM 7530 C C . GLU A 1 80 ? -23.358 13.988 16.635 1.00 72.31 80 GLU A C 5
ATOM 7531 O O . GLU A 1 80 ? -22.735 14.645 15.802 1.00 44.15 80 GLU A O 5
ATOM 7543 N N . ASP A 1 81 ? -24.289 14.515 17.423 1.00 63.31 81 ASP A N 5
ATOM 7544 C CA . ASP A 1 81 ? -24.638 15.929 17.353 1.00 33.23 81 ASP A CA 5
ATOM 7545 C C . ASP A 1 81 ? -23.389 16.801 17.418 1.00 3.31 81 ASP A C 5
ATOM 7546 O O . ASP A 1 81 ? -23.344 17.883 16.832 1.00 41.00 81 ASP A O 5
ATOM 7555 N N . ARG A 1 82 ? -22.377 16.324 18.135 1.00 5.10 82 ARG A N 5
ATOM 7556 C CA . ARG A 1 82 ? -21.127 17.062 18.278 1.00 32.34 82 ARG A CA 5
ATOM 7557 C C . ARG A 1 82 ? -20.187 16.771 17.112 1.00 31.42 82 ARG A C 5
ATOM 7558 O O . ARG A 1 82 ? -19.837 17.667 16.344 1.00 33.03 82 ARG A O 5
ATOM 7579 N N . VAL A 1 83 ? -19.781 15.511 16.986 1.00 0.14 83 VAL A N 5
ATOM 7580 C CA . VAL A 1 83 ? -18.882 15.101 15.914 1.00 10.21 83 VAL A CA 5
ATOM 7581 C C . VAL A 1 83 ? -19.413 15.539 14.554 1.00 54.20 83 VAL A C 5
ATOM 7582 O O . VAL A 1 83 ? -18.649 15.718 13.606 1.00 41.32 83 VAL A O 5
ATOM 7595 N N . ARG A 1 84 ? -20.728 15.710 14.466 1.00 54.32 84 ARG A N 5
ATOM 7596 C CA . ARG A 1 84 ? -21.363 16.127 13.221 1.00 62.10 84 ARG A CA 5
ATOM 7597 C C . ARG A 1 84 ? -20.647 17.334 12.623 1.00 5.32 84 ARG A C 5
ATOM 7598 O O . ARG A 1 84 ? -20.580 17.488 11.403 1.00 1.34 84 ARG A O 5
ATOM 7619 N N . TYR A 1 85 ? -20.113 18.188 13.490 1.00 61.20 85 TYR A N 5
ATOM 7620 C CA . TYR A 1 85 ? -19.404 19.383 13.048 1.00 13.01 85 TYR A CA 5
ATOM 7621 C C . TYR A 1 85 ? -18.169 19.014 12.232 1.00 33.31 85 TYR A C 5
ATOM 7622 O O . TYR A 1 85 ? -17.889 19.623 11.201 1.00 41.52 85 TYR A O 5
ATOM 7640 N N . GLU A 1 86 ? -17.435 18.010 12.703 1.00 75.04 86 GLU A N 5
ATOM 7641 C CA . GLU A 1 86 ? -16.230 17.559 12.017 1.00 32.20 86 GLU A CA 5
ATOM 7642 C C . GLU A 1 86 ? -16.578 16.618 10.867 1.00 53.42 86 GLU A C 5
ATOM 7643 O O . GLU A 1 86 ? -15.915 16.617 9.829 1.00 12.45 86 GLU A O 5
ATOM 7655 N N . ARG A 1 87 ? -17.622 15.819 11.059 1.00 34.12 87 ARG A N 5
ATOM 7656 C CA . ARG A 1 87 ? -18.058 14.872 10.040 1.00 40.34 87 ARG A CA 5
ATOM 7657 C C . ARG A 1 87 ? -18.454 15.598 8.757 1.00 13.54 87 ARG A C 5
ATOM 7658 O O . ARG A 1 87 ? -17.981 15.264 7.672 1.00 21.31 87 ARG A O 5
ATOM 7679 N N . GLU A 1 88 ? -19.326 16.593 8.892 1.00 41.21 88 GLU A N 5
ATOM 7680 C CA . GLU A 1 88 ? -19.786 17.365 7.744 1.00 53.04 88 GLU A CA 5
ATOM 7681 C C . GLU A 1 88 ? -18.605 17.903 6.941 1.00 54.12 88 GLU A C 5
ATOM 7682 O O . GLU A 1 88 ? -18.700 18.096 5.728 1.00 21.44 88 GLU A O 5
ATOM 7694 N N . LYS A 1 89 ? -17.493 18.145 7.626 1.00 61.30 89 LYS A N 5
ATOM 7695 C CA . LYS A 1 89 ? -16.292 18.660 6.979 1.00 30.12 89 LYS A CA 5
ATOM 7696 C C . LYS A 1 89 ? -15.915 17.806 5.773 1.00 63.11 89 LYS A C 5
ATOM 7697 O O . LYS A 1 89 ? -15.410 18.316 4.773 1.00 22.22 89 LYS A O 5
ATOM 7716 N N . ALA A 1 90 ? -16.164 16.504 5.874 1.00 55.44 90 ALA A N 5
ATOM 7717 C CA . ALA A 1 90 ? -15.854 15.581 4.789 1.00 32.15 90 ALA A CA 5
ATOM 7718 C C . ALA A 1 90 ? -16.542 16.003 3.495 1.00 24.33 90 ALA A C 5
ATOM 7719 O O . ALA A 1 90 ? -15.882 16.283 2.495 1.00 12.31 90 ALA A O 5
ATOM 7726 N N . GLU A 1 91 ? -17.870 16.044 3.523 1.00 51.25 91 GLU A N 5
ATOM 7727 C CA . GLU A 1 91 ? -18.646 16.430 2.350 1.00 42.52 91 GLU A CA 5
ATOM 7728 C C . GLU A 1 91 ? -18.263 17.832 1.882 1.00 74.21 91 GLU A C 5
ATOM 7729 O O . GLU A 1 91 ? -18.434 18.176 0.712 1.00 32.41 91 GLU A O 5
ATOM 7741 N N . TYR A 1 92 ? -17.746 18.636 2.804 1.00 52.11 92 TYR A N 5
ATOM 7742 C CA . TYR A 1 92 ? -17.342 20.001 2.488 1.00 72.12 92 TYR A CA 5
ATOM 7743 C C . TYR A 1 92 ? -16.030 20.014 1.710 1.00 50.33 92 TYR A C 5
ATOM 7744 O O . TYR A 1 92 ? -15.791 20.899 0.889 1.00 54.44 92 TYR A O 5
ATOM 7762 N N . ALA A 1 93 ? -15.183 19.025 1.974 1.00 4.44 93 ALA A N 5
ATOM 7763 C CA . ALA A 1 93 ? -13.896 18.921 1.298 1.00 24.52 93 ALA A CA 5
ATOM 7764 C C . ALA A 1 93 ? -14.035 18.199 -0.038 1.00 42.00 93 ALA A C 5
ATOM 7765 O O . ALA A 1 93 ? -13.171 18.312 -0.907 1.00 3.01 93 ALA A O 5
ATOM 7772 N N . GLN A 1 94 ? -15.127 17.458 -0.194 1.00 62.40 94 GLN A N 5
ATOM 7773 C CA . GLN A 1 94 ? -15.377 16.717 -1.425 1.00 30.33 94 GLN A CA 5
ATOM 7774 C C . GLN A 1 94 ? -15.887 17.643 -2.524 1.00 32.14 94 GLN A C 5
ATOM 7775 O O . GLN A 1 94 ? -15.605 17.436 -3.704 1.00 4.11 94 GLN A O 5
ATOM 7789 N N . ARG A 1 95 ? -16.640 18.664 -2.128 1.00 33.12 95 ARG A N 5
ATOM 7790 C CA . ARG A 1 95 ? -17.191 19.621 -3.080 1.00 33.04 95 ARG A CA 5
ATOM 7791 C C . ARG A 1 95 ? -16.080 20.430 -3.743 1.00 30.44 95 ARG A C 5
ATOM 7792 O O . ARG A 1 95 ? -16.214 20.869 -4.885 1.00 3.32 95 ARG A O 5
ATOM 7813 N N . LYS A 1 96 ? -14.983 20.623 -3.018 1.00 70.41 96 LYS A N 5
ATOM 7814 C CA . LYS A 1 96 ? -13.847 21.377 -3.534 1.00 54.45 96 LYS A CA 5
ATOM 7815 C C . LYS A 1 96 ? -13.147 20.611 -4.652 1.00 32.53 96 LYS A C 5
ATOM 7816 O O . LYS A 1 96 ? -13.033 21.098 -5.776 1.00 51.33 96 LYS A O 5
ATOM 7835 N N . VAL A 1 97 ? -12.681 19.407 -4.335 1.00 22.30 97 VAL A N 5
ATOM 7836 C CA . VAL A 1 97 ? -11.994 18.571 -5.313 1.00 11.22 97 VAL A CA 5
ATOM 7837 C C . VAL A 1 97 ? -12.948 18.114 -6.411 1.00 64.00 97 VAL A C 5
ATOM 7838 O O . VAL A 1 97 ? -12.609 18.144 -7.594 1.00 4.30 97 VAL A O 5
ATOM 7851 N N . MET A 1 1 ? 3.186 1.606 -1.365 1.00 45.01 1 MET A N 6
ATOM 7852 C CA . MET A 1 1 ? 3.667 1.396 -2.726 1.00 32.21 1 MET A CA 6
ATOM 7853 C C . MET A 1 1 ? 4.203 -0.022 -2.900 1.00 52.43 1 MET A C 6
ATOM 7854 O O . MET A 1 1 ? 4.682 -0.636 -1.947 1.00 52.54 1 MET A O 6
ATOM 7868 N N . ALA A 1 2 ? 4.118 -0.535 -4.123 1.00 63.22 2 ALA A N 6
ATOM 7869 C CA . ALA A 1 2 ? 4.596 -1.879 -4.422 1.00 24.31 2 ALA A CA 6
ATOM 7870 C C . ALA A 1 2 ? 5.986 -1.841 -5.050 1.00 15.11 2 ALA A C 6
ATOM 7871 O O . ALA A 1 2 ? 6.322 -0.910 -5.780 1.00 12.41 2 ALA A O 6
ATOM 7878 N N . GLY A 1 3 ? 6.790 -2.860 -4.760 1.00 54.51 3 GLY A N 6
ATOM 7879 C CA . GLY A 1 3 ? 8.134 -2.922 -5.304 1.00 55.21 3 GLY A CA 6
ATOM 7880 C C . GLY A 1 3 ? 9.161 -3.328 -4.266 1.00 51.12 3 GLY A C 6
ATOM 7881 O O . GLY A 1 3 ? 10.130 -2.608 -4.027 1.00 53.21 3 GLY A O 6
ATOM 7885 N N . ALA A 1 4 ? 8.949 -4.484 -3.647 1.00 34.44 4 ALA A N 6
ATOM 7886 C CA . ALA A 1 4 ? 9.864 -4.985 -2.629 1.00 20.11 4 ALA A CA 6
ATOM 7887 C C . ALA A 1 4 ? 10.595 -6.232 -3.114 1.00 21.31 4 ALA A C 6
ATOM 7888 O O . ALA A 1 4 ? 10.230 -6.821 -4.131 1.00 72.51 4 ALA A O 6
ATOM 7895 N N . SER A 1 5 ? 11.630 -6.629 -2.380 1.00 71.10 5 SER A N 6
ATOM 7896 C CA . SER A 1 5 ? 12.415 -7.804 -2.738 1.00 64.24 5 SER A CA 6
ATOM 7897 C C . SER A 1 5 ? 12.129 -8.961 -1.785 1.00 54.45 5 SER A C 6
ATOM 7898 O O . SER A 1 5 ? 13.048 -9.592 -1.263 1.00 54.40 5 SER A O 6
ATOM 7906 N N . ASP A 1 6 ? 10.847 -9.232 -1.564 1.00 62.53 6 ASP A N 6
ATOM 7907 C CA . ASP A 1 6 ? 10.437 -10.313 -0.675 1.00 64.43 6 ASP A CA 6
ATOM 7908 C C . ASP A 1 6 ? 9.502 -11.281 -1.392 1.00 75.44 6 ASP A C 6
ATOM 7909 O O . ASP A 1 6 ? 9.606 -12.497 -1.229 1.00 65.24 6 ASP A O 6
ATOM 7918 N N . ARG A 1 7 ? 8.586 -10.734 -2.185 1.00 44.24 7 ARG A N 6
ATOM 7919 C CA . ARG A 1 7 ? 7.631 -11.549 -2.926 1.00 14.35 7 ARG A CA 6
ATOM 7920 C C . ARG A 1 7 ? 7.684 -11.230 -4.417 1.00 24.22 7 ARG A C 6
ATOM 7921 O O . ARG A 1 7 ? 8.372 -10.300 -4.840 1.00 71.33 7 ARG A O 6
ATOM 7942 N N . THR A 1 8 ? 6.955 -12.009 -5.210 1.00 15.41 8 THR A N 6
ATOM 7943 C CA . THR A 1 8 ? 6.920 -11.811 -6.653 1.00 62.14 8 THR A CA 6
ATOM 7944 C C . THR A 1 8 ? 5.723 -10.961 -7.064 1.00 3.13 8 THR A C 6
ATOM 7945 O O . THR A 1 8 ? 5.164 -11.140 -8.145 1.00 12.34 8 THR A O 6
ATOM 7956 N N . GLY A 1 9 ? 5.335 -10.034 -6.193 1.00 2.10 9 GLY A N 6
ATOM 7957 C CA . GLY A 1 9 ? 4.207 -9.169 -6.484 1.00 33.02 9 GLY A CA 6
ATOM 7958 C C . GLY A 1 9 ? 3.602 -8.565 -5.232 1.00 53.33 9 GLY A C 6
ATOM 7959 O O . GLY A 1 9 ? 2.451 -8.843 -4.893 1.00 42.45 9 GLY A O 6
ATOM 7963 N N . VAL A 1 10 ? 4.379 -7.736 -4.542 1.00 32.33 10 VAL A N 6
ATOM 7964 C CA . VAL A 1 10 ? 3.913 -7.091 -3.320 1.00 21.42 10 VAL A CA 6
ATOM 7965 C C . VAL A 1 10 ? 2.615 -6.330 -3.561 1.00 15.02 10 VAL A C 6
ATOM 7966 O O . VAL A 1 10 ? 2.482 -5.605 -4.547 1.00 72.42 10 VAL A O 6
ATOM 7979 N N . ARG A 1 11 ? 1.659 -6.499 -2.653 1.00 12.11 11 ARG A N 6
ATOM 7980 C CA . ARG A 1 11 ? 0.369 -5.828 -2.767 1.00 5.01 11 ARG A CA 6
ATOM 7981 C C . ARG A 1 11 ? 0.533 -4.314 -2.666 1.00 65.25 11 ARG A C 6
ATOM 7982 O O . ARG A 1 11 ? 1.558 -3.821 -2.194 1.00 14.03 11 ARG A O 6
ATOM 8003 N N . ARG A 1 12 ? -0.482 -3.583 -3.115 1.00 22.22 12 ARG A N 6
ATOM 8004 C CA . ARG A 1 12 ? -0.449 -2.126 -3.077 1.00 74.11 12 ARG A CA 6
ATOM 8005 C C . ARG A 1 12 ? -1.854 -1.555 -2.903 1.00 62.40 12 ARG A C 6
ATOM 8006 O O . ARG A 1 12 ? -2.857 -2.223 -3.156 1.00 13.54 12 ARG A O 6
ATOM 8027 N N . PRO A 1 13 ? -1.929 -0.291 -2.461 1.00 25.45 13 PRO A N 6
ATOM 8028 C CA . PRO A 1 13 ? -3.204 0.397 -2.243 1.00 33.02 13 PRO A CA 6
ATOM 8029 C C . PRO A 1 13 ? -3.926 0.708 -3.550 1.00 5.33 13 PRO A C 6
ATOM 8030 O O . PRO A 1 13 ? -5.074 1.151 -3.545 1.00 74.35 13 PRO A O 6
ATOM 8041 N N . ARG A 1 14 ? -3.244 0.474 -4.666 1.00 52.15 14 ARG A N 6
ATOM 8042 C CA . ARG A 1 14 ? -3.820 0.730 -5.981 1.00 14.50 14 ARG A CA 6
ATOM 8043 C C . ARG A 1 14 ? -4.977 -0.224 -6.263 1.00 63.34 14 ARG A C 6
ATOM 8044 O O . ARG A 1 14 ? -5.789 0.014 -7.157 1.00 61.15 14 ARG A O 6
ATOM 8065 N N . LYS A 1 15 ? -5.045 -1.306 -5.495 1.00 64.44 15 LYS A N 6
ATOM 8066 C CA . LYS A 1 15 ? -6.101 -2.298 -5.661 1.00 41.21 15 LYS A CA 6
ATOM 8067 C C . LYS A 1 15 ? -7.475 -1.636 -5.651 1.00 41.43 15 LYS A C 6
ATOM 8068 O O . LYS A 1 15 ? -7.989 -1.266 -4.596 1.00 22.42 15 LYS A O 6
ATOM 8087 N N . ALA A 1 16 ? -8.065 -1.490 -6.833 1.00 50.11 16 ALA A N 6
ATOM 8088 C CA . ALA A 1 16 ? -9.381 -0.876 -6.959 1.00 41.34 16 ALA A CA 6
ATOM 8089 C C . ALA A 1 16 ? -10.486 -1.869 -6.615 1.00 4.32 16 ALA A C 6
ATOM 8090 O O . ALA A 1 16 ? -11.607 -1.478 -6.291 1.00 33.01 16 ALA A O 6
ATOM 8097 N N . LYS A 1 17 ? -10.162 -3.155 -6.687 1.00 61.42 17 LYS A N 6
ATOM 8098 C CA . LYS A 1 17 ? -11.126 -4.206 -6.382 1.00 51.25 17 LYS A CA 6
ATOM 8099 C C . LYS A 1 17 ? -11.630 -4.083 -4.948 1.00 2.50 17 LYS A C 6
ATOM 8100 O O . LYS A 1 17 ? -12.774 -4.424 -4.649 1.00 54.22 17 LYS A O 6
ATOM 8119 N N . LYS A 1 18 ? -10.768 -3.591 -4.063 1.00 74.45 18 LYS A N 6
ATOM 8120 C CA . LYS A 1 18 ? -11.126 -3.420 -2.660 1.00 41.04 18 LYS A CA 6
ATOM 8121 C C . LYS A 1 18 ? -12.271 -2.423 -2.508 1.00 63.45 18 LYS A C 6
ATOM 8122 O O . LYS A 1 18 ? -12.292 -1.383 -3.166 1.00 60.14 18 LYS A O 6
ATOM 8141 N N . ASP A 1 19 ? -13.219 -2.748 -1.637 1.00 14.30 19 ASP A N 6
ATOM 8142 C CA . ASP A 1 19 ? -14.366 -1.879 -1.397 1.00 32.42 19 ASP A CA 6
ATOM 8143 C C . ASP A 1 19 ? -13.962 -0.660 -0.574 1.00 63.02 19 ASP A C 6
ATOM 8144 O O . ASP A 1 19 ? -12.985 -0.682 0.175 1.00 63.14 19 ASP A O 6
ATOM 8153 N N . PRO A 1 20 ? -14.729 0.431 -0.716 1.00 32.11 20 PRO A N 6
ATOM 8154 C CA . PRO A 1 20 ? -14.470 1.680 0.006 1.00 41.33 20 PRO A CA 6
ATOM 8155 C C . PRO A 1 20 ? -14.751 1.556 1.499 1.00 14.32 20 PRO A C 6
ATOM 8156 O O . PRO A 1 20 ? -13.993 2.059 2.327 1.00 65.41 20 PRO A O 6
ATOM 8167 N N . ASN A 1 21 ? -15.847 0.884 1.836 1.00 21.44 21 ASN A N 6
ATOM 8168 C CA . ASN A 1 21 ? -16.228 0.694 3.231 1.00 33.22 21 ASN A CA 6
ATOM 8169 C C . ASN A 1 21 ? -16.255 2.026 3.974 1.00 52.31 21 ASN A C 6
ATOM 8170 O O . ASN A 1 21 ? -15.755 2.135 5.093 1.00 62.11 21 ASN A O 6
ATOM 8181 N N . ALA A 1 22 ? -16.843 3.037 3.343 1.00 15.31 22 ALA A N 6
ATOM 8182 C CA . ALA A 1 22 ? -16.938 4.362 3.945 1.00 73.44 22 ALA A CA 6
ATOM 8183 C C . ALA A 1 22 ? -17.528 4.286 5.349 1.00 61.31 22 ALA A C 6
ATOM 8184 O O . ALA A 1 22 ? -18.178 3.309 5.724 1.00 45.34 22 ALA A O 6
ATOM 8191 N N . PRO A 1 23 ? -17.297 5.339 6.146 1.00 11.41 23 PRO A N 6
ATOM 8192 C CA . PRO A 1 23 ? -17.797 5.416 7.522 1.00 30.51 23 PRO A CA 6
ATOM 8193 C C . PRO A 1 23 ? -19.312 5.579 7.580 1.00 0.12 23 PRO A C 6
ATOM 8194 O O . PRO A 1 23 ? -19.872 6.491 6.972 1.00 74.03 23 PRO A O 6
ATOM 8205 N N . LYS A 1 24 ? -19.971 4.690 8.316 1.00 5.44 24 LYS A N 6
ATOM 8206 C CA . LYS A 1 24 ? -21.421 4.736 8.456 1.00 12.52 24 LYS A CA 6
ATOM 8207 C C . LYS A 1 24 ? -21.819 5.270 9.829 1.00 62.51 24 LYS A C 6
ATOM 8208 O O . LYS A 1 24 ? -22.934 5.037 10.296 1.00 2.12 24 LYS A O 6
ATOM 8227 N N . ARG A 1 25 ? -20.901 5.986 10.469 1.00 24.02 25 ARG A N 6
ATOM 8228 C CA . ARG A 1 25 ? -21.156 6.552 11.788 1.00 13.11 25 ARG A CA 6
ATOM 8229 C C . ARG A 1 25 ? -20.826 8.042 11.814 1.00 61.42 25 ARG A C 6
ATOM 8230 O O . ARG A 1 25 ? -19.978 8.513 11.056 1.00 32.43 25 ARG A O 6
ATOM 8251 N N . ALA A 1 26 ? -21.502 8.777 12.690 1.00 0.31 26 ALA A N 6
ATOM 8252 C CA . ALA A 1 26 ? -21.279 10.212 12.816 1.00 54.35 26 ALA A CA 6
ATOM 8253 C C . ALA A 1 26 ? -20.347 10.523 13.982 1.00 54.53 26 ALA A C 6
ATOM 8254 O O . ALA A 1 26 ? -20.179 9.708 14.890 1.00 43.34 26 ALA A O 6
ATOM 8261 N N . LEU A 1 27 ? -19.744 11.706 13.951 1.00 2.41 27 LEU A N 6
ATOM 8262 C CA . LEU A 1 27 ? -18.827 12.125 15.006 1.00 14.30 27 LEU A CA 6
ATOM 8263 C C . LEU A 1 27 ? -19.469 11.964 16.380 1.00 11.24 27 LEU A C 6
ATOM 8264 O O . LEU A 1 27 ? -20.586 12.427 16.613 1.00 3.02 27 LEU A O 6
ATOM 8280 N N . SER A 1 28 ? -18.755 11.307 17.288 1.00 25.21 28 SER A N 6
ATOM 8281 C CA . SER A 1 28 ? -19.255 11.083 18.639 1.00 2.34 28 SER A CA 6
ATOM 8282 C C . SER A 1 28 ? -19.722 12.392 19.269 1.00 11.01 28 SER A C 6
ATOM 8283 O O . SER A 1 28 ? -19.397 13.477 18.786 1.00 32.23 28 SER A O 6
ATOM 8291 N N . SER A 1 29 ? -20.487 12.281 20.350 1.00 11.24 29 SER A N 6
ATOM 8292 C CA . SER A 1 29 ? -21.003 13.455 21.045 1.00 32.32 29 SER A CA 6
ATOM 8293 C C . SER A 1 29 ? -19.895 14.154 21.827 1.00 53.44 29 SER A C 6
ATOM 8294 O O . SER A 1 29 ? -19.524 15.288 21.520 1.00 74.32 29 SER A O 6
ATOM 8302 N N . TYR A 1 30 ? -19.371 13.471 22.838 1.00 71.02 30 TYR A N 6
ATOM 8303 C CA . TYR A 1 30 ? -18.307 14.026 23.666 1.00 53.52 30 TYR A CA 6
ATOM 8304 C C . TYR A 1 30 ? -16.946 13.835 23.004 1.00 22.25 30 TYR A C 6
ATOM 8305 O O . TYR A 1 30 ? -16.044 14.657 23.165 1.00 73.11 30 TYR A O 6
ATOM 8323 N N . MET A 1 31 ? -16.806 12.743 22.260 1.00 64.12 31 MET A N 6
ATOM 8324 C CA . MET A 1 31 ? -15.555 12.443 21.572 1.00 72.01 31 MET A CA 6
ATOM 8325 C C . MET A 1 31 ? -15.396 13.313 20.329 1.00 32.01 31 MET A C 6
ATOM 8326 O O . MET A 1 31 ? -14.361 13.279 19.664 1.00 61.13 31 MET A O 6
ATOM 8340 N N . PHE A 1 32 ? -16.428 14.092 20.021 1.00 32.43 32 PHE A N 6
ATOM 8341 C CA . PHE A 1 32 ? -16.403 14.970 18.857 1.00 30.33 32 PHE A CA 6
ATOM 8342 C C . PHE A 1 32 ? -15.064 15.694 18.751 1.00 30.31 32 PHE A C 6
ATOM 8343 O O . PHE A 1 32 ? -14.575 15.961 17.653 1.00 34.01 32 PHE A O 6
ATOM 8360 N N . PHE A 1 33 ? -14.476 16.009 19.900 1.00 21.03 33 PHE A N 6
ATOM 8361 C CA . PHE A 1 33 ? -13.194 16.704 19.938 1.00 72.51 33 PHE A CA 6
ATOM 8362 C C . PHE A 1 33 ? -12.159 15.981 19.081 1.00 41.33 33 PHE A C 6
ATOM 8363 O O . PHE A 1 33 ? -11.541 16.578 18.199 1.00 15.45 33 PHE A O 6
ATOM 8380 N N . ALA A 1 34 ? -11.975 14.692 19.347 1.00 44.32 34 ALA A N 6
ATOM 8381 C CA . ALA A 1 34 ? -11.016 13.888 18.600 1.00 62.41 34 ALA A CA 6
ATOM 8382 C C . ALA A 1 34 ? -11.632 13.356 17.310 1.00 0.22 34 ALA A C 6
ATOM 8383 O O . ALA A 1 34 ? -10.996 13.364 16.256 1.00 5.32 34 ALA A O 6
ATOM 8390 N N . LYS A 1 35 ? -12.874 12.894 17.400 1.00 33.32 35 LYS A N 6
ATOM 8391 C CA . LYS A 1 35 ? -13.578 12.358 16.241 1.00 41.53 35 LYS A CA 6
ATOM 8392 C C . LYS A 1 35 ? -13.654 13.395 15.124 1.00 12.13 35 LYS A C 6
ATOM 8393 O O . LYS A 1 35 ? -13.831 13.050 13.956 1.00 2.15 35 LYS A O 6
ATOM 8412 N N . GLU A 1 36 ? -13.518 14.665 15.492 1.00 55.40 36 GLU A N 6
ATOM 8413 C CA . GLU A 1 36 ? -13.572 15.751 14.520 1.00 44.10 36 GLU A CA 6
ATOM 8414 C C . GLU A 1 36 ? -12.510 15.567 13.440 1.00 64.22 36 GLU A C 6
ATOM 8415 O O . GLU A 1 36 ? -12.643 16.079 12.328 1.00 24.30 36 GLU A O 6
ATOM 8427 N N . LYS A 1 37 ? -11.454 14.832 13.775 1.00 13.43 37 LYS A N 6
ATOM 8428 C CA . LYS A 1 37 ? -10.368 14.579 12.836 1.00 74.51 37 LYS A CA 6
ATOM 8429 C C . LYS A 1 37 ? -10.759 13.499 11.832 1.00 70.14 37 LYS A C 6
ATOM 8430 O O . LYS A 1 37 ? -10.032 13.238 10.873 1.00 55.14 37 LYS A O 6
ATOM 8449 N N . ARG A 1 38 ? -11.911 12.876 12.058 1.00 62.43 38 ARG A N 6
ATOM 8450 C CA . ARG A 1 38 ? -12.397 11.825 11.172 1.00 35.31 38 ARG A CA 6
ATOM 8451 C C . ARG A 1 38 ? -12.366 12.282 9.717 1.00 45.13 38 ARG A C 6
ATOM 8452 O O . ARG A 1 38 ? -12.181 11.475 8.805 1.00 13.43 38 ARG A O 6
ATOM 8473 N N . VAL A 1 39 ? -12.547 13.582 9.506 1.00 1.12 39 VAL A N 6
ATOM 8474 C CA . VAL A 1 39 ? -12.538 14.147 8.162 1.00 13.32 39 VAL A CA 6
ATOM 8475 C C . VAL A 1 39 ? -11.264 13.770 7.415 1.00 1.15 39 VAL A C 6
ATOM 8476 O O . VAL A 1 39 ? -11.228 13.780 6.186 1.00 71.44 39 VAL A O 6
ATOM 8489 N N . GLU A 1 40 ? -10.220 13.438 8.168 1.00 23.12 40 GLU A N 6
ATOM 8490 C CA . GLU A 1 40 ? -8.942 13.057 7.576 1.00 14.54 40 GLU A CA 6
ATOM 8491 C C . GLU A 1 40 ? -9.080 11.773 6.765 1.00 60.51 40 GLU A C 6
ATOM 8492 O O . GLU A 1 40 ? -8.333 11.544 5.813 1.00 3.22 40 GLU A O 6
ATOM 8504 N N . ILE A 1 41 ? -10.039 10.937 7.149 1.00 53.22 41 ILE A N 6
ATOM 8505 C CA . ILE A 1 41 ? -10.275 9.676 6.457 1.00 13.02 41 ILE A CA 6
ATOM 8506 C C . ILE A 1 41 ? -10.562 9.906 4.977 1.00 22.22 41 ILE A C 6
ATOM 8507 O O . ILE A 1 41 ? -10.412 8.999 4.158 1.00 74.03 41 ILE A O 6
ATOM 8523 N N . ILE A 1 42 ? -10.972 11.124 4.642 1.00 13.30 42 ILE A N 6
ATOM 8524 C CA . ILE A 1 42 ? -11.277 11.474 3.260 1.00 3.01 42 ILE A CA 6
ATOM 8525 C C . ILE A 1 42 ? -10.132 11.087 2.330 1.00 31.41 42 ILE A C 6
ATOM 8526 O O . ILE A 1 42 ? -10.349 10.774 1.160 1.00 65.52 42 ILE A O 6
ATOM 8542 N N . ALA A 1 43 ? -8.913 11.108 2.860 1.00 54.53 43 ALA A N 6
ATOM 8543 C CA . ALA A 1 43 ? -7.734 10.756 2.078 1.00 35.34 43 ALA A CA 6
ATOM 8544 C C . ALA A 1 43 ? -7.513 9.247 2.070 1.00 4.11 43 ALA A C 6
ATOM 8545 O O . ALA A 1 43 ? -7.219 8.660 1.029 1.00 3.14 43 ALA A O 6
ATOM 8552 N N . GLU A 1 44 ? -7.655 8.626 3.237 1.00 44.20 44 GLU A N 6
ATOM 8553 C CA . GLU A 1 44 ? -7.468 7.185 3.363 1.00 43.54 44 GLU A CA 6
ATOM 8554 C C . GLU A 1 44 ? -8.398 6.432 2.417 1.00 72.42 44 GLU A C 6
ATOM 8555 O O . GLU A 1 44 ? -8.123 5.296 2.033 1.00 20.44 44 GLU A O 6
ATOM 8567 N N . ASN A 1 45 ? -9.501 7.073 2.046 1.00 55.14 45 ASN A N 6
ATOM 8568 C CA . ASN A 1 45 ? -10.474 6.464 1.146 1.00 60.52 45 ASN A CA 6
ATOM 8569 C C . ASN A 1 45 ? -10.753 7.370 -0.049 1.00 3.41 45 ASN A C 6
ATOM 8570 O O . ASN A 1 45 ? -11.749 8.092 -0.093 1.00 74.21 45 ASN A O 6
ATOM 8581 N N . PRO A 1 46 ? -9.852 7.334 -1.042 1.00 72.13 46 PRO A N 6
ATOM 8582 C CA . PRO A 1 46 ? -9.980 8.145 -2.257 1.00 3.24 46 PRO A CA 6
ATOM 8583 C C . PRO A 1 46 ? -11.126 7.679 -3.147 1.00 53.32 46 PRO A C 6
ATOM 8584 O O . PRO A 1 46 ? -11.460 8.332 -4.136 1.00 33.43 46 PRO A O 6
ATOM 8595 N N . GLU A 1 47 ? -11.725 6.548 -2.790 1.00 33.43 47 GLU A N 6
ATOM 8596 C CA . GLU A 1 47 ? -12.835 5.995 -3.558 1.00 43.52 47 GLU A CA 6
ATOM 8597 C C . GLU A 1 47 ? -14.031 6.943 -3.544 1.00 60.22 47 GLU A C 6
ATOM 8598 O O . GLU A 1 47 ? -14.557 7.310 -4.595 1.00 52.21 47 GLU A O 6
ATOM 8610 N N . ILE A 1 48 ? -14.455 7.333 -2.347 1.00 1.30 48 ILE A N 6
ATOM 8611 C CA . ILE A 1 48 ? -15.588 8.238 -2.196 1.00 20.41 48 ILE A CA 6
ATOM 8612 C C . ILE A 1 48 ? -15.121 9.672 -1.975 1.00 3.21 48 ILE A C 6
ATOM 8613 O O . ILE A 1 48 ? -15.925 10.562 -1.700 1.00 42.33 48 ILE A O 6
ATOM 8629 N N . ALA A 1 49 ? -13.815 9.889 -2.098 1.00 54.23 49 ALA A N 6
ATOM 8630 C CA . ALA A 1 49 ? -13.241 11.216 -1.916 1.00 0.41 49 ALA A CA 6
ATOM 8631 C C . ALA A 1 49 ? -13.672 12.159 -3.034 1.00 41.51 49 ALA A C 6
ATOM 8632 O O . ALA A 1 49 ? -13.871 13.354 -2.811 1.00 72.21 49 ALA A O 6
ATOM 8639 N N . LYS A 1 50 ? -13.814 11.616 -4.238 1.00 43.03 50 LYS A N 6
ATOM 8640 C CA . LYS A 1 50 ? -14.222 12.408 -5.392 1.00 44.15 50 LYS A CA 6
ATOM 8641 C C . LYS A 1 50 ? -15.706 12.216 -5.687 1.00 62.43 50 LYS A C 6
ATOM 8642 O O . LYS A 1 50 ? -16.133 12.285 -6.840 1.00 34.13 50 LYS A O 6
ATOM 8661 N N . ASP A 1 51 ? -16.486 11.975 -4.639 1.00 51.35 51 ASP A N 6
ATOM 8662 C CA . ASP A 1 51 ? -17.923 11.776 -4.786 1.00 72.51 51 ASP A CA 6
ATOM 8663 C C . ASP A 1 51 ? -18.673 13.096 -4.642 1.00 42.34 51 ASP A C 6
ATOM 8664 O O . ASP A 1 51 ? -18.882 13.586 -3.532 1.00 44.25 51 ASP A O 6
ATOM 8673 N N . VAL A 1 52 ? -19.075 13.669 -5.773 1.00 23.12 52 VAL A N 6
ATOM 8674 C CA . VAL A 1 52 ? -19.801 14.933 -5.773 1.00 51.02 52 VAL A CA 6
ATOM 8675 C C . VAL A 1 52 ? -21.274 14.720 -5.444 1.00 14.42 52 VAL A C 6
ATOM 8676 O O . VAL A 1 52 ? -21.948 15.625 -4.952 1.00 3.24 52 VAL A O 6
ATOM 8689 N N . ALA A 1 53 ? -21.769 13.518 -5.718 1.00 62.25 53 ALA A N 6
ATOM 8690 C CA . ALA A 1 53 ? -23.162 13.185 -5.449 1.00 31.11 53 ALA A CA 6
ATOM 8691 C C . ALA A 1 53 ? -23.368 12.833 -3.980 1.00 31.04 53 ALA A C 6
ATOM 8692 O O . ALA A 1 53 ? -24.466 12.982 -3.444 1.00 20.00 53 ALA A O 6
ATOM 8699 N N . ALA A 1 54 ? -22.305 12.365 -3.333 1.00 74.34 54 ALA A N 6
ATOM 8700 C CA . ALA A 1 54 ? -22.370 11.993 -1.925 1.00 61.15 54 ALA A CA 6
ATOM 8701 C C . ALA A 1 54 ? -22.851 13.161 -1.071 1.00 23.42 54 ALA A C 6
ATOM 8702 O O . ALA A 1 54 ? -23.390 12.964 0.018 1.00 34.34 54 ALA A O 6
ATOM 8709 N N . ILE A 1 55 ? -22.651 14.375 -1.571 1.00 1.43 55 ILE A N 6
ATOM 8710 C CA . ILE A 1 55 ? -23.065 15.574 -0.852 1.00 41.23 55 ILE A CA 6
ATOM 8711 C C . ILE A 1 55 ? -24.578 15.755 -0.911 1.00 2.23 55 ILE A C 6
ATOM 8712 O O . ILE A 1 55 ? -25.172 16.388 -0.039 1.00 0.10 55 ILE A O 6
ATOM 8728 N N . GLY A 1 56 ? -25.196 15.193 -1.945 1.00 34.34 56 GLY A N 6
ATOM 8729 C CA . GLY A 1 56 ? -26.635 15.302 -2.097 1.00 75.30 56 GLY A CA 6
ATOM 8730 C C . GLY A 1 56 ? -27.384 14.249 -1.303 1.00 41.25 56 GLY A C 6
ATOM 8731 O O . GLY A 1 56 ? -28.488 14.495 -0.818 1.00 55.03 56 GLY A O 6
ATOM 8735 N N . LYS A 1 57 ? -26.783 13.072 -1.171 1.00 61.44 57 LYS A N 6
ATOM 8736 C CA . LYS A 1 57 ? -27.399 11.976 -0.432 1.00 2.32 57 LYS A CA 6
ATOM 8737 C C . LYS A 1 57 ? -27.135 12.114 1.064 1.00 23.22 57 LYS A C 6
ATOM 8738 O O . LYS A 1 57 ? -27.882 11.585 1.887 1.00 63.22 57 LYS A O 6
ATOM 8757 N N . MET A 1 58 ? -26.069 12.828 1.409 1.00 5.31 58 MET A N 6
ATOM 8758 C CA . MET A 1 58 ? -25.708 13.037 2.807 1.00 55.13 58 MET A CA 6
ATOM 8759 C C . MET A 1 58 ? -26.901 13.556 3.604 1.00 40.33 58 MET A C 6
ATOM 8760 O O . MET A 1 58 ? -27.021 13.293 4.800 1.00 34.35 58 MET A O 6
ATOM 8774 N N . ILE A 1 59 ? -27.779 14.295 2.933 1.00 23.30 59 ILE A N 6
ATOM 8775 C CA . ILE A 1 59 ? -28.962 14.850 3.579 1.00 25.54 59 ILE A CA 6
ATOM 8776 C C . ILE A 1 59 ? -29.751 13.765 4.305 1.00 53.24 59 ILE A C 6
ATOM 8777 O O . ILE A 1 59 ? -29.908 13.807 5.524 1.00 55.40 59 ILE A O 6
ATOM 8793 N N . GLY A 1 60 ? -30.245 12.792 3.545 1.00 54.22 60 GLY A N 6
ATOM 8794 C CA . GLY A 1 60 ? -31.012 11.709 4.132 1.00 24.24 60 GLY A CA 6
ATOM 8795 C C . GLY A 1 60 ? -30.162 10.802 5.001 1.00 41.14 60 GLY A C 6
ATOM 8796 O O . GLY A 1 60 ? -30.680 10.095 5.865 1.00 41.44 60 GLY A O 6
ATOM 8800 N N . ALA A 1 61 ? -28.853 10.821 4.770 1.00 73.22 61 ALA A N 6
ATOM 8801 C CA . ALA A 1 61 ? -27.930 9.994 5.538 1.00 52.52 61 ALA A CA 6
ATOM 8802 C C . ALA A 1 61 ? -27.635 10.620 6.897 1.00 64.51 61 ALA A C 6
ATOM 8803 O O . ALA A 1 61 ? -27.180 9.941 7.817 1.00 22.31 61 ALA A O 6
ATOM 8810 N N . ALA A 1 62 ? -27.895 11.917 7.016 1.00 52.35 62 ALA A N 6
ATOM 8811 C CA . ALA A 1 62 ? -27.658 12.633 8.263 1.00 51.22 62 ALA A CA 6
ATOM 8812 C C . ALA A 1 62 ? -28.350 11.942 9.433 1.00 63.32 62 ALA A C 6
ATOM 8813 O O . ALA A 1 62 ? -27.713 11.603 10.430 1.00 24.21 62 ALA A O 6
ATOM 8820 N N . TRP A 1 63 ? -29.655 11.736 9.304 1.00 14.21 63 TRP A N 6
ATOM 8821 C CA . TRP A 1 63 ? -30.433 11.085 10.352 1.00 14.32 63 TRP A CA 6
ATOM 8822 C C . TRP A 1 63 ? -29.927 9.670 10.606 1.00 33.32 63 TRP A C 6
ATOM 8823 O O . TRP A 1 63 ? -30.023 9.158 11.721 1.00 64.43 63 TRP A O 6
ATOM 8844 N N . ASN A 1 64 ? -29.389 9.043 9.565 1.00 20.44 64 ASN A N 6
ATOM 8845 C CA . ASN A 1 64 ? -28.868 7.685 9.677 1.00 70.11 64 ASN A CA 6
ATOM 8846 C C . ASN A 1 64 ? -27.371 7.699 9.973 1.00 54.24 64 ASN A C 6
ATOM 8847 O O . ASN A 1 64 ? -26.701 6.672 9.882 1.00 64.54 64 ASN A O 6
ATOM 8858 N N . ALA A 1 65 ? -26.855 8.871 10.328 1.00 51.24 65 ALA A N 6
ATOM 8859 C CA . ALA A 1 65 ? -25.439 9.019 10.639 1.00 1.14 65 ALA A CA 6
ATOM 8860 C C . ALA A 1 65 ? -25.105 8.389 11.987 1.00 1.34 65 ALA A C 6
ATOM 8861 O O . ALA A 1 65 ? -24.033 7.810 12.165 1.00 64.42 65 ALA A O 6
ATOM 8868 N N . LEU A 1 66 ? -26.028 8.507 12.935 1.00 33.10 66 LEU A N 6
ATOM 8869 C CA . LEU A 1 66 ? -25.831 7.949 14.269 1.00 55.14 66 LEU A CA 6
ATOM 8870 C C . LEU A 1 66 ? -26.182 6.465 14.295 1.00 34.03 66 LEU A C 6
ATOM 8871 O O . LEU A 1 66 ? -26.601 5.898 13.286 1.00 33.34 66 LEU A O 6
ATOM 8887 N N . SER A 1 67 ? -26.010 5.842 15.457 1.00 15.30 67 SER A N 6
ATOM 8888 C CA . SER A 1 67 ? -26.308 4.423 15.615 1.00 5.51 67 SER A CA 6
ATOM 8889 C C . SER A 1 67 ? -27.787 4.147 15.365 1.00 61.14 67 SER A C 6
ATOM 8890 O O . SER A 1 67 ? -28.645 4.972 15.676 1.00 15.43 67 SER A O 6
ATOM 8898 N N . ASP A 1 68 ? -28.077 2.980 14.800 1.00 45.14 68 ASP A N 6
ATOM 8899 C CA . ASP A 1 68 ? -29.452 2.593 14.507 1.00 23.54 68 ASP A CA 6
ATOM 8900 C C . ASP A 1 68 ? -30.201 2.241 15.789 1.00 52.13 68 ASP A C 6
ATOM 8901 O O . ASP A 1 68 ? -31.292 2.751 16.040 1.00 54.31 68 ASP A O 6
ATOM 8910 N N . GLU A 1 69 ? -29.608 1.366 16.594 1.00 22.14 69 GLU A N 6
ATOM 8911 C CA . GLU A 1 69 ? -30.221 0.945 17.849 1.00 53.34 69 GLU A CA 6
ATOM 8912 C C . GLU A 1 69 ? -30.495 2.146 18.750 1.00 63.00 69 GLU A C 6
ATOM 8913 O O . GLU A 1 69 ? -31.416 2.125 19.565 1.00 54.40 69 GLU A O 6
ATOM 8925 N N . GLU A 1 70 ? -29.686 3.190 18.597 1.00 72.03 70 GLU A N 6
ATOM 8926 C CA . GLU A 1 70 ? -29.840 4.399 19.398 1.00 72.34 70 GLU A CA 6
ATOM 8927 C C . GLU A 1 70 ? -30.682 5.436 18.661 1.00 51.35 70 GLU A C 6
ATOM 8928 O O . GLU A 1 70 ? -30.967 6.511 19.189 1.00 4.21 70 GLU A O 6
ATOM 8940 N N . LYS A 1 71 ? -31.077 5.107 17.436 1.00 74.44 71 LYS A N 6
ATOM 8941 C CA . LYS A 1 71 ? -31.887 6.008 16.624 1.00 71.50 71 LYS A CA 6
ATOM 8942 C C . LYS A 1 71 ? -33.374 5.790 16.888 1.00 64.32 71 LYS A C 6
ATOM 8943 O O . LYS A 1 71 ? -34.211 6.600 16.491 1.00 43.44 71 LYS A O 6
ATOM 8962 N N . LYS A 1 72 ? -33.695 4.691 17.562 1.00 74.44 72 LYS A N 6
ATOM 8963 C CA . LYS A 1 72 ? -35.081 4.367 17.882 1.00 64.25 72 LYS A CA 6
ATOM 8964 C C . LYS A 1 72 ? -35.666 5.384 18.855 1.00 12.25 72 LYS A C 6
ATOM 8965 O O . LYS A 1 72 ? -36.731 5.957 18.626 1.00 15.20 72 LYS A O 6
ATOM 8984 N N . PRO A 1 73 ? -34.955 5.617 19.969 1.00 62.44 73 PRO A N 6
ATOM 8985 C CA . PRO A 1 73 ? -35.384 6.567 20.998 1.00 13.35 73 PRO A CA 6
ATOM 8986 C C . PRO A 1 73 ? -35.298 8.014 20.524 1.00 73.11 73 PRO A C 6
ATOM 8987 O O . PRO A 1 73 ? -35.850 8.917 21.152 1.00 13.45 73 PRO A O 6
ATOM 8998 N N . TYR A 1 74 ? -34.604 8.226 19.412 1.00 44.51 74 TYR A N 6
ATOM 8999 C CA . TYR A 1 74 ? -34.444 9.564 18.854 1.00 0.24 74 TYR A CA 6
ATOM 9000 C C . TYR A 1 74 ? -33.657 10.460 19.805 1.00 4.43 74 TYR A C 6
ATOM 9001 O O . TYR A 1 74 ? -33.627 11.680 19.644 1.00 63.23 74 TYR A O 6
ATOM 9019 N N . GLU A 1 75 ? -33.020 9.845 20.797 1.00 42.11 75 GLU A N 6
ATOM 9020 C CA . GLU A 1 75 ? -32.232 10.587 21.774 1.00 20.24 75 GLU A CA 6
ATOM 9021 C C . GLU A 1 75 ? -30.832 10.874 21.240 1.00 62.12 75 GLU A C 6
ATOM 9022 O O . GLU A 1 75 ? -30.269 11.941 21.484 1.00 55.50 75 GLU A O 6
ATOM 9034 N N . ARG A 1 76 ? -30.275 9.913 20.510 1.00 71.12 76 ARG A N 6
ATOM 9035 C CA . ARG A 1 76 ? -28.940 10.061 19.942 1.00 75.10 76 ARG A CA 6
ATOM 9036 C C . ARG A 1 76 ? -28.975 10.937 18.693 1.00 71.41 76 ARG A C 6
ATOM 9037 O O . ARG A 1 76 ? -28.335 11.986 18.641 1.00 10.41 76 ARG A O 6
ATOM 9058 N N . MET A 1 77 ? -29.726 10.497 17.689 1.00 74.23 77 MET A N 6
ATOM 9059 C CA . MET A 1 77 ? -29.845 11.241 16.440 1.00 2.13 77 MET A CA 6
ATOM 9060 C C . MET A 1 77 ? -30.180 12.705 16.710 1.00 72.44 77 MET A C 6
ATOM 9061 O O . MET A 1 77 ? -29.765 13.593 15.966 1.00 41.30 77 MET A O 6
ATOM 9075 N N . SER A 1 78 ? -30.934 12.948 17.777 1.00 71.40 78 SER A N 6
ATOM 9076 C CA . SER A 1 78 ? -31.329 14.303 18.142 1.00 45.34 78 SER A CA 6
ATOM 9077 C C . SER A 1 78 ? -30.127 15.106 18.631 1.00 64.23 78 SER A C 6
ATOM 9078 O O . SER A 1 78 ? -29.911 16.242 18.208 1.00 34.13 78 SER A O 6
ATOM 9086 N N . ASP A 1 79 ? -29.347 14.506 19.524 1.00 50.33 79 ASP A N 6
ATOM 9087 C CA . ASP A 1 79 ? -28.166 15.163 20.071 1.00 44.32 79 ASP A CA 6
ATOM 9088 C C . ASP A 1 79 ? -27.175 15.510 18.964 1.00 51.23 79 ASP A C 6
ATOM 9089 O O . ASP A 1 79 ? -26.310 16.368 19.139 1.00 74.04 79 ASP A O 6
ATOM 9098 N N . GLU A 1 80 ? -27.308 14.837 17.825 1.00 23.54 80 GLU A N 6
ATOM 9099 C CA . GLU A 1 80 ? -26.423 15.073 16.691 1.00 5.00 80 GLU A CA 6
ATOM 9100 C C . GLU A 1 80 ? -26.548 16.510 16.193 1.00 10.13 80 GLU A C 6
ATOM 9101 O O . GLU A 1 80 ? -25.693 16.999 15.454 1.00 13.35 80 GLU A O 6
ATOM 9113 N N . ASP A 1 81 ? -27.619 17.180 16.603 1.00 54.20 81 ASP A N 6
ATOM 9114 C CA . ASP A 1 81 ? -27.858 18.561 16.200 1.00 43.31 81 ASP A CA 6
ATOM 9115 C C . ASP A 1 81 ? -26.623 19.421 16.451 1.00 11.51 81 ASP A C 6
ATOM 9116 O O . ASP A 1 81 ? -26.371 20.388 15.731 1.00 11.04 81 ASP A O 6
ATOM 9125 N N . ARG A 1 82 ? -25.858 19.064 17.477 1.00 63.20 82 ARG A N 6
ATOM 9126 C CA . ARG A 1 82 ? -24.651 19.804 17.824 1.00 1.25 82 ARG A CA 6
ATOM 9127 C C . ARG A 1 82 ? -23.458 19.314 17.008 1.00 15.31 82 ARG A C 6
ATOM 9128 O O . ARG A 1 82 ? -22.875 20.067 16.228 1.00 13.20 82 ARG A O 6
ATOM 9149 N N . VAL A 1 83 ? -23.101 18.048 17.194 1.00 70.51 83 VAL A N 6
ATOM 9150 C CA . VAL A 1 83 ? -21.979 17.457 16.475 1.00 62.52 83 VAL A CA 6
ATOM 9151 C C . VAL A 1 83 ? -22.137 17.633 14.969 1.00 61.13 83 VAL A C 6
ATOM 9152 O O . VAL A 1 83 ? -21.158 17.600 14.223 1.00 4.14 83 VAL A O 6
ATOM 9165 N N . ARG A 1 84 ? -23.376 17.821 14.527 1.00 34.35 84 ARG A N 6
ATOM 9166 C CA . ARG A 1 84 ? -23.663 18.002 13.110 1.00 73.24 84 ARG A CA 6
ATOM 9167 C C . ARG A 1 84 ? -22.741 19.053 12.498 1.00 34.13 84 ARG A C 6
ATOM 9168 O O . ARG A 1 84 ? -22.381 18.970 11.324 1.00 73.22 84 ARG A O 6
ATOM 9189 N N . TYR A 1 85 ? -22.364 20.041 13.302 1.00 21.53 85 TYR A N 6
ATOM 9190 C CA . TYR A 1 85 ? -21.487 21.109 12.840 1.00 44.50 85 TYR A CA 6
ATOM 9191 C C . TYR A 1 85 ? -20.117 20.561 12.453 1.00 63.11 85 TYR A C 6
ATOM 9192 O O . TYR A 1 85 ? -19.544 20.953 11.437 1.00 1.20 85 TYR A O 6
ATOM 9210 N N . GLU A 1 86 ? -19.598 19.650 13.271 1.00 13.32 86 GLU A N 6
ATOM 9211 C CA . GLU A 1 86 ? -18.296 19.047 13.015 1.00 44.40 86 GLU A CA 6
ATOM 9212 C C . GLU A 1 86 ? -18.411 17.912 12.002 1.00 34.33 86 GLU A C 6
ATOM 9213 O O . GLU A 1 86 ? -17.507 17.690 11.197 1.00 74.24 86 GLU A O 6
ATOM 9225 N N . ARG A 1 87 ? -19.530 17.196 12.050 1.00 21.45 87 ARG A N 6
ATOM 9226 C CA . ARG A 1 87 ? -19.764 16.082 11.139 1.00 22.13 87 ARG A CA 6
ATOM 9227 C C . ARG A 1 87 ? -19.789 16.561 9.691 1.00 74.33 87 ARG A C 6
ATOM 9228 O O . ARG A 1 87 ? -19.154 15.967 8.820 1.00 73.11 87 ARG A O 6
ATOM 9249 N N . GLU A 1 88 ? -20.528 17.638 9.442 1.00 71.54 88 GLU A N 6
ATOM 9250 C CA . GLU A 1 88 ? -20.637 18.194 8.098 1.00 1.43 88 GLU A CA 6
ATOM 9251 C C . GLU A 1 88 ? -19.257 18.491 7.519 1.00 3.41 88 GLU A C 6
ATOM 9252 O O . GLU A 1 88 ? -19.068 18.491 6.302 1.00 22.54 88 GLU A O 6
ATOM 9264 N N . LYS A 1 89 ? -18.295 18.746 8.399 1.00 25.03 89 LYS A N 6
ATOM 9265 C CA . LYS A 1 89 ? -16.931 19.044 7.978 1.00 1.30 89 LYS A CA 6
ATOM 9266 C C . LYS A 1 89 ? -16.404 17.966 7.036 1.00 54.51 89 LYS A C 6
ATOM 9267 O O . LYS A 1 89 ? -15.812 18.269 6.001 1.00 50.34 89 LYS A O 6
ATOM 9286 N N . ALA A 1 90 ? -16.626 16.708 7.401 1.00 23.02 90 ALA A N 6
ATOM 9287 C CA . ALA A 1 90 ? -16.177 15.586 6.587 1.00 64.25 90 ALA A CA 6
ATOM 9288 C C . ALA A 1 90 ? -16.666 15.721 5.149 1.00 72.43 90 ALA A C 6
ATOM 9289 O O . ALA A 1 90 ? -15.867 15.771 4.214 1.00 13.01 90 ALA A O 6
ATOM 9296 N N . GLU A 1 91 ? -17.984 15.778 4.980 1.00 65.33 91 GLU A N 6
ATOM 9297 C CA . GLU A 1 91 ? -18.578 15.905 3.654 1.00 12.04 91 GLU A CA 6
ATOM 9298 C C . GLU A 1 91 ? -18.115 17.188 2.971 1.00 3.31 91 GLU A C 6
ATOM 9299 O O . GLU A 1 91 ? -18.107 17.283 1.743 1.00 14.05 91 GLU A O 6
ATOM 9311 N N . TYR A 1 92 ? -17.729 18.173 3.775 1.00 51.24 92 TYR A N 6
ATOM 9312 C CA . TYR A 1 92 ? -17.267 19.452 3.249 1.00 41.13 92 TYR A CA 6
ATOM 9313 C C . TYR A 1 92 ? -15.870 19.322 2.650 1.00 5.13 92 TYR A C 6
ATOM 9314 O O . TYR A 1 92 ? -15.529 20.007 1.687 1.00 43.34 92 TYR A O 6
ATOM 9332 N N . ALA A 1 93 ? -15.065 18.437 3.229 1.00 31.23 93 ALA A N 6
ATOM 9333 C CA . ALA A 1 93 ? -13.706 18.214 2.753 1.00 62.42 93 ALA A CA 6
ATOM 9334 C C . ALA A 1 93 ? -13.687 17.229 1.589 1.00 63.50 93 ALA A C 6
ATOM 9335 O O . ALA A 1 93 ? -12.740 17.202 0.803 1.00 32.40 93 ALA A O 6
ATOM 9342 N N . GLN A 1 94 ? -14.737 16.421 1.486 1.00 33.00 94 GLN A N 6
ATOM 9343 C CA . GLN A 1 94 ? -14.839 15.433 0.418 1.00 13.32 94 GLN A CA 6
ATOM 9344 C C . GLN A 1 94 ? -15.159 16.103 -0.914 1.00 53.01 94 GLN A C 6
ATOM 9345 O O . GLN A 1 94 ? -14.700 15.662 -1.968 1.00 4.33 94 GLN A O 6
ATOM 9359 N N . ARG A 1 95 ? -15.950 17.170 -0.860 1.00 34.44 95 ARG A N 6
ATOM 9360 C CA . ARG A 1 95 ? -16.333 17.899 -2.062 1.00 51.15 95 ARG A CA 6
ATOM 9361 C C . ARG A 1 95 ? -15.264 18.920 -2.443 1.00 34.34 95 ARG A C 6
ATOM 9362 O O . ARG A 1 95 ? -15.199 19.370 -3.587 1.00 11.04 95 ARG A O 6
ATOM 9383 N N . LYS A 1 96 ? -14.428 19.281 -1.475 1.00 52.13 96 LYS A N 6
ATOM 9384 C CA . LYS A 1 96 ? -13.361 20.248 -1.707 1.00 35.31 96 LYS A CA 6
ATOM 9385 C C . LYS A 1 96 ? -12.130 19.568 -2.298 1.00 14.20 96 LYS A C 6
ATOM 9386 O O . LYS A 1 96 ? -11.373 20.180 -3.051 1.00 62.12 96 LYS A O 6
ATOM 9405 N N . VAL A 1 97 ? -11.937 18.299 -1.953 1.00 14.13 97 VAL A N 6
ATOM 9406 C CA . VAL A 1 97 ? -10.800 17.536 -2.451 1.00 63.33 97 VAL A CA 6
ATOM 9407 C C . VAL A 1 97 ? -10.925 17.278 -3.949 1.00 22.44 97 VAL A C 6
ATOM 9408 O O . VAL A 1 97 ? -11.979 17.505 -4.542 1.00 61.12 97 VAL A O 6
ATOM 9421 N N . MET A 1 1 ? 4.545 -10.040 -0.299 1.00 34.04 1 MET A N 7
ATOM 9422 C CA . MET A 1 1 ? 3.466 -11.021 -0.280 1.00 71.30 1 MET A CA 7
ATOM 9423 C C . MET A 1 1 ? 3.004 -11.348 -1.697 1.00 30.45 1 MET A C 7
ATOM 9424 O O . MET A 1 1 ? 2.609 -12.477 -1.985 1.00 72.42 1 MET A O 7
ATOM 9438 N N . ALA A 1 2 ? 3.056 -10.353 -2.576 1.00 24.22 2 ALA A N 7
ATOM 9439 C CA . ALA A 1 2 ? 2.645 -10.536 -3.962 1.00 70.31 2 ALA A CA 7
ATOM 9440 C C . ALA A 1 2 ? 3.787 -11.093 -4.805 1.00 4.01 2 ALA A C 7
ATOM 9441 O O . ALA A 1 2 ? 4.912 -11.234 -4.328 1.00 5.05 2 ALA A O 7
ATOM 9448 N N . GLY A 1 3 ? 3.490 -11.409 -6.062 1.00 3.21 3 GLY A N 7
ATOM 9449 C CA . GLY A 1 3 ? 4.503 -11.947 -6.951 1.00 22.43 3 GLY A CA 7
ATOM 9450 C C . GLY A 1 3 ? 4.882 -13.373 -6.601 1.00 45.22 3 GLY A C 7
ATOM 9451 O O . GLY A 1 3 ? 6.063 -13.721 -6.580 1.00 13.31 3 GLY A O 7
ATOM 9455 N N . ALA A 1 4 ? 3.879 -14.200 -6.325 1.00 4.42 4 ALA A N 7
ATOM 9456 C CA . ALA A 1 4 ? 4.114 -15.595 -5.975 1.00 12.02 4 ALA A CA 7
ATOM 9457 C C . ALA A 1 4 ? 4.322 -16.446 -7.223 1.00 24.44 4 ALA A C 7
ATOM 9458 O O . ALA A 1 4 ? 4.164 -15.968 -8.346 1.00 20.04 4 ALA A O 7
ATOM 9465 N N . SER A 1 5 ? 4.679 -17.710 -7.018 1.00 63.31 5 SER A N 7
ATOM 9466 C CA . SER A 1 5 ? 4.914 -18.627 -8.127 1.00 62.32 5 SER A CA 7
ATOM 9467 C C . SER A 1 5 ? 3.753 -19.606 -8.278 1.00 65.01 5 SER A C 7
ATOM 9468 O O . SER A 1 5 ? 3.958 -20.798 -8.508 1.00 21.11 5 SER A O 7
ATOM 9476 N N . ASP A 1 6 ? 2.535 -19.093 -8.147 1.00 60.30 6 ASP A N 7
ATOM 9477 C CA . ASP A 1 6 ? 1.340 -19.920 -8.269 1.00 62.55 6 ASP A CA 7
ATOM 9478 C C . ASP A 1 6 ? 0.372 -19.329 -9.290 1.00 22.25 6 ASP A C 7
ATOM 9479 O O . ASP A 1 6 ? -0.235 -20.055 -10.077 1.00 62.11 6 ASP A O 7
ATOM 9488 N N . ARG A 1 7 ? 0.233 -18.008 -9.268 1.00 55.33 7 ARG A N 7
ATOM 9489 C CA . ARG A 1 7 ? -0.663 -17.319 -10.190 1.00 35.34 7 ARG A CA 7
ATOM 9490 C C . ARG A 1 7 ? 0.025 -16.110 -10.816 1.00 61.42 7 ARG A C 7
ATOM 9491 O O . ARG A 1 7 ? 1.146 -15.758 -10.446 1.00 35.4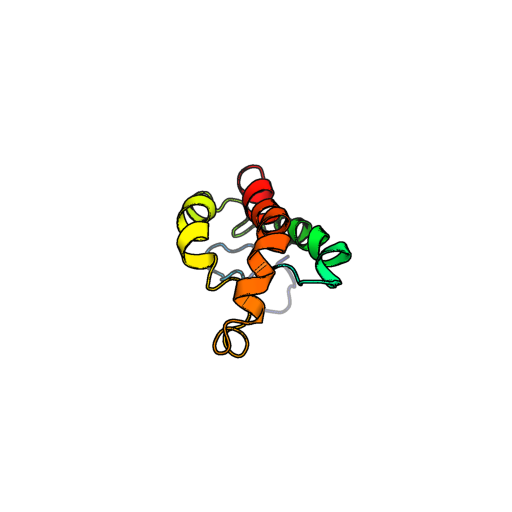5 7 ARG A O 7
ATOM 9512 N N . THR A 1 8 ? -0.653 -15.478 -11.769 1.00 44.41 8 THR A N 7
ATOM 9513 C CA . THR A 1 8 ? -0.106 -14.310 -12.448 1.00 53.35 8 THR A CA 7
ATOM 9514 C C . THR A 1 8 ? -0.828 -13.037 -12.021 1.00 32.13 8 THR A C 7
ATOM 9515 O O . THR A 1 8 ? -0.947 -12.089 -12.795 1.00 42.23 8 THR A O 7
ATOM 9526 N N . GLY A 1 9 ? -1.309 -13.023 -10.781 1.00 40.10 9 GLY A N 7
ATOM 9527 C CA . GLY A 1 9 ? -2.013 -11.861 -10.272 1.00 0.43 9 GLY A CA 7
ATOM 9528 C C . GLY A 1 9 ? -2.428 -12.023 -8.823 1.00 74.20 9 GLY A C 7
ATOM 9529 O O . GLY A 1 9 ? -3.521 -11.611 -8.433 1.00 21.02 9 GLY A O 7
ATOM 9533 N N . VAL A 1 10 ? -1.556 -12.628 -8.023 1.00 3.51 10 VAL A N 7
ATOM 9534 C CA . VAL A 1 10 ? -1.838 -12.845 -6.609 1.00 2.50 10 VAL A CA 7
ATOM 9535 C C . VAL A 1 10 ? -2.234 -11.543 -5.921 1.00 42.35 10 VAL A C 7
ATOM 9536 O O . VAL A 1 10 ? -1.630 -10.496 -6.157 1.00 1.03 10 VAL A O 7
ATOM 9549 N N . ARG A 1 11 ? -3.252 -11.615 -5.070 1.00 61.34 11 ARG A N 7
ATOM 9550 C CA . ARG A 1 11 ? -3.729 -10.442 -4.349 1.00 35.15 11 ARG A CA 7
ATOM 9551 C C . ARG A 1 11 ? -2.701 -9.981 -3.320 1.00 12.12 11 ARG A C 7
ATOM 9552 O O . ARG A 1 11 ? -1.992 -10.795 -2.728 1.00 70.04 11 ARG A O 7
ATOM 9573 N N . ARG A 1 12 ? -2.626 -8.670 -3.112 1.00 70.35 12 ARG A N 7
ATOM 9574 C CA . ARG A 1 12 ? -1.684 -8.101 -2.157 1.00 44.20 12 ARG A CA 7
ATOM 9575 C C . ARG A 1 12 ? -2.240 -6.820 -1.543 1.00 2.45 12 ARG A C 7
ATOM 9576 O O . ARG A 1 12 ? -3.132 -6.174 -2.093 1.00 62.14 12 ARG A O 7
ATOM 9597 N N . PRO A 1 13 ? -1.702 -6.442 -0.373 1.00 50.12 13 PRO A N 7
ATOM 9598 C CA . PRO A 1 13 ? -2.129 -5.235 0.342 1.00 72.45 13 PRO A CA 7
ATOM 9599 C C . PRO A 1 13 ? -1.710 -3.957 -0.376 1.00 65.23 13 PRO A C 7
ATOM 9600 O O . PRO A 1 13 ? -2.173 -2.866 -0.044 1.00 35.43 13 PRO A O 7
ATOM 9611 N N . ARG A 1 14 ? -0.830 -4.099 -1.362 1.00 62.33 14 ARG A N 7
ATOM 9612 C CA . ARG A 1 14 ? -0.347 -2.955 -2.127 1.00 34.34 14 ARG A CA 7
ATOM 9613 C C . ARG A 1 14 ? -1.157 -2.777 -3.408 1.00 22.03 14 ARG A C 7
ATOM 9614 O O . ARG A 1 14 ? -0.689 -2.171 -4.372 1.00 24.12 14 ARG A O 7
ATOM 9635 N N . LYS A 1 15 ? -2.374 -3.309 -3.411 1.00 72.41 15 LYS A N 7
ATOM 9636 C CA . LYS A 1 15 ? -3.250 -3.209 -4.572 1.00 73.44 15 LYS A CA 7
ATOM 9637 C C . LYS A 1 15 ? -3.424 -1.755 -4.999 1.00 61.33 15 LYS A C 7
ATOM 9638 O O . LYS A 1 15 ? -3.294 -0.840 -4.187 1.00 20.43 15 LYS A O 7
ATOM 9657 N N . ALA A 1 16 ? -3.720 -1.550 -6.279 1.00 24.34 16 ALA A N 7
ATOM 9658 C CA . ALA A 1 16 ? -3.915 -0.208 -6.812 1.00 4.21 16 ALA A CA 7
ATOM 9659 C C . ALA A 1 16 ? -5.217 0.401 -6.304 1.00 73.21 16 ALA A C 7
ATOM 9660 O O . ALA A 1 16 ? -5.360 1.622 -6.237 1.00 22.11 16 ALA A O 7
ATOM 9667 N N . LYS A 1 17 ? -6.167 -0.458 -5.948 1.00 3.11 17 LYS A N 7
ATOM 9668 C CA . LYS A 1 17 ? -7.459 -0.006 -5.445 1.00 44.32 17 LYS A CA 7
ATOM 9669 C C . LYS A 1 17 ? -7.461 0.048 -3.921 1.00 22.12 17 LYS A C 7
ATOM 9670 O O . LYS A 1 17 ? -8.447 -0.313 -3.278 1.00 24.42 17 LYS A O 7
ATOM 9689 N N . LYS A 1 18 ? -6.351 0.502 -3.348 1.00 15.32 18 LYS A N 7
ATOM 9690 C CA . LYS A 1 18 ? -6.226 0.606 -1.899 1.00 4.51 18 LYS A CA 7
ATOM 9691 C C . LYS A 1 18 ? -7.401 1.375 -1.304 1.00 53.34 18 LYS A C 7
ATOM 9692 O O . LYS A 1 18 ? -7.478 2.598 -1.421 1.00 41.52 18 LYS A O 7
ATOM 9711 N N . ASP A 1 19 ? -8.314 0.651 -0.666 1.00 62.03 19 ASP A N 7
ATOM 9712 C CA . ASP A 1 19 ? -9.485 1.266 -0.051 1.00 65.41 19 ASP A CA 7
ATOM 9713 C C . ASP A 1 19 ? -9.075 2.403 0.879 1.00 13.22 19 ASP A C 7
ATOM 9714 O O . ASP A 1 19 ? -7.962 2.439 1.403 1.00 2.32 19 ASP A O 7
ATOM 9723 N N . PRO A 1 20 ? -9.996 3.356 1.090 1.00 45.14 20 PRO A N 7
ATOM 9724 C CA . PRO A 1 20 ? -9.753 4.513 1.957 1.00 71.03 20 PRO A CA 7
ATOM 9725 C C . PRO A 1 20 ? -9.674 4.127 3.430 1.00 61.13 20 PRO A C 7
ATOM 9726 O O . PRO A 1 20 ? -8.847 4.651 4.174 1.00 24.44 20 PRO A O 7
ATOM 9737 N N . ASN A 1 21 ? -10.540 3.207 3.843 1.00 4.00 21 ASN A N 7
ATOM 9738 C CA . ASN A 1 21 ? -10.567 2.751 5.228 1.00 31.10 21 ASN A CA 7
ATOM 9739 C C . ASN A 1 21 ? -10.669 3.932 6.188 1.00 43.41 21 ASN A C 7
ATOM 9740 O O . ASN A 1 21 ? -10.184 3.871 7.317 1.00 1.03 21 ASN A O 7
ATOM 9751 N N . ALA A 1 22 ? -11.303 5.007 5.730 1.00 21.21 22 ALA A N 7
ATOM 9752 C CA . ALA A 1 22 ? -11.471 6.201 6.548 1.00 2.34 22 ALA A CA 7
ATOM 9753 C C . ALA A 1 22 ? -12.690 6.078 7.455 1.00 15.54 22 ALA A C 7
ATOM 9754 O O . ALA A 1 22 ? -13.589 5.270 7.221 1.00 12.14 22 ALA A O 7
ATOM 9761 N N . PRO A 1 23 ? -12.725 6.898 8.517 1.00 43.04 23 PRO A N 7
ATOM 9762 C CA . PRO A 1 23 ? -13.829 6.900 9.480 1.00 33.53 23 PRO A CA 7
ATOM 9763 C C . PRO A 1 23 ? -15.117 7.457 8.885 1.00 55.33 23 PRO A C 7
ATOM 9764 O O . PRO A 1 23 ? -15.134 8.559 8.335 1.00 63.22 23 PRO A O 7
ATOM 9775 N N . LYS A 1 24 ? -16.197 6.691 8.998 1.00 63.52 24 LYS A N 7
ATOM 9776 C CA . LYS A 1 24 ? -17.491 7.108 8.472 1.00 10.13 24 LYS A CA 7
ATOM 9777 C C . LYS A 1 24 ? -18.469 7.401 9.605 1.00 14.12 24 LYS A C 7
ATOM 9778 O O . LYS A 1 24 ? -19.685 7.338 9.420 1.00 41.50 24 LYS A O 7
ATOM 9797 N N . ARG A 1 25 ? -17.931 7.722 10.777 1.00 15.33 25 ARG A N 7
ATOM 9798 C CA . ARG A 1 25 ? -18.758 8.025 11.940 1.00 44.33 25 ARG A CA 7
ATOM 9799 C C . ARG A 1 25 ? -19.121 9.507 11.977 1.00 74.21 25 ARG A C 7
ATOM 9800 O O . ARG A 1 25 ? -18.508 10.324 11.291 1.00 11.01 25 ARG A O 7
ATOM 9821 N N . ALA A 1 26 ? -20.123 9.845 12.782 1.00 74.31 26 ALA A N 7
ATOM 9822 C CA . ALA A 1 26 ? -20.568 11.227 12.910 1.00 61.05 26 ALA A CA 7
ATOM 9823 C C . ALA A 1 26 ? -19.938 11.896 14.127 1.00 74.22 26 ALA A C 7
ATOM 9824 O O . ALA A 1 26 ? -19.433 11.223 15.026 1.00 61.40 26 ALA A O 7
ATOM 9831 N N . LEU A 1 27 ? -19.971 13.224 14.149 1.00 35.45 27 LEU A N 7
ATOM 9832 C CA . LEU A 1 27 ? -19.403 13.984 15.257 1.00 52.30 27 LEU A CA 7
ATOM 9833 C C . LEU A 1 27 ? -20.133 13.676 16.561 1.00 64.44 27 LEU A C 7
ATOM 9834 O O . LEU A 1 27 ? -21.360 13.740 16.627 1.00 10.31 27 LEU A O 7
ATOM 9850 N N . SER A 1 28 ? -19.368 13.342 17.596 1.00 73.24 28 SER A N 7
ATOM 9851 C CA . SER A 1 28 ? -19.942 13.022 18.897 1.00 21.45 28 SER A CA 7
ATOM 9852 C C . SER A 1 28 ? -20.894 14.121 19.357 1.00 53.42 28 SER A C 7
ATOM 9853 O O . SER A 1 28 ? -20.902 15.222 18.805 1.00 73.53 28 SER A O 7
ATOM 9861 N N . SER A 1 29 ? -21.696 13.815 20.372 1.00 54.14 29 SER A N 7
ATOM 9862 C CA . SER A 1 29 ? -22.656 14.775 20.904 1.00 52.11 29 SER A CA 7
ATOM 9863 C C . SER A 1 29 ? -21.950 15.856 21.717 1.00 22.30 29 SER A C 7
ATOM 9864 O O . SER A 1 29 ? -21.945 17.028 21.341 1.00 62.05 29 SER A O 7
ATOM 9872 N N . TYR A 1 30 ? -21.354 15.452 22.834 1.00 54.22 30 TYR A N 7
ATOM 9873 C CA . TYR A 1 30 ? -20.647 16.385 23.703 1.00 43.15 30 TYR A CA 7
ATOM 9874 C C . TYR A 1 30 ? -19.228 16.631 23.197 1.00 14.31 30 TYR A C 7
ATOM 9875 O O . TYR A 1 30 ? -18.673 17.714 23.377 1.00 3.42 30 TYR A O 7
ATOM 9893 N N . MET A 1 31 ? -18.649 15.617 22.563 1.00 50.22 31 MET A N 7
ATOM 9894 C CA . MET A 1 31 ? -17.296 15.723 22.029 1.00 51.11 31 MET A CA 7
ATOM 9895 C C . MET A 1 31 ? -17.284 16.528 20.733 1.00 13.45 31 MET A C 7
ATOM 9896 O O . MET A 1 31 ? -16.223 16.814 20.178 1.00 73.31 31 MET A O 7
ATOM 9910 N N . PHE A 1 32 ? -18.470 16.892 20.257 1.00 35.11 32 PHE A N 7
ATOM 9911 C CA . PHE A 1 32 ? -18.596 17.663 19.026 1.00 12.41 32 PHE A CA 7
ATOM 9912 C C . PHE A 1 32 ? -17.576 18.797 18.988 1.00 2.43 32 PHE A C 7
ATOM 9913 O O . PHE A 1 32 ? -17.076 19.162 17.924 1.00 1.50 32 PHE A O 7
ATOM 9930 N N . PHE A 1 33 ? -17.272 19.351 20.157 1.00 10.15 33 PHE A N 7
ATOM 9931 C CA . PHE A 1 33 ? -16.313 20.445 20.259 1.00 22.32 33 PHE A CA 7
ATOM 9932 C C . PHE A 1 33 ? -14.996 20.078 19.581 1.00 20.02 33 PHE A C 7
ATOM 9933 O O . PHE A 1 33 ? -14.509 20.803 18.715 1.00 44.42 33 PHE A O 7
ATOM 9950 N N . ALA A 1 34 ? -14.425 18.947 19.983 1.00 13.01 34 ALA A N 7
ATOM 9951 C CA . ALA A 1 34 ? -13.166 18.482 19.414 1.00 13.52 34 ALA A CA 7
ATOM 9952 C C . ALA A 1 34 ? -13.400 17.709 18.121 1.00 34.43 34 ALA A C 7
ATOM 9953 O O . ALA A 1 34 ? -12.679 17.887 17.139 1.00 33.23 34 ALA A O 7
ATOM 9960 N N . LYS A 1 35 ? -14.412 16.848 18.128 1.00 75.34 35 LYS A N 7
ATOM 9961 C CA . LYS A 1 35 ? -14.743 16.046 16.955 1.00 1.04 35 LYS A CA 7
ATOM 9962 C C . LYS A 1 35 ? -15.022 16.936 15.749 1.00 52.15 35 LYS A C 7
ATOM 9963 O O . LYS A 1 35 ? -14.932 16.492 14.605 1.00 64.33 35 LYS A O 7
ATOM 9982 N N . GLU A 1 36 ? -15.361 18.194 16.012 1.00 5.44 36 GLU A N 7
ATOM 9983 C CA . GLU A 1 36 ? -15.652 19.146 14.947 1.00 60.14 36 GLU A CA 7
ATOM 9984 C C . GLU A 1 36 ? -14.469 19.272 13.992 1.00 45.44 36 GLU A C 7
ATOM 9985 O O . GLU A 1 36 ? -14.631 19.643 12.829 1.00 61.33 36 GLU A O 7
ATOM 9997 N N . LYS A 1 37 ? -13.277 18.963 14.491 1.00 20.52 37 LYS A N 7
ATOM 9998 C CA . LYS A 1 37 ? -12.065 19.040 13.685 1.00 61.05 37 LYS A CA 7
ATOM 9999 C C . LYS A 1 37 ? -11.954 17.838 12.752 1.00 54.23 37 LYS A C 7
ATOM 10000 O O . LYS A 1 37 ? -11.071 17.784 11.895 1.00 14.44 37 LYS A O 7
ATOM 10019 N N . ARG A 1 38 ? -12.856 16.877 12.923 1.00 54.34 38 ARG A N 7
ATOM 10020 C CA . ARG A 1 38 ? -12.860 15.677 12.096 1.00 62.35 38 ARG A CA 7
ATOM 10021 C C . ARG A 1 38 ? -12.825 16.037 10.613 1.00 10.43 38 ARG A C 7
ATOM 10022 O O . ARG A 1 38 ? -12.345 15.262 9.786 1.00 53.31 38 ARG A O 7
ATOM 10043 N N . VAL A 1 39 ? -13.337 17.219 10.285 1.00 54.30 39 VAL A N 7
ATOM 10044 C CA . VAL A 1 39 ? -13.365 17.683 8.903 1.00 3.41 39 VAL A CA 7
ATOM 10045 C C . VAL A 1 39 ? -11.962 17.719 8.308 1.00 42.53 39 VAL A C 7
ATOM 10046 O O . VAL A 1 39 ? -11.795 17.737 7.089 1.00 40.43 39 VAL A O 7
ATOM 10059 N N . GLU A 1 40 ? -10.956 17.729 9.177 1.00 41.51 40 GLU A N 7
ATOM 10060 C CA . GLU A 1 40 ? -9.566 17.764 8.736 1.00 75.31 40 GLU A CA 7
ATOM 10061 C C . GLU A 1 40 ? -9.163 16.434 8.104 1.00 12.42 40 GLU A C 7
ATOM 10062 O O . GLU A 1 40 ? -8.259 16.381 7.270 1.00 20.31 40 GLU A O 7
ATOM 10074 N N . ILE A 1 41 ? -9.840 15.365 8.509 1.00 62.34 41 ILE A N 7
ATOM 10075 C CA . ILE A 1 41 ? -9.553 14.036 7.982 1.00 2.04 41 ILE A CA 7
ATOM 10076 C C . ILE A 1 41 ? -9.577 14.031 6.458 1.00 54.53 41 ILE A C 7
ATOM 10077 O O . ILE A 1 41 ? -8.947 13.188 5.819 1.00 10.03 41 ILE A O 7
ATOM 10093 N N . ILE A 1 42 ? -10.308 14.980 5.880 1.00 25.34 42 ILE A N 7
ATOM 10094 C CA . ILE A 1 42 ? -10.412 15.087 4.430 1.00 25.45 42 ILE A CA 7
ATOM 10095 C C . ILE A 1 42 ? -9.033 15.085 3.779 1.00 42.21 42 ILE A C 7
ATOM 10096 O O . ILE A 1 42 ? -8.873 14.644 2.641 1.00 33.02 42 ILE A O 7
ATOM 10112 N N . ALA A 1 43 ? -8.039 15.580 4.509 1.00 42.31 43 ALA A N 7
ATOM 10113 C CA . ALA A 1 43 ? -6.673 15.633 4.004 1.00 64.42 43 ALA A CA 7
ATOM 10114 C C . ALA A 1 43 ? -5.981 14.282 4.150 1.00 20.54 43 ALA A C 7
ATOM 10115 O O . ALA A 1 43 ? -5.216 13.869 3.280 1.00 61.54 43 ALA A O 7
ATOM 10122 N N . GLU A 1 44 ? -6.255 13.598 5.257 1.00 11.55 44 GLU A N 7
ATOM 10123 C CA . GLU A 1 44 ? -5.657 12.294 5.517 1.00 1.34 44 GLU A CA 7
ATOM 10124 C C . GLU A 1 44 ? -6.133 11.264 4.497 1.00 0.31 44 GLU A C 7
ATOM 10125 O O . GLU A 1 44 ? -5.438 10.290 4.212 1.00 1.14 44 GLU A O 7
ATOM 10137 N N . ASN A 1 45 ? -7.324 11.488 3.951 1.00 63.03 45 ASN A N 7
ATOM 10138 C CA . ASN A 1 45 ? -7.894 10.579 2.963 1.00 52.31 45 ASN A CA 7
ATOM 10139 C C . ASN A 1 45 ? -8.203 11.314 1.662 1.00 45.12 45 ASN A C 7
ATOM 10140 O O . ASN A 1 45 ? -9.356 11.602 1.341 1.00 43.13 45 ASN A O 7
ATOM 10151 N N . PRO A 1 46 ? -7.148 11.625 0.894 1.00 62.24 46 PRO A N 7
ATOM 10152 C CA . PRO A 1 46 ? -7.280 12.329 -0.385 1.00 71.24 46 PRO A CA 7
ATOM 10153 C C . PRO A 1 46 ? -7.931 11.463 -1.459 1.00 12.32 46 PRO A C 7
ATOM 10154 O O . PRO A 1 46 ? -8.253 11.944 -2.545 1.00 31.02 46 PRO A O 7
ATOM 10165 N N . GLU A 1 47 ? -8.122 10.185 -1.147 1.00 12.32 47 GLU A N 7
ATOM 10166 C CA . GLU A 1 47 ? -8.735 9.254 -2.086 1.00 61.44 47 GLU A CA 7
ATOM 10167 C C . GLU A 1 47 ? -10.159 9.682 -2.427 1.00 14.21 47 GLU A C 7
ATOM 10168 O O . GLU A 1 47 ? -10.513 9.822 -3.598 1.00 35.11 47 GLU A O 7
ATOM 10180 N N . ILE A 1 48 ? -10.971 9.888 -1.395 1.00 52.54 48 ILE A N 7
ATOM 10181 C CA . ILE A 1 48 ? -12.356 10.301 -1.585 1.00 13.42 48 ILE A CA 7
ATOM 10182 C C . ILE A 1 48 ? -12.518 11.801 -1.362 1.00 51.20 48 ILE A C 7
ATOM 10183 O O . ILE A 1 48 ? -13.635 12.317 -1.331 1.00 2.45 48 ILE A O 7
ATOM 10199 N N . ALA A 1 49 ? -11.395 12.496 -1.210 1.00 34.23 49 ALA A N 7
ATOM 10200 C CA . ALA A 1 49 ? -11.412 13.937 -0.994 1.00 11.31 49 ALA A CA 7
ATOM 10201 C C . ALA A 1 49 ? -12.134 14.654 -2.130 1.00 41.00 49 ALA A C 7
ATOM 10202 O O . ALA A 1 49 ? -12.645 15.760 -1.955 1.00 10.32 49 ALA A O 7
ATOM 10209 N N . LYS A 1 50 ? -12.172 14.017 -3.296 1.00 3.34 50 LYS A N 7
ATOM 10210 C CA . LYS A 1 50 ? -12.831 14.593 -4.462 1.00 13.15 50 LYS A CA 7
ATOM 10211 C C . LYS A 1 50 ? -14.205 13.966 -4.674 1.00 54.12 50 LYS A C 7
ATOM 10212 O O . LYS A 1 50 ? -14.671 13.838 -5.807 1.00 12.14 50 LYS A O 7
ATOM 10231 N N . ASP A 1 51 ? -14.850 13.579 -3.579 1.00 63.40 51 ASP A N 7
ATOM 10232 C CA . ASP A 1 51 ? -16.172 12.967 -3.646 1.00 10.43 51 ASP A CA 7
ATOM 10233 C C . ASP A 1 51 ? -17.260 14.034 -3.724 1.00 72.30 51 ASP A C 7
ATOM 10234 O O . ASP A 1 51 ? -17.731 14.532 -2.701 1.00 62.33 51 ASP A O 7
ATOM 10243 N N . VAL A 1 52 ? -17.655 14.381 -4.945 1.00 70.40 52 VAL A N 7
ATOM 10244 C CA . VAL A 1 52 ? -18.688 15.388 -5.157 1.00 64.23 52 VAL A CA 7
ATOM 10245 C C . VAL A 1 52 ? -20.079 14.799 -4.956 1.00 74.24 52 VAL A C 7
ATOM 10246 O O . VAL A 1 52 ? -21.035 15.520 -4.672 1.00 3.40 52 VAL A O 7
ATOM 10259 N N . ALA A 1 53 ? -20.186 13.483 -5.106 1.00 31.52 53 ALA A N 7
ATOM 10260 C CA . ALA A 1 53 ? -21.461 12.796 -4.938 1.00 64.53 53 ALA A CA 7
ATOM 10261 C C . ALA A 1 53 ? -21.747 12.522 -3.466 1.00 32.42 53 ALA A C 7
ATOM 10262 O O . ALA A 1 53 ? -22.902 12.383 -3.064 1.00 30.31 53 ALA A O 7
ATOM 10269 N N . ALA A 1 54 ? -20.689 12.444 -2.666 1.00 45.31 54 ALA A N 7
ATOM 10270 C CA . ALA A 1 54 ? -20.827 12.188 -1.238 1.00 11.11 54 ALA A CA 7
ATOM 10271 C C . ALA A 1 54 ? -21.710 13.240 -0.575 1.00 23.04 54 ALA A C 7
ATOM 10272 O O . ALA A 1 54 ? -22.327 12.983 0.459 1.00 34.12 54 ALA A O 7
ATOM 10279 N N . ILE A 1 55 ? -21.764 14.424 -1.175 1.00 4.22 55 ILE A N 7
ATOM 10280 C CA . ILE A 1 55 ? -22.571 15.514 -0.642 1.00 12.24 55 ILE A CA 7
ATOM 10281 C C . ILE A 1 55 ? -24.060 15.214 -0.780 1.00 42.45 55 ILE A C 7
ATOM 10282 O O . ILE A 1 55 ? -24.880 15.725 -0.019 1.00 33.41 55 ILE A O 7
ATOM 10298 N N . GLY A 1 56 ? -24.402 14.381 -1.758 1.00 65.34 56 GLY A N 7
ATOM 10299 C CA . GLY A 1 56 ? -25.791 14.025 -1.979 1.00 12.44 56 GLY A CA 7
ATOM 10300 C C . GLY A 1 56 ? -26.248 12.889 -1.085 1.00 43.12 56 GLY A C 7
ATOM 10301 O O . GLY A 1 56 ? -27.404 12.846 -0.665 1.00 30.43 56 GLY A O 7
ATOM 10305 N N . LYS A 1 57 ? -25.338 11.965 -0.795 1.00 33.11 57 LYS A N 7
ATOM 10306 C CA . LYS A 1 57 ? -25.652 10.822 0.054 1.00 74.21 57 LYS A CA 7
ATOM 10307 C C . LYS A 1 57 ? -25.535 11.191 1.529 1.00 23.02 57 LYS A C 7
ATOM 10308 O O . LYS A 1 57 ? -26.122 10.537 2.391 1.00 44.02 57 LYS A O 7
ATOM 10327 N N . MET A 1 58 ? -24.774 12.243 1.812 1.00 0.34 58 MET A N 7
ATOM 10328 C CA . MET A 1 58 ? -24.582 12.700 3.184 1.00 54.41 58 MET A CA 7
ATOM 10329 C C . MET A 1 58 ? -25.924 12.911 3.879 1.00 23.42 58 MET A C 7
ATOM 10330 O O . MET A 1 58 ? -26.025 12.793 5.101 1.00 70.43 58 MET A O 7
ATOM 10344 N N . ILE A 1 59 ? -26.949 13.222 3.094 1.00 15.44 59 ILE A N 7
ATOM 10345 C CA . ILE A 1 59 ? -28.284 13.448 3.636 1.00 61.13 59 ILE A CA 7
ATOM 10346 C C . ILE A 1 59 ? -28.850 12.173 4.251 1.00 74.21 59 ILE A C 7
ATOM 10347 O O . ILE A 1 59 ? -29.136 12.122 5.446 1.00 20.54 59 ILE A O 7
ATOM 10363 N N . GLY A 1 60 ? -29.009 11.143 3.425 1.00 42.14 60 GLY A N 7
ATOM 10364 C CA . GLY A 1 60 ? -29.539 9.881 3.906 1.00 63.43 60 GLY A CA 7
ATOM 10365 C C . GLY A 1 60 ? -28.562 9.145 4.801 1.00 4.23 60 GLY A C 7
ATOM 10366 O O . GLY A 1 60 ? -28.965 8.351 5.651 1.00 44.32 60 GLY A O 7
ATOM 10370 N N . ALA A 1 61 ? -27.273 9.408 4.610 1.00 0.32 61 ALA A N 7
ATOM 10371 C CA . ALA A 1 61 ? -26.236 8.766 5.408 1.00 63.23 61 ALA A CA 7
ATOM 10372 C C . ALA A 1 61 ? -26.048 9.480 6.742 1.00 45.12 61 ALA A C 7
ATOM 10373 O O . ALA A 1 61 ? -25.481 8.922 7.681 1.00 44.13 61 ALA A O 7
ATOM 10380 N N . ALA A 1 62 ? -26.526 10.718 6.818 1.00 71.42 62 ALA A N 7
ATOM 10381 C CA . ALA A 1 62 ? -26.411 11.507 8.038 1.00 54.34 62 ALA A CA 7
ATOM 10382 C C . ALA A 1 62 ? -27.102 10.814 9.207 1.00 1.33 62 ALA A C 7
ATOM 10383 O O . ALA A 1 62 ? -26.522 10.666 10.283 1.00 50.20 62 ALA A O 7
ATOM 10390 N N . TRP A 1 63 ? -28.342 10.393 8.990 1.00 33.40 63 TRP A N 7
ATOM 10391 C CA . TRP A 1 63 ? -29.112 9.716 10.028 1.00 61.54 63 TRP A CA 7
ATOM 10392 C C . TRP A 1 63 ? -28.408 8.442 10.484 1.00 54.04 63 TRP A C 7
ATOM 10393 O O . TRP A 1 63 ? -28.369 8.136 11.675 1.00 51.54 63 TRP A O 7
ATOM 10414 N N . ASN A 1 64 ? -27.854 7.703 9.528 1.00 22.13 64 ASN A N 7
ATOM 10415 C CA . ASN A 1 64 ? -27.152 6.462 9.833 1.00 24.51 64 ASN A CA 7
ATOM 10416 C C . ASN A 1 64 ? -25.668 6.722 10.079 1.00 74.34 64 ASN A C 7
ATOM 10417 O O . ASN A 1 64 ? -24.862 5.792 10.114 1.00 15.43 64 ASN A O 7
ATOM 10428 N N . ALA A 1 65 ? -25.316 7.992 10.248 1.00 72.13 65 ALA A N 7
ATOM 10429 C CA . ALA A 1 65 ? -23.931 8.374 10.493 1.00 51.44 65 ALA A CA 7
ATOM 10430 C C . ALA A 1 65 ? -23.497 7.990 11.903 1.00 44.41 65 ALA A C 7
ATOM 10431 O O . ALA A 1 65 ? -22.303 7.882 12.188 1.00 12.32 65 ALA A O 7
ATOM 10438 N N . LEU A 1 66 ? -24.471 7.786 12.782 1.00 33.10 66 LEU A N 7
ATOM 10439 C CA . LEU A 1 66 ? -24.189 7.414 14.164 1.00 13.22 66 LEU A CA 7
ATOM 10440 C C . LEU A 1 66 ? -23.885 5.924 14.276 1.00 35.41 66 LEU A C 7
ATOM 10441 O O . LEU A 1 66 ? -23.948 5.191 13.289 1.00 52.33 66 LEU A O 7
ATOM 10457 N N . SER A 1 67 ? -23.558 5.481 15.486 1.00 71.21 67 SER A N 7
ATOM 10458 C CA . SER A 1 67 ? -23.243 4.078 15.727 1.00 60.42 67 SER A CA 7
ATOM 10459 C C . SER A 1 67 ? -24.446 3.190 15.420 1.00 2.45 67 SER A C 7
ATOM 10460 O O . SER A 1 67 ? -25.593 3.586 15.630 1.00 5.31 67 SER A O 7
ATOM 10468 N N . ASP A 1 68 ? -24.175 1.989 14.923 1.00 20.31 68 ASP A N 7
ATOM 10469 C CA . ASP A 1 68 ? -25.234 1.043 14.588 1.00 3.52 68 ASP A CA 7
ATOM 10470 C C . ASP A 1 68 ? -25.924 0.532 15.849 1.00 70.34 68 ASP A C 7
ATOM 10471 O O . ASP A 1 68 ? -27.140 0.652 15.994 1.00 40.43 68 ASP A O 7
ATOM 10480 N N . GLU A 1 69 ? -25.139 -0.041 16.756 1.00 13.43 69 GLU A N 7
ATOM 10481 C CA . GLU A 1 69 ? -25.676 -0.572 18.003 1.00 35.33 69 GLU A CA 7
ATOM 10482 C C . GLU A 1 69 ? -26.391 0.518 18.797 1.00 71.05 69 GLU A C 7
ATOM 10483 O O . GLU A 1 69 ? -27.287 0.235 19.591 1.00 23.14 69 GLU A O 7
ATOM 10495 N N . GLU A 1 70 ? -25.987 1.765 18.574 1.00 31.20 70 GLU A N 7
ATOM 10496 C CA . GLU A 1 70 ? -26.588 2.897 19.269 1.00 2.21 70 GLU A CA 7
ATOM 10497 C C . GLU A 1 70 ? -27.714 3.509 18.441 1.00 42.05 70 GLU A C 7
ATOM 10498 O O . GLU A 1 70 ? -28.380 4.449 18.875 1.00 71.21 70 GLU A O 7
ATOM 10510 N N . LYS A 1 71 ? -27.920 2.969 17.244 1.00 53.40 71 LYS A N 7
ATOM 10511 C CA . LYS A 1 71 ? -28.965 3.460 16.353 1.00 71.20 71 LYS A CA 7
ATOM 10512 C C . LYS A 1 71 ? -30.287 2.748 16.621 1.00 13.14 71 LYS A C 7
ATOM 10513 O O . LYS A 1 71 ? -31.344 3.187 16.167 1.00 11.11 71 LYS A O 7
ATOM 10532 N N . LYS A 1 72 ? -30.222 1.648 17.363 1.00 23.23 72 LYS A N 7
ATOM 10533 C CA . LYS A 1 72 ? -31.413 0.876 17.695 1.00 15.13 72 LYS A CA 7
ATOM 10534 C C . LYS A 1 72 ? -32.346 1.677 18.598 1.00 53.10 72 LYS A C 7
ATOM 10535 O O . LYS A 1 72 ? -33.538 1.824 18.326 1.00 40.05 72 LYS A O 7
ATOM 10554 N N . PRO A 1 73 ? -31.794 2.209 19.698 1.00 2.22 73 PRO A N 7
ATOM 10555 C CA . PRO A 1 73 ? -32.559 3.006 20.662 1.00 43.10 73 PRO A CA 7
ATOM 10556 C C . PRO A 1 73 ? -32.972 4.360 20.096 1.00 53.22 73 PRO A C 7
ATOM 10557 O O . PRO A 1 73 ? -33.838 5.038 20.651 1.00 62.34 73 PRO A O 7
ATOM 10568 N N . TYR A 1 74 ? -32.349 4.749 18.989 1.00 72.52 74 TYR A N 7
ATOM 10569 C CA . TYR A 1 74 ? -32.652 6.023 18.349 1.00 44.14 74 TYR A CA 7
ATOM 10570 C C . TYR A 1 74 ? -32.297 7.191 19.265 1.00 62.55 74 TYR A C 7
ATOM 10571 O O . TYR A 1 74 ? -32.846 8.284 19.134 1.00 4.14 74 TYR A O 7
ATOM 10589 N N . GLU A 1 75 ? -31.374 6.948 20.191 1.00 52.44 75 GLU A N 7
ATOM 10590 C CA . GLU A 1 75 ? -30.946 7.979 21.129 1.00 43.23 75 GLU A CA 7
ATOM 10591 C C . GLU A 1 75 ? -29.913 8.902 20.489 1.00 65.04 75 GLU A C 7
ATOM 10592 O O . GLU A 1 75 ? -30.066 10.123 20.496 1.00 14.42 75 GLU A O 7
ATOM 10604 N N . ARG A 1 76 ? -28.860 8.308 19.936 1.00 44.50 76 ARG A N 7
ATOM 10605 C CA . ARG A 1 76 ? -27.800 9.076 19.293 1.00 1.21 76 ARG A CA 7
ATOM 10606 C C . ARG A 1 76 ? -28.241 9.565 17.916 1.00 21.45 76 ARG A C 7
ATOM 10607 O O . ARG A 1 76 ? -28.126 10.749 17.601 1.00 63.50 76 ARG A O 7
ATOM 10628 N N . MET A 1 77 ? -28.746 8.644 17.101 1.00 4.24 77 MET A N 7
ATOM 10629 C CA . MET A 1 77 ? -29.204 8.982 15.759 1.00 73.31 77 MET A CA 7
ATOM 10630 C C . MET A 1 77 ? -30.151 10.177 15.792 1.00 35.15 77 MET A C 7
ATOM 10631 O O . MET A 1 77 ? -29.991 11.130 15.030 1.00 24.12 77 MET A O 7
ATOM 10645 N N . SER A 1 78 ? -31.139 10.119 16.680 1.00 1.14 78 SER A N 7
ATOM 10646 C CA . SER A 1 78 ? -32.114 11.195 16.810 1.00 54.20 78 SER A CA 7
ATOM 10647 C C . SER A 1 78 ? -31.455 12.465 17.340 1.00 51.13 78 SER A C 7
ATOM 10648 O O . SER A 1 78 ? -31.632 13.549 16.783 1.00 74.55 78 SER A O 7
ATOM 10656 N N . ASP A 1 79 ? -30.694 12.323 18.419 1.00 32.32 79 ASP A N 7
ATOM 10657 C CA . ASP A 1 79 ? -30.007 13.457 19.025 1.00 2.21 79 ASP A CA 7
ATOM 10658 C C . ASP A 1 79 ? -29.052 14.109 18.029 1.00 15.24 79 ASP A C 7
ATOM 10659 O O . ASP A 1 79 ? -28.651 15.259 18.203 1.00 51.43 79 ASP A O 7
ATOM 10668 N N . GLU A 1 80 ? -28.693 13.365 16.988 1.00 51.52 80 GLU A N 7
ATOM 10669 C CA . GLU A 1 80 ? -27.784 13.872 15.966 1.00 73.41 80 GLU A CA 7
ATOM 10670 C C . GLU A 1 80 ? -28.366 15.106 15.283 1.00 35.11 80 GLU A C 7
ATOM 10671 O O . GLU A 1 80 ? -27.651 15.856 14.618 1.00 14.15 80 GLU A O 7
ATOM 10683 N N . ASP A 1 81 ? -29.668 15.309 15.452 1.00 54.03 81 ASP A N 7
ATOM 10684 C CA . ASP A 1 81 ? -30.348 16.452 14.853 1.00 62.03 81 ASP A CA 7
ATOM 10685 C C . ASP A 1 81 ? -29.590 17.745 15.137 1.00 22.11 81 ASP A C 7
ATOM 10686 O O . ASP A 1 81 ? -29.622 18.683 14.340 1.00 23.22 81 ASP A O 7
ATOM 10695 N N . ARG A 1 82 ? -28.910 17.788 16.278 1.00 30.53 82 ARG A N 7
ATOM 10696 C CA . ARG A 1 82 ? -28.146 18.966 16.669 1.00 50.21 82 ARG A CA 7
ATOM 10697 C C . ARG A 1 82 ? -26.750 18.938 16.053 1.00 31.13 82 ARG A C 7
ATOM 10698 O O . ARG A 1 82 ? -26.392 19.809 15.261 1.00 43.12 82 ARG A O 7
ATOM 10719 N N . VAL A 1 83 ? -25.966 17.931 16.424 1.00 23.31 83 VAL A N 7
ATOM 10720 C CA . VAL A 1 83 ? -24.609 17.788 15.908 1.00 14.14 83 VAL A CA 7
ATOM 10721 C C . VAL A 1 83 ? -24.598 17.789 14.384 1.00 52.41 83 VAL A C 7
ATOM 10722 O O . VAL A 1 83 ? -23.582 18.097 13.761 1.00 61.12 83 VAL A O 7
ATOM 10735 N N . ARG A 1 84 ? -25.735 17.444 13.789 1.00 72.20 84 ARG A N 7
ATOM 10736 C CA . ARG A 1 84 ? -25.856 17.404 12.337 1.00 53.34 84 ARG A CA 7
ATOM 10737 C C . ARG A 1 84 ? -25.310 18.684 11.710 1.00 23.05 84 ARG A C 7
ATOM 10738 O O . ARG A 1 84 ? -24.750 18.661 10.614 1.00 73.21 84 ARG A O 7
ATOM 10759 N N . TYR A 1 85 ? -25.476 19.798 12.414 1.00 51.30 85 TYR A N 7
ATOM 10760 C CA . TYR A 1 85 ? -25.002 21.088 11.926 1.00 14.11 85 TYR A CA 7
ATOM 10761 C C . TYR A 1 85 ? -23.485 21.085 11.763 1.00 14.11 85 TYR A C 7
ATOM 10762 O O . TYR A 1 85 ? -22.956 21.589 10.773 1.00 12.33 85 TYR A O 7
ATOM 10780 N N . GLU A 1 86 ? -22.793 20.512 12.743 1.00 43.44 86 GLU A N 7
ATOM 10781 C CA . GLU A 1 86 ? -21.337 20.443 12.708 1.00 5.52 86 GLU A CA 7
ATOM 10782 C C . GLU A 1 86 ? -20.867 19.277 11.843 1.00 53.41 86 GLU A C 7
ATOM 10783 O O . GLU A 1 86 ? -19.813 19.345 11.210 1.00 14.11 86 GLU A O 7
ATOM 10795 N N . ARG A 1 87 ? -21.657 18.209 11.821 1.00 31.25 87 ARG A N 7
ATOM 10796 C CA . ARG A 1 87 ? -21.322 17.027 11.036 1.00 14.10 87 ARG A CA 7
ATOM 10797 C C . ARG A 1 87 ? -21.292 17.355 9.546 1.00 10.21 87 ARG A C 7
ATOM 10798 O O . ARG A 1 87 ? -20.353 16.989 8.840 1.00 52.42 87 ARG A O 7
ATOM 10819 N N . GLU A 1 88 ? -22.326 18.047 9.076 1.00 22.54 88 GLU A N 7
ATOM 10820 C CA . GLU A 1 88 ? -22.417 18.422 7.670 1.00 12.24 88 GLU A CA 7
ATOM 10821 C C . GLU A 1 88 ? -21.169 19.181 7.228 1.00 72.43 88 GLU A C 7
ATOM 10822 O O . GLU A 1 88 ? -20.802 19.164 6.053 1.00 72.45 88 GLU A O 7
ATOM 10834 N N . LYS A 1 89 ? -20.521 19.846 8.177 1.00 2.42 89 LYS A N 7
ATOM 10835 C CA . LYS A 1 89 ? -19.314 20.611 7.888 1.00 44.31 89 LYS A CA 7
ATOM 10836 C C . LYS A 1 89 ? -18.286 19.751 7.160 1.00 24.34 89 LYS A C 7
ATOM 10837 O O . LYS A 1 89 ? -17.687 20.182 6.176 1.00 60.05 89 LYS A O 7
ATOM 10856 N N . ALA A 1 90 ? -18.087 18.532 7.651 1.00 33.33 90 ALA A N 7
ATOM 10857 C CA . ALA A 1 90 ? -17.134 17.610 7.045 1.00 35.14 90 ALA A CA 7
ATOM 10858 C C . ALA A 1 90 ? -17.377 17.477 5.546 1.00 71.22 90 ALA A C 7
ATOM 10859 O O . ALA A 1 90 ? -16.450 17.598 4.745 1.00 34.14 90 ALA A O 7
ATOM 10866 N N . GLU A 1 91 ? -18.628 17.226 5.173 1.00 14.23 91 GLU A N 7
ATOM 10867 C CA . GLU A 1 91 ? -18.991 17.075 3.769 1.00 41.20 91 GLU A CA 7
ATOM 10868 C C . GLU A 1 91 ? -18.943 18.419 3.047 1.00 31.22 91 GLU A C 7
ATOM 10869 O O . GLU A 1 91 ? -18.775 18.476 1.829 1.00 75.43 91 GLU A O 7
ATOM 10881 N N . TYR A 1 92 ? -19.092 19.498 3.808 1.00 70.43 92 TYR A N 7
ATOM 10882 C CA . TYR A 1 92 ? -19.069 20.841 3.241 1.00 11.04 92 TYR A CA 7
ATOM 10883 C C . TYR A 1 92 ? -17.650 21.244 2.852 1.00 71.11 92 TYR A C 7
ATOM 10884 O O . TYR A 1 92 ? -17.368 21.516 1.685 1.00 33.13 92 TYR A O 7
ATOM 10902 N N . ALA A 1 93 ? -16.760 21.279 3.838 1.00 32.13 93 ALA A N 7
ATOM 10903 C CA . ALA A 1 93 ? -15.370 21.645 3.600 1.00 43.51 93 ALA A CA 7
ATOM 10904 C C . ALA A 1 93 ? -14.702 20.669 2.637 1.00 1.43 93 ALA A C 7
ATOM 10905 O O . ALA A 1 93 ? -13.662 20.974 2.054 1.00 60.52 93 ALA A O 7
ATOM 10912 N N . GLN A 1 94 ? -15.306 19.496 2.477 1.00 12.53 94 GLN A N 7
ATOM 10913 C CA . GLN A 1 94 ? -14.768 18.476 1.586 1.00 20.30 94 GLN A CA 7
ATOM 10914 C C . GLN A 1 94 ? -14.618 19.016 0.168 1.00 73.45 94 GLN A C 7
ATOM 10915 O O . GLN A 1 94 ? -13.513 19.070 -0.373 1.00 14.32 94 GLN A O 7
ATOM 10929 N N . ARG A 1 95 ? -15.737 19.413 -0.430 1.00 62.22 95 ARG A N 7
ATOM 10930 C CA . ARG A 1 95 ? -15.730 19.947 -1.787 1.00 21.13 95 ARG A CA 7
ATOM 10931 C C . ARG A 1 95 ? -14.825 21.171 -1.884 1.00 42.53 95 ARG A C 7
ATOM 10932 O O . ARG A 1 95 ? -14.315 21.497 -2.957 1.00 32.21 95 ARG A O 7
ATOM 10953 N N . LYS A 1 96 ? -14.629 21.848 -0.757 1.00 74.43 96 LYS A N 7
ATOM 10954 C CA . LYS A 1 96 ? -13.786 23.036 -0.714 1.00 24.11 96 LYS A CA 7
ATOM 10955 C C . LYS A 1 96 ? -12.316 22.666 -0.888 1.00 0.44 96 LYS A C 7
ATOM 10956 O O . LYS A 1 96 ? -11.472 23.530 -1.128 1.00 55.31 96 LYS A O 7
ATOM 10975 N N . VAL A 1 97 ? -12.016 21.377 -0.766 1.00 12.12 97 VAL A N 7
ATOM 10976 C CA . VAL A 1 97 ? -10.649 20.893 -0.912 1.00 43.00 97 VAL A CA 7
ATOM 10977 C C . VAL A 1 97 ? -10.022 21.400 -2.206 1.00 62.31 97 VAL A C 7
ATOM 10978 O O . VAL A 1 97 ? -8.965 22.031 -2.191 1.00 13.15 97 VAL A O 7
ATOM 10991 N N . MET A 1 1 ? 5.475 -9.631 -1.250 1.00 15.04 1 MET A N 8
ATOM 10992 C CA . MET A 1 1 ? 5.348 -8.263 -1.740 1.00 32.33 1 MET A CA 8
ATOM 10993 C C . MET A 1 1 ? 5.249 -8.238 -3.262 1.00 21.24 1 MET A C 8
ATOM 10994 O O . MET A 1 1 ? 5.716 -9.154 -3.938 1.00 73.13 1 MET A O 8
ATOM 11008 N N . ALA A 1 2 ? 4.639 -7.184 -3.793 1.00 72.13 2 ALA A N 8
ATOM 11009 C CA . ALA A 1 2 ? 4.481 -7.040 -5.235 1.00 52.41 2 ALA A CA 8
ATOM 11010 C C . ALA A 1 2 ? 5.817 -7.200 -5.953 1.00 32.44 2 ALA A C 8
ATOM 11011 O O . ALA A 1 2 ? 6.733 -6.402 -5.765 1.00 5.33 2 ALA A O 8
ATOM 11018 N N . GLY A 1 3 ? 5.920 -8.240 -6.775 1.00 42.35 3 GLY A N 8
ATOM 11019 C CA . GLY A 1 3 ? 7.148 -8.487 -7.508 1.00 5.41 3 GLY A CA 8
ATOM 11020 C C . GLY A 1 3 ? 7.673 -9.894 -7.302 1.00 5.40 3 GLY A C 8
ATOM 11021 O O . GLY A 1 3 ? 8.884 -10.116 -7.292 1.00 73.40 3 GLY A O 8
ATOM 11025 N N . ALA A 1 4 ? 6.761 -10.846 -7.136 1.00 1.54 4 ALA A N 8
ATOM 11026 C CA . ALA A 1 4 ? 7.139 -12.238 -6.929 1.00 71.11 4 ALA A CA 8
ATOM 11027 C C . ALA A 1 4 ? 7.471 -12.919 -8.253 1.00 11.14 4 ALA A C 8
ATOM 11028 O O . ALA A 1 4 ? 8.182 -13.923 -8.284 1.00 22.02 4 ALA A O 8
ATOM 11035 N N . SER A 1 5 ? 6.951 -12.366 -9.344 1.00 33.32 5 SER A N 8
ATOM 11036 C CA . SER A 1 5 ? 7.188 -12.923 -10.670 1.00 64.43 5 SER A CA 8
ATOM 11037 C C . SER A 1 5 ? 6.601 -14.327 -10.783 1.00 64.12 5 SER A C 8
ATOM 11038 O O . SER A 1 5 ? 7.176 -15.202 -11.431 1.00 40.14 5 SER A O 8
ATOM 11046 N N . ASP A 1 6 ? 5.453 -14.534 -10.148 1.00 25.14 6 ASP A N 8
ATOM 11047 C CA . ASP A 1 6 ? 4.786 -15.831 -10.176 1.00 45.44 6 ASP A CA 8
ATOM 11048 C C . ASP A 1 6 ? 3.347 -15.691 -10.663 1.00 4.30 6 ASP A C 8
ATOM 11049 O O . ASP A 1 6 ? 3.009 -16.127 -11.763 1.00 75.40 6 ASP A O 8
ATOM 11058 N N . ARG A 1 7 ? 2.505 -15.080 -9.836 1.00 22.33 7 ARG A N 8
ATOM 11059 C CA . ARG A 1 7 ? 1.102 -14.885 -10.181 1.00 22.12 7 ARG A CA 8
ATOM 11060 C C . ARG A 1 7 ? 0.958 -13.885 -11.324 1.00 14.10 7 ARG A C 8
ATOM 11061 O O . ARG A 1 7 ? 1.875 -13.114 -11.610 1.00 31.51 7 ARG A O 8
ATOM 11082 N N . THR A 1 8 ? -0.201 -13.902 -11.976 1.00 20.41 8 THR A N 8
ATOM 11083 C CA . THR A 1 8 ? -0.466 -12.999 -13.089 1.00 24.14 8 THR A CA 8
ATOM 11084 C C . THR A 1 8 ? -0.496 -11.548 -12.623 1.00 50.23 8 THR A C 8
ATOM 11085 O O . THR A 1 8 ? -0.255 -10.630 -13.406 1.00 1.31 8 THR A O 8
ATOM 11096 N N . GLY A 1 9 ? -0.794 -11.348 -11.343 1.00 5.51 9 GLY A N 8
ATOM 11097 C CA . GLY A 1 9 ? -0.849 -10.005 -10.796 1.00 12.45 9 GLY A CA 8
ATOM 11098 C C . GLY A 1 9 ? -0.607 -9.978 -9.299 1.00 40.25 9 GLY A C 8
ATOM 11099 O O . GLY A 1 9 ? -1.550 -10.021 -8.509 1.00 72.25 9 GLY A O 8
ATOM 11103 N N . VAL A 1 10 ? 0.661 -9.908 -8.908 1.00 45.10 10 VAL A N 8
ATOM 11104 C CA . VAL A 1 10 ? 1.025 -9.876 -7.497 1.00 23.15 10 VAL A CA 8
ATOM 11105 C C . VAL A 1 10 ? 0.249 -8.795 -6.753 1.00 71.10 10 VAL A C 8
ATOM 11106 O O . VAL A 1 10 ? 0.400 -7.605 -7.031 1.00 24.40 10 VAL A O 8
ATOM 11119 N N . ARG A 1 11 ? -0.583 -9.217 -5.806 1.00 63.01 11 ARG A N 8
ATOM 11120 C CA . ARG A 1 11 ? -1.384 -8.285 -5.022 1.00 51.23 11 ARG A CA 8
ATOM 11121 C C . ARG A 1 11 ? -0.519 -7.545 -4.006 1.00 42.13 11 ARG A C 8
ATOM 11122 O O . ARG A 1 11 ? 0.252 -8.159 -3.269 1.00 21.05 11 ARG A O 8
ATOM 11143 N N . ARG A 1 12 ? -0.652 -6.223 -3.975 1.00 2.12 12 ARG A N 8
ATOM 11144 C CA . ARG A 1 12 ? 0.119 -5.399 -3.051 1.00 71.41 12 ARG A CA 8
ATOM 11145 C C . ARG A 1 12 ? -0.796 -4.712 -2.042 1.00 34.21 12 ARG A C 8
ATOM 11146 O O . ARG A 1 12 ? -1.992 -4.530 -2.275 1.00 4.43 12 ARG A O 8
ATOM 11167 N N . PRO A 1 13 ? -0.224 -4.322 -0.893 1.00 72.32 13 PRO A N 8
ATOM 11168 C CA . PRO A 1 13 ? -0.970 -3.649 0.174 1.00 32.53 13 PRO A CA 8
ATOM 11169 C C . PRO A 1 13 ? -1.387 -2.234 -0.212 1.00 64.55 13 PRO A C 8
ATOM 11170 O O . PRO A 1 13 ? -2.257 -1.638 0.422 1.00 73.43 13 PRO A O 8
ATOM 11181 N N . ARG A 1 14 ? -0.760 -1.703 -1.257 1.00 4.33 14 ARG A N 8
ATOM 11182 C CA . ARG A 1 14 ? -1.065 -0.357 -1.727 1.00 72.02 14 ARG A CA 8
ATOM 11183 C C . ARG A 1 14 ? -1.932 -0.404 -2.982 1.00 43.42 14 ARG A C 8
ATOM 11184 O O . ARG A 1 14 ? -1.962 0.547 -3.765 1.00 34.44 14 ARG A O 8
ATOM 11205 N N . LYS A 1 15 ? -2.635 -1.516 -3.169 1.00 3.44 15 LYS A N 8
ATOM 11206 C CA . LYS A 1 15 ? -3.503 -1.687 -4.327 1.00 62.45 15 LYS A CA 8
ATOM 11207 C C . LYS A 1 15 ? -4.457 -0.506 -4.472 1.00 73.51 15 LYS A C 8
ATOM 11208 O O . LYS A 1 15 ? -4.891 0.078 -3.480 1.00 33.11 15 LYS A O 8
ATOM 11227 N N . ALA A 1 16 ? -4.781 -0.162 -5.714 1.00 51.21 16 ALA A N 8
ATOM 11228 C CA . ALA A 1 16 ? -5.687 0.947 -5.988 1.00 30.23 16 ALA A CA 8
ATOM 11229 C C . ALA A 1 16 ? -7.141 0.526 -5.802 1.00 40.31 16 ALA A C 8
ATOM 11230 O O . ALA A 1 16 ? -8.015 1.361 -5.566 1.00 5.13 16 ALA A O 8
ATOM 11237 N N . LYS A 1 17 ? -7.395 -0.773 -5.911 1.00 64.44 17 LYS A N 8
ATOM 11238 C CA . LYS A 1 17 ? -8.743 -1.306 -5.755 1.00 61.12 17 LYS A CA 8
ATOM 11239 C C . LYS A 1 17 ? -8.982 -1.771 -4.322 1.00 44.02 17 LYS A C 8
ATOM 11240 O O . LYS A 1 17 ? -9.623 -2.796 -4.089 1.00 53.44 17 LYS A O 8
ATOM 11259 N N . LYS A 1 18 ? -8.463 -1.011 -3.364 1.00 45.42 18 LYS A N 8
ATOM 11260 C CA . LYS A 1 18 ? -8.621 -1.342 -1.953 1.00 71.22 18 LYS A CA 8
ATOM 11261 C C . LYS A 1 18 ? -9.842 -0.643 -1.364 1.00 32.30 18 LYS A C 8
ATOM 11262 O O . LYS A 1 18 ? -10.359 0.314 -1.940 1.00 11.23 18 LYS A O 8
ATOM 11281 N N . ASP A 1 19 ? -10.297 -1.127 -0.214 1.00 32.25 19 ASP A N 8
ATOM 11282 C CA . ASP A 1 19 ? -11.456 -0.547 0.455 1.00 31.10 19 ASP A CA 8
ATOM 11283 C C . ASP A 1 19 ? -11.032 0.562 1.413 1.00 53.24 19 ASP A C 8
ATOM 11284 O O . ASP A 1 19 ? -9.905 0.592 1.907 1.00 41.34 19 ASP A O 8
ATOM 11293 N N . PRO A 1 20 ? -11.956 1.497 1.681 1.00 5.41 20 PRO A N 8
ATOM 11294 C CA . PRO A 1 20 ? -11.700 2.626 2.581 1.00 54.32 20 PRO A CA 8
ATOM 11295 C C . PRO A 1 20 ? -11.576 2.191 4.037 1.00 73.32 20 PRO A C 8
ATOM 11296 O O . PRO A 1 20 ? -10.705 2.666 4.764 1.00 34.23 20 PRO A O 8
ATOM 11307 N N . ASN A 1 21 ? -12.453 1.284 4.455 1.00 20.41 21 ASN A N 8
ATOM 11308 C CA . ASN A 1 21 ? -12.441 0.784 5.825 1.00 30.12 21 ASN A CA 8
ATOM 11309 C C . ASN A 1 21 ? -12.514 1.935 6.824 1.00 30.54 21 ASN A C 8
ATOM 11310 O O . ASN A 1 21 ? -11.861 1.907 7.867 1.00 30.11 21 ASN A O 8
ATOM 11321 N N . ALA A 1 22 ? -13.314 2.945 6.498 1.00 22.41 22 ALA A N 8
ATOM 11322 C CA . ALA A 1 22 ? -13.475 4.103 7.368 1.00 45.34 22 ALA A CA 8
ATOM 11323 C C . ALA A 1 22 ? -14.659 3.922 8.310 1.00 14.12 22 ALA A C 8
ATOM 11324 O O . ALA A 1 22 ? -15.551 3.106 8.076 1.00 23.41 22 ALA A O 8
ATOM 11331 N N . PRO A 1 23 ? -14.672 4.700 9.403 1.00 42.12 23 PRO A N 8
ATOM 11332 C CA . PRO A 1 23 ? -15.742 4.643 10.403 1.00 50.31 23 PRO A CA 8
ATOM 11333 C C . PRO A 1 23 ? -17.060 5.198 9.874 1.00 72.35 23 PRO A C 8
ATOM 11334 O O . PRO A 1 23 ? -17.076 6.129 9.068 1.00 65.52 23 PRO A O 8
ATOM 11345 N N . LYS A 1 24 ? -18.166 4.620 10.331 1.00 1.44 24 LYS A N 8
ATOM 11346 C CA . LYS A 1 24 ? -19.490 5.057 9.906 1.00 53.42 24 LYS A CA 8
ATOM 11347 C C . LYS A 1 24 ? -20.222 5.762 11.043 1.00 34.14 24 LYS A C 8
ATOM 11348 O O . LYS A 1 24 ? -21.453 5.787 11.081 1.00 43.13 24 LYS A O 8
ATOM 11367 N N . ARG A 1 25 ? -19.458 6.334 11.968 1.00 14.02 25 ARG A N 8
ATOM 11368 C CA . ARG A 1 25 ? -20.035 7.039 13.106 1.00 12.24 25 ARG A CA 8
ATOM 11369 C C . ARG A 1 25 ? -20.011 8.548 12.880 1.00 2.13 25 ARG A C 8
ATOM 11370 O O . ARG A 1 25 ? -19.096 9.076 12.250 1.00 44.42 25 ARG A O 8
ATOM 11391 N N . ALA A 1 26 ? -21.023 9.235 13.399 1.00 52.31 26 ALA A N 8
ATOM 11392 C CA . ALA A 1 26 ? -21.117 10.683 13.255 1.00 72.21 26 ALA A CA 8
ATOM 11393 C C . ALA A 1 26 ? -20.450 11.395 14.427 1.00 52.45 26 ALA A C 8
ATOM 11394 O O . ALA A 1 26 ? -20.216 10.798 15.478 1.00 63.01 26 ALA A O 8
ATOM 11401 N N . LEU A 1 27 ? -20.146 12.675 14.239 1.00 61.21 27 LEU A N 8
ATOM 11402 C CA . LEU A 1 27 ? -19.505 13.469 15.281 1.00 44.53 27 LEU A CA 8
ATOM 11403 C C . LEU A 1 27 ? -20.271 13.364 16.595 1.00 22.14 27 LEU A C 8
ATOM 11404 O O . LEU A 1 27 ? -21.486 13.553 16.634 1.00 54.51 27 LEU A O 8
ATOM 11420 N N . SER A 1 28 ? -19.551 13.062 17.671 1.00 1.13 28 SER A N 8
ATOM 11421 C CA . SER A 1 28 ? -20.163 12.930 18.988 1.00 31.12 28 SER A CA 8
ATOM 11422 C C . SER A 1 28 ? -21.007 14.156 19.320 1.00 14.54 28 SER A C 8
ATOM 11423 O O . SER A 1 28 ? -20.888 15.199 18.677 1.00 64.01 28 SER A O 8
ATOM 11431 N N . SER A 1 29 ? -21.862 14.023 20.330 1.00 4.31 29 SER A N 8
ATOM 11432 C CA . SER A 1 29 ? -22.729 15.119 20.747 1.00 74.44 29 SER A CA 8
ATOM 11433 C C . SER A 1 29 ? -21.938 16.181 21.503 1.00 50.42 29 SER A C 8
ATOM 11434 O O . SER A 1 29 ? -21.798 17.314 21.040 1.00 70.31 29 SER A O 8
ATOM 11442 N N . TYR A 1 30 ? -21.423 15.808 22.669 1.00 64.13 30 TYR A N 8
ATOM 11443 C CA . TYR A 1 30 ? -20.647 16.729 23.492 1.00 71.55 30 TYR A CA 8
ATOM 11444 C C . TYR A 1 30 ? -19.199 16.795 23.017 1.00 43.40 30 TYR A C 8
ATOM 11445 O O . TYR A 1 30 ? -18.558 17.844 23.089 1.00 72.31 30 TYR A O 8
ATOM 11463 N N . MET A 1 31 ? -18.690 15.668 22.531 1.00 5.01 31 MET A N 8
ATOM 11464 C CA . MET A 1 31 ? -17.317 15.598 22.042 1.00 33.05 31 MET A CA 8
ATOM 11465 C C . MET A 1 31 ? -17.191 16.269 20.679 1.00 41.44 31 MET A C 8
ATOM 11466 O O . MET A 1 31 ? -16.093 16.394 20.137 1.00 45.43 31 MET A O 8
ATOM 11480 N N . PHE A 1 32 ? -18.322 16.699 20.129 1.00 43.52 32 PHE A N 8
ATOM 11481 C CA . PHE A 1 32 ? -18.337 17.357 18.827 1.00 12.13 32 PHE A CA 8
ATOM 11482 C C . PHE A 1 32 ? -17.201 18.370 18.716 1.00 32.21 32 PHE A C 8
ATOM 11483 O O . PHE A 1 32 ? -16.637 18.571 17.641 1.00 65.44 32 PHE A O 8
ATOM 11500 N N . PHE A 1 33 ? -16.872 19.006 19.835 1.00 30.25 33 PHE A N 8
ATOM 11501 C CA . PHE A 1 33 ? -15.805 19.999 19.865 1.00 41.33 33 PHE A CA 8
ATOM 11502 C C . PHE A 1 33 ? -14.520 19.435 19.265 1.00 53.44 33 PHE A C 8
ATOM 11503 O O . PHE A 1 33 ? -13.940 20.022 18.352 1.00 63.55 33 PHE A O 8
ATOM 11520 N N . ALA A 1 34 ? -14.082 18.294 19.786 1.00 73.15 34 ALA A N 8
ATOM 11521 C CA . ALA A 1 34 ? -12.868 17.649 19.301 1.00 1.42 34 ALA A CA 8
ATOM 11522 C C . ALA A 1 34 ? -13.155 16.786 18.077 1.00 12.24 34 ALA A C 8
ATOM 11523 O O . ALA A 1 34 ? -12.394 16.790 17.109 1.00 33.35 34 ALA A O 8
ATOM 11530 N N . LYS A 1 35 ? -14.258 16.046 18.127 1.00 43.22 35 LYS A N 8
ATOM 11531 C CA . LYS A 1 35 ? -14.647 15.178 17.022 1.00 22.52 35 LYS A CA 8
ATOM 11532 C C . LYS A 1 35 ? -14.804 15.976 15.732 1.00 71.52 35 LYS A C 8
ATOM 11533 O O . LYS A 1 35 ? -14.739 15.419 14.636 1.00 14.13 35 LYS A O 8
ATOM 11552 N N . GLU A 1 36 ? -15.010 17.282 15.870 1.00 24.43 36 GLU A N 8
ATOM 11553 C CA . GLU A 1 36 ? -15.175 18.155 14.714 1.00 32.13 36 GLU A CA 8
ATOM 11554 C C . GLU A 1 36 ? -13.967 18.064 13.786 1.00 33.12 36 GLU A C 8
ATOM 11555 O O . GLU A 1 36 ? -14.065 18.343 12.591 1.00 13.11 36 GLU A O 8
ATOM 11567 N N . LYS A 1 37 ? -12.827 17.672 14.345 1.00 34.22 37 LYS A N 8
ATOM 11568 C CA . LYS A 1 37 ? -11.599 17.543 13.570 1.00 73.40 37 LYS A CA 8
ATOM 11569 C C . LYS A 1 37 ? -11.612 16.263 12.740 1.00 25.45 37 LYS A C 8
ATOM 11570 O O . LYS A 1 37 ? -10.734 16.045 11.904 1.00 14.34 37 LYS A O 8
ATOM 11589 N N . ARG A 1 38 ? -12.611 15.419 12.976 1.00 14.55 38 ARG A N 8
ATOM 11590 C CA . ARG A 1 38 ? -12.737 14.161 12.251 1.00 53.44 38 ARG A CA 8
ATOM 11591 C C . ARG A 1 38 ? -12.622 14.388 10.746 1.00 33.10 38 ARG A C 8
ATOM 11592 O O . ARG A 1 38 ? -12.152 13.519 10.011 1.00 54.41 38 ARG A O 8
ATOM 11613 N N . VAL A 1 39 ? -13.055 15.561 10.295 1.00 71.15 39 VAL A N 8
ATOM 11614 C CA . VAL A 1 39 ? -13.000 15.902 8.878 1.00 14.31 39 VAL A CA 8
ATOM 11615 C C . VAL A 1 39 ? -11.597 15.698 8.317 1.00 15.15 39 VAL A C 8
ATOM 11616 O O . VAL A 1 39 ? -11.422 15.500 7.116 1.00 61.12 39 VAL A O 8
ATOM 11629 N N . GLU A 1 40 ? -10.602 15.748 9.197 1.00 64.32 40 GLU A N 8
ATOM 11630 C CA . GLU A 1 40 ? -9.213 15.568 8.788 1.00 13.34 40 GLU A CA 8
ATOM 11631 C C . GLU A 1 40 ? -9.007 14.198 8.150 1.00 62.12 40 GLU A C 8
ATOM 11632 O O . GLU A 1 40 ? -8.082 14.002 7.361 1.00 42.32 40 GLU A O 8
ATOM 11644 N N . ILE A 1 41 ? -9.874 13.253 8.497 1.00 11.11 41 ILE A N 8
ATOM 11645 C CA . ILE A 1 41 ? -9.787 11.902 7.958 1.00 75.31 41 ILE A CA 8
ATOM 11646 C C . ILE A 1 41 ? -9.904 11.908 6.437 1.00 23.05 41 ILE A C 8
ATOM 11647 O O . ILE A 1 41 ? -9.521 10.945 5.772 1.00 44.53 41 ILE A O 8
ATOM 11663 N N . ILE A 1 42 ? -10.433 12.999 5.895 1.00 41.14 42 ILE A N 8
ATOM 11664 C CA . ILE A 1 42 ? -10.597 13.132 4.452 1.00 25.23 42 ILE A CA 8
ATOM 11665 C C . ILE A 1 42 ? -9.289 12.843 3.722 1.00 75.01 42 ILE A C 8
ATOM 11666 O O . ILE A 1 42 ? -9.293 12.397 2.575 1.00 20.41 42 ILE A O 8
ATOM 11682 N N . ALA A 1 43 ? -8.173 13.099 4.395 1.00 4.31 43 ALA A N 8
ATOM 11683 C CA . ALA A 1 43 ? -6.858 12.863 3.812 1.00 42.31 43 ALA A CA 8
ATOM 11684 C C . ALA A 1 43 ? -6.429 11.411 3.993 1.00 14.14 43 ALA A C 8
ATOM 11685 O O . ALA A 1 43 ? -5.942 10.777 3.058 1.00 2.41 43 ALA A O 8
ATOM 11692 N N . GLU A 1 44 ? -6.614 10.891 5.203 1.00 53.02 44 GLU A N 8
ATOM 11693 C CA . GLU A 1 44 ? -6.245 9.513 5.506 1.00 42.42 44 GLU A CA 8
ATOM 11694 C C . GLU A 1 44 ? -6.954 8.541 4.568 1.00 72.11 44 GLU A C 8
ATOM 11695 O O . GLU A 1 44 ? -6.482 7.429 4.337 1.00 31.43 44 GLU A O 8
ATOM 11707 N N . ASN A 1 45 ? -8.092 8.970 4.031 1.00 62.34 45 ASN A N 8
ATOM 11708 C CA . ASN A 1 45 ? -8.868 8.137 3.119 1.00 42.24 45 ASN A CA 8
ATOM 11709 C C . ASN A 1 45 ? -9.149 8.876 1.814 1.00 72.03 45 ASN A C 8
ATOM 11710 O O . ASN A 1 45 ? -10.223 9.444 1.612 1.00 62.32 45 ASN A O 8
ATOM 11721 N N . PRO A 1 46 ? -8.162 8.869 0.905 1.00 34.12 46 PRO A N 8
ATOM 11722 C CA . PRO A 1 46 ? -8.280 9.533 -0.397 1.00 32.45 46 PRO A CA 8
ATOM 11723 C C . PRO A 1 46 ? -9.268 8.827 -1.320 1.00 2.23 46 PRO A C 8
ATOM 11724 O O . PRO A 1 46 ? -9.602 9.335 -2.389 1.00 50.14 46 PRO A O 8
ATOM 11735 N N . GLU A 1 47 ? -9.731 7.655 -0.898 1.00 71.31 47 GLU A N 8
ATOM 11736 C CA . GLU A 1 47 ? -10.681 6.880 -1.689 1.00 4.33 47 GLU A CA 8
ATOM 11737 C C . GLU A 1 47 ? -11.982 7.652 -1.885 1.00 52.31 47 GLU A C 8
ATOM 11738 O O . GLU A 1 47 ? -12.446 7.832 -3.012 1.00 23.43 47 GLU A O 8
ATOM 11750 N N . ILE A 1 48 ? -12.566 8.106 -0.781 1.00 74.13 48 ILE A N 8
ATOM 11751 C CA . ILE A 1 48 ? -13.814 8.859 -0.832 1.00 24.53 48 ILE A CA 8
ATOM 11752 C C . ILE A 1 48 ? -13.556 10.358 -0.727 1.00 25.24 48 ILE A C 8
ATOM 11753 O O . ILE A 1 48 ? -14.489 11.153 -0.626 1.00 52.14 48 ILE A O 8
ATOM 11769 N N . ALA A 1 49 ? -12.282 10.737 -0.752 1.00 21.41 49 ALA A N 8
ATOM 11770 C CA . ALA A 1 49 ? -11.901 12.141 -0.664 1.00 23.35 49 ALA A CA 8
ATOM 11771 C C . ALA A 1 49 ? -12.661 12.981 -1.684 1.00 1.33 49 ALA A C 8
ATOM 11772 O O . ALA A 1 49 ? -13.222 14.025 -1.349 1.00 71.14 49 ALA A O 8
ATOM 11779 N N . LYS A 1 50 ? -12.675 12.521 -2.930 1.00 31.30 50 LYS A N 8
ATOM 11780 C CA . LYS A 1 50 ? -13.367 13.229 -4.000 1.00 41.32 50 LYS A CA 8
ATOM 11781 C C . LYS A 1 50 ? -14.742 12.621 -4.255 1.00 14.30 50 LYS A C 8
ATOM 11782 O O . LYS A 1 50 ? -15.239 12.637 -5.381 1.00 74.22 50 LYS A O 8
ATOM 11801 N N . ASP A 1 51 ? -15.353 12.088 -3.202 1.00 44.14 51 ASP A N 8
ATOM 11802 C CA . ASP A 1 51 ? -16.672 11.477 -3.312 1.00 12.22 51 ASP A CA 8
ATOM 11803 C C . ASP A 1 51 ? -17.751 12.542 -3.483 1.00 34.14 51 ASP A C 8
ATOM 11804 O O . ASP A 1 51 ? -18.298 13.049 -2.503 1.00 50.42 51 ASP A O 8
ATOM 11813 N N . VAL A 1 52 ? -18.053 12.877 -4.733 1.00 62.43 52 VAL A N 8
ATOM 11814 C CA . VAL A 1 52 ? -19.066 13.881 -5.033 1.00 34.12 52 VAL A CA 8
ATOM 11815 C C . VAL A 1 52 ? -20.464 13.363 -4.713 1.00 53.15 52 VAL A C 8
ATOM 11816 O O . VAL A 1 52 ? -21.369 14.138 -4.407 1.00 13.45 52 VAL A O 8
ATOM 11829 N N . ALA A 1 53 ? -20.633 12.047 -4.788 1.00 20.15 53 ALA A N 8
ATOM 11830 C CA . ALA A 1 53 ? -21.920 11.425 -4.504 1.00 32.42 53 ALA A CA 8
ATOM 11831 C C . ALA A 1 53 ? -22.178 11.356 -3.002 1.00 63.14 53 ALA A C 8
ATOM 11832 O O . ALA A 1 53 ? -23.325 11.292 -2.562 1.00 71.12 53 ALA A O 8
ATOM 11839 N N . ALA A 1 54 ? -21.103 11.369 -2.221 1.00 63.11 54 ALA A N 8
ATOM 11840 C CA . ALA A 1 54 ? -21.213 11.309 -0.769 1.00 0.41 54 ALA A CA 8
ATOM 11841 C C . ALA A 1 54 ? -21.955 12.525 -0.224 1.00 40.34 54 ALA A C 8
ATOM 11842 O O . ALA A 1 54 ? -22.732 12.416 0.725 1.00 50.05 54 ALA A O 8
ATOM 11849 N N . ILE A 1 55 ? -21.710 13.682 -0.830 1.00 42.20 55 ILE A N 8
ATOM 11850 C CA . ILE A 1 55 ? -22.356 14.918 -0.405 1.00 45.13 55 ILE A CA 8
ATOM 11851 C C . ILE A 1 55 ? -23.865 14.848 -0.611 1.00 0.35 55 ILE A C 8
ATOM 11852 O O . ILE A 1 55 ? -24.628 15.514 0.088 1.00 74.12 55 ILE A O 8
ATOM 11868 N N . GLY A 1 56 ? -24.289 14.035 -1.573 1.00 51.35 56 GLY A N 8
ATOM 11869 C CA . GLY A 1 56 ? -25.706 13.892 -1.853 1.00 21.34 56 GLY A CA 8
ATOM 11870 C C . GLY A 1 56 ? -26.376 12.879 -0.945 1.00 63.45 56 GLY A C 8
ATOM 11871 O O . GLY A 1 56 ? -27.538 13.040 -0.573 1.00 73.35 56 GLY A O 8
ATOM 11875 N N . LYS A 1 57 ? -25.642 11.830 -0.589 1.00 70.21 57 LYS A N 8
ATOM 11876 C CA . LYS A 1 57 ? -26.171 10.785 0.280 1.00 40.13 57 LYS A CA 8
ATOM 11877 C C . LYS A 1 57 ? -26.048 11.184 1.747 1.00 73.21 57 LYS A C 8
ATOM 11878 O O . LYS A 1 57 ? -26.766 10.667 2.602 1.00 32.42 57 LYS A O 8
ATOM 11897 N N . MET A 1 58 ? -25.135 12.107 2.030 1.00 13.12 58 MET A N 8
ATOM 11898 C CA . MET A 1 58 ? -24.921 12.577 3.394 1.00 35.42 58 MET A CA 8
ATOM 11899 C C . MET A 1 58 ? -26.239 12.996 4.038 1.00 54.14 58 MET A C 8
ATOM 11900 O O . MET A 1 58 ? -26.411 12.885 5.252 1.00 44.10 58 MET A O 8
ATOM 11914 N N . ILE A 1 59 ? -27.166 13.478 3.217 1.00 74.02 59 ILE A N 8
ATOM 11915 C CA . ILE A 1 59 ? -28.468 13.913 3.707 1.00 74.02 59 ILE A CA 8
ATOM 11916 C C . ILE A 1 59 ? -29.244 12.749 4.315 1.00 42.22 59 ILE A C 8
ATOM 11917 O O . ILE A 1 59 ? -29.559 12.753 5.504 1.00 3.21 59 ILE A O 8
ATOM 11933 N N . GLY A 1 60 ? -29.547 11.752 3.490 1.00 74.34 60 GLY A N 8
ATOM 11934 C CA . GLY A 1 60 ? -30.282 10.594 3.964 1.00 21.32 60 GLY A CA 8
ATOM 11935 C C . GLY A 1 60 ? -29.465 9.737 4.912 1.00 53.53 60 GLY A C 8
ATOM 11936 O O . GLY A 1 60 ? -30.019 8.969 5.698 1.00 45.12 60 GLY A O 8
ATOM 11940 N N . ALA A 1 61 ? -28.145 9.869 4.836 1.00 21.43 61 ALA A N 8
ATOM 11941 C CA . ALA A 1 61 ? -27.251 9.101 5.694 1.00 22.12 61 ALA A CA 8
ATOM 11942 C C . ALA A 1 61 ? -27.103 9.759 7.062 1.00 44.24 61 ALA A C 8
ATOM 11943 O O . ALA A 1 61 ? -26.742 9.105 8.040 1.00 51.51 61 ALA A O 8
ATOM 11950 N N . ALA A 1 62 ? -27.382 11.057 7.122 1.00 54.11 62 ALA A N 8
ATOM 11951 C CA . ALA A 1 62 ? -27.281 11.803 8.370 1.00 53.21 62 ALA A CA 8
ATOM 11952 C C . ALA A 1 62 ? -28.107 11.146 9.471 1.00 51.22 62 ALA A C 8
ATOM 11953 O O . ALA A 1 62 ? -27.806 11.291 10.656 1.00 60.15 62 ALA A O 8
ATOM 11960 N N . TRP A 1 63 ? -29.149 10.425 9.072 1.00 44.21 63 TRP A N 8
ATOM 11961 C CA . TRP A 1 63 ? -30.018 9.747 10.026 1.00 74.52 63 TRP A CA 8
ATOM 11962 C C . TRP A 1 63 ? -29.345 8.497 10.583 1.00 11.33 63 TRP A C 8
ATOM 11963 O O . TRP A 1 63 ? -29.365 8.257 11.790 1.00 65.24 63 TRP A O 8
ATOM 11984 N N . ASN A 1 64 ? -28.750 7.706 9.697 1.00 21.41 64 ASN A N 8
ATOM 11985 C CA . ASN A 1 64 ? -28.070 6.480 10.102 1.00 54.20 64 ASN A CA 8
ATOM 11986 C C . ASN A 1 64 ? -26.596 6.746 10.391 1.00 70.34 64 ASN A C 8
ATOM 11987 O O . ASN A 1 64 ? -25.798 5.816 10.505 1.00 33.32 64 ASN A O 8
ATOM 11998 N N . ALA A 1 65 ? -26.242 8.021 10.508 1.00 40.34 65 ALA A N 8
ATOM 11999 C CA . ALA A 1 65 ? -24.865 8.409 10.786 1.00 43.45 65 ALA A CA 8
ATOM 12000 C C . ALA A 1 65 ? -24.483 8.085 12.226 1.00 61.12 65 ALA A C 8
ATOM 12001 O O . ALA A 1 65 ? -23.305 7.920 12.544 1.00 4.15 65 ALA A O 8
ATOM 12008 N N . LEU A 1 66 ? -25.485 7.995 13.093 1.00 55.33 66 LEU A N 8
ATOM 12009 C CA . LEU A 1 66 ? -25.255 7.691 14.501 1.00 64.14 66 LEU A CA 8
ATOM 12010 C C . LEU A 1 66 ? -25.132 6.186 14.719 1.00 0.45 66 LEU A C 8
ATOM 12011 O O . LEU A 1 66 ? -25.300 5.398 13.789 1.00 23.02 66 LEU A O 8
ATOM 12027 N N . SER A 1 67 ? -24.840 5.795 15.956 1.00 54.21 67 SER A N 8
ATOM 12028 C CA . SER A 1 67 ? -24.694 4.385 16.297 1.00 1.10 67 SER A CA 8
ATOM 12029 C C . SER A 1 67 ? -26.001 3.632 16.069 1.00 13.44 67 SER A C 8
ATOM 12030 O O . SER A 1 67 ? -27.087 4.183 16.251 1.00 13.23 67 SER A O 8
ATOM 12038 N N . ASP A 1 68 ? -25.888 2.370 15.670 1.00 11.52 68 ASP A N 8
ATOM 12039 C CA . ASP A 1 68 ? -27.060 1.540 15.418 1.00 12.21 68 ASP A CA 8
ATOM 12040 C C . ASP A 1 68 ? -27.776 1.200 16.722 1.00 42.03 68 ASP A C 8
ATOM 12041 O O . ASP A 1 68 ? -28.960 1.492 16.885 1.00 70.44 68 ASP A O 8
ATOM 12050 N N . GLU A 1 69 ? -27.048 0.581 17.646 1.00 32.22 69 GLU A N 8
ATOM 12051 C CA . GLU A 1 69 ? -27.615 0.199 18.934 1.00 11.54 69 GLU A CA 8
ATOM 12052 C C . GLU A 1 69 ? -28.153 1.420 19.675 1.00 2.51 69 GLU A C 8
ATOM 12053 O O . GLU A 1 69 ? -29.050 1.307 20.510 1.00 63.12 69 GLU A O 8
ATOM 12065 N N . GLU A 1 70 ? -27.597 2.587 19.363 1.00 40.12 70 GLU A N 8
ATOM 12066 C CA . GLU A 1 70 ? -28.020 3.829 20.000 1.00 62.32 70 GLU A CA 8
ATOM 12067 C C . GLU A 1 70 ? -29.081 4.536 19.162 1.00 42.32 70 GLU A C 8
ATOM 12068 O O . GLU A 1 70 ? -29.600 5.583 19.551 1.00 71.41 70 GLU A O 8
ATOM 12080 N N . LYS A 1 71 ? -29.398 3.958 18.008 1.00 3.03 71 LYS A N 8
ATOM 12081 C CA . LYS A 1 71 ? -30.397 4.531 17.114 1.00 63.32 71 LYS A CA 8
ATOM 12082 C C . LYS A 1 71 ? -31.794 4.030 17.467 1.00 43.41 71 LYS A C 8
ATOM 12083 O O . LYS A 1 71 ? -32.796 4.579 17.007 1.00 4.14 71 LYS A O 8
ATOM 12102 N N . LYS A 1 72 ? -31.854 2.987 18.287 1.00 63.42 72 LYS A N 8
ATOM 12103 C CA . LYS A 1 72 ? -33.128 2.413 18.705 1.00 43.45 72 LYS A CA 8
ATOM 12104 C C . LYS A 1 72 ? -33.907 3.395 19.573 1.00 13.33 72 LYS A C 8
ATOM 12105 O O . LYS A 1 72 ? -35.076 3.691 19.323 1.00 70.52 72 LYS A O 8
ATOM 12124 N N . PRO A 1 73 ? -33.247 3.915 20.619 1.00 50.33 73 PRO A N 8
ATOM 12125 C CA . PRO A 1 73 ? -33.859 4.873 21.544 1.00 2.51 73 PRO A CA 8
ATOM 12126 C C . PRO A 1 73 ? -34.101 6.232 20.896 1.00 44.33 73 PRO A C 8
ATOM 12127 O O . PRO A 1 73 ? -34.871 7.046 21.406 1.00 4.20 73 PRO A O 8
ATOM 12138 N N . TYR A 1 74 ? -33.439 6.471 19.769 1.00 61.21 74 TYR A N 8
ATOM 12139 C CA . TYR A 1 74 ? -33.581 7.732 19.052 1.00 43.42 74 TYR A CA 8
ATOM 12140 C C . TYR A 1 74 ? -33.081 8.899 19.898 1.00 13.41 74 TYR A C 8
ATOM 12141 O O . TYR A 1 74 ? -33.522 10.036 19.729 1.00 60.31 74 TYR A O 8
ATOM 12159 N N . GLU A 1 75 ? -32.158 8.609 20.809 1.00 21.52 75 GLU A N 8
ATOM 12160 C CA . GLU A 1 75 ? -31.598 9.633 21.683 1.00 50.34 75 GLU A CA 8
ATOM 12161 C C . GLU A 1 75 ? -30.502 10.418 20.968 1.00 63.24 75 GLU A C 8
ATOM 12162 O O . GLU A 1 75 ? -30.595 11.636 20.813 1.00 73.40 75 GLU A O 8
ATOM 12174 N N . ARG A 1 76 ? -29.463 9.711 20.534 1.00 20.14 76 ARG A N 8
ATOM 12175 C CA . ARG A 1 76 ? -28.348 10.340 19.838 1.00 43.44 76 ARG A CA 8
ATOM 12176 C C . ARG A 1 76 ? -28.762 10.783 18.437 1.00 24.22 76 ARG A C 8
ATOM 12177 O O . ARG A 1 76 ? -28.529 11.925 18.043 1.00 52.04 76 ARG A O 8
ATOM 12198 N N . MET A 1 77 ? -29.375 9.870 17.691 1.00 15.21 77 MET A N 8
ATOM 12199 C CA . MET A 1 77 ? -29.822 10.167 16.335 1.00 32.00 77 MET A CA 8
ATOM 12200 C C . MET A 1 77 ? -30.654 11.445 16.304 1.00 1.31 77 MET A C 8
ATOM 12201 O O . MET A 1 77 ? -30.597 12.211 15.342 1.00 75.54 77 MET A O 8
ATOM 12215 N N . SER A 1 78 ? -31.425 11.670 17.363 1.00 73.10 78 SER A N 8
ATOM 12216 C CA . SER A 1 78 ? -32.272 12.854 17.455 1.00 62.33 78 SER A CA 8
ATOM 12217 C C . SER A 1 78 ? -31.445 14.087 17.808 1.00 73.43 78 SER A C 8
ATOM 12218 O O . SER A 1 78 ? -31.505 15.106 17.120 1.00 74.35 78 SER A O 8
ATOM 12226 N N . ASP A 1 79 ? -30.674 13.985 18.885 1.00 53.43 79 ASP A N 8
ATOM 12227 C CA . ASP A 1 79 ? -29.834 15.091 19.330 1.00 20.10 79 ASP A CA 8
ATOM 12228 C C . ASP A 1 79 ? -28.829 15.479 18.250 1.00 51.11 79 ASP A C 8
ATOM 12229 O O . ASP A 1 79 ? -28.285 16.583 18.263 1.00 35.11 79 ASP A O 8
ATOM 12238 N N . GLU A 1 80 ? -28.587 14.563 17.317 1.00 12.40 80 GLU A N 8
ATOM 12239 C CA . GLU A 1 80 ? -27.646 14.810 16.231 1.00 0.31 80 GLU A CA 8
ATOM 12240 C C . GLU A 1 80 ? -28.057 16.038 15.423 1.00 11.04 80 GLU A C 8
ATOM 12241 O O . GLU A 1 80 ? -27.245 16.622 14.706 1.00 52.53 80 GLU A O 8
ATOM 12253 N N . ASP A 1 81 ? -29.323 16.422 15.546 1.00 43.53 81 ASP A N 8
ATOM 12254 C CA . ASP A 1 81 ? -29.843 17.581 14.828 1.00 22.41 81 ASP A CA 8
ATOM 12255 C C . ASP A 1 81 ? -28.909 18.778 14.979 1.00 33.33 81 ASP A C 8
ATOM 12256 O O . ASP A 1 81 ? -28.860 19.652 14.114 1.00 15.43 81 ASP A O 8
ATOM 12265 N N . ARG A 1 82 ? -28.171 18.810 16.084 1.00 51.11 82 ARG A N 8
ATOM 12266 C CA . ARG A 1 82 ? -27.241 19.901 16.350 1.00 70.05 82 ARG A CA 8
ATOM 12267 C C . ARG A 1 82 ? -25.890 19.636 15.692 1.00 61.40 82 ARG A C 8
ATOM 12268 O O . ARG A 1 82 ? -25.435 20.409 14.849 1.00 11.21 82 ARG A O 8
ATOM 12289 N N . VAL A 1 83 ? -25.252 18.537 16.084 1.00 74.12 83 VAL A N 8
ATOM 12290 C CA . VAL A 1 83 ? -23.954 18.169 15.533 1.00 62.15 83 VAL A CA 8
ATOM 12291 C C . VAL A 1 83 ? -24.015 18.050 14.014 1.00 51.21 83 VAL A C 8
ATOM 12292 O O . VAL A 1 83 ? -22.997 18.160 13.331 1.00 43.32 83 VAL A O 8
ATOM 12305 N N . ARG A 1 84 ? -25.216 17.825 13.491 1.00 12.44 84 ARG A N 8
ATOM 12306 C CA . ARG A 1 84 ? -25.411 17.691 12.053 1.00 43.12 84 ARG A CA 8
ATOM 12307 C C . ARG A 1 84 ? -24.732 18.834 11.303 1.00 23.33 84 ARG A C 8
ATOM 12308 O O . ARG A 1 84 ? -24.287 18.667 10.167 1.00 20.14 84 ARG A O 8
ATOM 12329 N N . TYR A 1 85 ? -24.656 19.994 11.946 1.00 32.54 85 TYR A N 8
ATOM 12330 C CA . TYR A 1 85 ? -24.034 21.165 11.340 1.00 74.31 85 TYR A CA 8
ATOM 12331 C C . TYR A 1 85 ? -22.537 20.948 11.147 1.00 63.33 85 TYR A C 8
ATOM 12332 O O . TYR A 1 85 ? -21.980 21.286 10.103 1.00 4.22 85 TYR A O 8
ATOM 12350 N N . GLU A 1 86 ? -21.892 20.380 12.161 1.00 2.13 86 GLU A N 8
ATOM 12351 C CA . GLU A 1 86 ? -20.459 20.118 12.104 1.00 64.34 86 GLU A CA 8
ATOM 12352 C C . GLU A 1 86 ? -20.167 18.866 11.281 1.00 34.44 86 GLU A C 8
ATOM 12353 O O . GLU A 1 86 ? -19.155 18.789 10.585 1.00 30.11 86 GLU A O 8
ATOM 12365 N N . ARG A 1 87 ? -21.062 17.887 11.368 1.00 21.52 87 ARG A N 8
ATOM 12366 C CA . ARG A 1 87 ? -20.901 16.637 10.634 1.00 2.14 87 ARG A CA 8
ATOM 12367 C C . ARG A 1 87 ? -20.868 16.890 9.130 1.00 1.51 87 ARG A C 8
ATOM 12368 O O . ARG A 1 87 ? -20.081 16.282 8.406 1.00 4.02 87 ARG A O 8
ATOM 12389 N N . GLU A 1 88 ? -21.729 17.792 8.668 1.00 44.11 88 GLU A N 8
ATOM 12390 C CA . GLU A 1 88 ? -21.798 18.124 7.250 1.00 51.12 88 GLU A CA 8
ATOM 12391 C C . GLU A 1 88 ? -20.477 18.714 6.764 1.00 72.23 88 GLU A C 8
ATOM 12392 O O . GLU A 1 88 ? -20.157 18.655 5.576 1.00 12.12 88 GLU A O 8
ATOM 12404 N N . LYS A 1 89 ? -19.714 19.283 7.690 1.00 3.02 89 LYS A N 8
ATOM 12405 C CA . LYS A 1 89 ? -18.427 19.884 7.359 1.00 71.41 89 LYS A CA 8
ATOM 12406 C C . LYS A 1 89 ? -17.533 18.887 6.628 1.00 74.30 89 LYS A C 8
ATOM 12407 O O . LYS A 1 89 ? -16.862 19.236 5.657 1.00 34.04 89 LYS A O 8
ATOM 12426 N N . ALA A 1 90 ? -17.531 17.644 7.100 1.00 50.31 90 ALA A N 8
ATOM 12427 C CA . ALA A 1 90 ? -16.723 16.597 6.489 1.00 62.53 90 ALA A CA 8
ATOM 12428 C C . ALA A 1 90 ? -16.960 16.528 4.984 1.00 60.41 90 ALA A C 8
ATOM 12429 O O . ALA A 1 90 ? -16.037 16.716 4.192 1.00 30.12 90 ALA A O 8
ATOM 12436 N N . GLU A 1 91 ? -18.202 16.256 4.597 1.00 35.11 91 GLU A N 8
ATOM 12437 C CA . GLU A 1 91 ? -18.559 16.161 3.186 1.00 30.24 91 GLU A CA 8
ATOM 12438 C C . GLU A 1 91 ? -18.245 17.464 2.457 1.00 75.11 91 GLU A C 8
ATOM 12439 O O . GLU A 1 91 ? -18.081 17.481 1.237 1.00 62.12 91 GLU A O 8
ATOM 12451 N N . TYR A 1 92 ? -18.165 18.553 3.213 1.00 50.33 92 TYR A N 8
ATOM 12452 C CA . TYR A 1 92 ? -17.874 19.862 2.639 1.00 74.21 92 TYR A CA 8
ATOM 12453 C C . TYR A 1 92 ? -16.391 19.995 2.309 1.00 61.32 92 TYR A C 8
ATOM 12454 O O . TYR A 1 92 ? -16.022 20.513 1.255 1.00 21.42 92 TYR A O 8
ATOM 12472 N N . ALA A 1 93 ? -15.545 19.522 3.218 1.00 45.10 93 ALA A N 8
ATOM 12473 C CA . ALA A 1 93 ? -14.101 19.585 3.024 1.00 73.23 93 ALA A CA 8
ATOM 12474 C C . ALA A 1 93 ? -13.642 18.567 1.985 1.00 55.32 93 ALA A C 8
ATOM 12475 O O . ALA A 1 93 ? -12.552 18.686 1.426 1.00 12.25 93 ALA A O 8
ATOM 12482 N N . GLN A 1 94 ? -14.481 17.568 1.731 1.00 31.25 94 GLN A N 8
ATOM 12483 C CA . GLN A 1 94 ? -14.160 16.529 0.760 1.00 25.12 94 GLN A CA 8
ATOM 12484 C C . GLN A 1 94 ? -14.268 17.063 -0.664 1.00 42.12 94 GLN A C 8
ATOM 12485 O O . GLN A 1 94 ? -13.580 16.590 -1.569 1.00 31.30 94 GLN A O 8
ATOM 12499 N N . ARG A 1 95 ? -15.136 18.051 -0.856 1.00 2.10 95 ARG A N 8
ATOM 12500 C CA . ARG A 1 95 ? -15.335 18.648 -2.171 1.00 12.41 95 ARG A CA 8
ATOM 12501 C C . ARG A 1 95 ? -14.095 19.420 -2.611 1.00 65.13 95 ARG A C 8
ATOM 12502 O O . ARG A 1 95 ? -13.706 19.378 -3.779 1.00 25.33 95 ARG A O 8
ATOM 12523 N N . LYS A 1 96 ? -13.477 20.125 -1.669 1.00 53.04 96 LYS A N 8
ATOM 12524 C CA . LYS A 1 96 ? -12.280 20.906 -1.958 1.00 54.03 96 LYS A CA 8
ATOM 12525 C C . LYS A 1 96 ? -11.128 20.000 -2.381 1.00 34.13 96 LYS A C 8
ATOM 12526 O O . LYS A 1 96 ? -10.602 20.123 -3.487 1.00 3.24 96 LYS A O 8
ATOM 12545 N N . VAL A 1 97 ? -10.742 19.088 -1.494 1.00 13.45 97 VAL A N 8
ATOM 12546 C CA . VAL A 1 97 ? -9.654 18.160 -1.776 1.00 34.43 97 VAL A CA 8
ATOM 12547 C C . VAL A 1 97 ? -9.985 17.273 -2.971 1.00 31.43 97 VAL A C 8
ATOM 12548 O O . VAL A 1 97 ? -9.090 16.772 -3.651 1.00 73.45 97 VAL A O 8
ATOM 12561 N N . MET A 1 1 ? 5.812 -9.929 -1.097 1.00 11.13 1 MET A N 9
ATOM 12562 C CA . MET A 1 1 ? 5.615 -8.798 -1.996 1.00 40.10 1 MET A CA 9
ATOM 12563 C C . MET A 1 1 ? 4.953 -9.245 -3.295 1.00 72.33 1 MET A C 9
ATOM 12564 O O . MET A 1 1 ? 5.205 -10.346 -3.784 1.00 73.30 1 MET A O 9
ATOM 12578 N N . ALA A 1 2 ? 4.105 -8.385 -3.849 1.00 43.53 2 ALA A N 9
ATOM 12579 C CA . ALA A 1 2 ? 3.409 -8.691 -5.092 1.00 73.05 2 ALA A CA 9
ATOM 12580 C C . ALA A 1 2 ? 4.388 -9.123 -6.179 1.00 2.25 2 ALA A C 9
ATOM 12581 O O . ALA A 1 2 ? 5.593 -8.901 -6.065 1.00 70.13 2 ALA A O 9
ATOM 12588 N N . GLY A 1 3 ? 3.862 -9.742 -7.231 1.00 44.34 3 GLY A N 9
ATOM 12589 C CA . GLY A 1 3 ? 4.705 -10.196 -8.322 1.00 41.42 3 GLY A CA 9
ATOM 12590 C C . GLY A 1 3 ? 4.009 -11.209 -9.209 1.00 65.12 3 GLY A C 9
ATOM 12591 O O . GLY A 1 3 ? 4.265 -11.270 -10.411 1.00 72.44 3 GLY A O 9
ATOM 12595 N N . ALA A 1 4 ? 3.129 -12.008 -8.615 1.00 11.41 4 ALA A N 9
ATOM 12596 C CA . ALA A 1 4 ? 2.394 -13.023 -9.359 1.00 64.02 4 ALA A CA 9
ATOM 12597 C C . ALA A 1 4 ? 3.339 -14.075 -9.931 1.00 33.12 4 ALA A C 9
ATOM 12598 O O . ALA A 1 4 ? 2.966 -14.839 -10.821 1.00 62.21 4 ALA A O 9
ATOM 12605 N N . SER A 1 5 ? 4.563 -14.108 -9.414 1.00 32.42 5 SER A N 9
ATOM 12606 C CA . SER A 1 5 ? 5.562 -15.064 -9.876 1.00 62.24 5 SER A CA 9
ATOM 12607 C C . SER A 1 5 ? 5.120 -16.495 -9.588 1.00 34.43 5 SER A C 9
ATOM 12608 O O . SER A 1 5 ? 5.450 -17.421 -10.330 1.00 15.41 5 SER A O 9
ATOM 12616 N N . ASP A 1 6 ? 4.371 -16.669 -8.504 1.00 71.13 6 ASP A N 9
ATOM 12617 C CA . ASP A 1 6 ? 3.881 -17.987 -8.116 1.00 42.24 6 ASP A CA 9
ATOM 12618 C C . ASP A 1 6 ? 2.444 -18.192 -8.586 1.00 24.53 6 ASP A C 9
ATOM 12619 O O . ASP A 1 6 ? 2.166 -19.077 -9.396 1.00 1.23 6 ASP A O 9
ATOM 12628 N N . ARG A 1 7 ? 1.536 -17.371 -8.071 1.00 13.24 7 ARG A N 9
ATOM 12629 C CA . ARG A 1 7 ? 0.127 -17.464 -8.435 1.00 62.12 7 ARG A CA 9
ATOM 12630 C C . ARG A 1 7 ? -0.135 -16.775 -9.771 1.00 74.22 7 ARG A C 9
ATOM 12631 O O . ARG A 1 7 ? 0.794 -16.334 -10.448 1.00 52.14 7 ARG A O 9
ATOM 12652 N N . THR A 1 8 ? -1.408 -16.687 -10.146 1.00 10.44 8 THR A N 9
ATOM 12653 C CA . THR A 1 8 ? -1.793 -16.054 -11.400 1.00 52.55 8 THR A CA 9
ATOM 12654 C C . THR A 1 8 ? -2.632 -14.805 -11.152 1.00 21.12 8 THR A C 9
ATOM 12655 O O . THR A 1 8 ? -3.437 -14.409 -11.993 1.00 53.31 8 THR A O 9
ATOM 12666 N N . GLY A 1 9 ? -2.437 -14.188 -9.990 1.00 61.31 9 GLY A N 9
ATOM 12667 C CA . GLY A 1 9 ? -3.183 -12.990 -9.652 1.00 63.20 9 GLY A CA 9
ATOM 12668 C C . GLY A 1 9 ? -2.976 -12.565 -8.212 1.00 24.42 9 GLY A C 9
ATOM 12669 O O . GLY A 1 9 ? -3.911 -12.579 -7.412 1.00 55.21 9 GLY A O 9
ATOM 12673 N N . VAL A 1 10 ? -1.745 -12.188 -7.879 1.00 31.43 10 VAL A N 9
ATOM 12674 C CA . VAL A 1 10 ? -1.418 -11.758 -6.525 1.00 25.34 10 VAL A CA 9
ATOM 12675 C C . VAL A 1 10 ? -1.695 -10.271 -6.338 1.00 45.23 10 VAL A C 9
ATOM 12676 O O . VAL A 1 10 ? -1.218 -9.439 -7.110 1.00 44.32 10 VAL A O 9
ATOM 12689 N N . ARG A 1 11 ? -2.468 -9.943 -5.309 1.00 10.05 11 ARG A N 9
ATOM 12690 C CA . ARG A 1 11 ? -2.809 -8.555 -5.021 1.00 34.12 11 ARG A CA 9
ATOM 12691 C C . ARG A 1 11 ? -1.868 -7.970 -3.972 1.00 52.10 11 ARG A C 9
ATOM 12692 O O . ARG A 1 11 ? -1.191 -8.704 -3.252 1.00 74.42 11 ARG A O 9
ATOM 12713 N N . ARG A 1 12 ? -1.831 -6.644 -3.892 1.00 45.23 12 ARG A N 9
ATOM 12714 C CA . ARG A 1 12 ? -0.971 -5.960 -2.933 1.00 73.22 12 ARG A CA 9
ATOM 12715 C C . ARG A 1 12 ? -1.640 -4.691 -2.413 1.00 24.14 12 ARG A C 9
ATOM 12716 O O . ARG A 1 12 ? -2.554 -4.144 -3.029 1.00 42.34 12 ARG A O 9
ATOM 12737 N N . PRO A 1 13 ? -1.174 -4.211 -1.250 1.00 34.44 13 PRO A N 9
ATOM 12738 C CA . PRO A 1 13 ? -1.713 -3.002 -0.620 1.00 44.22 13 PRO A CA 9
ATOM 12739 C C . PRO A 1 13 ? -1.358 -1.738 -1.396 1.00 1.10 13 PRO A C 9
ATOM 12740 O O . PRO A 1 13 ? -1.858 -0.654 -1.097 1.00 15.33 13 PRO A O 9
ATOM 12751 N N . ARG A 1 14 ? -0.492 -1.885 -2.394 1.00 12.25 14 ARG A N 9
ATOM 12752 C CA . ARG A 1 14 ? -0.070 -0.754 -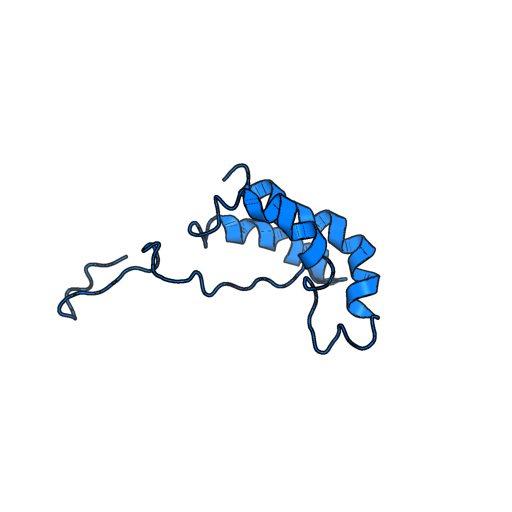3.212 1.00 33.23 14 ARG A CA 9
ATOM 12753 C C . ARG A 1 14 ? -1.230 -0.230 -4.054 1.00 3.23 14 ARG A C 9
ATOM 12754 O O . ARG A 1 14 ? -1.165 0.870 -4.603 1.00 41.21 14 ARG A O 9
ATOM 12775 N N . LYS A 1 15 ? -2.290 -1.024 -4.151 1.00 71.53 15 LYS A N 9
ATOM 12776 C CA . LYS A 1 15 ? -3.465 -0.642 -4.925 1.00 50.32 15 LYS A CA 9
ATOM 12777 C C . LYS A 1 15 ? -3.956 0.744 -4.519 1.00 52.12 15 LYS A C 9
ATOM 12778 O O . LYS A 1 15 ? -4.415 0.946 -3.395 1.00 70.43 15 LYS A O 9
ATOM 12797 N N . ALA A 1 16 ? -3.858 1.696 -5.442 1.00 21.41 16 ALA A N 9
ATOM 12798 C CA . ALA A 1 16 ? -4.295 3.061 -5.181 1.00 15.24 16 ALA A CA 9
ATOM 12799 C C . ALA A 1 16 ? -5.817 3.162 -5.193 1.00 30.12 16 ALA A C 9
ATOM 12800 O O . ALA A 1 16 ? -6.395 4.063 -4.584 1.00 71.33 16 ALA A O 9
ATOM 12807 N N . LYS A 1 17 ? -6.461 2.232 -5.890 1.00 52.21 17 LYS A N 9
ATOM 12808 C CA . LYS A 1 17 ? -7.916 2.215 -5.982 1.00 13.12 17 LYS A CA 9
ATOM 12809 C C . LYS A 1 17 ? -8.516 1.281 -4.936 1.00 15.22 17 LYS A C 9
ATOM 12810 O O . LYS A 1 17 ? -9.517 0.609 -5.189 1.00 2.41 17 LYS A O 9
ATOM 12829 N N . LYS A 1 18 ? -7.900 1.244 -3.759 1.00 55.41 18 LYS A N 9
ATOM 12830 C CA . LYS A 1 18 ? -8.375 0.395 -2.673 1.00 2.32 18 LYS A CA 9
ATOM 12831 C C . LYS A 1 18 ? -9.413 1.124 -1.826 1.00 2.52 18 LYS A C 9
ATOM 12832 O O . LYS A 1 18 ? -9.384 2.350 -1.711 1.00 31.11 18 LYS A O 9
ATOM 12851 N N . ASP A 1 19 ? -10.327 0.364 -1.234 1.00 22.41 19 ASP A N 9
ATOM 12852 C CA . ASP A 1 19 ? -11.373 0.938 -0.395 1.00 25.51 19 ASP A CA 9
ATOM 12853 C C . ASP A 1 19 ? -10.770 1.791 0.716 1.00 10.44 19 ASP A C 9
ATOM 12854 O O . ASP A 1 19 ? -9.627 1.598 1.131 1.00 42.45 19 ASP A O 9
ATOM 12863 N N . PRO A 1 20 ? -11.556 2.760 1.211 1.00 24.41 20 PRO A N 9
ATOM 12864 C CA . PRO A 1 20 ? -11.120 3.663 2.280 1.00 35.15 20 PRO A CA 9
ATOM 12865 C C . PRO A 1 20 ? -10.987 2.951 3.622 1.00 24.32 20 PRO A C 9
ATOM 12866 O O . PRO A 1 20 ? -10.051 3.205 4.379 1.00 21.44 20 PRO A O 9
ATOM 12877 N N . ASN A 1 21 ? -11.928 2.058 3.910 1.00 72.25 21 ASN A N 9
ATOM 12878 C CA . ASN A 1 21 ? -11.915 1.309 5.161 1.00 62.32 21 ASN A CA 9
ATOM 12879 C C . ASN A 1 21 ? -11.856 2.252 6.359 1.00 75.33 21 ASN A C 9
ATOM 12880 O O . ASN A 1 21 ? -11.040 2.074 7.262 1.00 11.02 21 ASN A O 9
ATOM 12891 N N . ALA A 1 22 ? -12.729 3.254 6.359 1.00 42.45 22 ALA A N 9
ATOM 12892 C CA . ALA A 1 22 ? -12.779 4.224 7.446 1.00 64.30 22 ALA A CA 9
ATOM 12893 C C . ALA A 1 22 ? -14.130 4.188 8.152 1.00 23.41 22 ALA A C 9
ATOM 12894 O O . ALA A 1 22 ? -15.125 3.702 7.615 1.00 73.03 22 ALA A O 9
ATOM 12901 N N . PRO A 1 23 ? -14.168 4.712 9.386 1.00 43.41 23 PRO A N 9
ATOM 12902 C CA . PRO A 1 23 ? -15.391 4.752 10.192 1.00 34.31 23 PRO A CA 9
ATOM 12903 C C . PRO A 1 23 ? -16.420 5.731 9.637 1.00 2.55 23 PRO A C 9
ATOM 12904 O O . PRO A 1 23 ? -16.088 6.613 8.844 1.00 34.13 23 PRO A O 9
ATOM 12915 N N . LYS A 1 24 ? -17.669 5.572 10.060 1.00 55.41 24 LYS A N 9
ATOM 12916 C CA . LYS A 1 24 ? -18.747 6.444 9.607 1.00 34.23 24 LYS A CA 9
ATOM 12917 C C . LYS A 1 24 ? -19.522 7.011 10.792 1.00 12.23 24 LYS A C 9
ATOM 12918 O O . LYS A 1 24 ? -20.696 7.362 10.668 1.00 43.11 24 LYS A O 9
ATOM 12937 N N . ARG A 1 25 ? -18.858 7.100 11.940 1.00 31.41 25 ARG A N 9
ATOM 12938 C CA . ARG A 1 25 ? -19.485 7.625 13.147 1.00 20.10 25 ARG A CA 9
ATOM 12939 C C . ARG A 1 25 ? -19.589 9.146 13.088 1.00 50.04 25 ARG A C 9
ATOM 12940 O O . ARG A 1 25 ? -18.578 9.846 13.057 1.00 43.51 25 ARG A O 9
ATOM 12961 N N . ALA A 1 26 ? -20.819 9.650 13.071 1.00 22.42 26 ALA A N 9
ATOM 12962 C CA . ALA A 1 26 ? -21.055 11.087 13.017 1.00 70.00 26 ALA A CA 9
ATOM 12963 C C . ALA A 1 26 ? -20.519 11.779 14.266 1.00 72.12 26 ALA A C 9
ATOM 12964 O O . ALA A 1 26 ? -20.362 11.154 15.315 1.00 33.35 26 ALA A O 9
ATOM 12971 N N . LEU A 1 27 ? -20.239 13.072 14.146 1.00 73.11 27 LEU A N 9
ATOM 12972 C CA . LEU A 1 27 ? -19.720 13.849 15.266 1.00 41.33 27 LEU A CA 9
ATOM 12973 C C . LEU A 1 27 ? -20.590 13.667 16.505 1.00 23.44 27 LEU A C 9
ATOM 12974 O O . LEU A 1 27 ? -21.794 13.919 16.474 1.00 40.43 27 LEU A O 9
ATOM 12990 N N . SER A 1 28 ? -19.971 13.228 17.597 1.00 62.12 28 SER A N 9
ATOM 12991 C CA . SER A 1 28 ? -20.689 13.010 18.847 1.00 23.12 28 SER A CA 9
ATOM 12992 C C . SER A 1 28 ? -21.490 14.248 19.236 1.00 13.33 28 SER A C 9
ATOM 12993 O O . SER A 1 28 ? -21.321 15.319 18.653 1.00 14.23 28 SER A O 9
ATOM 13001 N N . SER A 1 29 ? -22.364 14.093 20.226 1.00 1.21 29 SER A N 9
ATOM 13002 C CA . SER A 1 29 ? -23.195 15.197 20.692 1.00 74.22 29 SER A CA 9
ATOM 13003 C C . SER A 1 29 ? -22.372 16.192 21.503 1.00 11.44 29 SER A C 9
ATOM 13004 O O . SER A 1 29 ? -22.186 17.339 21.096 1.00 52.31 29 SER A O 9
ATOM 13012 N N . TYR A 1 30 ? -21.881 15.745 22.654 1.00 53.31 30 TYR A N 9
ATOM 13013 C CA . TYR A 1 30 ? -21.080 16.596 23.525 1.00 2.51 30 TYR A CA 9
ATOM 13014 C C . TYR A 1 30 ? -19.623 16.622 23.072 1.00 72.10 30 TYR A C 9
ATOM 13015 O O . TYR A 1 30 ? -18.931 17.627 23.228 1.00 24.04 30 TYR A O 9
ATOM 13033 N N . MET A 1 31 ? -19.166 15.508 22.509 1.00 51.31 31 MET A N 9
ATOM 13034 C CA . MET A 1 31 ? -17.792 15.402 22.031 1.00 55.43 31 MET A CA 9
ATOM 13035 C C . MET A 1 31 ? -17.614 16.159 20.718 1.00 1.03 31 MET A C 9
ATOM 13036 O O . MET A 1 31 ? -16.501 16.278 20.205 1.00 31.40 31 MET A O 9
ATOM 13050 N N . PHE A 1 32 ? -18.717 16.669 20.180 1.00 44.13 32 PHE A N 9
ATOM 13051 C CA . PHE A 1 32 ? -18.681 17.413 18.926 1.00 15.21 32 PHE A CA 9
ATOM 13052 C C . PHE A 1 32 ? -17.519 18.402 18.913 1.00 60.43 32 PHE A C 9
ATOM 13053 O O . PHE A 1 32 ? -16.935 18.676 17.864 1.00 11.32 32 PHE A O 9
ATOM 13070 N N . PHE A 1 33 ? -17.189 18.933 20.085 1.00 42.31 33 PHE A N 9
ATOM 13071 C CA . PHE A 1 33 ? -16.097 19.893 20.209 1.00 35.51 33 PHE A CA 9
ATOM 13072 C C . PHE A 1 33 ? -14.813 19.337 19.600 1.00 13.13 33 PHE A C 9
ATOM 13073 O O . PHE A 1 33 ? -14.174 19.987 18.773 1.00 33.42 33 PHE A O 9
ATOM 13090 N N . ALA A 1 34 ? -14.442 18.131 20.017 1.00 44.01 34 ALA A N 9
ATOM 13091 C CA . ALA A 1 34 ? -13.235 17.487 19.512 1.00 32.25 34 ALA A CA 9
ATOM 13092 C C . ALA A 1 34 ? -13.509 16.761 18.200 1.00 64.42 34 ALA A C 9
ATOM 13093 O O . ALA A 1 34 ? -12.716 16.834 17.261 1.00 63.33 34 ALA A O 9
ATOM 13100 N N . LYS A 1 35 ? -14.635 16.059 18.141 1.00 73.13 35 LYS A N 9
ATOM 13101 C CA . LYS A 1 35 ? -15.015 15.319 16.943 1.00 64.00 35 LYS A CA 9
ATOM 13102 C C . LYS A 1 35 ? -15.130 16.251 15.741 1.00 14.43 35 LYS A C 9
ATOM 13103 O O . LYS A 1 35 ? -15.055 15.812 14.595 1.00 70.15 35 LYS A O 9
ATOM 13122 N N . GLU A 1 36 ? -15.312 17.540 16.013 1.00 35.11 36 GLU A N 9
ATOM 13123 C CA . GLU A 1 36 ? -15.438 18.533 14.953 1.00 44.21 36 GLU A CA 9
ATOM 13124 C C . GLU A 1 36 ? -14.208 18.522 14.049 1.00 75.44 36 GLU A C 9
ATOM 13125 O O . GLU A 1 36 ? -14.271 18.937 12.891 1.00 5.44 36 GLU A O 9
ATOM 13137 N N . LYS A 1 37 ? -13.091 18.043 14.585 1.00 31.12 37 LYS A N 9
ATOM 13138 C CA . LYS A 1 37 ? -11.846 17.976 13.829 1.00 74.52 37 LYS A CA 9
ATOM 13139 C C . LYS A 1 37 ? -11.842 16.769 12.895 1.00 5.24 37 LYS A C 9
ATOM 13140 O O . LYS A 1 37 ? -10.938 16.612 12.074 1.00 54.14 37 LYS A O 9
ATOM 13159 N N . ARG A 1 38 ? -12.856 15.921 13.027 1.00 71.21 38 ARG A N 9
ATOM 13160 C CA . ARG A 1 38 ? -12.968 14.729 12.195 1.00 52.02 38 ARG A CA 9
ATOM 13161 C C . ARG A 1 38 ? -12.843 15.084 10.716 1.00 4.52 38 ARG A C 9
ATOM 13162 O O . ARG A 1 38 ? -12.360 14.285 9.913 1.00 13.45 38 ARG A O 9
ATOM 13183 N N . VAL A 1 39 ? -13.280 16.289 10.363 1.00 35.11 39 VAL A N 9
ATOM 13184 C CA . VAL A 1 39 ? -13.217 16.751 8.982 1.00 62.13 39 VAL A CA 9
ATOM 13185 C C . VAL A 1 39 ? -11.787 16.712 8.455 1.00 42.13 39 VAL A C 9
ATOM 13186 O O . VAL A 1 39 ? -11.561 16.704 7.245 1.00 12.11 39 VAL A O 9
ATOM 13199 N N . GLU A 1 40 ? -10.824 16.688 9.371 1.00 34.25 40 GLU A N 9
ATOM 13200 C CA . GLU A 1 40 ? -9.415 16.650 8.998 1.00 13.11 40 GLU A CA 9
ATOM 13201 C C . GLU A 1 40 ? -9.066 15.326 8.324 1.00 54.53 40 GLU A C 9
ATOM 13202 O O . GLU A 1 40 ? -8.120 15.248 7.540 1.00 23.32 40 GLU A O 9
ATOM 13214 N N . ILE A 1 41 ? -9.837 14.290 8.634 1.00 31.35 41 ILE A N 9
ATOM 13215 C CA . ILE A 1 41 ? -9.610 12.970 8.059 1.00 52.03 41 ILE A CA 9
ATOM 13216 C C . ILE A 1 41 ? -9.612 13.027 6.535 1.00 52.41 41 ILE A C 9
ATOM 13217 O O . ILE A 1 41 ? -9.055 12.153 5.870 1.00 12.12 41 ILE A O 9
ATOM 13233 N N . ILE A 1 42 ? -10.240 14.063 5.988 1.00 33.31 42 ILE A N 9
ATOM 13234 C CA . ILE A 1 42 ? -10.312 14.236 4.543 1.00 62.44 42 ILE A CA 9
ATOM 13235 C C . ILE A 1 42 ? -8.929 14.132 3.907 1.00 34.14 42 ILE A C 9
ATOM 13236 O O . ILE A 1 42 ? -8.794 13.725 2.754 1.00 70.10 42 ILE A O 9
ATOM 13252 N N . ALA A 1 43 ? -7.905 14.501 4.669 1.00 10.33 43 ALA A N 9
ATOM 13253 C CA . ALA A 1 43 ? -6.532 14.446 4.183 1.00 51.14 43 ALA A CA 9
ATOM 13254 C C . ALA A 1 43 ? -5.973 13.031 4.277 1.00 63.31 43 ALA A C 9
ATOM 13255 O O . ALA A 1 43 ? -5.486 12.480 3.290 1.00 22.43 43 ALA A O 9
ATOM 13262 N N . GLU A 1 44 ? -6.045 12.449 5.470 1.00 74.31 44 GLU A N 9
ATOM 13263 C CA . GLU A 1 44 ? -5.544 11.097 5.692 1.00 51.53 44 GLU A CA 9
ATOM 13264 C C . GLU A 1 44 ? -6.222 10.104 4.752 1.00 14.52 44 GLU A C 9
ATOM 13265 O O . GLU A 1 44 ? -5.669 9.050 4.442 1.00 52.41 44 GLU A O 9
ATOM 13277 N N . ASN A 1 45 ? -7.425 10.450 4.304 1.00 62.04 45 ASN A N 9
ATOM 13278 C CA . ASN A 1 45 ? -8.180 9.589 3.400 1.00 10.15 45 ASN A CA 9
ATOM 13279 C C . ASN A 1 45 ? -8.382 10.264 2.047 1.00 4.12 45 ASN A C 9
ATOM 13280 O O . ASN A 1 45 ? -9.462 10.761 1.728 1.00 1.12 45 ASN A O 9
ATOM 13291 N N . PRO A 1 46 ? -7.318 10.283 1.231 1.00 65.42 46 PRO A N 9
ATOM 13292 C CA . PRO A 1 46 ? -7.353 10.892 -0.102 1.00 4.32 46 PRO A CA 9
ATOM 13293 C C . PRO A 1 46 ? -8.212 10.099 -1.080 1.00 32.21 46 PRO A C 9
ATOM 13294 O O . PRO A 1 46 ? -8.475 10.548 -2.195 1.00 1.53 46 PRO A O 9
ATOM 13305 N N . GLU A 1 47 ? -8.647 8.917 -0.654 1.00 73.13 47 GLU A N 9
ATOM 13306 C CA . GLU A 1 47 ? -9.477 8.061 -1.494 1.00 53.53 47 GLU A CA 9
ATOM 13307 C C . GLU A 1 47 ? -10.793 8.752 -1.841 1.00 73.43 47 GLU A C 9
ATOM 13308 O O . GLU A 1 47 ? -11.160 8.859 -3.012 1.00 2.41 47 GLU A O 9
ATOM 13320 N N . ILE A 1 48 ? -11.499 9.216 -0.816 1.00 11.31 48 ILE A N 9
ATOM 13321 C CA . ILE A 1 48 ? -12.773 9.896 -1.012 1.00 14.20 48 ILE A CA 9
ATOM 13322 C C . ILE A 1 48 ? -12.616 11.407 -0.882 1.00 11.33 48 ILE A C 9
ATOM 13323 O O . ILE A 1 48 ? -13.600 12.147 -0.887 1.00 62.32 48 ILE A O 9
ATOM 13339 N N . ALA A 1 49 ? -11.372 11.859 -0.766 1.00 43.42 49 ALA A N 9
ATOM 13340 C CA . ALA A 1 49 ? -11.085 13.283 -0.639 1.00 22.24 49 ALA A CA 9
ATOM 13341 C C . ALA A 1 49 ? -11.787 14.084 -1.729 1.00 40.34 49 ALA A C 9
ATOM 13342 O O . ALA A 1 49 ? -12.218 15.215 -1.504 1.00 2.32 49 ALA A O 9
ATOM 13349 N N . LYS A 1 50 ? -11.899 13.492 -2.913 1.00 64.25 50 LYS A N 9
ATOM 13350 C CA . LYS A 1 50 ? -12.549 14.150 -4.041 1.00 20.45 50 LYS A CA 9
ATOM 13351 C C . LYS A 1 50 ? -13.879 13.479 -4.368 1.00 14.20 50 LYS A C 9
ATOM 13352 O O . LYS A 1 50 ? -14.300 13.445 -5.525 1.00 0.25 50 LYS A O 9
ATOM 13371 N N . ASP A 1 51 ? -14.537 12.949 -3.343 1.00 73.21 51 ASP A N 9
ATOM 13372 C CA . ASP A 1 51 ? -15.822 12.282 -3.522 1.00 23.32 51 ASP A CA 9
ATOM 13373 C C . ASP A 1 51 ? -16.961 13.296 -3.557 1.00 23.13 51 ASP A C 9
ATOM 13374 O O . ASP A 1 51 ? -17.393 13.795 -2.518 1.00 15.20 51 ASP A O 9
ATOM 13383 N N . VAL A 1 52 ? -17.442 13.597 -4.759 1.00 5.11 52 VAL A N 9
ATOM 13384 C CA . VAL A 1 52 ? -18.530 14.552 -4.930 1.00 32.24 52 VAL A CA 9
ATOM 13385 C C . VAL A 1 52 ? -19.878 13.909 -4.623 1.00 31.02 52 VAL A C 9
ATOM 13386 O O . VAL A 1 52 ? -20.831 14.591 -4.248 1.00 33.23 52 VAL A O 9
ATOM 13399 N N . ALA A 1 53 ? -19.950 12.592 -4.785 1.00 23.25 53 ALA A N 9
ATOM 13400 C CA . ALA A 1 53 ? -21.180 11.856 -4.522 1.00 72.24 53 ALA A CA 9
ATOM 13401 C C . ALA A 1 53 ? -21.406 11.679 -3.025 1.00 3.04 53 ALA A C 9
ATOM 13402 O O . ALA A 1 53 ? -22.542 11.556 -2.569 1.00 31.32 53 ALA A O 9
ATOM 13409 N N . ALA A 1 54 ? -20.316 11.667 -2.264 1.00 62.12 54 ALA A N 9
ATOM 13410 C CA . ALA A 1 54 ? -20.395 11.506 -0.818 1.00 13.43 54 ALA A CA 9
ATOM 13411 C C . ALA A 1 54 ? -21.274 12.585 -0.193 1.00 43.11 54 ALA A C 9
ATOM 13412 O O . ALA A 1 54 ? -21.849 12.387 0.878 1.00 41.34 54 ALA A O 9
ATOM 13419 N N . ILE A 1 55 ? -21.372 13.726 -0.868 1.00 21.52 55 ILE A N 9
ATOM 13420 C CA . ILE A 1 55 ? -22.181 14.835 -0.378 1.00 63.13 55 ILE A CA 9
ATOM 13421 C C . ILE A 1 55 ? -23.666 14.572 -0.601 1.00 13.41 55 ILE A C 9
ATOM 13422 O O . ILE A 1 55 ? -24.516 15.113 0.106 1.00 23.22 55 ILE A O 9
ATOM 13438 N N . GLY A 1 56 ? -23.973 13.737 -1.589 1.00 23.54 56 GLY A N 9
ATOM 13439 C CA . GLY A 1 56 ? -25.356 13.415 -1.886 1.00 32.11 56 GLY A CA 9
ATOM 13440 C C . GLY A 1 56 ? -25.893 12.300 -1.011 1.00 33.13 56 GLY A C 9
ATOM 13441 O O . GLY A 1 56 ? -27.076 12.282 -0.670 1.00 53.41 56 GLY A O 9
ATOM 13445 N N . LYS A 1 57 ? -25.023 11.365 -0.646 1.00 62.41 57 LYS A N 9
ATOM 13446 C CA . LYS A 1 57 ? -25.415 10.240 0.194 1.00 21.35 57 LYS A CA 9
ATOM 13447 C C . LYS A 1 57 ? -25.392 10.628 1.669 1.00 3.43 57 LYS A C 9
ATOM 13448 O O . LYS A 1 57 ? -26.062 10.009 2.495 1.00 61.44 57 LYS A O 9
ATOM 13467 N N . MET A 1 58 ? -24.617 11.659 1.993 1.00 72.22 58 MET A N 9
ATOM 13468 C CA . MET A 1 58 ? -24.510 12.131 3.368 1.00 3.33 58 MET A CA 9
ATOM 13469 C C . MET A 1 58 ? -25.890 12.377 3.968 1.00 15.41 58 MET A C 9
ATOM 13470 O O . MET A 1 58 ? -26.087 12.237 5.176 1.00 64.04 58 MET A O 9
ATOM 13484 N N . ILE A 1 59 ? -26.843 12.745 3.118 1.00 40.02 59 ILE A N 9
ATOM 13485 C CA . ILE A 1 59 ? -28.205 13.010 3.565 1.00 61.52 59 ILE A CA 9
ATOM 13486 C C . ILE A 1 59 ? -28.867 11.741 4.092 1.00 25.13 59 ILE A C 9
ATOM 13487 O O . ILE A 1 59 ? -29.229 11.659 5.265 1.00 74.11 59 ILE A O 9
ATOM 13503 N N . GLY A 1 60 ? -29.019 10.751 3.217 1.00 2.51 60 GLY A N 9
ATOM 13504 C CA . GLY A 1 60 ? -29.635 9.499 3.614 1.00 60.24 60 GLY A CA 9
ATOM 13505 C C . GLY A 1 60 ? -28.797 8.733 4.618 1.00 60.32 60 GLY A C 9
ATOM 13506 O O . GLY A 1 60 ? -29.321 7.932 5.392 1.00 53.34 60 GLY A O 9
ATOM 13510 N N . ALA A 1 61 ? -27.491 8.977 4.605 1.00 64.13 61 ALA A N 9
ATOM 13511 C CA . ALA A 1 61 ? -26.579 8.304 5.521 1.00 4.24 61 ALA A CA 9
ATOM 13512 C C . ALA A 1 61 ? -26.559 8.994 6.881 1.00 34.24 61 ALA A C 9
ATOM 13513 O O . ALA A 1 61 ? -26.217 8.383 7.893 1.00 64.41 61 ALA A O 9
ATOM 13520 N N . ALA A 1 62 ? -26.929 10.270 6.898 1.00 52.24 62 ALA A N 9
ATOM 13521 C CA . ALA A 1 62 ? -26.956 11.042 8.134 1.00 45.23 62 ALA A CA 9
ATOM 13522 C C . ALA A 1 62 ? -27.765 10.327 9.210 1.00 4.04 62 ALA A C 9
ATOM 13523 O O . ALA A 1 62 ? -27.506 10.487 10.403 1.00 25.42 62 ALA A O 9
ATOM 13530 N N . TRP A 1 63 ? -28.745 9.540 8.782 1.00 23.01 63 TRP A N 9
ATOM 13531 C CA . TRP A 1 63 ? -29.592 8.801 9.711 1.00 75.12 63 TRP A CA 9
ATOM 13532 C C . TRP A 1 63 ? -28.826 7.647 10.348 1.00 45.24 63 TRP A C 9
ATOM 13533 O O . TRP A 1 63 ? -28.887 7.443 11.559 1.00 11.01 63 TRP A O 9
ATOM 13554 N N . ASN A 1 64 ? -28.103 6.896 9.523 1.00 72.31 64 ASN A N 9
ATOM 13555 C CA . ASN A 1 64 ? -27.324 5.762 10.007 1.00 72.31 64 ASN A CA 9
ATOM 13556 C C . ASN A 1 64 ? -25.898 6.186 10.345 1.00 71.13 64 ASN A C 9
ATOM 13557 O O . ASN A 1 64 ? -25.016 5.347 10.521 1.00 25.24 64 ASN A O 9
ATOM 13568 N N . ALA A 1 65 ? -25.681 7.494 10.433 1.00 10.04 65 ALA A N 9
ATOM 13569 C CA . ALA A 1 65 ? -24.364 8.030 10.753 1.00 64.24 65 ALA A CA 9
ATOM 13570 C C . ALA A 1 65 ? -24.009 7.781 12.215 1.00 54.32 65 ALA A C 9
ATOM 13571 O O . ALA A 1 65 ? -22.841 7.597 12.559 1.00 71.13 65 ALA A O 9
ATOM 13578 N N . LEU A 1 66 ? -25.024 7.778 13.072 1.00 12.21 66 LEU A N 9
ATOM 13579 C CA . LEU A 1 66 ? -24.820 7.553 14.499 1.00 62.22 66 LEU A CA 9
ATOM 13580 C C . LEU A 1 66 ? -24.573 6.075 14.787 1.00 54.31 66 LEU A C 9
ATOM 13581 O O . LEU A 1 66 ? -24.692 5.231 13.899 1.00 41.33 66 LEU A O 9
ATOM 13597 N N . SER A 1 67 ? -24.232 5.770 16.035 1.00 70.14 67 SER A N 9
ATOM 13598 C CA . SER A 1 67 ? -23.967 4.394 16.440 1.00 55.32 67 SER A CA 9
ATOM 13599 C C . SER A 1 67 ? -25.213 3.529 16.271 1.00 2.32 67 SER A C 9
ATOM 13600 O O . SER A 1 67 ? -26.337 3.997 16.454 1.00 43.40 67 SER A O 9
ATOM 13608 N N . ASP A 1 68 ? -25.004 2.265 15.921 1.00 30.12 68 ASP A N 9
ATOM 13609 C CA . ASP A 1 68 ? -26.109 1.333 15.728 1.00 24.54 68 ASP A CA 9
ATOM 13610 C C . ASP A 1 68 ? -26.776 0.998 17.059 1.00 53.42 68 ASP A C 9
ATOM 13611 O O . ASP A 1 68 ? -27.984 1.170 17.218 1.00 53.33 68 ASP A O 9
ATOM 13620 N N . GLU A 1 69 ? -25.981 0.519 18.010 1.00 11.34 69 GLU A N 9
ATOM 13621 C CA . GLU A 1 69 ? -26.497 0.159 19.326 1.00 4.41 69 GLU A CA 9
ATOM 13622 C C . GLU A 1 69 ? -27.159 1.359 19.998 1.00 71.14 69 GLU A C 9
ATOM 13623 O O . GLU A 1 69 ? -28.031 1.201 20.852 1.00 41.25 69 GLU A O 9
ATOM 13635 N N . GLU A 1 70 ? -26.738 2.557 19.605 1.00 64.00 70 GLU A N 9
ATOM 13636 C CA . GLU A 1 70 ? -27.289 3.783 20.170 1.00 21.00 70 GLU A CA 9
ATOM 13637 C C . GLU A 1 70 ? -28.418 4.324 19.298 1.00 41.43 70 GLU A C 9
ATOM 13638 O O . GLU A 1 70 ? -29.049 5.328 19.630 1.00 3.04 70 GLU A O 9
ATOM 13650 N N . LYS A 1 71 ? -28.667 3.653 18.179 1.00 60.24 71 LYS A N 9
ATOM 13651 C CA . LYS A 1 71 ? -29.719 4.064 17.257 1.00 35.11 71 LYS A CA 9
ATOM 13652 C C . LYS A 1 71 ? -31.051 3.419 17.629 1.00 1.34 71 LYS A C 9
ATOM 13653 O O . LYS A 1 71 ? -32.105 3.814 17.131 1.00 41.54 71 LYS A O 9
ATOM 13672 N N . LYS A 1 72 ? -30.996 2.426 18.510 1.00 74.21 72 LYS A N 9
ATOM 13673 C CA . LYS A 1 72 ? -32.198 1.728 18.952 1.00 63.31 72 LYS A CA 9
ATOM 13674 C C . LYS A 1 72 ? -33.112 2.663 19.737 1.00 75.52 72 LYS A C 9
ATOM 13675 O O . LYS A 1 72 ? -34.304 2.785 19.454 1.00 15.41 72 LYS A O 9
ATOM 13694 N N . PRO A 1 73 ? -32.544 3.339 20.746 1.00 43.13 73 PRO A N 9
ATOM 13695 C CA . PRO A 1 73 ? -33.290 4.276 21.590 1.00 10.34 73 PRO A CA 9
ATOM 13696 C C . PRO A 1 73 ? -33.691 5.541 20.839 1.00 73.13 73 PRO A C 9
ATOM 13697 O O . PRO A 1 73 ? -34.577 6.278 21.273 1.00 42.12 73 PRO A O 9
ATOM 13708 N N . TYR A 1 74 ? -33.035 5.786 19.710 1.00 33.20 74 TYR A N 9
ATOM 13709 C CA . TYR A 1 74 ? -33.323 6.963 18.899 1.00 63.11 74 TYR A CA 9
ATOM 13710 C C . TYR A 1 74 ? -33.004 8.243 19.665 1.00 14.30 74 TYR A C 9
ATOM 13711 O O . TYR A 1 74 ? -33.510 9.316 19.338 1.00 44.53 74 TYR A O 9
ATOM 13729 N N . GLU A 1 75 ? -32.162 8.120 20.686 1.00 14.43 75 GLU A N 9
ATOM 13730 C CA . GLU A 1 75 ? -31.776 9.268 21.500 1.00 73.54 75 GLU A CA 9
ATOM 13731 C C . GLU A 1 75 ? -30.671 10.069 20.819 1.00 4.41 75 GLU A C 9
ATOM 13732 O O . GLU A 1 75 ? -30.837 11.254 20.529 1.00 10.34 75 GLU A O 9
ATOM 13744 N N . ARG A 1 76 ? -29.542 9.414 20.568 1.00 41.43 76 ARG A N 9
ATOM 13745 C CA . ARG A 1 76 ? -28.408 10.066 19.923 1.00 22.24 76 ARG A CA 9
ATOM 13746 C C . ARG A 1 76 ? -28.762 10.493 18.502 1.00 61.11 76 ARG A C 9
ATOM 13747 O O . ARG A 1 76 ? -28.585 11.652 18.130 1.00 42.45 76 ARG A O 9
ATOM 13768 N N . MET A 1 77 ? -29.262 9.548 17.713 1.00 72.31 77 MET A N 9
ATOM 13769 C CA . MET A 1 77 ? -29.642 9.827 16.333 1.00 65.33 77 MET A CA 9
ATOM 13770 C C . MET A 1 77 ? -30.586 11.022 16.260 1.00 75.14 77 MET A C 9
ATOM 13771 O O . MET A 1 77 ? -30.626 11.734 15.256 1.00 63.40 77 MET A O 9
ATOM 13785 N N . SER A 1 78 ? -31.346 11.236 17.329 1.00 54.21 78 SER A N 9
ATOM 13786 C CA . SER A 1 78 ? -32.294 12.343 17.384 1.00 52.13 78 SER A CA 9
ATOM 13787 C C . SER A 1 78 ? -31.595 13.638 17.787 1.00 63.34 78 SER A C 9
ATOM 13788 O O . SER A 1 78 ? -31.629 14.628 17.056 1.00 12.11 78 SER A O 9
ATOM 13796 N N . ASP A 1 79 ? -30.961 13.622 18.954 1.00 62.52 79 ASP A N 9
ATOM 13797 C CA . ASP A 1 79 ? -30.252 14.793 19.455 1.00 3.01 79 ASP A CA 9
ATOM 13798 C C . ASP A 1 79 ? -29.174 15.238 18.471 1.00 12.33 79 ASP A C 9
ATOM 13799 O O . ASP A 1 79 ? -28.725 16.383 18.505 1.00 3.25 79 ASP A O 9
ATOM 13808 N N . GLU A 1 80 ? -28.764 14.325 17.597 1.00 74.32 80 GLU A N 9
ATOM 13809 C CA . GLU A 1 80 ? -27.738 14.624 16.605 1.00 31.21 80 GLU A CA 9
ATOM 13810 C C . GLU A 1 80 ? -28.212 15.708 15.641 1.00 34.41 80 GLU A C 9
ATOM 13811 O O . GLU A 1 80 ? -27.415 16.294 14.909 1.00 11.53 80 GLU A O 9
ATOM 13823 N N . ASP A 1 81 ? -29.515 15.967 15.647 1.00 72.34 81 ASP A N 9
ATOM 13824 C CA . ASP A 1 81 ? -30.097 16.980 14.774 1.00 60.23 81 ASP A CA 9
ATOM 13825 C C . ASP A 1 81 ? -29.318 18.288 14.865 1.00 1.21 81 ASP A C 9
ATOM 13826 O O . ASP A 1 81 ? -29.298 19.077 13.920 1.00 5.23 81 ASP A O 9
ATOM 13835 N N . ARG A 1 82 ? -28.679 18.512 16.009 1.00 60.22 82 ARG A N 9
ATOM 13836 C CA . ARG A 1 82 ? -27.901 19.726 16.224 1.00 24.54 82 ARG A CA 9
ATOM 13837 C C . ARG A 1 82 ? -26.490 19.574 15.663 1.00 70.35 82 ARG A C 9
ATOM 13838 O O . ARG A 1 82 ? -26.096 20.292 14.744 1.00 62.14 82 ARG A O 9
ATOM 13859 N N . VAL A 1 83 ? -25.734 18.634 16.222 1.00 42.34 83 VAL A N 9
ATOM 13860 C CA . VAL A 1 83 ? -24.367 18.388 15.776 1.00 35.54 83 VAL A CA 9
ATOM 13861 C C . VAL A 1 83 ? -24.324 18.070 14.286 1.00 40.00 83 VAL A C 9
ATOM 13862 O O . VAL A 1 83 ? -23.290 18.230 13.637 1.00 71.32 83 VAL A O 9
ATOM 13875 N N . ARG A 1 84 ? -25.453 17.620 13.749 1.00 34.03 84 ARG A N 9
ATOM 13876 C CA . ARG A 1 84 ? -25.544 17.279 12.335 1.00 54.13 84 ARG A CA 9
ATOM 13877 C C . ARG A 1 84 ? -24.992 18.407 11.467 1.00 34.42 84 ARG A C 9
ATOM 13878 O O . ARG A 1 84 ? -24.396 18.161 10.418 1.00 1.43 84 ARG A O 9
ATOM 13899 N N . TYR A 1 85 ? -25.196 19.642 11.912 1.00 61.44 85 TYR A N 9
ATOM 13900 C CA . TYR A 1 85 ? -24.721 20.807 11.175 1.00 75.02 85 TYR A CA 9
ATOM 13901 C C . TYR A 1 85 ? -23.202 20.786 11.042 1.00 62.10 85 TYR A C 9
ATOM 13902 O O . TYR A 1 85 ? -22.654 21.148 10.001 1.00 33.31 85 TYR A O 9
ATOM 13920 N N . GLU A 1 86 ? -22.527 20.359 12.105 1.00 72.31 86 GLU A N 9
ATOM 13921 C CA . GLU A 1 86 ? -21.071 20.290 12.108 1.00 44.35 86 GLU A CA 9
ATOM 13922 C C . GLU A 1 86 ? -20.585 19.016 11.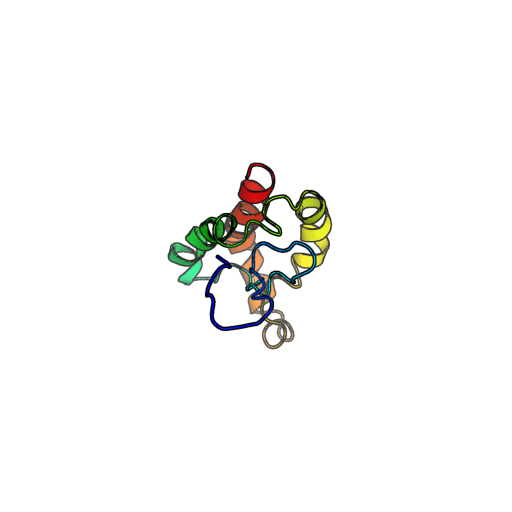423 1.00 45.00 86 GLU A C 9
ATOM 13923 O O . GLU A 1 86 ? -19.531 19.004 10.787 1.00 65.10 86 GLU A O 9
ATOM 13935 N N . ARG A 1 87 ? -21.360 17.946 11.559 1.00 73.41 87 ARG A N 9
ATOM 13936 C CA . ARG A 1 87 ? -21.009 16.666 10.956 1.00 62.33 87 ARG A CA 9
ATOM 13937 C C . ARG A 1 87 ? -20.984 16.771 9.434 1.00 73.54 87 ARG A C 9
ATOM 13938 O O . ARG A 1 87 ? -20.085 16.243 8.780 1.00 5.35 87 ARG A O 9
ATOM 13959 N N . GLU A 1 88 ? -21.979 17.454 8.876 1.00 11.14 88 GLU A N 9
ATOM 13960 C CA . GLU A 1 88 ? -22.071 17.626 7.431 1.00 14.24 88 GLU A CA 9
ATOM 13961 C C . GLU A 1 88 ? -20.881 18.420 6.901 1.00 52.31 88 GLU A C 9
ATOM 13962 O O . GLU A 1 88 ? -20.537 18.332 5.722 1.00 3.02 88 GLU A O 9
ATOM 13974 N N . LYS A 1 89 ? -20.257 19.197 7.780 1.00 64.23 89 LYS A N 9
ATOM 13975 C CA . LYS A 1 89 ? -19.104 20.007 7.403 1.00 75.04 89 LYS A CA 9
ATOM 13976 C C . LYS A 1 89 ? -18.052 19.160 6.695 1.00 70.14 89 LYS A C 9
ATOM 13977 O O . LYS A 1 89 ? -17.453 19.592 5.710 1.00 10.45 89 LYS A O 9
ATOM 13996 N N . ALA A 1 90 ? -17.833 17.951 7.201 1.00 32.12 90 ALA A N 9
ATOM 13997 C CA . ALA A 1 90 ? -16.856 17.042 6.615 1.00 42.32 90 ALA A CA 9
ATOM 13998 C C . ALA A 1 90 ? -17.070 16.901 5.112 1.00 51.24 90 ALA A C 9
ATOM 13999 O O . ALA A 1 90 ? -16.144 17.089 4.324 1.00 62.13 90 ALA A O 9
ATOM 14006 N N . GLU A 1 91 ? -18.297 16.569 4.722 1.00 61.11 91 GLU A N 9
ATOM 14007 C CA . GLU A 1 91 ? -18.631 16.401 3.312 1.00 2.44 91 GLU A CA 9
ATOM 14008 C C . GLU A 1 91 ? -18.483 17.720 2.558 1.00 63.52 91 GLU A C 9
ATOM 14009 O O . GLU A 1 91 ? -18.336 17.734 1.335 1.00 12.54 91 GLU A O 9
ATOM 14021 N N . TYR A 1 92 ? -18.523 18.824 3.295 1.00 63.21 92 TYR A N 9
ATOM 14022 C CA . TYR A 1 92 ? -18.396 20.147 2.696 1.00 12.33 92 TYR A CA 9
ATOM 14023 C C . TYR A 1 92 ? -16.933 20.487 2.430 1.00 41.12 92 TYR A C 9
ATOM 14024 O O . TYR A 1 92 ? -16.598 21.073 1.401 1.00 4.42 92 TYR A O 9
ATOM 14042 N N . ALA A 1 93 ? -16.066 20.113 3.365 1.00 3.41 93 ALA A N 9
ATOM 14043 C CA . ALA A 1 93 ? -14.638 20.375 3.232 1.00 51.35 93 ALA A CA 9
ATOM 14044 C C . ALA A 1 93 ? -13.996 19.420 2.231 1.00 21.14 93 ALA A C 9
ATOM 14045 O O . ALA A 1 93 ? -12.860 19.625 1.806 1.00 65.00 93 ALA A O 9
ATOM 14052 N N . GLN A 1 94 ? -14.731 18.376 1.861 1.00 2.04 94 GLN A N 9
ATOM 14053 C CA . GLN A 1 94 ? -14.231 17.389 0.912 1.00 21.52 94 GLN A CA 9
ATOM 14054 C C . GLN A 1 94 ? -14.304 17.920 -0.515 1.00 44.34 94 GLN A C 9
ATOM 14055 O O . GLN A 1 94 ? -13.553 17.486 -1.389 1.00 22.41 94 GLN A O 9
ATOM 14069 N N . ARG A 1 95 ? -15.212 18.863 -0.745 1.00 72.41 95 ARG A N 9
ATOM 14070 C CA . ARG A 1 95 ? -15.384 19.452 -2.067 1.00 42.43 95 ARG A CA 9
ATOM 14071 C C . ARG A 1 95 ? -14.175 20.303 -2.444 1.00 44.41 95 ARG A C 9
ATOM 14072 O O . ARG A 1 95 ? -13.825 20.419 -3.619 1.00 24.02 95 ARG A O 9
ATOM 14093 N N . LYS A 1 96 ? -13.540 20.898 -1.439 1.00 51.15 96 LYS A N 9
ATOM 14094 C CA . LYS A 1 96 ? -12.370 21.738 -1.664 1.00 3.35 96 LYS A CA 9
ATOM 14095 C C . LYS A 1 96 ? -11.217 20.923 -2.239 1.00 64.44 96 LYS A C 9
ATOM 14096 O O . LYS A 1 96 ? -10.420 21.427 -3.031 1.00 54.41 96 LYS A O 9
ATOM 14115 N N . VAL A 1 97 ? -11.134 19.658 -1.838 1.00 5.12 97 VAL A N 9
ATOM 14116 C CA . VAL A 1 97 ? -10.079 18.772 -2.316 1.00 74.31 97 VAL A CA 9
ATOM 14117 C C . VAL A 1 97 ? -10.621 17.770 -3.329 1.00 75.40 97 VAL A C 9
ATOM 14118 O O . VAL A 1 97 ? -10.193 17.744 -4.483 1.00 14.22 97 VAL A O 9
ATOM 14131 N N . MET A 1 1 ? 3.540 -6.547 2.061 1.00 24.51 1 MET A N 10
ATOM 14132 C CA . MET A 1 1 ? 3.638 -5.356 1.226 1.00 12.33 1 MET A CA 10
ATOM 14133 C C . MET A 1 1 ? 3.951 -5.729 -0.219 1.00 55.54 1 MET A C 10
ATOM 14134 O O . MET A 1 1 ? 4.119 -6.903 -0.544 1.00 64.34 1 MET A O 10
ATOM 14148 N N . ALA A 1 2 ? 4.026 -4.721 -1.083 1.00 12.13 2 ALA A N 10
ATOM 14149 C CA . ALA A 1 2 ? 4.320 -4.944 -2.493 1.00 12.42 2 ALA A CA 10
ATOM 14150 C C . ALA A 1 2 ? 5.820 -5.092 -2.724 1.00 73.01 2 ALA A C 10
ATOM 14151 O O . ALA A 1 2 ? 6.628 -4.742 -1.865 1.00 52.11 2 ALA A O 10
ATOM 14158 N N . GLY A 1 3 ? 6.185 -5.615 -3.891 1.00 3.31 3 GLY A N 10
ATOM 14159 C CA . GLY A 1 3 ? 7.588 -5.801 -4.213 1.00 71.03 3 GLY A CA 10
ATOM 14160 C C . GLY A 1 3 ? 8.183 -7.017 -3.532 1.00 31.14 3 GLY A C 10
ATOM 14161 O O . GLY A 1 3 ? 9.377 -7.049 -3.235 1.00 51.24 3 GLY A O 10
ATOM 14165 N N . ALA A 1 4 ? 7.348 -8.020 -3.281 1.00 22.44 4 ALA A N 10
ATOM 14166 C CA . ALA A 1 4 ? 7.799 -9.244 -2.630 1.00 32.33 4 ALA A CA 10
ATOM 14167 C C . ALA A 1 4 ? 8.508 -10.163 -3.619 1.00 4.23 4 ALA A C 10
ATOM 14168 O O . ALA A 1 4 ? 8.624 -9.845 -4.802 1.00 61.23 4 ALA A O 10
ATOM 14175 N N . SER A 1 5 ? 8.982 -11.302 -3.125 1.00 65.45 5 SER A N 10
ATOM 14176 C CA . SER A 1 5 ? 9.685 -12.265 -3.966 1.00 22.25 5 SER A CA 10
ATOM 14177 C C . SER A 1 5 ? 8.941 -13.596 -4.005 1.00 70.53 5 SER A C 10
ATOM 14178 O O . SER A 1 5 ? 9.554 -14.664 -3.983 1.00 41.12 5 SER A O 10
ATOM 14186 N N . ASP A 1 6 ? 7.616 -13.525 -4.064 1.00 12.50 6 ASP A N 10
ATOM 14187 C CA . ASP A 1 6 ? 6.786 -14.723 -4.108 1.00 22.01 6 ASP A CA 10
ATOM 14188 C C . ASP A 1 6 ? 5.978 -14.778 -5.401 1.00 2.43 6 ASP A C 10
ATOM 14189 O O . ASP A 1 6 ? 5.847 -15.835 -6.018 1.00 12.40 6 ASP A O 10
ATOM 14198 N N . ARG A 1 7 ? 5.438 -13.632 -5.804 1.00 23.01 7 ARG A N 10
ATOM 14199 C CA . ARG A 1 7 ? 4.641 -13.550 -7.022 1.00 3.02 7 ARG A CA 10
ATOM 14200 C C . ARG A 1 7 ? 5.195 -12.485 -7.963 1.00 43.34 7 ARG A C 10
ATOM 14201 O O . ARG A 1 7 ? 6.124 -11.754 -7.615 1.00 75.02 7 ARG A O 10
ATOM 14222 N N . THR A 1 8 ? 4.620 -12.402 -9.159 1.00 41.02 8 THR A N 10
ATOM 14223 C CA . THR A 1 8 ? 5.057 -11.428 -10.152 1.00 32.13 8 THR A CA 10
ATOM 14224 C C . THR A 1 8 ? 4.481 -10.048 -9.858 1.00 1.43 8 THR A C 10
ATOM 14225 O O . THR A 1 8 ? 5.139 -9.031 -10.075 1.00 11.13 8 THR A O 10
ATOM 14236 N N . GLY A 1 9 ? 3.248 -10.019 -9.362 1.00 13.04 9 GLY A N 10
ATOM 14237 C CA . GLY A 1 9 ? 2.604 -8.757 -9.045 1.00 65.14 9 GLY A CA 10
ATOM 14238 C C . GLY A 1 9 ? 1.868 -8.798 -7.721 1.00 54.23 9 GLY A C 10
ATOM 14239 O O . GLY A 1 9 ? 0.638 -8.843 -7.688 1.00 12.40 9 GLY A O 10
ATOM 14243 N N . VAL A 1 10 ? 2.621 -8.784 -6.626 1.00 53.20 10 VAL A N 10
ATOM 14244 C CA . VAL A 1 10 ? 2.032 -8.820 -5.293 1.00 33.02 10 VAL A CA 10
ATOM 14245 C C . VAL A 1 10 ? 1.111 -7.626 -5.066 1.00 63.00 10 VAL A C 10
ATOM 14246 O O . VAL A 1 10 ? 1.478 -6.485 -5.347 1.00 14.22 10 VAL A O 10
ATOM 14259 N N . ARG A 1 11 ? -0.086 -7.897 -4.556 1.00 24.13 11 ARG A N 10
ATOM 14260 C CA . ARG A 1 11 ? -1.060 -6.845 -4.292 1.00 4.15 11 ARG A CA 10
ATOM 14261 C C . ARG A 1 11 ? -0.720 -6.101 -3.003 1.00 52.23 11 ARG A C 10
ATOM 14262 O O . ARG A 1 11 ? -0.017 -6.625 -2.139 1.00 43.53 11 ARG A O 10
ATOM 14283 N N . ARG A 1 12 ? -1.224 -4.877 -2.882 1.00 74.15 12 ARG A N 10
ATOM 14284 C CA . ARG A 1 12 ? -0.973 -4.061 -1.701 1.00 53.41 12 ARG A CA 10
ATOM 14285 C C . ARG A 1 12 ? -2.270 -3.451 -1.176 1.00 43.31 12 ARG A C 10
ATOM 14286 O O . ARG A 1 12 ? -3.231 -3.242 -1.917 1.00 20.24 12 ARG A O 10
ATOM 14307 N N . PRO A 1 13 ? -2.299 -3.158 0.133 1.00 41.05 13 PRO A N 10
ATOM 14308 C CA . PRO A 1 13 ? -3.471 -2.568 0.786 1.00 71.11 13 PRO A CA 10
ATOM 14309 C C . PRO A 1 13 ? -3.708 -1.124 0.357 1.00 32.05 13 PRO A C 10
ATOM 14310 O O . PRO A 1 13 ? -4.772 -0.559 0.610 1.00 53.43 13 PRO A O 10
ATOM 14321 N N . ARG A 1 14 ? -2.710 -0.533 -0.292 1.00 15.13 14 ARG A N 10
ATOM 14322 C CA . ARG A 1 14 ? -2.811 0.846 -0.754 1.00 41.04 14 ARG A CA 10
ATOM 14323 C C . ARG A 1 14 ? -3.704 0.942 -1.988 1.00 14.04 14 ARG A C 10
ATOM 14324 O O . ARG A 1 14 ? -4.155 2.026 -2.359 1.00 11.05 14 ARG A O 10
ATOM 14345 N N . LYS A 1 15 ? -3.956 -0.199 -2.619 1.00 74.34 15 LYS A N 10
ATOM 14346 C CA . LYS A 1 15 ? -4.796 -0.246 -3.810 1.00 53.24 15 LYS A CA 10
ATOM 14347 C C . LYS A 1 15 ? -6.126 0.460 -3.566 1.00 50.44 15 LYS A C 10
ATOM 14348 O O . LYS A 1 15 ? -6.910 0.050 -2.711 1.00 24.11 15 LYS A O 10
ATOM 14367 N N . ALA A 1 16 ? -6.374 1.523 -4.324 1.00 52.44 16 ALA A N 10
ATOM 14368 C CA . ALA A 1 16 ? -7.611 2.284 -4.192 1.00 63.14 16 ALA A CA 10
ATOM 14369 C C . ALA A 1 16 ? -8.761 1.592 -4.917 1.00 4.14 16 ALA A C 10
ATOM 14370 O O . ALA A 1 16 ? -9.931 1.873 -4.657 1.00 2.44 16 ALA A O 10
ATOM 14377 N N . LYS A 1 17 ? -8.421 0.686 -5.827 1.00 44.21 17 LYS A N 10
ATOM 14378 C CA . LYS A 1 17 ? -9.424 -0.047 -6.589 1.00 72.15 17 LYS A CA 10
ATOM 14379 C C . LYS A 1 17 ? -10.332 -0.850 -5.663 1.00 12.50 17 LYS A C 10
ATOM 14380 O O . LYS A 1 17 ? -11.495 -1.101 -5.981 1.00 64.50 17 LYS A O 10
ATOM 14399 N N . LYS A 1 18 ? -9.795 -1.248 -4.515 1.00 10.43 18 LYS A N 10
ATOM 14400 C CA . LYS A 1 18 ? -10.557 -2.019 -3.540 1.00 22.11 18 LYS A CA 10
ATOM 14401 C C . LYS A 1 18 ? -11.587 -1.141 -2.836 1.00 62.22 18 LYS A C 10
ATOM 14402 O O . LYS A 1 18 ? -11.696 0.052 -3.119 1.00 75.13 18 LYS A O 10
ATOM 14421 N N . ASP A 1 19 ? -12.338 -1.739 -1.918 1.00 51.20 19 ASP A N 10
ATOM 14422 C CA . ASP A 1 19 ? -13.358 -1.010 -1.172 1.00 24.31 19 ASP A CA 10
ATOM 14423 C C . ASP A 1 19 ? -12.725 0.072 -0.302 1.00 72.14 19 ASP A C 10
ATOM 14424 O O . ASP A 1 19 ? -11.560 -0.012 0.086 1.00 10.14 19 ASP A O 10
ATOM 14433 N N . PRO A 1 20 ? -13.510 1.114 0.010 1.00 42.00 20 PRO A N 10
ATOM 14434 C CA . PRO A 1 20 ? -13.048 2.233 0.836 1.00 4.22 20 PRO A CA 10
ATOM 14435 C C . PRO A 1 20 ? -12.836 1.831 2.292 1.00 70.43 20 PRO A C 10
ATOM 14436 O O . PRO A 1 20 ? -11.856 2.229 2.919 1.00 0.14 20 PRO A O 10
ATOM 14447 N N . ASN A 1 21 ? -13.762 1.038 2.822 1.00 24.11 21 ASN A N 10
ATOM 14448 C CA . ASN A 1 21 ? -13.676 0.581 4.205 1.00 42.34 21 ASN A CA 10
ATOM 14449 C C . ASN A 1 21 ? -13.490 1.760 5.156 1.00 34.50 21 ASN A C 10
ATOM 14450 O O . ASN A 1 21 ? -12.876 1.625 6.214 1.00 15.40 21 ASN A O 10
ATOM 14461 N N . ALA A 1 22 ? -14.026 2.913 4.772 1.00 52.44 22 ALA A N 10
ATOM 14462 C CA . ALA A 1 22 ? -13.922 4.114 5.591 1.00 15.41 22 ALA A CA 10
ATOM 14463 C C . ALA A 1 22 ? -15.064 4.192 6.599 1.00 32.50 22 ALA A C 10
ATOM 14464 O O . ALA A 1 22 ? -16.102 3.546 6.449 1.00 41.45 22 ALA A O 10
ATOM 14471 N N . PRO A 1 23 ? -14.871 4.999 7.653 1.00 63.42 23 PRO A N 10
ATOM 14472 C CA . PRO A 1 23 ? -15.874 5.179 8.707 1.00 63.25 23 PRO A CA 10
ATOM 14473 C C . PRO A 1 23 ? -17.096 5.948 8.218 1.00 73.13 23 PRO A C 10
ATOM 14474 O O . PRO A 1 23 ? -16.977 7.054 7.691 1.00 52.31 23 PRO A O 10
ATOM 14485 N N . LYS A 1 24 ? -18.272 5.355 8.396 1.00 53.43 24 LYS A N 10
ATOM 14486 C CA . LYS A 1 24 ? -19.518 5.985 7.975 1.00 72.04 24 LYS A CA 10
ATOM 14487 C C . LYS A 1 24 ? -20.331 6.444 9.181 1.00 20.41 24 LYS A C 10
ATOM 14488 O O . LYS A 1 24 ? -21.551 6.586 9.102 1.00 73.45 24 LYS A O 10
ATOM 14507 N N . ARG A 1 25 ? -19.647 6.675 10.297 1.00 64.14 25 ARG A N 10
ATOM 14508 C CA . ARG A 1 25 ? -20.306 7.118 11.519 1.00 24.13 25 ARG A CA 10
ATOM 14509 C C . ARG A 1 25 ? -20.260 8.638 11.641 1.00 2.24 25 ARG A C 10
ATOM 14510 O O . ARG A 1 25 ? -19.608 9.315 10.847 1.00 3.22 25 ARG A O 10
ATOM 14531 N N . ALA A 1 26 ? -20.957 9.168 12.641 1.00 33.42 26 ALA A N 10
ATOM 14532 C CA . ALA A 1 26 ? -20.995 10.607 12.868 1.00 31.01 26 ALA A CA 10
ATOM 14533 C C . ALA A 1 26 ? -20.088 11.004 14.028 1.00 34.22 26 ALA A C 10
ATOM 14534 O O . ALA A 1 26 ? -19.764 10.181 14.885 1.00 3.05 26 ALA A O 10
ATOM 14541 N N . LEU A 1 27 ? -19.682 12.268 14.049 1.00 1.34 27 LEU A N 10
ATOM 14542 C CA . LEU A 1 27 ? -18.811 12.775 15.105 1.00 73.52 27 LEU A CA 10
ATOM 14543 C C . LEU A 1 27 ? -19.472 12.630 16.472 1.00 70.20 27 LEU A C 10
ATOM 14544 O O . LEU A 1 27 ? -20.620 13.031 16.663 1.00 2.24 27 LEU A O 10
ATOM 14560 N N . SER A 1 28 ? -18.739 12.056 17.420 1.00 24.42 28 SER A N 10
ATOM 14561 C CA . SER A 1 28 ? -19.254 11.856 18.770 1.00 42.53 28 SER A CA 10
ATOM 14562 C C . SER A 1 28 ? -19.816 13.158 19.334 1.00 21.31 28 SER A C 10
ATOM 14563 O O . SER A 1 28 ? -19.586 14.235 18.786 1.00 53.54 28 SER A O 10
ATOM 14571 N N . SER A 1 29 ? -20.554 13.048 20.434 1.00 10.21 29 SER A N 10
ATOM 14572 C CA . SER A 1 29 ? -21.153 14.215 21.072 1.00 70.21 29 SER A CA 10
ATOM 14573 C C . SER A 1 29 ? -20.100 15.023 21.824 1.00 33.03 29 SER A C 10
ATOM 14574 O O . SER A 1 29 ? -19.800 16.161 21.463 1.00 13.34 29 SER A O 10
ATOM 14582 N N . TYR A 1 30 ? -19.543 14.426 22.872 1.00 10.20 30 TYR A N 10
ATOM 14583 C CA . TYR A 1 30 ? -18.525 15.090 23.678 1.00 54.20 30 TYR A CA 10
ATOM 14584 C C . TYR A 1 30 ? -17.149 14.961 23.033 1.00 71.35 30 TYR A C 10
ATOM 14585 O O . TYR A 1 30 ? -16.328 15.874 23.107 1.00 51.41 30 TYR A O 10
ATOM 14603 N N . MET A 1 31 ? -16.905 13.818 22.398 1.00 13.45 31 MET A N 10
ATOM 14604 C CA . MET A 1 31 ? -15.629 13.569 21.738 1.00 75.23 31 MET A CA 10
ATOM 14605 C C . MET A 1 31 ? -15.523 14.366 20.442 1.00 54.14 31 MET A C 10
ATOM 14606 O O . MET A 1 31 ? -14.483 14.365 19.784 1.00 5.20 31 MET A O 10
ATOM 14620 N N . PHE A 1 32 ? -16.607 15.045 20.080 1.00 43.44 32 PHE A N 10
ATOM 14621 C CA . PHE A 1 32 ? -16.635 15.846 18.861 1.00 34.11 32 PHE A CA 10
ATOM 14622 C C . PHE A 1 32 ? -15.355 16.663 18.717 1.00 64.44 32 PHE A C 10
ATOM 14623 O O . PHE A 1 32 ? -14.878 16.900 17.606 1.00 30.34 32 PHE A O 10
ATOM 14640 N N . PHE A 1 33 ? -14.802 17.091 19.847 1.00 75.11 33 PHE A N 10
ATOM 14641 C CA . PHE A 1 33 ? -13.578 17.883 19.848 1.00 62.45 33 PHE A CA 10
ATOM 14642 C C . PHE A 1 33 ? -12.490 17.203 19.021 1.00 74.23 33 PHE A C 10
ATOM 14643 O O . PHE A 1 33 ? -11.896 17.815 18.134 1.00 52.12 33 PHE A O 10
ATOM 14660 N N . ALA A 1 34 ? -12.235 15.933 19.319 1.00 54.10 34 ALA A N 10
ATOM 14661 C CA . ALA A 1 34 ? -11.221 15.169 18.603 1.00 12.13 34 ALA A CA 10
ATOM 14662 C C . ALA A 1 34 ? -11.787 14.576 17.317 1.00 24.13 34 ALA A C 10
ATOM 14663 O O . ALA A 1 34 ? -11.130 14.585 16.276 1.00 50.03 34 ALA A O 10
ATOM 14670 N N . LYS A 1 35 ? -13.008 14.060 17.396 1.00 33.45 35 LYS A N 10
ATOM 14671 C CA . LYS A 1 35 ? -13.663 13.462 16.239 1.00 14.00 35 LYS A CA 10
ATOM 14672 C C . LYS A 1 35 ? -13.781 14.470 15.100 1.00 71.30 35 LYS A C 10
ATOM 14673 O O . LYS A 1 35 ? -13.932 14.092 13.939 1.00 61.32 35 LYS A O 10
ATOM 14692 N N . GLU A 1 36 ? -13.710 15.753 15.441 1.00 63.40 36 GLU A N 10
ATOM 14693 C CA . GLU A 1 36 ? -13.808 16.814 14.445 1.00 23.54 36 GLU A CA 10
ATOM 14694 C C . GLU A 1 36 ? -12.731 16.656 13.375 1.00 15.40 36 GLU A C 10
ATOM 14695 O O . GLU A 1 36 ? -12.881 17.138 12.252 1.00 74.43 36 GLU A O 10
ATOM 14707 N N . LYS A 1 37 ? -11.645 15.980 13.732 1.00 71.42 37 LYS A N 10
ATOM 14708 C CA . LYS A 1 37 ? -10.543 15.757 12.804 1.00 43.12 37 LYS A CA 10
ATOM 14709 C C . LYS A 1 37 ? -10.873 14.635 11.825 1.00 34.21 37 LYS A C 10
ATOM 14710 O O . LYS A 1 37 ? -10.129 14.387 10.876 1.00 15.00 37 LYS A O 10
ATOM 14729 N N . ARG A 1 38 ? -11.994 13.960 12.062 1.00 41.52 38 ARG A N 10
ATOM 14730 C CA . ARG A 1 38 ? -12.423 12.865 11.201 1.00 64.03 38 ARG A CA 10
ATOM 14731 C C . ARG A 1 38 ? -12.431 13.295 9.737 1.00 44.33 38 ARG A C 10
ATOM 14732 O O . ARG A 1 38 ? -12.212 12.482 8.838 1.00 10.35 38 ARG A O 10
ATOM 14753 N N . VAL A 1 39 ? -12.685 14.579 9.504 1.00 2.20 39 VAL A N 10
ATOM 14754 C CA . VAL A 1 39 ? -12.721 15.118 8.150 1.00 41.13 39 VAL A CA 10
ATOM 14755 C C . VAL A 1 39 ? -11.408 14.859 7.420 1.00 62.21 39 VAL A C 10
ATOM 14756 O O . VAL A 1 39 ? -11.353 14.890 6.191 1.00 11.40 39 VAL A O 10
ATOM 14769 N N . GLU A 1 40 ? -10.352 14.602 8.186 1.00 60.12 40 GLU A N 10
ATOM 14770 C CA . GLU A 1 40 ? -9.038 14.337 7.611 1.00 53.31 40 GLU A CA 10
ATOM 14771 C C . GLU A 1 40 ? -9.037 13.020 6.840 1.00 0.13 40 GLU A C 10
ATOM 14772 O O . GLU A 1 40 ? -8.268 12.843 5.895 1.00 53.03 40 GLU A O 10
ATOM 14784 N N . ILE A 1 41 ? -9.902 12.100 7.252 1.00 33.21 41 ILE A N 10
ATOM 14785 C CA . ILE A 1 41 ? -10.002 10.800 6.601 1.00 65.51 41 ILE A CA 10
ATOM 14786 C C . ILE A 1 41 ? -10.227 10.952 5.101 1.00 60.15 41 ILE A C 10
ATOM 14787 O O . ILE A 1 41 ? -9.909 10.054 4.321 1.00 71.44 41 ILE A O 10
ATOM 14803 N N . ILE A 1 42 ? -10.776 12.095 4.703 1.00 4.14 42 ILE A N 10
ATOM 14804 C CA . ILE A 1 42 ? -11.041 12.366 3.296 1.00 44.30 42 ILE A CA 10
ATOM 14805 C C . ILE A 1 42 ? -9.800 12.117 2.445 1.00 71.30 42 ILE A C 10
ATOM 14806 O O . ILE A 1 42 ? -9.901 11.756 1.273 1.00 54.33 42 ILE A O 10
ATOM 14822 N N . ALA A 1 43 ? -8.630 12.309 3.044 1.00 4.42 43 ALA A N 10
ATOM 14823 C CA . ALA A 1 43 ? -7.369 12.101 2.343 1.00 41.43 43 ALA A CA 10
ATOM 14824 C C . ALA A 1 43 ? -7.004 10.621 2.296 1.00 54.51 43 ALA A C 10
ATOM 14825 O O . ALA A 1 43 ? -6.727 10.075 1.229 1.00 51.23 43 ALA A O 10
ATOM 14832 N N . GLU A 1 44 ? -7.006 9.979 3.460 1.00 53.13 44 GLU A N 10
ATOM 14833 C CA . GLU A 1 44 ? -6.674 8.562 3.550 1.00 42.20 44 GLU A CA 10
ATOM 14834 C C . GLU A 1 44 ? -7.588 7.731 2.655 1.00 72.31 44 GLU A C 10
ATOM 14835 O O . GLU A 1 44 ? -7.224 6.639 2.221 1.00 44.15 44 GLU A O 10
ATOM 14847 N N . ASN A 1 45 ? -8.779 8.256 2.384 1.00 2.03 45 ASN A N 10
ATOM 14848 C CA . ASN A 1 45 ? -9.747 7.563 1.542 1.00 23.52 45 ASN A CA 10
ATOM 14849 C C . ASN A 1 45 ? -10.040 8.364 0.277 1.00 22.43 45 ASN A C 10
ATOM 14850 O O . ASN A 1 45 ? -11.075 9.019 0.154 1.00 62.04 45 ASN A O 10
ATOM 14861 N N . PRO A 1 46 ? -9.108 8.311 -0.686 1.00 21.41 46 PRO A N 10
ATOM 14862 C CA . PRO A 1 46 ? -9.244 9.024 -1.959 1.00 50.32 46 PRO A CA 10
ATOM 14863 C C . PRO A 1 46 ? -10.333 8.428 -2.844 1.00 53.23 46 PRO A C 10
ATOM 14864 O O . PRO A 1 46 ? -10.686 8.996 -3.877 1.00 43.42 46 PRO A O 10
ATOM 14875 N N . GLU A 1 47 ? -10.863 7.281 -2.432 1.00 24.52 47 GLU A N 10
ATOM 14876 C CA . GLU A 1 47 ? -11.912 6.608 -3.189 1.00 0.31 47 GLU A CA 10
ATOM 14877 C C . GLU A 1 47 ? -13.156 7.486 -3.291 1.00 35.52 47 GLU A C 10
ATOM 14878 O O . GLU A 1 47 ? -13.665 7.734 -4.384 1.00 54.22 47 GLU A O 10
ATOM 14890 N N . ILE A 1 48 ? -13.641 7.950 -2.144 1.00 42.42 48 ILE A N 10
ATOM 14891 C CA . ILE A 1 48 ? -14.825 8.800 -2.104 1.00 63.20 48 ILE A CA 10
ATOM 14892 C C . ILE A 1 48 ? -14.446 10.260 -1.881 1.00 53.00 48 ILE A C 10
ATOM 14893 O O . ILE A 1 48 ? -15.312 11.113 -1.688 1.00 5.50 48 ILE A O 10
ATOM 14909 N N . ALA A 1 49 ? -13.147 10.540 -1.911 1.00 15.21 49 ALA A N 10
ATOM 14910 C CA . ALA A 1 49 ? -12.654 11.898 -1.716 1.00 32.10 49 ALA A CA 10
ATOM 14911 C C . ALA A 1 49 ? -13.387 12.883 -2.620 1.00 43.23 49 ALA A C 10
ATOM 14912 O O . ALA A 1 49 ? -13.575 14.047 -2.265 1.00 22.12 49 ALA A O 10
ATOM 14919 N N . LYS A 1 50 ? -13.798 12.411 -3.792 1.00 31.50 50 LYS A N 10
ATOM 14920 C CA . LYS A 1 50 ? -14.511 13.249 -4.748 1.00 41.13 50 LYS A CA 10
ATOM 14921 C C . LYS A 1 50 ? -15.870 12.648 -5.092 1.00 12.35 50 LYS A C 10
ATOM 14922 O O . LYS A 1 50 ? -16.367 12.809 -6.207 1.00 23.23 50 LYS A O 10
ATOM 14941 N N . ASP A 1 51 ? -16.467 11.958 -4.126 1.00 73.25 51 ASP A N 10
ATOM 14942 C CA . ASP A 1 51 ? -17.771 11.335 -4.326 1.00 1.31 51 ASP A CA 10
ATOM 14943 C C . ASP A 1 51 ? -18.878 12.384 -4.335 1.00 54.33 51 ASP A C 10
ATOM 14944 O O . ASP A 1 51 ? -19.111 13.066 -3.337 1.00 21.34 51 ASP A O 10
ATOM 14953 N N . VAL A 1 52 ? -19.558 12.510 -5.471 1.00 35.45 52 VAL A N 10
ATOM 14954 C CA . VAL A 1 52 ? -20.642 13.476 -5.610 1.00 64.43 52 VAL A CA 10
ATOM 14955 C C . VAL A 1 52 ? -21.928 12.953 -4.982 1.00 35.02 52 VAL A C 10
ATOM 14956 O O . VAL A 1 52 ? -22.761 13.728 -4.512 1.00 72.04 52 VAL A O 10
ATOM 14969 N N . ALA A 1 53 ? -22.084 11.633 -4.976 1.00 11.22 53 ALA A N 10
ATOM 14970 C CA . ALA A 1 53 ? -23.269 11.006 -4.403 1.00 5.25 53 ALA A CA 10
ATOM 14971 C C . ALA A 1 53 ? -23.362 11.276 -2.904 1.00 64.55 53 ALA A C 10
ATOM 14972 O O . ALA A 1 53 ? -24.433 11.166 -2.310 1.00 75.20 53 ALA A O 10
ATOM 14979 N N . ALA A 1 54 ? -22.232 11.628 -2.300 1.00 63.20 54 ALA A N 10
ATOM 14980 C CA . ALA A 1 54 ? -22.187 11.914 -0.871 1.00 64.05 54 ALA A CA 10
ATOM 14981 C C . ALA A 1 54 ? -23.075 13.103 -0.521 1.00 74.44 54 ALA A C 10
ATOM 14982 O O . ALA A 1 54 ? -23.518 13.244 0.619 1.00 20.10 54 ALA A O 10
ATOM 14989 N N . ILE A 1 55 ? -23.332 13.955 -1.508 1.00 61.53 55 ILE A N 10
ATOM 14990 C CA . ILE A 1 55 ? -24.168 15.131 -1.303 1.00 72.45 55 ILE A CA 1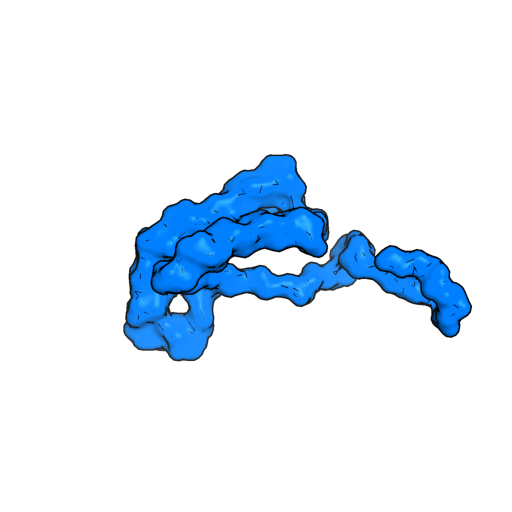0
ATOM 14991 C C . ILE A 1 55 ? -25.647 14.783 -1.436 1.00 11.31 55 ILE A C 10
ATOM 14992 O O . ILE A 1 55 ? -26.493 15.350 -0.746 1.00 0.43 55 ILE A O 10
ATOM 15008 N N . GLY A 1 56 ? -25.952 13.845 -2.328 1.00 2.14 56 GLY A N 10
ATOM 15009 C CA . GLY A 1 56 ? -27.329 13.437 -2.533 1.00 60.53 56 GLY A CA 10
ATOM 15010 C C . GLY A 1 56 ? -27.776 12.384 -1.538 1.00 54.23 56 GLY A C 10
ATOM 15011 O O . GLY A 1 56 ? -28.962 12.282 -1.221 1.00 43.42 56 GLY A O 10
ATOM 15015 N N . LYS A 1 57 ? -26.826 11.597 -1.045 1.00 14.24 57 LYS A N 10
ATOM 15016 C CA . LYS A 1 57 ? -27.128 10.546 -0.080 1.00 4.32 57 LYS A CA 10
ATOM 15017 C C . LYS A 1 57 ? -27.188 11.109 1.337 1.00 54.24 57 LYS A C 10
ATOM 15018 O O . LYS A 1 57 ? -27.773 10.500 2.232 1.00 71.12 57 LYS A O 10
ATOM 15037 N N . MET A 1 58 ? -26.582 12.276 1.531 1.00 31.45 58 MET A N 10
ATOM 15038 C CA . MET A 1 58 ? -26.570 12.921 2.839 1.00 14.30 58 MET A CA 10
ATOM 15039 C C . MET A 1 58 ? -27.967 12.934 3.452 1.00 53.04 58 MET A C 10
ATOM 15040 O O . MET A 1 58 ? -28.120 12.868 4.672 1.00 75.44 58 MET A O 10
ATOM 15054 N N . ILE A 1 59 ? -28.982 13.020 2.598 1.00 20.01 59 ILE A N 10
ATOM 15055 C CA . ILE A 1 59 ? -30.365 13.041 3.056 1.00 35.55 59 ILE A CA 10
ATOM 15056 C C . ILE A 1 59 ? -30.672 11.832 3.935 1.00 44.13 59 ILE A C 10
ATOM 15057 O O . ILE A 1 59 ? -30.999 11.974 5.112 1.00 10.21 59 ILE A O 10
ATOM 15073 N N . GLY A 1 60 ? -30.561 10.641 3.353 1.00 1.44 60 GLY A N 10
ATOM 15074 C CA . GLY A 1 60 ? -30.828 9.425 4.098 1.00 25.31 60 GLY A CA 10
ATOM 15075 C C . GLY A 1 60 ? -29.774 9.147 5.152 1.00 41.30 60 GLY A C 10
ATOM 15076 O O . GLY A 1 60 ? -30.021 8.412 6.108 1.00 42.34 60 GLY A O 10
ATOM 15080 N N . ALA A 1 61 ? -28.595 9.736 4.977 1.00 31.51 61 ALA A N 10
ATOM 15081 C CA . ALA A 1 61 ? -27.500 9.548 5.921 1.00 13.00 61 ALA A CA 10
ATOM 15082 C C . ALA A 1 61 ? -27.675 10.437 7.148 1.00 44.24 61 ALA A C 10
ATOM 15083 O O . ALA A 1 61 ? -27.055 10.207 8.186 1.00 75.22 61 ALA A O 10
ATOM 15090 N N . ALA A 1 62 ? -28.521 11.454 7.020 1.00 2.01 62 ALA A N 10
ATOM 15091 C CA . ALA A 1 62 ? -28.777 12.377 8.119 1.00 71.21 62 ALA A CA 10
ATOM 15092 C C . ALA A 1 62 ? -29.140 11.624 9.394 1.00 15.24 62 ALA A C 10
ATOM 15093 O O . ALA A 1 62 ? -28.537 11.839 10.446 1.00 73.22 62 ALA A O 10
ATOM 15100 N N . TRP A 1 63 ? -30.129 10.743 9.294 1.00 12.44 63 TRP A N 10
ATOM 15101 C CA . TRP A 1 63 ? -30.573 9.959 10.441 1.00 11.45 63 TRP A CA 10
ATOM 15102 C C . TRP A 1 63 ? -29.682 8.739 10.644 1.00 10.15 63 TRP A C 10
ATOM 15103 O O . TRP A 1 63 ? -29.638 8.166 11.732 1.00 70.51 63 TRP A O 10
ATOM 15124 N N . ASN A 1 64 ? -28.973 8.347 9.591 1.00 51.44 64 ASN A N 10
ATOM 15125 C CA . ASN A 1 64 ? -28.083 7.194 9.654 1.00 22.03 64 ASN A CA 10
ATOM 15126 C C . ASN A 1 64 ? -26.671 7.618 10.048 1.00 31.51 64 ASN A C 10
ATOM 15127 O O . ASN A 1 64 ? -25.725 6.839 9.937 1.00 23.21 64 ASN A O 10
ATOM 15138 N N . ALA A 1 65 ? -26.538 8.857 10.509 1.00 20.11 65 ALA A N 10
ATOM 15139 C CA . ALA A 1 65 ? -25.243 9.383 10.922 1.00 10.41 65 ALA A CA 10
ATOM 15140 C C . ALA A 1 65 ? -24.802 8.777 12.250 1.00 62.43 65 ALA A C 10
ATOM 15141 O O . ALA A 1 65 ? -23.617 8.513 12.460 1.00 32.42 65 ALA A O 10
ATOM 15148 N N . LEU A 1 66 ? -25.761 8.558 13.143 1.00 43.43 66 LEU A N 10
ATOM 15149 C CA . LEU A 1 66 ? -25.471 7.983 14.452 1.00 63.15 66 LEU A CA 10
ATOM 15150 C C . LEU A 1 66 ? -25.707 6.476 14.448 1.00 21.01 66 LEU A C 10
ATOM 15151 O O . LEU A 1 66 ? -26.121 5.905 13.440 1.00 72.25 66 LEU A O 10
ATOM 15167 N N . SER A 1 67 ? -25.442 5.838 15.584 1.00 53.21 67 SER A N 10
ATOM 15168 C CA . SER A 1 67 ? -25.624 4.397 15.712 1.00 55.04 67 SER A CA 10
ATOM 15169 C C . SER A 1 67 ? -27.088 4.015 15.511 1.00 22.43 67 SER A C 10
ATOM 15170 O O . SER A 1 67 ? -27.993 4.763 15.881 1.00 43.11 67 SER A O 10
ATOM 15178 N N . ASP A 1 68 ? -27.312 2.844 14.924 1.00 44.43 68 ASP A N 10
ATOM 15179 C CA . ASP A 1 68 ? -28.664 2.360 14.674 1.00 14.33 68 ASP A CA 10
ATOM 15180 C C . ASP A 1 68 ? -29.358 1.988 15.981 1.00 22.11 68 ASP A C 10
ATOM 15181 O O . ASP A 1 68 ? -30.484 2.412 16.239 1.00 22.53 68 ASP A O 10
ATOM 15190 N N . GLU A 1 69 ? -28.677 1.192 16.800 1.00 14.34 69 GLU A N 10
ATOM 15191 C CA . GLU A 1 69 ? -29.230 0.762 18.079 1.00 22.43 69 GLU A CA 10
ATOM 15192 C C . GLU A 1 69 ? -29.589 1.963 18.949 1.00 21.01 69 GLU A C 10
ATOM 15193 O O . GLU A 1 69 ? -30.508 1.899 19.765 1.00 70.54 69 GLU A O 10
ATOM 15205 N N . GLU A 1 70 ? -28.856 3.057 18.768 1.00 1.23 70 GLU A N 10
ATOM 15206 C CA . GLU A 1 70 ? -29.096 4.272 19.538 1.00 52.55 70 GLU A CA 10
ATOM 15207 C C . GLU A 1 70 ? -30.009 5.228 18.774 1.00 3.10 70 GLU A C 10
ATOM 15208 O O . GLU A 1 70 ? -30.374 6.291 19.277 1.00 42.14 70 GLU A O 10
ATOM 15220 N N . LYS A 1 71 ? -30.373 4.842 17.556 1.00 52.10 71 LYS A N 10
ATOM 15221 C CA . LYS A 1 71 ? -31.243 5.662 16.721 1.00 12.24 71 LYS A CA 10
ATOM 15222 C C . LYS A 1 71 ? -32.710 5.330 16.973 1.00 34.45 71 LYS A C 10
ATOM 15223 O O . LYS A 1 71 ? -33.605 6.068 16.562 1.00 40.44 71 LYS A O 10
ATOM 15242 N N . LYS A 1 72 ? -32.951 4.214 17.654 1.00 61.12 72 LYS A N 10
ATOM 15243 C CA . LYS A 1 72 ? -34.309 3.784 17.964 1.00 53.11 72 LYS A CA 10
ATOM 15244 C C . LYS A 1 72 ? -34.985 4.764 18.918 1.00 75.22 72 LYS A C 10
ATOM 15245 O O . LYS A 1 72 ? -36.091 5.245 18.670 1.00 34.05 72 LYS A O 10
ATOM 15264 N N . PRO A 1 73 ? -34.307 5.068 20.034 1.00 42.42 73 PRO A N 10
ATOM 15265 C CA . PRO A 1 73 ? -34.822 5.995 21.046 1.00 55.01 73 PRO A CA 10
ATOM 15266 C C . PRO A 1 73 ? -34.849 7.437 20.551 1.00 15.24 73 PRO A C 10
ATOM 15267 O O . PRO A 1 73 ? -35.471 8.303 21.167 1.00 13.32 73 PRO A O 10
ATOM 15278 N N . TYR A 1 74 ? -34.172 7.688 19.437 1.00 52.14 74 TYR A N 10
ATOM 15279 C CA . TYR A 1 74 ? -34.117 9.026 18.861 1.00 51.45 74 TYR A CA 10
ATOM 15280 C C . TYR A 1 74 ? -33.414 9.997 19.804 1.00 0.32 74 TYR A C 10
ATOM 15281 O O . TYR A 1 74 ? -33.516 11.214 19.649 1.00 32.41 74 TYR A O 10
ATOM 15299 N N . GLU A 1 75 ? -32.700 9.449 20.782 1.00 24.02 75 GLU A N 10
ATOM 15300 C CA . GLU A 1 75 ? -31.979 10.266 21.752 1.00 53.14 75 GLU A CA 10
ATOM 15301 C C . GLU A 1 75 ? -30.644 10.737 21.181 1.00 35.12 75 GLU A C 10
ATOM 15302 O O . GLU A 1 75 ? -30.386 11.937 21.088 1.00 60.02 75 GLU A O 10
ATOM 15314 N N . ARG A 1 76 ? -29.800 9.783 20.802 1.00 54.01 76 ARG A N 10
ATOM 15315 C CA . ARG A 1 76 ? -28.492 10.099 20.243 1.00 43.15 76 ARG A CA 10
ATOM 15316 C C . ARG A 1 76 ? -28.632 10.878 18.938 1.00 62.54 76 ARG A C 10
ATOM 15317 O O . ARG A 1 76 ? -28.075 11.965 18.790 1.00 55.23 76 ARG A O 10
ATOM 15338 N N . MET A 1 77 ? -29.378 10.312 17.994 1.00 11.15 77 MET A N 10
ATOM 15339 C CA . MET A 1 77 ? -29.592 10.954 16.702 1.00 25.44 77 MET A CA 10
ATOM 15340 C C . MET A 1 77 ? -30.065 12.393 16.882 1.00 63.35 77 MET A C 10
ATOM 15341 O O . MET A 1 77 ? -29.695 13.278 16.110 1.00 10.04 77 MET A O 10
ATOM 15355 N N . SER A 1 78 ? -30.884 12.619 17.903 1.00 34.42 78 SER A N 10
ATOM 15356 C CA . SER A 1 78 ? -31.411 13.950 18.181 1.00 72.34 78 SER A CA 10
ATOM 15357 C C . SER A 1 78 ? -30.293 14.901 18.594 1.00 43.41 78 SER A C 10
ATOM 15358 O O . SER A 1 78 ? -30.189 16.015 18.080 1.00 44.15 78 SER A O 10
ATOM 15366 N N . ASP A 1 79 ? -29.459 14.454 19.526 1.00 4.30 79 ASP A N 10
ATOM 15367 C CA . ASP A 1 79 ? -28.346 15.264 20.009 1.00 53.50 79 ASP A CA 10
ATOM 15368 C C . ASP A 1 79 ? -27.400 15.624 18.868 1.00 53.34 79 ASP A C 10
ATOM 15369 O O . ASP A 1 79 ? -26.626 16.575 18.968 1.00 65.11 79 ASP A O 10
ATOM 15378 N N . GLU A 1 80 ? -27.469 14.857 17.784 1.00 34.01 80 GLU A N 10
ATOM 15379 C CA . GLU A 1 80 ? -26.617 15.095 16.625 1.00 33.30 80 GLU A CA 10
ATOM 15380 C C . GLU A 1 80 ? -26.873 16.479 16.036 1.00 35.11 80 GLU A C 10
ATOM 15381 O O . GLU A 1 80 ? -26.063 16.998 15.268 1.00 13.22 80 GLU A O 10
ATOM 15393 N N . ASP A 1 81 ? -28.006 17.070 16.401 1.00 3.10 81 ASP A N 10
ATOM 15394 C CA . ASP A 1 81 ? -28.370 18.394 15.910 1.00 43.20 81 ASP A CA 10
ATOM 15395 C C . ASP A 1 81 ? -27.221 19.379 16.101 1.00 1.53 81 ASP A C 10
ATOM 15396 O O . ASP A 1 81 ? -27.052 20.312 15.315 1.00 71.51 81 ASP A O 10
ATOM 15405 N N . ARG A 1 82 ? -26.435 19.167 17.151 1.00 4.14 82 ARG A N 10
ATOM 15406 C CA . ARG A 1 82 ? -25.303 20.038 17.447 1.00 32.33 82 ARG A CA 10
ATOM 15407 C C . ARG A 1 82 ? -24.065 19.604 16.669 1.00 61.44 82 ARG A C 10
ATOM 15408 O O . ARG A 1 82 ? -23.547 20.351 15.838 1.00 31.24 82 ARG A O 10
ATOM 15429 N N . VAL A 1 83 ? -23.595 18.391 16.943 1.00 65.01 83 VAL A N 10
ATOM 15430 C CA . VAL A 1 83 ? -22.418 17.857 16.268 1.00 24.21 83 VAL A CA 10
ATOM 15431 C C . VAL A 1 83 ? -22.575 17.924 14.753 1.00 2.22 83 VAL A C 10
ATOM 15432 O O . VAL A 1 83 ? -21.588 17.943 14.017 1.00 53.11 83 VAL A O 10
ATOM 15445 N N . ARG A 1 84 ? -23.821 17.961 14.294 1.00 34.32 84 ARG A N 10
ATOM 15446 C CA . ARG A 1 84 ? -24.108 18.025 12.866 1.00 12.43 84 ARG A CA 10
ATOM 15447 C C . ARG A 1 84 ? -23.290 19.126 12.197 1.00 55.02 84 ARG A C 10
ATOM 15448 O O . ARG A 1 84 ? -22.920 19.014 11.028 1.00 4.31 84 ARG A O 10
ATOM 15469 N N . TYR A 1 85 ? -23.014 20.188 12.945 1.00 43.11 85 TYR A N 10
ATOM 15470 C CA . TYR A 1 85 ? -22.243 21.310 12.423 1.00 4.43 85 TYR A CA 10
ATOM 15471 C C . TYR A 1 85 ? -20.822 20.879 12.073 1.00 42.12 85 TYR A C 10
ATOM 15472 O O . TYR A 1 85 ? -20.281 21.269 11.039 1.00 51.04 85 TYR A O 10
ATOM 15490 N N . GLU A 1 86 ? -20.224 20.071 12.943 1.00 41.11 86 GLU A N 10
ATOM 15491 C CA . GLU A 1 86 ? -18.866 19.586 12.726 1.00 41.52 86 GLU A CA 10
ATOM 15492 C C . GLU A 1 86 ? -18.860 18.390 11.778 1.00 10.51 86 GLU A C 10
ATOM 15493 O O . GLU A 1 86 ? -17.954 18.239 10.958 1.00 54.41 86 GLU A O 10
ATOM 15505 N N . ARG A 1 87 ? -19.877 17.543 11.898 1.00 42.11 87 ARG A N 10
ATOM 15506 C CA . ARG A 1 87 ? -19.989 16.360 11.054 1.00 65.51 87 ARG A CA 10
ATOM 15507 C C . ARG A 1 87 ? -20.108 16.750 9.584 1.00 72.44 87 ARG A C 10
ATOM 15508 O O . ARG A 1 87 ? -19.420 16.196 8.727 1.00 21.32 87 ARG A O 10
ATOM 15529 N N . GLU A 1 88 ? -20.987 17.706 9.300 1.00 71.21 88 GLU A N 10
ATOM 15530 C CA . GLU A 1 88 ? -21.197 18.168 7.933 1.00 13.10 88 GLU A CA 10
ATOM 15531 C C . GLU A 1 88 ? -19.882 18.615 7.302 1.00 40.05 88 GLU A C 10
ATOM 15532 O O . GLU A 1 88 ? -19.721 18.576 6.082 1.00 43.45 88 GLU A O 10
ATOM 15544 N N . LYS A 1 89 ? -18.944 19.040 8.141 1.00 22.10 89 LYS A N 10
ATOM 15545 C CA . LYS A 1 89 ? -17.642 19.494 7.668 1.00 43.13 89 LYS A CA 10
ATOM 15546 C C . LYS A 1 89 ? -16.993 18.445 6.770 1.00 40.41 89 LYS A C 10
ATOM 15547 O O . LYS A 1 89 ? -16.440 18.770 5.720 1.00 44.31 89 LYS A O 10
ATOM 15566 N N . ALA A 1 90 ? -17.066 17.187 7.190 1.00 74.54 90 ALA A N 10
ATOM 15567 C CA . ALA A 1 90 ? -16.489 16.090 6.422 1.00 55.35 90 ALA A CA 10
ATOM 15568 C C . ALA A 1 90 ? -16.962 16.127 4.972 1.00 12.12 90 ALA A C 10
ATOM 15569 O O . ALA A 1 90 ? -16.155 16.240 4.050 1.00 74.50 90 ALA A O 10
ATOM 15576 N N . GLU A 1 91 ? -18.274 16.031 4.780 1.00 70.23 91 GLU A N 10
ATOM 15577 C CA . GLU A 1 91 ? -18.853 16.052 3.441 1.00 25.33 91 GLU A CA 10
ATOM 15578 C C . GLU A 1 91 ? -18.503 17.349 2.718 1.00 60.14 91 GLU A C 10
ATOM 15579 O O . GLU A 1 91 ? -18.478 17.399 1.488 1.00 62.13 91 GLU A O 10
ATOM 15591 N N . TYR A 1 92 ? -18.235 18.396 3.490 1.00 44.04 92 TYR A N 10
ATOM 15592 C CA . TYR A 1 92 ? -17.890 19.695 2.923 1.00 25.44 92 TYR A CA 10
ATOM 15593 C C . TYR A 1 92 ? -16.480 19.677 2.340 1.00 40.30 92 TYR A C 10
ATOM 15594 O O . TYR A 1 92 ? -16.235 20.223 1.265 1.00 64.35 92 TYR A O 10
ATOM 15612 N N . ALA A 1 93 ? -15.557 19.046 3.058 1.00 32.31 93 ALA A N 10
ATOM 15613 C CA . ALA A 1 93 ? -14.173 18.954 2.612 1.00 64.10 93 ALA A CA 10
ATOM 15614 C C . ALA A 1 93 ? -14.027 17.945 1.478 1.00 70.02 93 ALA A C 10
ATOM 15615 O O . ALA A 1 93 ? -13.060 17.988 0.718 1.00 53.34 93 ALA A O 10
ATOM 15622 N N . GLN A 1 94 ? -14.993 17.038 1.371 1.00 3.02 94 GLN A N 10
ATOM 15623 C CA . GLN A 1 94 ? -14.970 16.017 0.330 1.00 0.41 94 GLN A CA 10
ATOM 15624 C C . GLN A 1 94 ? -15.293 16.622 -1.032 1.00 52.22 94 GLN A C 10
ATOM 15625 O O . GLN A 1 94 ? -14.549 16.440 -1.995 1.00 45.14 94 GLN A O 10
ATOM 15639 N N . ARG A 1 95 ? -16.408 17.342 -1.105 1.00 73.31 95 ARG A N 10
ATOM 15640 C CA . ARG A 1 95 ? -16.831 17.972 -2.350 1.00 62.10 95 ARG A CA 10
ATOM 15641 C C . ARG A 1 95 ? -15.708 18.822 -2.937 1.00 52.51 95 ARG A C 10
ATOM 15642 O O . ARG A 1 95 ? -15.510 18.856 -4.152 1.00 24.42 95 ARG A O 10
ATOM 15663 N N . LYS A 1 96 ? -14.977 19.510 -2.067 1.00 23.14 96 LYS A N 10
ATOM 15664 C CA . LYS A 1 96 ? -13.873 20.360 -2.497 1.00 13.51 96 LYS A CA 10
ATOM 15665 C C . LYS A 1 96 ? -12.802 19.543 -3.212 1.00 35.53 96 LYS A C 10
ATOM 15666 O O . LYS A 1 96 ? -12.494 19.789 -4.378 1.00 4.44 96 LYS A O 10
ATOM 15685 N N . VAL A 1 97 ? -12.240 18.567 -2.506 1.00 20.33 97 VAL A N 10
ATOM 15686 C CA . VAL A 1 97 ? -11.206 17.711 -3.074 1.00 24.52 97 VAL A CA 10
ATOM 15687 C C . VAL A 1 97 ? -11.733 16.934 -4.275 1.00 34.12 97 VAL A C 10
ATOM 15688 O O . VAL A 1 97 ? -11.469 17.291 -5.423 1.00 34.02 97 VAL A O 10
#

Sequence (97 aa):
MAGASDRTGVRRPRKAKKDPNAPKRALSSYMFFAKEKRVEIIAENPEIAKDVAAIGKMIGAAWNALSDEEKKPYERMSDEDRVRYEREKAEYAQRKVMAGASDRTGVRRPRKAKKDPNAPKRALSSYMFFAKEKRVEIIAENPEIAKDVAAIGKMIGAAWNALSDEEKKPYERMSDEDRVRYEREKAEYAQRKVMAGASDRTGVRRPRKAKKDPNAPKRALSSYMFFAKEKRVEIIAENPEIAKDVAAIGKMIGAAWNALSDEEKKPYERMSDEDRVRYEREKAEYAQRKVMAGASDRTGVRRPRKAKKDPNAPKRALSSYMFFAKEKRVEIIAENPEIAKDVAAIGKMIGAAWNALSDEEKKPYERMSDEDRVRYEREKAEYAQRKVMAGASDRTGVRRPRKAKKDPNAPKRALSSYMFFAKEKRVEIIAENPEIAKDVAAIGKMIGAAWNALSDEEKKPYERMSDEDRVRYEREKAEYAQRKVMAGASDRTGVRRPRKAKKDPNAPKRALSSYMFFAKEKRVEIIAENPEIAKDVAAIGKMIGAAWNALSDEEKKPYERMSDEDRVRYEREKAEYAQRKVMAGASDRTGVRRPRKAKKDPNAPKRALSSYMFFAKEKRVEIIAENPEIAKDVAAIGKMIGAAWNALSDEEKKPYERMSDEDRVRYEREKAEYAQRKVMAGASDRTGVRRPRKAKKDPNAPKRALSSYMFFAKEKRVEIIAENPEIAKDVAAIGKMIGAAWNALSDEEKKPYERMSDEDRVRYEREKAEYAQRKVMAGASDRTGVRRPRKAKKDPNAPKRALSSYMFFAKEKRVEIIAENPEIAKDVAAIGKMIGAAWNALSDEEKKPYERMSDEDRVRYEREKAEYAQRKVMAGASDRTGVRRPRKAKKDPNAPKRALSSYMFFAKEKRVEIIAENPEIAKDVAAIGKMIGAAWNALSDEEKKPYERMSDEDRVRYEREKAEYAQRKV

Solvent-accessible surface area: 7765 Å² total; per-residue (Å²): 218,44,63,53,106,127,185,158,60,43,155,104,103,189,48,77,185,98,96,52,136,19,87,127,101,8,2,22,46,191,103,38,164,40,82,73,125,47,21,133,41,15,71,148,21,81,56,25,5,140,52,103,75,20,66,55,144,22,114,39,31,15,157,86,11,12,36,86,150,56,63,157,62,129,123,102,30,45,75,11,110,144,2,107,180,36,17,67,90,12,33,112,31,14,135,117,96

Organism: Babesia bovis (NCBI:txid5865)

Foldseek 3Di:
DFPDDPDPGDDDPLDLVDDQPQDQAFQALVNLVVCLCVLVVLVVNVNQLQPPVCVVCCVVCLLVRHDPVVSVVVPRSVSVVVSVVSRVVSVVSSNVD

Nearest PDB structures (foldseek):
  2lhj-assembly1_A  TM=9.135E-01  e=8.416E-14  Babesia bovis
  2lhj-assembly1_A  TM=8.321E-01  e=3.194E-13  Babesia bovis
  2lhj-assembly1_A  TM=8.472E-01  e=3.777E-14  Babesia bovis
  2lhj-assembly1_A  TM=8.020E-01  e=3.225E-12  Babesia bovis
  2lhj-assembly1_A  TM=8.360E-01  e=2.309E-14  Babesia bovis

B-factor: mean 37.88, std 22.88, range [0.02, 75.5]

Radius of gyration: 16.01 Å; Cα contacts (8 Å, |Δi|>4): 87; chains: 1; bounding box: 42×35×31 Å

CATH classification: 1.10.30.10

Secondary structure (DSSP, 8-state):
----SSSSS---TT-TTS------PPPPSSTHHHHGGGGGHHHH-TTSTT-SSHHHHHHHHTSSSS-STTTSSSSHHHHHHHHHHHHHHHHHHHHH-